Protein AF-0000000085014062 (afdb_homodimer)

Foldseek 3Di:
DPDDPPPVVPPPPPPDPDDPDPPLPLDDPQQPPLLPPVPPPCDPPPDPPPPPPPDPPPDPDPPPPPPDPPLPPPPQFDDDDPVLVVLLVVLVVCVVVVVLVSNLVSLVVSCVVTVLDLSSLLSNLSSCVVVVNLVSSLVSLVSSCSSPVLALSSLQVNLVSCVVVVVLVSNLVSLVSSLVSCVPPPDLVVNLVSLVSNLVSCSVVVVLVVNLVSLVVNCVSPVPPLVSLLSNLSSCVSVVNNVVSQVSLVVSCVVPVQDLVSLLSNLSSCVVVVRNVVSLVSLVSNLVVHDALQSNLVSLQVSLSSCVSVVNLVSSLVSLVSSCVSPVLPLVSLQSNLVSCVSVVNLVSSLVSLVSSCVSPVLALQSLLSNLVSCVVVVVLVVSLVSLVSSCVSVDDLLSQLSSLLSNLVSCVVVVNLVSNLVSLVSSCVSPNALSSLQSNLVSCVSVVVLVSSLVSLVSSCVRPNDLVSLLSNLVSCVSVVVLVVSLVSLVVSCVVPVLPLSSLQSNLSSCVSVVNNVSSLVSLVSSVVSPNPVSVVVND/DDDDPDDDPPPPPVPDPDDDAPPPPPDDPLLPPLLPPVPPDDPDPPDPPDPDPPDPPDPPDPPPPPPPPPLPPLPDFDDDDPVLVVLLVVLVVCVVVVVLVSNLVSLVVSCVVTVLDLSSLLSNLSSCVSVVNLVSSLVSLVSSCSSPVLALSSLQVNLVSCVVVVVLVSNLVSLVSSLVSCPPPPDLVVNLVSLVSNLVSCSVVVVLVVNLVSLVVNCVSPVPPLVSLQSNLSSCVSVVNNVVSQVSLVVSCVVPVQPLVSLLSNLSSCVVVVNNVVSLVSLVSNLVVHDALQSNLVSLQVSLSSCVSVPNLVSSLVSLVSSCVSPVLPLVSLQSNLVSCVSVVNLVSSLVSLVSSCVSPVLALQSLLSNLVSCVVVVVLVVSLVSLVSSCVSVDDLLSQLSSLLSNLVSCVVVVNLVSNLVSLVSSCVSPNALVSLQSNLVSCVSVVVLVSNLVSLVSSCVRPNDLVSLLSNLVSCVSVVVLVVSLVSLVVSCVVPVLPLSSLQSNLSSCVSVVNNVSSLVSLVSSVVSPNPVSVVVND

Radius of gyration: 46.93 Å; Cα contacts (8 Å, |Δi|>4): 1514; chains: 2; bounding box: 121×156×98 Å

Sequence (1082 aa):
MTQCNLKVLLGLLLAAAPAASAQTLLDTSAAIAVQNTLQQTAAPSMPAVPTPSTAPTPAPAQAPASGDPSTAPTPPATPLTPAQQAQLAQAQAALGAGQLTQARALFEELIAQNYAQPEPHFGLGLTLLAQGKLKEAAFEFTQLRALAPDRYEAPYNLGVIATREGRFSDALRLYGEAATLAQGKAGVATERQVLEALATEQTRAGDFAGLSSTLARIVALDPNDTDALFRLAQARTLAGQGAAALPQVYTVLQRQPARVDAALLLADIYVSQGLPDRAVRELDAAAGRVLNGGDRSVLLLRKANILAATGDTRGAVLAAQDAVREDSRFAAAFARLGELLVLHGDRPGALAAYAQAVKLAPQNAAYLTAQAAVRLALGQTAQAGKDAAQALKLKPDPATLARAQFVQGVAAYRQGQYAQARAALRSSAATAPSAETSLWLGLSAYALKDYAGAASALSESVRLNPTPTARQNLASALLAAARYPEAEAILRGLVDENPKNSEAWYLLGLAQRAQARETEARQSFKTAANLGNTRAKGALKMTQCNLKVLLGLLLAAAPAASAQTLLDTSAAIAVQNTLQQTAAPSMPAVPTPSTAPTPAPAQAPASGDPSTAPTPPATPLTPAQQAQLAQAQAALGAGQLTQARALFEELIAQNYAQPEPHFGLGLTLLAQGKLKEAAFEFTQLRALAPDRYEAPYNLGVIATREGRFSDALRLYGEAATLAQGKAGVATERQVLEALATEQTRAGDFAGLSSTLARIVALDPNDTDALFRLAQARTLAGQGAAALPQVYTVLQRQPARVDAALLLADIYVSQGLPDRAVRELDAAAGRVLNGGDRSVLLLRKANILAATGDTRGAVLAAQDAVREDSRFAAAFARLGELLVLHGDRPGALAAYAQAVKLAPQNAAYLTAQAAVRLALGQTAQAGKDAAQALKLKPDPATLARAQFVQGVAAYRQGQYAQARAALRSSAATAPSAETSLWLGLSAYALKDYAGAASALSESVRLNPTPTARQNLASALLAAARYPEAEAILRGLVDENPKNSEAWYLLGLAQRAQARETEARQSFKTAANLGNTRAKGALK

Secondary structure (DSSP, 8-state):
--------------------------GGGHHHHHHGGGGGS----------------------------------PPPPPPHHHHHHHHHHHHHHHTT-HHHHHHHHHHHHHH-TT-HHHHHHHHHHHHHTT-HHHHHHHHHHHHHH-TT-SHHHHHHHHHHHHTT-HHHHHHHHHHHHHHHTTTS-HHHHHHHHHHHHHHHHHHT-HHHHHHHHHHHHHH-TT-HHHHHHHHHHHHHTT-HHHHHHHHHHHHHH-TT-HHHHHHHHHHHHHTT-HHHHHHHHHHHHHH--SHHHHHHHHHHHHHHHHHTT-HHHHHHHHHHHHHH-TT-HHHHHHHHHHHHHTT-HHHHHHHHHHHHHH-TT-HHHHHHHHHHHHHTT-HHHHHHHHHHHHHT---HHHHHHHHHHHHHHHHHTT-HHHHHHHHHHHHHHS--HHHHHHHHHHHHHTT-HHHHHHHHHHHHHH---HHHHHHHHHHHHHTT-HHHHHHHHHHHHHH-TT-HHHHHHHHHHHHHTT-HHHHHHHHHHHHHTT-HHHHHHT-/--------------------------GGGGGGGGGGGGGGS------------------------------------PPPPHHHHHHHHHHHHHHHTT-HHHHHHHHHHHHHH-TT-HHHHHHHHHHHHHTT-HHHHHHHHHHHHHH-TT-SHHHHHHHHHHHHTT-HHHHHHHHHHHHHHHTTTS-HHHHHHHHHHHHHHHHHHT-HHHHHHHHHHHHHH-TT-HHHHHHHHHHHHHTT-HHHHHHHHHHHHHH-TT-HHHHHHHHHHHHHTT-HHHHHHHHHHHHHH--SHHHHHHHHHHHHHHHHHTT-HHHHHHHHHHHHHH-TT-HHHHHHHHHHHHHTT-HHHHHHHHHHHHHH-TT-HHHHHHHHHHHHHTT-HHHHHHHHHHHHHT---HHHHHHHHHHHHHHHHHTT-HHHHHHHHHHHHHHS--HHHHHHHHHHHHHTT-HHHHHHHHHHHHHH---HHHHHHHHHHHHHTT-HHHHHHHHHHHHHH-TT-HHHHHHHHHHHHHTT-HHHHHHHHHHHHHTT-HHHHHHH-

pLDDT: mean 86.29, std 24.79, range [17.72, 98.75]

InterPro domains:
  IPR011990 Tetratricopeptide-like helical domain superfamily [G3DSA:1.25.40.10] (84-292)
  IPR011990 Tetratricopeptide-like helical domain superfamily [G3DSA:1.25.40.10] (295-402)
  IPR011990 Tetratricopeptide-like helical domain superfamily [G3DSA:1.25.40.10] (403-471)
  IPR011990 Tetratricopeptide-like helical domain superfamily [G3DSA:1.25.40.10] (472-540)
  IPR011990 Tetratricopeptide-like helical domain superfamily [SSF48452] (86-284)
  IPR011990 Tetratricopeptide-like helical domain superfamily [SSF48452] (304-532)
  IPR019734 Tetratricopeptide repeat [PF13174] (404-428)
  IPR019734 Tetratricopeptide repeat [PS50005] (331-364)
  IPR019734 Tetratricopeptide repeat [SM00028] (118-151)
  IPR019734 Tetratricopeptide repeat [SM00028] (152-185)
  IPR019734 Tetratricopeptide repeat [SM00028] (226-259)
  IPR019734 Tetratricopeptide repeat [SM00028] (297-330)
  IPR019734 Tetratricopeptide repeat [SM00028] (331-364)
  IPR019734 Tetratricopeptide repeat [SM00028] (365-398)
  IPR019734 Tetratricopeptide repeat [SM00028] (402-435)
  IPR019734 Tetratricopeptide repeat [SM00028] (468-501)
  IPR019734 Tetratricopeptide repeat [SM00028] (502-535)

Solvent-accessible surface area (backbone atoms only — not comparable to full-atom values): 54943 Å² total; per-residue (Å²): 140,84,80,82,81,80,79,78,75,82,79,79,77,76,73,81,74,80,82,77,78,80,76,75,80,41,74,79,65,66,72,62,63,74,61,61,69,73,60,67,71,80,70,78,81,70,75,80,67,78,74,71,83,74,68,82,70,71,77,72,76,77,67,72,80,70,71,77,71,77,74,66,78,71,73,80,55,69,77,74,50,74,68,52,47,52,49,50,51,51,21,52,49,27,46,76,70,63,39,43,71,60,16,38,53,42,20,51,50,47,35,52,75,41,57,58,39,42,62,40,30,48,51,33,16,53,37,27,46,74,70,66,39,52,68,61,13,44,50,26,26,51,51,22,36,71,65,38,70,74,50,27,64,25,37,36,51,47,13,54,49,24,48,76,70,65,41,52,71,57,16,37,54,23,18,47,53,14,38,63,44,20,57,90,70,44,53,70,69,56,39,44,54,39,41,51,55,30,36,54,39,24,60,75,69,65,36,28,62,59,27,24,56,44,32,48,53,48,23,70,77,40,75,80,40,53,67,47,37,43,52,26,22,50,25,25,36,73,53,70,36,31,77,78,17,45,66,42,40,51,51,38,37,70,77,37,56,53,44,59,68,54,48,51,48,52,26,50,38,31,40,75,72,73,32,54,68,60,19,42,53,52,36,52,54,39,40,70,52,33,89,48,39,61,62,28,16,54,40,26,35,51,41,14,51,53,29,42,52,73,66,38,50,68,62,12,38,54,30,14,50,50,12,31,69,44,22,81,76,43,32,66,31,24,39,50,33,14,54,42,25,47,74,70,67,37,52,69,61,12,42,56,25,18,51,51,16,25,70,67,36,71,78,40,28,58,45,29,24,52,35,14,46,46,30,42,76,71,62,38,33,69,60,10,26,51,34,10,52,54,18,60,72,53,69,45,58,67,69,50,40,20,51,19,24,37,40,29,9,54,26,26,42,77,70,65,38,33,69,60,10,29,54,30,17,48,52,11,33,69,67,49,72,44,34,67,41,23,39,53,27,9,53,22,26,43,74,70,65,34,24,64,57,8,29,51,27,15,47,50,9,25,70,69,45,69,40,71,66,39,44,51,52,26,24,53,23,23,46,69,53,65,36,34,68,63,17,35,57,51,25,52,50,49,31,69,76,36,74,78,39,25,64,38,26,31,52,33,13,50,30,28,42,76,69,70,35,53,70,62,12,50,53,26,16,49,52,7,29,74,63,65,29,66,69,20,53,60,68,71,106,136,74,83,82,87,66,86,79,81,79,77,78,77,78,76,79,73,78,81,76,79,76,77,72,79,56,76,75,62,68,73,61,62,77,60,61,72,73,58,73,70,82,72,76,80,77,72,82,72,75,78,70,84,75,68,85,70,73,78,70,76,77,66,75,80,66,72,74,74,70,77,63,78,70,72,76,52,72,78,74,49,73,66,52,46,52,46,48,53,51,19,53,49,25,45,77,70,64,38,43,70,61,14,41,52,43,22,52,51,46,34,74,74,42,67,60,39,43,62,39,30,47,53,35,16,53,41,28,44,76,70,65,40,53,70,62,13,45,51,25,27,53,50,23,35,71,64,38,69,73,50,28,65,23,36,34,51,48,12,53,48,24,49,77,71,64,37,51,73,57,15,38,53,24,18,47,52,14,38,64,44,22,58,92,68,46,54,70,69,56,38,45,51,40,40,49,53,30,36,52,40,23,57,76,70,62,36,28,62,59,29,25,55,44,33,48,52,48,23,69,78,38,77,81,42,52,66,48,37,45,52,28,23,51,25,26,37,73,52,69,37,33,80,76,18,45,57,43,41,34,51,39,38,66,78,38,56,55,45,61,69,53,48,52,50,52,27,49,37,30,40,75,71,70,28,53,68,60,18,42,53,52,35,54,55,38,44,73,50,34,89,48,39,61,62,28,16,54,40,26,34,53,41,14,51,53,30,41,72,72,66,37,48,69,60,12,37,52,28,14,50,50,11,30,70,44,23,80,78,45,32,70,31,25,39,51,33,14,55,42,25,48,75,71,66,35,52,69,62,12,41,55,26,17,50,52,16,25,71,68,37,72,78,41,26,58,44,30,25,51,34,13,45,47,30,42,74,72,63,39,34,69,60,10,27,50,33,11,54,54,18,60,72,55,66,44,58,66,69,46,40,20,51,19,24,35,40,30,9,52,25,26,41,77,70,65,37,33,67,60,9,29,54,30,15,48,52,10,34,71,68,49,72,44,33,67,42,23,39,52,27,9,53,20,24,40,74,69,66,33,24,62,56,8,28,52,28,15,47,50,9,26,70,68,45,70,41,72,66,38,44,51,52,24,26,53,22,22,48,70,53,67,38,33,69,63,18,34,56,50,25,51,52,49,31,69,76,35,73,77,42,22,66,42,26,30,51,34,13,51,30,28,42,76,68,71,35,53,70,63,12,50,53,27,16,48,52,5,29,73,63,64,30,66,67,20,52,59,67,71,103

Organism: Deinococcus geothermalis (strain DSM 11300 / CIP 105573 / AG-3a) (NCBI:txid319795)

Structure (mmCIF, N/CA/C/O backbone):
data_AF-0000000085014062-model_v1
#
loop_
_entity.id
_entity.type
_entity.pdbx_description
1 polymer 'Tetratricopeptide TPR_2'
#
loop_
_atom_site.group_PDB
_atom_site.id
_atom_site.type_symbol
_atom_site.label_atom_id
_atom_site.label_alt_id
_atom_site.label_comp_id
_atom_site.label_asym_id
_atom_site.label_entity_id
_atom_site.label_seq_id
_atom_site.pdbx_PDB_ins_code
_atom_site.Cartn_x
_atom_site.Cartn_y
_atom_site.Cartn_z
_atom_site.occupancy
_atom_site.B_iso_or_equiv
_atom_site.auth_seq_id
_atom_site.auth_comp_id
_atom_site.auth_asym_id
_atom_site.auth_atom_id
_atom_site.pdbx_PDB_model_num
ATOM 1 N N . MET A 1 1 ? -25.469 -78.688 -43 1 22.12 1 MET A N 1
ATOM 2 C CA . MET A 1 1 ? -24.672 -78 -44 1 22.12 1 MET A CA 1
ATOM 3 C C . MET A 1 1 ? -24.078 -76.688 -43.469 1 22.12 1 MET A C 1
ATOM 5 O O . MET A 1 1 ? -24.75 -75.688 -43.438 1 22.12 1 MET A O 1
ATOM 9 N N . THR A 1 2 ? -23.281 -76.812 -42.344 1 25.11 2 THR A N 1
ATOM 10 C CA . THR A 1 2 ? -22.672 -76.125 -41.219 1 25.11 2 THR A CA 1
ATOM 11 C C . THR A 1 2 ? -21.516 -75.25 -41.656 1 25.11 2 THR A C 1
ATOM 13 O O . THR A 1 2 ? -20.469 -75.75 -42.094 1 25.11 2 THR A O 1
ATOM 16 N N . GLN A 1 3 ? -21.891 -74.062 -42.469 1 23.03 3 GLN A N 1
ATOM 17 C CA . GLN A 1 3 ? -21.078 -73.125 -43.156 1 23.03 3 GLN A CA 1
ATOM 18 C C . GLN A 1 3 ? -20 -72.5 -42.25 1 23.03 3 GLN A C 1
ATOM 20 O O . GLN A 1 3 ? -20.281 -72.062 -41.156 1 23.03 3 GLN A O 1
ATOM 25 N N . CYS A 1 4 ? -18.719 -72.938 -42.438 1 22.25 4 CYS A N 1
ATOM 26 C CA . CYS A 1 4 ? -17.391 -72.688 -41.875 1 22.25 4 CYS A CA 1
ATOM 27 C C . CYS A 1 4 ? -17.078 -71.188 -41.812 1 22.25 4 CYS A C 1
ATOM 29 O O . CYS A 1 4 ? -17.312 -70.5 -42.781 1 22.25 4 CYS A O 1
ATOM 31 N N . ASN A 1 5 ? -16.844 -70.562 -40.594 1 19.55 5 ASN A N 1
ATOM 32 C CA . ASN A 1 5 ? -16.484 -69.375 -39.844 1 19.55 5 ASN A CA 1
ATOM 33 C C . ASN A 1 5 ? -15.086 -68.875 -40.188 1 19.55 5 ASN A C 1
ATOM 35 O O . ASN A 1 5 ? -14.102 -69.312 -39.594 1 19.55 5 ASN A O 1
ATOM 39 N N . LEU A 1 6 ? -14.68 -68.75 -41.469 1 19.14 6 LEU A N 1
ATOM 40 C CA . LEU A 1 6 ? -13.305 -68.375 -41.781 1 19.14 6 LEU A CA 1
ATOM 41 C C . LEU A 1 6 ? -12.977 -67 -41.188 1 19.14 6 LEU A C 1
ATOM 43 O O . LEU A 1 6 ? -13.508 -66 -41.656 1 19.14 6 LEU A O 1
ATOM 47 N N . LYS A 1 7 ? -12.805 -66.875 -39.812 1 22.95 7 LYS A N 1
ATOM 48 C CA . LYS A 1 7 ? -12.312 -65.688 -39.062 1 22.95 7 LYS A CA 1
ATOM 49 C C . LYS A 1 7 ? -10.938 -65.25 -39.531 1 22.95 7 LYS A C 1
ATOM 51 O O . LYS A 1 7 ? -9.953 -66 -39.406 1 22.95 7 LYS A O 1
ATOM 56 N N . VAL A 1 8 ? -10.75 -64.625 -40.75 1 19.3 8 VAL A N 1
ATOM 57 C CA . VAL A 1 8 ? -9.555 -64.125 -41.406 1 19.3 8 VAL A CA 1
ATOM 58 C C . VAL A 1 8 ? -8.812 -63.156 -40.531 1 19.3 8 VAL A C 1
ATOM 60 O O . VAL A 1 8 ? -9.242 -62 -40.375 1 19.3 8 VAL A O 1
ATOM 63 N N . LEU A 1 9 ? -8.555 -63.375 -39.25 1 19.72 9 LEU A N 1
ATOM 64 C CA . LEU A 1 9 ? -7.914 -62.344 -38.406 1 19.72 9 LEU A CA 1
ATOM 65 C C . LEU A 1 9 ? -6.496 -62.062 -38.906 1 19.72 9 LEU A C 1
ATOM 67 O O . LEU A 1 9 ? -5.672 -62.969 -39 1 19.72 9 LEU A O 1
ATOM 71 N N . LEU A 1 10 ? -6.203 -61.094 -39.875 1 20.05 10 LEU A N 1
ATOM 72 C CA . LEU A 1 10 ? -4.98 -60.562 -40.469 1 20.05 10 LEU A CA 1
ATOM 73 C C . LEU A 1 10 ? -3.965 -60.188 -39.375 1 20.05 10 LEU A C 1
ATOM 75 O O . LEU A 1 10 ? -4.27 -59.406 -38.469 1 20.05 10 LEU A O 1
ATOM 79 N N . GLY A 1 11 ? -3.08 -61.156 -38.906 1 19.45 11 GLY A N 1
ATOM 80 C CA . GLY A 1 11 ? -1.979 -61.062 -37.969 1 19.45 11 GLY A CA 1
ATOM 81 C C . GLY A 1 11 ? -1.046 -59.906 -38.25 1 19.45 11 GLY A C 1
ATOM 82 O O . GLY A 1 11 ? -0.604 -59.719 -39.375 1 19.45 11 GLY A O 1
ATOM 83 N N . LEU A 1 12 ? -1.184 -58.719 -37.594 1 21.47 12 LEU A N 1
ATOM 84 C CA . LEU A 1 12 ? -0.498 -57.438 -37.5 1 21.47 12 LEU A CA 1
ATOM 85 C C . LEU A 1 12 ? 0.991 -57.625 -37.219 1 21.47 12 LEU A C 1
ATOM 87 O O . LEU A 1 12 ? 1.379 -58.125 -36.156 1 21.47 12 LEU A O 1
ATOM 91 N N . LEU A 1 13 ? 1.753 -58.281 -38.188 1 19.47 13 LEU A N 1
ATOM 92 C CA . LEU A 1 13 ? 3.182 -58.406 -37.938 1 19.47 13 LEU A CA 1
ATOM 93 C C . LEU A 1 13 ? 3.807 -57.031 -37.656 1 19.47 13 LEU A C 1
ATOM 95 O O . LEU A 1 13 ? 3.717 -56.125 -38.5 1 19.47 13 LEU A O 1
ATOM 99 N N . LEU A 1 14 ? 3.912 -56.594 -36.469 1 20.72 14 LEU A N 1
ATOM 100 C CA . LEU A 1 14 ? 4.508 -55.375 -35.875 1 20.72 14 LEU A CA 1
ATOM 101 C C . LEU A 1 14 ? 5.992 -55.312 -36.219 1 20.72 14 LEU A C 1
ATOM 103 O O . LEU A 1 14 ? 6.801 -56.062 -35.688 1 20.72 14 LEU A O 1
ATOM 107 N N . ALA A 1 15 ? 6.379 -55.344 -37.531 1 20.78 15 ALA A N 1
ATOM 108 C CA . ALA A 1 15 ? 7.816 -55.219 -37.75 1 20.78 15 ALA A CA 1
ATOM 109 C C . ALA A 1 15 ? 8.391 -53.969 -37.094 1 20.78 15 ALA A C 1
ATOM 111 O O . ALA A 1 15 ? 7.73 -52.938 -37.031 1 20.78 15 ALA A O 1
ATOM 112 N N . ALA A 1 16 ? 9.477 -54.156 -36.344 1 22.12 16 ALA A N 1
ATOM 113 C CA . ALA A 1 16 ? 10.328 -53.344 -35.469 1 22.12 16 ALA A CA 1
ATOM 114 C C . ALA A 1 16 ? 11.008 -52.219 -36.25 1 22.12 16 ALA A C 1
ATOM 116 O O . ALA A 1 16 ? 11.75 -52.5 -37.219 1 22.12 16 ALA A O 1
ATOM 117 N N . ALA A 1 17 ? 10.227 -51.188 -36.688 1 22.02 17 ALA A N 1
ATOM 118 C CA . ALA A 1 17 ? 10.867 -50.062 -37.344 1 22.02 17 ALA A CA 1
ATOM 119 C C . ALA A 1 17 ? 12.125 -49.625 -36.594 1 22.02 17 ALA A C 1
ATOM 121 O O . ALA A 1 17 ? 12.172 -49.688 -35.375 1 22.02 17 ALA A O 1
ATOM 122 N N . PRO A 1 18 ? 13.258 -49.562 -37.375 1 21.98 18 PRO A N 1
ATOM 123 C CA . PRO A 1 18 ? 14.578 -49.125 -36.906 1 21.98 18 PRO A CA 1
ATOM 124 C C . PRO A 1 18 ? 14.539 -47.812 -36.156 1 21.98 18 PRO A C 1
ATOM 126 O O . PRO A 1 18 ? 13.578 -47.031 -36.281 1 21.98 18 PRO A O 1
ATOM 129 N N . ALA A 1 19 ? 15.523 -47.562 -35.25 1 21.17 19 ALA A N 1
ATOM 130 C CA . ALA A 1 19 ? 16 -46.625 -34.25 1 21.17 19 ALA A CA 1
ATOM 131 C C . ALA A 1 19 ? 16.25 -45.25 -34.844 1 21.17 19 ALA A C 1
ATOM 133 O O . ALA A 1 19 ? 17.031 -45.125 -35.781 1 21.17 19 ALA A O 1
ATOM 134 N N . ALA A 1 20 ? 15.156 -44.469 -35.031 1 21.78 20 ALA A N 1
ATOM 135 C CA . ALA A 1 20 ? 15.375 -43.062 -35.312 1 21.78 20 ALA A CA 1
ATOM 136 C C . ALA A 1 20 ? 16.469 -42.469 -34.438 1 21.78 20 ALA A C 1
ATOM 138 O O . ALA A 1 20 ? 16.594 -42.844 -33.281 1 21.78 20 ALA A O 1
ATOM 139 N N . SER A 1 21 ? 17.547 -41.969 -35.125 1 19.31 21 SER A N 1
ATOM 140 C CA . SER A 1 21 ? 18.719 -41.188 -34.75 1 19.31 21 SER A CA 1
ATOM 141 C C . SER A 1 21 ? 18.344 -40.062 -33.781 1 19.31 21 SER A C 1
ATOM 143 O O . SER A 1 21 ? 17.297 -39.438 -33.938 1 19.31 21 SER A O 1
ATOM 145 N N . ALA A 1 22 ? 18.812 -40.156 -32.469 1 21.7 22 ALA A N 1
ATOM 146 C CA . ALA A 1 22 ? 18.844 -39.25 -31.328 1 21.7 22 ALA A CA 1
ATOM 147 C C . ALA A 1 22 ? 19.344 -37.875 -31.75 1 21.7 22 ALA A C 1
ATOM 149 O O . ALA A 1 22 ? 20.5 -37.688 -32.094 1 21.7 22 ALA A O 1
ATOM 150 N N . GLN A 1 23 ? 18.625 -37.156 -32.656 1 21.38 23 GLN A N 1
ATOM 151 C CA . GLN A 1 23 ? 19.094 -35.781 -32.781 1 21.38 23 GLN A CA 1
ATOM 152 C C . GLN A 1 23 ? 19.219 -35.094 -31.406 1 21.38 23 GLN A C 1
ATOM 154 O O . GLN A 1 23 ? 18.297 -35.156 -30.594 1 21.38 23 GLN A O 1
ATOM 159 N N . THR A 1 24 ? 20.516 -35.062 -30.922 1 21.78 24 THR A N 1
ATOM 160 C CA . THR A 1 24 ? 21.031 -34.438 -29.719 1 21.78 24 THR A CA 1
ATOM 161 C C . THR A 1 24 ? 20.547 -32.969 -29.609 1 21.78 24 THR A C 1
ATOM 163 O O . THR A 1 24 ? 20.828 -32.156 -30.484 1 21.78 24 THR A O 1
ATOM 166 N N . LEU A 1 25 ? 19.219 -32.781 -29.422 1 21.38 25 LEU A N 1
ATOM 167 C CA . LEU A 1 25 ? 18.859 -31.438 -28.969 1 21.38 25 LEU A CA 1
ATOM 168 C C . LEU A 1 25 ? 19.734 -31.016 -27.797 1 21.38 25 LEU A C 1
ATOM 170 O O . LEU A 1 25 ? 19.562 -31.484 -26.672 1 21.38 25 LEU A O 1
ATOM 174 N N . LEU A 1 26 ? 21.078 -31.047 -27.938 1 22.05 26 LEU A N 1
ATOM 175 C CA . LEU A 1 26 ? 21.969 -30.719 -26.828 1 22.05 26 LEU A CA 1
ATOM 176 C C . LEU A 1 26 ? 21.672 -29.312 -26.297 1 22.05 26 LEU A C 1
ATOM 178 O O . LEU A 1 26 ? 21.891 -29.031 -25.125 1 22.05 26 LEU A O 1
ATOM 182 N N . ASP A 1 27 ? 21.219 -28.312 -27.125 1 21.92 27 ASP A N 1
ATOM 183 C CA . ASP A 1 27 ? 22.016 -27.125 -26.812 1 21.92 27 ASP A CA 1
ATOM 184 C C . ASP A 1 27 ? 21.656 -26.562 -25.438 1 21.92 27 ASP A C 1
ATOM 186 O O . ASP A 1 27 ? 22.531 -26.125 -24.688 1 21.92 27 ASP A O 1
ATOM 190 N N . THR A 1 28 ? 20.391 -26.281 -25.203 1 23.42 28 THR A N 1
ATOM 191 C CA . THR A 1 28 ? 20.156 -25 -24.547 1 23.42 28 THR A CA 1
ATOM 192 C C . THR A 1 28 ? 20.297 -25.141 -23.031 1 23.42 28 THR A C 1
ATOM 194 O O . THR A 1 28 ? 19.953 -24.203 -22.297 1 23.42 28 THR A O 1
ATOM 197 N N . SER A 1 29 ? 20.75 -26.25 -22.484 1 24.52 29 SER A N 1
ATOM 198 C CA . SER A 1 29 ? 20.5 -26.422 -21.047 1 24.52 29 SER A CA 1
ATOM 199 C C . SER A 1 29 ? 21.422 -25.547 -20.219 1 24.52 29 SER A C 1
ATOM 201 O O . SER A 1 29 ? 21.406 -25.625 -18.984 1 24.52 29 SER A O 1
ATOM 203 N N . ALA A 1 30 ? 22.219 -24.797 -20.797 1 24.11 30 ALA A N 1
ATOM 204 C CA . ALA A 1 30 ? 23.266 -24.266 -19.938 1 24.11 30 ALA A CA 1
ATOM 205 C C . ALA A 1 30 ? 22.703 -23.312 -18.891 1 24.11 30 ALA A C 1
ATOM 207 O O . ALA A 1 30 ? 23.266 -23.188 -17.797 1 24.11 30 ALA A O 1
ATOM 208 N N . ALA A 1 31 ? 21.719 -22.578 -19.297 1 27.58 31 ALA A N 1
ATOM 209 C CA . ALA A 1 31 ? 21.516 -21.406 -18.453 1 27.58 31 ALA A CA 1
ATOM 210 C C . ALA A 1 31 ? 20.938 -21.797 -17.094 1 27.58 31 ALA A C 1
ATOM 212 O O . ALA A 1 31 ? 20.953 -21 -16.156 1 27.58 31 ALA A O 1
ATOM 213 N N . ILE A 1 32 ? 20.406 -23.016 -17.078 1 25.17 32 ILE A N 1
ATOM 214 C CA . ILE A 1 32 ? 19.578 -23.172 -15.891 1 25.17 32 ILE A CA 1
ATOM 215 C C . ILE A 1 32 ? 20.469 -23.438 -14.672 1 25.17 32 ILE A C 1
ATOM 217 O O . ILE A 1 32 ? 20.078 -23.172 -13.539 1 25.17 32 ILE A O 1
ATOM 221 N N . ALA A 1 33 ? 21.719 -23.828 -14.867 1 27.42 33 ALA A N 1
ATOM 222 C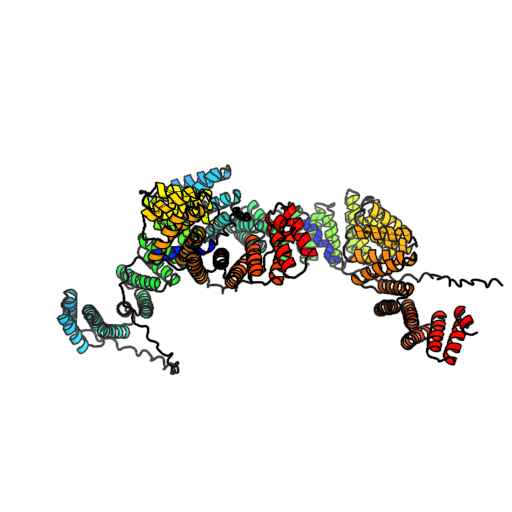 CA . ALA A 1 33 ? 22.359 -24.422 -13.703 1 27.42 33 ALA A CA 1
ATOM 223 C C . ALA A 1 33 ? 22.766 -23.344 -12.688 1 27.42 33 ALA A C 1
ATOM 225 O O . ALA A 1 33 ? 22.703 -23.578 -11.477 1 27.42 33 ALA A O 1
ATOM 226 N N . VAL A 1 34 ? 23.188 -22.25 -13.234 1 30.5 34 VAL A N 1
ATOM 227 C CA . VAL A 1 34 ? 23.844 -21.359 -12.273 1 30.5 34 VAL A CA 1
ATOM 228 C C . VAL A 1 34 ? 22.797 -20.797 -11.32 1 30.5 34 VAL A C 1
ATOM 230 O O . VAL A 1 34 ? 23.125 -20.375 -10.203 1 30.5 34 VAL A O 1
ATOM 233 N N . GLN A 1 35 ? 21.5 -20.891 -11.75 1 29.52 35 GLN A N 1
ATOM 234 C CA . GLN A 1 35 ? 20.531 -20.141 -10.945 1 29.52 35 GLN A CA 1
ATOM 235 C C . GLN A 1 35 ? 20.328 -20.797 -9.586 1 29.52 35 GLN A C 1
ATOM 237 O O . GLN A 1 35 ? 20 -20.125 -8.602 1 29.52 35 GLN A O 1
ATOM 242 N N . ASN A 1 36 ? 20.516 -22.156 -9.461 1 28.58 36 ASN A N 1
ATOM 243 C CA . ASN A 1 36 ? 19.953 -22.781 -8.266 1 28.58 36 ASN A CA 1
ATOM 244 C C . ASN A 1 36 ? 20.75 -22.438 -7.02 1 28.58 36 ASN A C 1
ATOM 246 O O . ASN A 1 36 ? 20.281 -22.625 -5.895 1 28.58 36 ASN A O 1
ATOM 250 N N . THR A 1 37 ? 22 -22.188 -7.199 1 28.98 37 THR A N 1
ATOM 251 C CA . THR A 1 37 ? 22.734 -22.188 -5.941 1 28.98 37 THR A CA 1
ATOM 252 C C . THR A 1 37 ? 22.406 -20.953 -5.117 1 28.98 37 THR A C 1
ATOM 254 O O . THR A 1 37 ? 22.734 -20.875 -3.932 1 28.98 37 THR A O 1
ATOM 257 N N . LEU A 1 38 ? 21.938 -19.922 -5.777 1 27.53 38 LEU A N 1
ATOM 258 C CA . LEU A 1 38 ? 21.844 -18.75 -4.91 1 27.53 38 LEU A CA 1
ATOM 259 C C . LEU A 1 38 ? 20.734 -18.922 -3.871 1 27.53 38 LEU A C 1
ATOM 261 O O . LEU A 1 38 ? 20.594 -18.094 -2.977 1 27.53 38 LEU A O 1
ATOM 265 N N . GLN A 1 39 ? 19.766 -19.953 -4.129 1 27.17 39 GLN A N 1
ATOM 266 C CA . GLN A 1 39 ? 18.5 -19.875 -3.422 1 27.17 39 GLN A CA 1
ATOM 267 C C . GLN A 1 39 ? 18.609 -20.438 -2.008 1 27.17 39 GLN A C 1
ATOM 269 O O . GLN A 1 39 ? 17.625 -20.5 -1.277 1 27.17 39 GLN A O 1
ATOM 274 N N . GLN A 1 40 ? 19.734 -21.016 -1.64 1 23.73 40 GLN A N 1
ATOM 275 C CA . GLN A 1 40 ? 19.484 -21.859 -0.472 1 23.73 40 GLN A CA 1
ATOM 276 C C . GLN A 1 40 ? 19.141 -21 0.747 1 23.73 40 GLN A C 1
ATOM 278 O O . GLN A 1 40 ? 19.047 -21.516 1.863 1 23.73 40 GLN A O 1
ATOM 283 N N . THR A 1 41 ? 19.391 -19.766 0.744 1 23.12 41 THR A N 1
ATOM 284 C CA . THR A 1 41 ? 19.234 -19.328 2.123 1 23.12 41 THR A CA 1
ATOM 285 C C . THR A 1 41 ? 17.766 -19.359 2.531 1 23.12 41 THR A C 1
ATOM 287 O O . THR A 1 41 ? 16.891 -18.953 1.764 1 23.12 41 THR A O 1
ATOM 290 N N . ALA A 1 42 ? 17.422 -20.25 3.527 1 24.17 42 ALA A N 1
ATOM 291 C CA . ALA A 1 42 ? 16.172 -20.688 4.133 1 24.17 42 ALA A CA 1
ATOM 292 C C . ALA A 1 42 ? 15.312 -19.5 4.543 1 24.17 42 ALA A C 1
ATOM 294 O O . ALA A 1 42 ? 15.641 -18.797 5.492 1 24.17 42 ALA A O 1
ATOM 295 N N . ALA A 1 43 ? 14.828 -18.688 3.688 1 23.34 43 ALA A N 1
ATOM 296 C CA . ALA A 1 43 ? 13.969 -17.641 4.211 1 23.34 43 ALA A CA 1
ATOM 297 C C . ALA A 1 43 ? 12.734 -18.219 4.883 1 23.34 43 ALA A C 1
ATOM 299 O O . ALA A 1 43 ? 12.133 -19.172 4.379 1 23.34 43 ALA A O 1
ATOM 300 N N . PRO A 1 44 ? 12.562 -18.016 6.199 1 21.75 44 PRO A N 1
ATOM 301 C CA . PRO A 1 44 ? 11.445 -18.516 7.016 1 21.75 44 PRO A CA 1
ATOM 302 C C . PRO A 1 44 ? 10.086 -18.234 6.379 1 21.75 44 PRO A C 1
ATOM 304 O O . PRO A 1 44 ? 9.953 -17.312 5.566 1 21.75 44 PRO A O 1
ATOM 307 N N . SER A 1 45 ? 9.258 -19.312 6.32 1 20.22 45 SER A N 1
ATOM 308 C CA . SER A 1 45 ? 7.953 -19.531 5.707 1 20.22 45 SER A CA 1
ATOM 309 C C . SER A 1 45 ? 6.941 -18.484 6.148 1 20.22 45 SER A C 1
ATOM 311 O O . SER A 1 45 ? 6.508 -18.469 7.301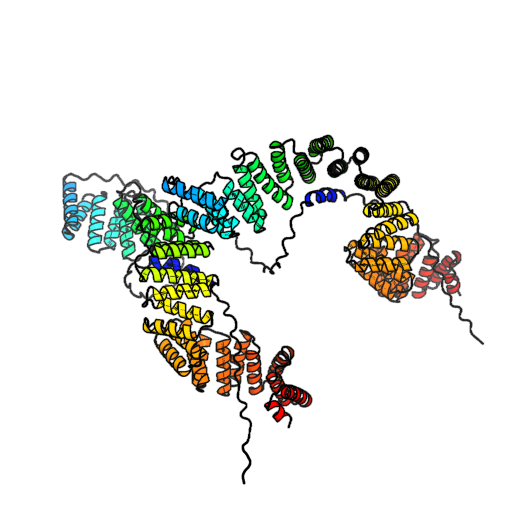 1 20.22 45 SER A O 1
ATOM 313 N N . MET A 1 46 ? 7.211 -17.156 5.973 1 19.91 46 MET A N 1
ATOM 314 C CA . MET A 1 46 ? 6.168 -16.281 6.488 1 19.91 46 MET A CA 1
ATOM 315 C C . MET A 1 46 ? 4.809 -16.641 5.895 1 19.91 46 MET A C 1
ATOM 317 O O . MET A 1 46 ? 4.715 -16.984 4.715 1 19.91 46 MET A O 1
ATOM 321 N N . PRO A 1 47 ? 3.84 -16.953 6.77 1 21.09 47 PRO A N 1
ATOM 322 C CA . PRO A 1 47 ? 2.498 -17.438 6.449 1 21.09 47 PRO A CA 1
ATOM 323 C C . PRO A 1 47 ? 1.808 -16.609 5.371 1 21.09 47 PRO A C 1
ATOM 325 O O . PRO A 1 47 ? 2.121 -15.422 5.203 1 21.09 47 PRO A O 1
ATOM 328 N N . ALA A 1 48 ? 1.346 -17.297 4.395 1 21.38 48 ALA A N 1
ATOM 329 C CA . ALA A 1 48 ? 0.714 -16.844 3.158 1 21.38 48 ALA A CA 1
ATOM 330 C C . ALA A 1 48 ? -0.492 -15.953 3.449 1 21.38 48 ALA A C 1
ATOM 332 O O . ALA A 1 48 ? -1.495 -16.422 3.996 1 21.38 48 ALA A O 1
ATOM 333 N N . VAL A 1 49 ? -0.215 -14.719 3.99 1 22.47 49 VAL A N 1
ATOM 334 C CA . VAL A 1 49 ? -1.39 -13.875 4.195 1 22.47 49 VAL A CA 1
ATOM 335 C C . VAL A 1 49 ? -2.172 -13.75 2.891 1 22.47 49 VAL A C 1
ATOM 337 O O . VAL A 1 49 ? -1.584 -13.586 1.82 1 22.47 49 VAL A O 1
ATOM 340 N N . PRO A 1 50 ? -3.359 -14.234 2.922 1 22.16 50 PRO A N 1
ATOM 341 C CA . PRO A 1 50 ? -4.238 -14.312 1.752 1 22.16 50 PRO A CA 1
ATOM 342 C C . PRO A 1 50 ? -4.285 -13.008 0.959 1 22.16 50 PRO A C 1
ATOM 344 O O . PRO A 1 50 ? -4.211 -11.922 1.543 1 22.16 50 PRO A O 1
ATOM 347 N N . THR A 1 51 ? -3.637 -13.102 -0.178 1 22.72 51 THR A N 1
ATOM 348 C CA . THR A 1 51 ? -3.424 -11.984 -1.091 1 22.72 51 THR A CA 1
ATOM 349 C C . THR A 1 51 ? -4.758 -11.375 -1.513 1 22.72 51 THR A C 1
ATOM 351 O O . THR A 1 51 ? -5.602 -12.055 -2.096 1 22.72 51 THR A O 1
ATOM 354 N N . PRO A 1 52 ? -5.281 -10.484 -0.607 1 22.53 52 PRO A N 1
ATOM 355 C CA . PRO A 1 52 ? -6.551 -9.898 -1.037 1 22.53 52 PRO A CA 1
ATOM 356 C C . PRO A 1 52 ? -6.516 -9.414 -2.484 1 22.53 52 PRO A C 1
ATOM 358 O O . PRO A 1 52 ? -5.441 -9.125 -3.016 1 22.53 52 PRO A O 1
ATOM 361 N N . SER A 1 53 ? -7.516 -9.852 -3.23 1 22.61 53 SER A N 1
ATOM 362 C CA . SER A 1 53 ? -7.789 -9.609 -4.641 1 22.61 53 SER A CA 1
ATOM 363 C C . SER A 1 53 ? -7.691 -8.117 -4.969 1 22.61 53 SER A C 1
ATOM 365 O O . SER A 1 53 ? -8.523 -7.324 -4.52 1 22.61 53 SER A O 1
ATOM 367 N N . THR A 1 54 ? -6.445 -7.652 -4.922 1 22.66 54 THR A N 1
ATOM 368 C CA . THR A 1 54 ? -6.234 -6.223 -5.109 1 22.66 54 THR A CA 1
ATOM 369 C C . THR A 1 54 ? -6.754 -5.773 -6.473 1 22.66 54 THR A C 1
ATOM 371 O O . THR A 1 54 ? -6.387 -6.34 -7.504 1 22.66 54 THR A O 1
ATOM 374 N N . ALA A 1 55 ? -8.094 -5.41 -6.496 1 26.83 55 ALA A N 1
ATOM 375 C CA . ALA A 1 55 ? -8.672 -4.762 -7.672 1 26.83 55 ALA A CA 1
ATOM 376 C C . ALA A 1 55 ? -7.691 -3.773 -8.297 1 26.83 55 ALA A C 1
ATOM 378 O O . ALA A 1 55 ? -6.918 -3.127 -7.586 1 26.83 55 ALA A O 1
ATOM 379 N N . PRO A 1 56 ? -7.527 -3.863 -9.625 1 23.81 56 PRO A N 1
ATOM 380 C CA . PRO A 1 56 ? -6.551 -3.08 -10.391 1 23.81 56 PRO A CA 1
ATOM 381 C C . PRO A 1 56 ? -6.695 -1.577 -10.164 1 23.81 56 PRO A C 1
ATOM 383 O O . PRO A 1 56 ? -7.77 -1.014 -10.398 1 23.81 56 PRO A O 1
ATOM 386 N N . THR A 1 57 ? -6.227 -1.095 -8.984 1 23.84 57 THR A N 1
ATOM 387 C CA . THR A 1 57 ? -6.418 0.342 -8.828 1 23.84 57 THR A CA 1
ATOM 388 C C . THR A 1 57 ? -5.805 1.104 -9.992 1 23.84 57 THR A C 1
ATOM 390 O O . THR A 1 57 ? -4.668 0.833 -10.391 1 23.84 57 THR A O 1
ATOM 393 N N . PRO A 1 58 ? -6.703 1.729 -10.766 1 24.61 58 PRO A N 1
ATOM 394 C CA . PRO A 1 58 ? -6.234 2.49 -11.922 1 24.61 58 PRO A CA 1
ATOM 395 C C . PRO A 1 58 ? -4.957 3.279 -11.641 1 24.61 58 PRO A C 1
ATOM 397 O O . PRO A 1 58 ? -4.688 3.621 -10.484 1 24.61 58 PRO A O 1
ATOM 400 N N . ALA A 1 59 ? -4.074 3.117 -12.602 1 25.94 59 ALA A N 1
ATOM 401 C CA . ALA A 1 59 ? -2.742 3.713 -12.57 1 25.94 59 ALA A CA 1
ATOM 402 C C . ALA A 1 59 ? -2.811 5.195 -12.227 1 25.94 59 ALA A C 1
ATOM 404 O O . ALA A 1 59 ? -3.518 5.961 -12.883 1 25.94 59 ALA A O 1
ATOM 405 N N . PRO A 1 60 ? -2.725 5.5 -10.922 1 22.23 60 PRO A N 1
ATOM 406 C CA . PRO A 1 60 ? -2.84 6.934 -10.656 1 22.23 60 PRO A CA 1
ATOM 407 C C . PRO A 1 60 ? -1.955 7.781 -11.562 1 22.23 60 PRO A C 1
ATOM 409 O O . PRO A 1 60 ? -0.909 7.312 -12.023 1 22.23 60 PRO A O 1
ATOM 412 N N . ALA A 1 61 ? -2.613 8.68 -12.383 1 30.66 61 ALA A N 1
ATOM 413 C CA . ALA A 1 61 ? -2.004 9.711 -13.211 1 30.66 61 ALA A CA 1
ATOM 414 C C . ALA A 1 61 ? -0.766 10.297 -12.539 1 30.66 61 ALA A C 1
ATOM 416 O O . ALA A 1 61 ? -0.767 10.547 -11.328 1 30.66 61 ALA A O 1
ATOM 417 N N . GLN A 1 62 ? 0.374 9.93 -13.109 1 24.98 62 GLN A N 1
ATOM 418 C CA . GLN A 1 62 ? 1.671 10.453 -12.703 1 24.98 62 GLN A CA 1
ATOM 419 C C . GLN A 1 62 ? 1.599 11.961 -12.445 1 24.98 62 GLN A C 1
ATOM 421 O O . GLN A 1 62 ? 1.312 12.734 -13.359 1 24.98 62 GLN A O 1
ATOM 426 N N . ALA A 1 63 ? 1.084 12.336 -11.383 1 27.02 63 ALA A N 1
ATOM 427 C CA . ALA A 1 63 ? 1.177 13.758 -11.055 1 27.02 63 ALA A CA 1
ATOM 428 C C . ALA A 1 63 ? 2.539 14.32 -11.445 1 27.02 63 ALA A C 1
ATOM 430 O O . ALA A 1 63 ? 3.568 13.68 -11.234 1 27.02 63 ALA A O 1
ATOM 431 N N . PRO A 1 64 ? 2.576 15.266 -12.367 1 25.44 64 PRO A N 1
ATOM 432 C CA . PRO A 1 64 ? 3.838 15.891 -12.773 1 25.44 64 PRO A CA 1
ATOM 433 C C . PRO A 1 64 ? 4.781 16.141 -11.602 1 25.44 64 PRO A C 1
ATOM 435 O O . PRO A 1 64 ? 4.336 16.25 -10.461 1 25.44 64 PRO A O 1
ATOM 438 N N . ALA A 1 65 ? 5.957 15.648 -11.797 1 28.77 65 ALA A N 1
ATOM 439 C CA . ALA A 1 65 ? 7.102 15.883 -10.922 1 28.77 65 ALA A CA 1
ATOM 440 C C . ALA A 1 65 ? 7.117 17.328 -10.406 1 28.77 65 ALA A C 1
ATOM 442 O O . ALA A 1 65 ? 7.254 18.266 -11.188 1 28.77 65 ALA A O 1
ATOM 443 N N . SER A 1 66 ? 6.273 17.641 -9.422 1 27.75 66 SER A N 1
ATOM 444 C CA . SER A 1 66 ? 6.383 18.953 -8.773 1 27.75 66 SER A CA 1
ATOM 445 C C . SER A 1 66 ? 7.84 19.375 -8.609 1 27.75 66 SER A C 1
ATOM 447 O O . SER A 1 66 ? 8.719 18.516 -8.477 1 27.75 66 SER A O 1
ATOM 449 N N . GLY A 1 67 ? 8.18 20.5 -9.172 1 28.92 67 GLY A N 1
ATOM 450 C CA . GLY A 1 67 ? 9.445 21.203 -9.055 1 28.92 67 GLY A CA 1
ATOM 451 C C . GLY A 1 67 ? 10.148 20.953 -7.734 1 28.92 67 GLY A C 1
ATOM 452 O O . GLY A 1 67 ? 9.523 20.5 -6.77 1 28.92 67 GLY A O 1
ATOM 453 N N . ASP A 1 68 ? 11.453 20.656 -7.871 1 32.47 68 ASP A N 1
ATOM 454 C CA . ASP A 1 68 ? 12.43 20.469 -6.801 1 32.47 68 ASP A CA 1
ATOM 455 C C . ASP A 1 68 ? 12.148 21.422 -5.633 1 32.47 68 ASP A C 1
ATOM 457 O O . ASP A 1 68 ? 12.148 22.641 -5.797 1 32.47 68 ASP A O 1
ATOM 461 N N . PRO A 1 69 ? 11.258 21.078 -4.805 1 35 69 PRO A N 1
ATOM 462 C CA . PRO A 1 69 ? 11.172 22.047 -3.705 1 35 69 PRO A CA 1
ATOM 463 C C . PRO A 1 69 ? 12.539 22.578 -3.281 1 35 69 PRO A C 1
ATOM 465 O O . PRO A 1 69 ? 13.508 21.812 -3.186 1 35 69 PRO A O 1
ATOM 468 N N . SER A 1 70 ? 12.93 23.719 -3.799 1 34.69 70 SER A N 1
ATOM 469 C CA . SER A 1 70 ? 14.07 24.438 -3.246 1 34.69 70 SER A CA 1
ATOM 470 C C . SER A 1 70 ? 14.258 24.125 -1.766 1 34.69 70 SER A C 1
ATOM 472 O O . SER A 1 70 ? 13.344 24.297 -0.965 1 34.69 70 SER A O 1
ATOM 474 N N . THR A 1 71 ? 15.047 23.141 -1.475 1 38.5 71 THR A N 1
ATOM 475 C CA . THR A 1 71 ? 15.5 22.719 -0.153 1 38.5 71 THR A CA 1
ATOM 476 C C . THR A 1 71 ? 15.875 23.938 0.702 1 38.5 71 THR A C 1
ATOM 478 O O . THR A 1 71 ? 16.922 24.547 0.499 1 38.5 71 THR A O 1
ATOM 481 N N . ALA A 1 72 ? 14.984 24.781 0.999 1 41.91 72 ALA A N 1
ATOM 482 C CA . ALA A 1 72 ? 15.391 25.75 2.006 1 41.91 72 ALA A CA 1
ATOM 483 C C . ALA A 1 72 ? 16.219 25.094 3.105 1 41.91 72 ALA A C 1
ATOM 485 O O . ALA A 1 72 ? 15.883 24.016 3.582 1 41.91 72 ALA A O 1
ATOM 486 N N . PRO A 1 73 ? 17.484 25.547 3.301 1 43.09 73 PRO A N 1
ATOM 487 C CA . PRO A 1 73 ? 18.375 25.016 4.336 1 43.09 73 PRO A CA 1
ATOM 488 C C . PRO A 1 73 ? 17.656 24.844 5.68 1 43.09 73 PRO A C 1
ATOM 490 O O . PRO A 1 73 ? 16.922 25.719 6.113 1 43.09 73 PRO A O 1
ATOM 493 N N . THR A 1 74 ? 17.406 23.656 6.082 1 51.25 74 THR A N 1
ATOM 494 C CA . THR A 1 74 ? 16.906 23.406 7.43 1 51.25 74 THR A CA 1
ATOM 495 C C . THR A 1 74 ? 17.734 24.172 8.461 1 51.25 74 THR A C 1
ATOM 497 O O . THR A 1 74 ? 18.969 24.141 8.398 1 51.25 74 THR A O 1
ATOM 500 N N . PRO A 1 75 ? 17.266 25.109 8.984 1 54.44 75 PRO A N 1
ATOM 501 C CA . PRO A 1 75 ? 18.047 25.797 10.008 1 54.44 75 PRO A CA 1
ATOM 502 C C . PRO A 1 75 ? 18.859 24.844 10.875 1 54.44 75 PRO A C 1
ATOM 504 O O . PRO A 1 75 ? 18.469 23.688 11.07 1 54.44 75 PRO A O 1
ATOM 507 N N . PRO A 1 76 ? 20.188 25.188 11.078 1 58.38 76 PRO A N 1
ATOM 508 C CA . PRO A 1 76 ? 21.047 24.344 11.914 1 58.38 76 PRO A CA 1
ATOM 509 C C . PRO A 1 76 ? 20.375 23.938 13.227 1 58.38 76 PRO A C 1
ATOM 511 O O . PRO A 1 76 ? 19.609 24.703 13.797 1 58.38 76 PRO A O 1
ATOM 514 N N . ALA A 1 77 ? 20.484 22.656 13.586 1 66.62 77 ALA A N 1
ATOM 515 C CA . ALA A 1 77 ? 19.906 22.094 14.789 1 66.62 77 ALA A CA 1
ATOM 516 C C . ALA A 1 77 ? 20.391 22.828 16.031 1 66.62 77 ALA A C 1
ATOM 518 O O . ALA A 1 77 ? 21.594 23.094 16.172 1 66.62 77 ALA A O 1
ATOM 519 N N . THR A 1 78 ? 19.5 23.422 16.797 1 82.75 78 THR A N 1
ATOM 520 C CA . THR A 1 78 ? 19.844 23.953 18.109 1 82.75 78 THR A CA 1
ATOM 521 C C . THR A 1 78 ? 20.438 22.859 18.984 1 82.75 78 THR A C 1
ATOM 523 O O . THR A 1 78 ? 19.844 21.797 19.125 1 82.75 78 THR A O 1
ATOM 526 N N . PRO A 1 79 ? 21.641 23.062 19.5 1 89.25 79 PRO A N 1
ATOM 527 C CA . PRO A 1 79 ? 22.266 22.031 20.344 1 89.25 79 PRO A CA 1
ATOM 528 C C . PRO A 1 79 ? 21.422 21.688 21.562 1 89.25 79 PRO A C 1
ATOM 530 O O . PRO A 1 79 ? 20.672 22.531 22.078 1 89.25 79 PRO A O 1
ATOM 533 N N . LEU A 1 80 ? 21.594 20.484 22.016 1 92.62 80 LEU A N 1
ATOM 534 C CA . LEU A 1 80 ? 20.859 20.031 23.188 1 92.62 80 LEU A CA 1
ATOM 535 C C . LEU A 1 80 ? 21.406 20.672 24.453 1 92.62 80 LEU A C 1
ATOM 537 O O . LEU A 1 80 ? 22.609 20.828 24.609 1 92.62 80 LEU A O 1
ATOM 541 N N . THR A 1 81 ? 20.531 21.078 25.312 1 94.38 81 THR A N 1
ATOM 542 C CA . THR A 1 81 ? 20.922 21.531 26.656 1 94.38 81 THR A CA 1
ATOM 543 C C . THR A 1 81 ? 21.438 20.359 27.484 1 94.38 81 THR A C 1
ATOM 545 O O . THR A 1 81 ? 21.234 19.188 27.109 1 94.38 81 THR A O 1
ATOM 548 N N . PRO A 1 82 ? 22.172 20.656 28.547 1 95.19 82 PRO A N 1
ATOM 549 C CA . PRO A 1 82 ? 22.656 19.562 29.406 1 95.19 82 PRO A CA 1
ATOM 550 C C . PRO A 1 82 ? 21.516 18.672 29.922 1 95.19 82 PRO A C 1
ATOM 552 O O . PRO A 1 82 ? 21.672 17.453 29.984 1 95.19 82 PRO A O 1
ATOM 555 N N . ALA A 1 83 ? 20.422 19.219 30.312 1 95.81 83 ALA A N 1
ATOM 556 C CA . ALA A 1 83 ? 19.281 18.438 30.781 1 95.81 83 ALA A CA 1
ATOM 557 C C . ALA A 1 83 ? 18.75 17.531 29.672 1 95.81 83 ALA A C 1
ATOM 559 O O . ALA A 1 83 ? 18.391 16.375 29.922 1 95.81 83 ALA A O 1
ATOM 560 N N . GLN A 1 84 ? 18.688 18.078 28.453 1 96.06 84 GLN A N 1
ATOM 561 C CA . GLN A 1 84 ? 18.203 17.312 27.312 1 96.06 84 GLN A CA 1
ATOM 562 C C . GLN A 1 84 ? 19.172 16.172 26.969 1 96.06 84 GLN A C 1
ATOM 564 O O . GLN A 1 84 ? 18.734 15.094 26.562 1 96.06 84 GLN A O 1
ATOM 569 N N . GLN A 1 85 ? 20.422 16.438 27.188 1 96.62 85 GLN A N 1
ATOM 570 C CA . GLN A 1 85 ? 21.422 15.398 26.969 1 96.62 85 GLN A CA 1
ATOM 571 C C . GLN A 1 85 ? 21.25 14.242 27.953 1 96.62 85 GLN A C 1
ATOM 573 O O . GLN A 1 85 ? 21.375 13.078 27.578 1 96.62 85 GLN A O 1
ATOM 578 N N . ALA A 1 86 ? 21.031 14.633 29.156 1 96.5 86 ALA A N 1
ATOM 579 C CA . ALA A 1 86 ? 20.781 13.617 30.188 1 96.5 86 ALA A CA 1
ATOM 580 C C . ALA A 1 86 ? 19.516 12.805 29.859 1 96.5 86 ALA A C 1
ATOM 582 O O . ALA A 1 86 ? 19.484 11.586 30.047 1 96.5 86 ALA A O 1
ATOM 583 N N . GLN A 1 87 ? 18.453 13.477 29.406 1 97.12 87 GLN A N 1
ATOM 584 C CA . GLN A 1 87 ? 17.219 12.812 29 1 97.12 87 GLN A CA 1
ATOM 585 C C . GLN A 1 87 ? 17.453 11.875 27.828 1 97.12 87 GLN A C 1
ATOM 587 O O . GLN A 1 87 ? 16.875 10.789 27.75 1 97.12 87 GLN A O 1
ATOM 592 N N . LEU A 1 88 ? 18.281 12.328 26.891 1 97.5 88 LEU A N 1
ATOM 593 C CA . LEU A 1 88 ? 18.625 11.492 25.75 1 97.5 88 LEU A CA 1
ATOM 594 C C . LEU A 1 88 ? 19.328 10.211 26.203 1 97.5 88 LEU A C 1
ATOM 596 O O . LEU A 1 88 ? 19.016 9.125 25.719 1 97.5 88 LEU A O 1
ATOM 600 N N . ALA A 1 89 ? 20.234 10.375 27.094 1 97.69 89 ALA A N 1
ATOM 601 C CA . ALA A 1 89 ? 20.953 9.219 27.625 1 97.69 89 ALA A CA 1
ATOM 602 C C . ALA A 1 89 ? 20 8.25 28.312 1 97.69 89 ALA A C 1
ATOM 604 O O . ALA A 1 89 ? 20.125 7.035 28.172 1 97.69 89 ALA A O 1
ATOM 605 N N . GLN A 1 90 ? 19.078 8.773 29.047 1 97.81 90 GLN A N 1
ATOM 606 C CA . GLN A 1 90 ? 18.078 7.945 29.703 1 97.81 90 GLN A CA 1
ATOM 607 C C . GLN A 1 90 ? 17.219 7.199 28.672 1 97.81 90 GLN A C 1
ATOM 609 O O . GLN A 1 90 ? 16.906 6.02 28.859 1 97.81 90 GLN A O 1
ATOM 614 N N . ALA A 1 91 ? 16.812 7.895 27.625 1 98.06 91 ALA A N 1
ATOM 615 C CA . ALA A 1 91 ? 15.992 7.289 26.578 1 98.06 91 ALA A CA 1
ATOM 616 C C . ALA A 1 91 ? 16.75 6.152 25.891 1 98.06 91 ALA A C 1
ATOM 618 O O . ALA A 1 91 ? 16.188 5.074 25.672 1 98.06 91 ALA A O 1
ATOM 619 N N . GLN A 1 92 ? 18 6.344 25.594 1 97.88 92 GLN A N 1
ATOM 620 C CA . GLN A 1 92 ? 18.844 5.336 24.953 1 97.88 92 GLN A CA 1
ATOM 621 C C . GLN A 1 92 ? 19.047 4.129 25.859 1 97.88 92 GLN A C 1
ATOM 623 O O . GLN A 1 92 ? 19.062 2.988 25.406 1 97.88 92 GLN A O 1
ATOM 628 N N . ALA A 1 93 ? 19.203 4.426 27.109 1 97.56 93 ALA A N 1
ATOM 629 C CA . ALA A 1 93 ? 19.328 3.344 28.078 1 97.56 93 ALA A CA 1
ATOM 630 C C . ALA A 1 93 ? 18.062 2.508 28.156 1 97.56 93 ALA A C 1
ATOM 632 O O . ALA A 1 93 ? 18.125 1.278 28.234 1 97.56 93 ALA A O 1
ATOM 633 N N . ALA A 1 94 ? 16.953 3.156 28.172 1 97.94 94 ALA A N 1
ATOM 634 C CA . ALA A 1 94 ? 15.672 2.457 28.188 1 97.94 94 ALA A CA 1
ATOM 635 C C . ALA A 1 94 ? 15.5 1.59 26.953 1 97.94 94 ALA A C 1
ATOM 637 O O . ALA A 1 94 ? 15.031 0.454 27.047 1 97.94 94 ALA A O 1
ATOM 638 N N . LEU A 1 95 ? 15.922 2.105 25.797 1 97.12 95 LEU A N 1
ATOM 639 C CA . LEU A 1 95 ? 15.867 1.346 24.562 1 97.12 95 LEU A CA 1
ATOM 640 C C . LEU A 1 95 ? 16.781 0.123 24.625 1 97.12 95 LEU A C 1
ATOM 642 O O . LEU A 1 95 ? 16.359 -0.984 24.281 1 97.12 95 LEU A O 1
ATOM 646 N N . GLY A 1 96 ? 17.953 0.305 25.078 1 97.19 96 GLY A N 1
ATOM 647 C CA . GLY A 1 96 ? 18.891 -0.794 25.219 1 97.19 96 GLY A CA 1
ATOM 648 C C . GLY A 1 96 ? 18.422 -1.875 26.172 1 97.19 96 GLY A C 1
ATOM 649 O O . GLY A 1 96 ? 18.703 -3.057 25.969 1 97.19 96 GLY A O 1
ATOM 650 N N . ALA A 1 97 ? 17.594 -1.46 27.156 1 96.81 97 ALA A N 1
ATOM 651 C CA . ALA A 1 97 ? 17.094 -2.385 28.172 1 96.81 97 ALA A CA 1
ATOM 652 C C . ALA A 1 97 ? 15.781 -3.023 27.734 1 96.81 97 ALA A C 1
ATOM 654 O O . ALA A 1 97 ? 15.219 -3.852 28.453 1 96.81 97 ALA A O 1
ATOM 655 N N . GLY A 1 98 ? 15.289 -2.576 26.656 1 96.62 98 GLY A N 1
ATOM 656 C CA . GLY A 1 98 ? 14.055 -3.141 26.141 1 96.62 98 GLY A CA 1
ATOM 657 C C . GLY A 1 98 ? 12.812 -2.506 26.734 1 96.62 98 GLY A C 1
ATOM 658 O O . GLY A 1 98 ? 11.703 -3.023 26.578 1 96.62 98 GLY A O 1
ATOM 659 N N . GLN A 1 99 ? 13.008 -1.53 27.5 1 97.94 99 GLN A N 1
ATOM 660 C CA . GLN A 1 99 ? 11.875 -0.785 28.031 1 97.94 99 GLN A CA 1
ATOM 661 C C . GLN A 1 99 ? 11.312 0.179 27 1 97.94 99 GLN A C 1
ATOM 663 O O . GLN A 1 99 ? 11.484 1.395 27.109 1 97.94 99 GLN A O 1
ATOM 668 N N . LEU A 1 100 ? 10.57 -0.298 26.094 1 97.81 100 LEU A N 1
ATOM 669 C CA . LEU A 1 100 ? 10.234 0.389 24.844 1 97.81 100 LEU A CA 1
ATOM 670 C C . LEU A 1 100 ? 9.203 1.487 25.094 1 97.81 100 LEU A C 1
ATOM 672 O O . LEU A 1 100 ? 9.242 2.539 24.453 1 97.81 100 LEU A O 1
ATOM 676 N N . THR A 1 101 ? 8.211 1.29 26 1 97.5 101 THR A N 1
ATOM 677 C CA . THR A 1 101 ? 7.207 2.303 26.312 1 97.5 101 THR A CA 1
ATOM 678 C C . THR A 1 101 ? 7.855 3.539 26.922 1 97.5 101 THR A C 1
ATOM 680 O O . THR A 1 101 ? 7.543 4.668 26.547 1 97.5 101 THR A O 1
ATOM 683 N N . GLN A 1 102 ? 8.797 3.24 27.828 1 97.62 102 GLN A N 1
ATOM 684 C CA . GLN A 1 102 ? 9.508 4.336 28.469 1 97.62 102 GLN A CA 1
ATOM 685 C C . GLN A 1 102 ? 10.406 5.066 27.484 1 97.62 102 GLN A C 1
ATOM 687 O O . GLN A 1 102 ? 10.461 6.297 27.469 1 97.62 102 GLN A O 1
ATOM 692 N N . ALA A 1 103 ? 11.133 4.34 26.656 1 98.38 103 ALA A N 1
ATOM 693 C CA . ALA A 1 103 ? 11.992 4.938 25.641 1 98.38 103 ALA A CA 1
ATOM 694 C C . ALA A 1 103 ? 11.195 5.84 24.703 1 98.38 103 ALA A C 1
ATOM 696 O O . ALA A 1 103 ? 11.594 6.977 24.438 1 98.38 103 ALA A O 1
ATOM 697 N N . ARG A 1 104 ? 10.039 5.34 24.25 1 97.94 104 ARG A N 1
ATOM 698 C CA . ARG A 1 104 ? 9.188 6.109 23.344 1 97.94 104 ARG A CA 1
ATOM 699 C C . ARG A 1 104 ? 8.789 7.438 23.969 1 97.94 104 ARG A C 1
ATOM 701 O O . ARG A 1 104 ? 8.906 8.492 23.344 1 97.94 104 ARG A O 1
ATOM 708 N N . ALA A 1 105 ? 8.297 7.391 25.188 1 97.5 105 ALA A N 1
ATOM 709 C CA . ALA A 1 105 ? 7.848 8.594 25.891 1 97.5 105 ALA A CA 1
ATOM 710 C C . ALA A 1 105 ? 8.984 9.609 26.031 1 97.5 105 ALA A C 1
ATOM 712 O O . ALA A 1 105 ? 8.781 10.805 25.797 1 97.5 105 ALA A O 1
ATOM 713 N N . LEU A 1 106 ? 10.172 9.117 26.391 1 97.56 106 LEU A N 1
ATOM 714 C CA . LEU A 1 106 ? 11.32 10 26.594 1 97.56 106 LEU A CA 1
ATOM 715 C C . LEU A 1 106 ? 11.758 10.641 25.281 1 97.56 106 LEU A C 1
ATOM 717 O O . LEU A 1 106 ? 12.031 11.836 25.234 1 97.56 106 LEU A O 1
ATOM 721 N N . PHE A 1 107 ? 11.789 9.883 24.172 1 98.31 107 PHE A N 1
ATOM 722 C CA . PHE A 1 107 ? 12.172 10.43 22.875 1 98.31 107 PHE A CA 1
ATOM 723 C C . PHE A 1 107 ? 11.133 11.438 22.391 1 98.31 107 PHE A C 1
ATOM 725 O O . PHE A 1 107 ? 11.484 12.484 21.844 1 98.31 107 PHE A O 1
ATOM 732 N N . GLU A 1 108 ? 9.82 11.102 22.516 1 97.31 108 GLU A N 1
ATOM 733 C CA . GLU A 1 108 ? 8.766 12.016 22.109 1 97.31 108 GLU A CA 1
ATOM 734 C C . GLU A 1 108 ? 8.844 13.336 22.875 1 97.31 108 GLU A C 1
ATOM 736 O O . GLU A 1 108 ? 8.625 14.406 22.312 1 97.31 108 GLU A O 1
ATOM 741 N N . GLU A 1 109 ? 9.141 13.227 24.156 1 96.25 109 GLU A N 1
ATOM 742 C CA . GLU A 1 109 ? 9.305 14.43 24.953 1 96.25 109 GLU A CA 1
ATOM 743 C C . GLU A 1 109 ? 10.477 15.273 24.453 1 96.25 109 GLU A C 1
ATOM 745 O O . GLU A 1 109 ? 10.375 16.5 24.375 1 96.25 109 GLU A O 1
ATOM 750 N N . LEU A 1 110 ? 11.547 14.648 24.141 1 96.44 110 LEU A N 1
ATOM 751 C CA . LEU A 1 110 ? 12.719 15.344 23.625 1 96.44 110 LEU A CA 1
ATOM 752 C C . LEU A 1 110 ? 12.406 16.031 22.297 1 96.44 110 LEU A C 1
ATOM 754 O O . LEU A 1 110 ? 12.852 17.156 22.062 1 96.44 110 LEU A O 1
ATOM 758 N N . ILE A 1 111 ? 11.609 15.375 21.438 1 95.94 111 ILE A N 1
ATOM 759 C CA . ILE A 1 111 ? 11.227 15.922 20.156 1 95.94 111 ILE A CA 1
ATOM 760 C C . ILE A 1 111 ? 10.336 17.141 20.344 1 95.94 111 ILE A C 1
ATOM 762 O O . ILE A 1 111 ? 10.484 18.156 19.656 1 95.94 111 ILE A O 1
ATOM 766 N N . ALA A 1 112 ? 9.445 17.016 21.328 1 93.94 112 ALA A N 1
ATOM 767 C CA . ALA A 1 112 ? 8.578 18.156 21.641 1 93.94 112 ALA A CA 1
ATOM 768 C C . ALA A 1 112 ? 9.398 19.359 22.094 1 93.94 112 ALA A C 1
ATOM 770 O O . ALA A 1 112 ? 9.031 20.5 21.828 1 93.94 112 ALA A O 1
ATOM 771 N N . GLN A 1 113 ? 10.57 19.109 22.734 1 93.69 113 GLN A N 1
ATOM 772 C CA . GLN A 1 113 ? 11.414 20.156 23.281 1 93.69 113 GLN A CA 1
ATOM 773 C C . GLN A 1 113 ? 12.336 20.734 22.203 1 93.69 113 GLN A C 1
ATOM 775 O O . GLN A 1 113 ? 12.609 21.938 22.188 1 93.69 113 GLN A O 1
ATOM 780 N N . ASN A 1 114 ? 12.789 19.891 21.359 1 93.69 114 ASN A N 1
ATOM 781 C CA . ASN A 1 114 ? 13.719 20.266 20.297 1 93.69 114 ASN A CA 1
ATOM 782 C C . ASN A 1 114 ? 13.555 19.391 19.062 1 93.69 114 ASN A C 1
ATOM 784 O O . ASN A 1 114 ? 14.297 18.422 18.875 1 93.69 114 ASN A O 1
ATOM 788 N N . TYR A 1 115 ? 12.672 19.766 18.219 1 94.19 115 TYR A N 1
ATOM 789 C CA . TYR A 1 115 ? 12.281 18.953 17.078 1 94.19 115 TYR A CA 1
ATOM 790 C C . TYR A 1 115 ? 13.43 18.844 16.078 1 94.19 115 TYR A C 1
ATOM 792 O O . TYR A 1 115 ? 13.531 17.844 15.352 1 94.19 115 TYR A O 1
ATOM 800 N N . ALA A 1 116 ? 14.32 19.812 16.016 1 93.06 116 ALA A N 1
ATOM 801 C CA . ALA A 1 116 ? 15.328 19.906 14.961 1 93.06 116 ALA A CA 1
ATOM 802 C C . ALA A 1 116 ? 16.516 18.984 15.25 1 93.06 116 ALA A C 1
ATOM 804 O O . ALA A 1 116 ? 17.406 18.828 14.406 1 93.06 116 ALA A O 1
ATOM 805 N N . GLN A 1 117 ? 16.562 18.422 16.453 1 94.69 117 GLN A N 1
ATOM 806 C CA . GLN A 1 117 ? 17.656 17.516 16.797 1 94.69 117 GLN A CA 1
ATOM 807 C C . GLN A 1 117 ? 17.422 16.125 16.203 1 94.69 117 GLN A C 1
ATOM 809 O O . GLN A 1 117 ? 16.406 15.492 16.453 1 94.69 117 GLN A O 1
ATOM 814 N N . PRO A 1 118 ? 18.406 15.547 15.492 1 96.19 118 PRO A N 1
ATOM 815 C CA . PRO A 1 118 ? 18.219 14.281 14.773 1 96.19 118 PRO A CA 1
ATOM 816 C C . PRO A 1 118 ? 18.234 13.07 15.703 1 96.19 118 PRO A C 1
ATOM 818 O O . PRO A 1 118 ? 17.547 12.086 15.461 1 96.19 118 PRO A O 1
ATOM 821 N N . GLU A 1 119 ? 18.938 13.062 16.812 1 97.31 119 GLU A N 1
ATOM 822 C CA . GLU A 1 119 ? 19.172 11.891 17.641 1 97.31 119 GLU A CA 1
ATOM 823 C C . GLU A 1 119 ? 17.875 11.367 18.25 1 97.31 119 GLU A C 1
ATOM 825 O O . GLU A 1 119 ? 17.641 10.156 18.266 1 97.31 119 GLU A O 1
ATOM 830 N N . PRO A 1 120 ? 17.016 12.266 18.766 1 97.56 120 PRO A N 1
ATOM 831 C CA . PRO A 1 120 ? 15.766 11.758 19.312 1 97.56 120 PRO A CA 1
ATOM 832 C C . PRO A 1 120 ? 14.891 11.094 18.25 1 97.56 120 PRO A C 1
ATOM 834 O O . PRO A 1 120 ? 14.195 10.109 18.547 1 97.56 120 PRO A O 1
ATOM 837 N N . HIS A 1 121 ? 14.93 11.617 17.047 1 97.88 121 HIS A N 1
ATOM 838 C CA . HIS A 1 121 ? 14.18 10.992 15.961 1 97.88 121 HIS A CA 1
ATOM 839 C C . HIS A 1 121 ? 14.719 9.602 15.641 1 97.88 121 HIS A C 1
ATOM 841 O O . HIS A 1 121 ? 13.945 8.672 15.422 1 97.88 121 HIS A O 1
ATOM 847 N N . PHE A 1 122 ? 16.125 9.477 15.656 1 97.88 122 PHE A N 1
ATOM 848 C CA . PHE A 1 122 ? 16.734 8.18 15.414 1 97.88 122 PHE A CA 1
ATOM 849 C C . PHE A 1 122 ? 16.344 7.18 16.5 1 97.88 122 PHE A C 1
ATOM 851 O O . PHE A 1 122 ? 15.891 6.074 16.188 1 97.88 122 PHE A O 1
ATOM 858 N N . GLY A 1 123 ? 16.422 7.57 17.688 1 98.5 123 GLY A N 1
ATOM 859 C CA . GLY A 1 123 ? 16.047 6.715 18.797 1 98.5 123 GLY A CA 1
ATOM 860 C C . GLY A 1 123 ? 14.586 6.324 18.797 1 98.5 123 GLY A C 1
ATOM 861 O O . GLY A 1 123 ? 14.242 5.164 19.031 1 98.5 123 GLY A O 1
ATOM 862 N N . LEU A 1 124 ? 13.68 7.297 18.516 1 98.25 124 LEU A N 1
ATOM 863 C CA . LEU A 1 124 ? 12.25 7.004 18.453 1 98.25 124 LEU A CA 1
ATOM 864 C C . LEU A 1 124 ? 11.945 6.039 17.312 1 98.25 124 LEU A C 1
ATOM 866 O O . LEU A 1 124 ? 11.141 5.113 17.484 1 98.25 124 LEU A O 1
ATOM 870 N N . GLY A 1 125 ? 12.609 6.273 16.172 1 98.25 125 GLY A N 1
ATOM 871 C CA . GLY A 1 125 ? 12.43 5.348 15.055 1 98.25 125 GLY A CA 1
ATOM 872 C C . GLY A 1 125 ? 12.781 3.916 15.414 1 98.25 125 GLY A C 1
ATOM 873 O O . GLY A 1 125 ? 12.016 2.992 15.133 1 98.25 125 GLY A O 1
ATOM 874 N N . LEU A 1 126 ? 13.961 3.762 16.047 1 98.38 126 LEU A N 1
ATOM 875 C CA . LEU A 1 126 ? 14.398 2.432 16.453 1 98.38 126 LEU A CA 1
ATOM 876 C C . LEU A 1 126 ? 13.422 1.83 17.469 1 98.38 126 LEU A C 1
ATOM 878 O O . LEU A 1 126 ? 13.125 0.634 17.406 1 98.38 126 LEU A O 1
ATOM 882 N N . THR A 1 127 ? 12.922 2.604 18.422 1 98.25 127 THR A N 1
ATOM 883 C CA . THR A 1 127 ? 11.969 2.156 19.438 1 98.25 127 THR A CA 1
ATOM 884 C C . THR A 1 127 ? 10.672 1.677 18.797 1 98.25 127 THR A C 1
ATOM 886 O O . THR A 1 127 ? 10.172 0.602 19.125 1 98.25 127 THR A O 1
ATOM 889 N N . LEU A 1 128 ? 10.188 2.498 17.812 1 98.06 128 LEU A N 1
ATOM 890 C CA . LEU A 1 128 ? 8.938 2.182 17.125 1 98.06 128 LEU A CA 1
ATOM 891 C C . LEU A 1 128 ? 9.102 0.948 16.25 1 98.06 128 LEU A C 1
ATOM 893 O O . LEU A 1 128 ? 8.188 0.13 16.141 1 98.06 128 LEU A O 1
ATOM 897 N N . LEU A 1 129 ? 10.281 0.802 15.625 1 96.62 129 LEU A N 1
ATOM 898 C CA . LEU A 1 129 ? 10.578 -0.401 14.859 1 96.62 129 LEU A CA 1
ATOM 899 C C . LEU A 1 129 ? 10.547 -1.638 15.75 1 96.62 129 LEU A C 1
ATOM 901 O O . LEU A 1 129 ? 9.969 -2.662 15.375 1 96.62 129 LEU A O 1
ATOM 905 N N . ALA A 1 130 ? 11.109 -1.538 16.922 1 97.06 130 ALA A N 1
ATOM 906 C CA . ALA A 1 130 ? 11.125 -2.641 17.875 1 97.06 130 ALA A CA 1
ATOM 907 C C . ALA A 1 130 ? 9.719 -2.984 18.344 1 97.06 130 ALA A C 1
ATOM 909 O O . ALA A 1 130 ? 9.422 -4.141 18.656 1 97.06 130 ALA A O 1
ATOM 910 N N . GLN A 1 131 ? 8.844 -1.999 18.359 1 96.5 131 GLN A N 1
ATOM 911 C CA . GLN A 1 131 ? 7.461 -2.203 18.766 1 96.5 131 GLN A CA 1
ATOM 912 C C . GLN A 1 131 ? 6.617 -2.729 17.609 1 96.5 131 GLN A C 1
ATOM 914 O O . GLN A 1 131 ? 5.43 -3.018 17.781 1 96.5 131 GLN A O 1
ATOM 919 N N . GLY A 1 132 ? 7.238 -2.789 16.422 1 96 132 GLY A N 1
ATOM 920 C CA . GLY A 1 132 ? 6.527 -3.27 15.242 1 96 132 GLY A CA 1
ATOM 921 C C . GLY A 1 132 ? 5.656 -2.207 14.594 1 96 132 GLY A C 1
ATOM 922 O O . GLY A 1 132 ? 4.848 -2.51 13.719 1 96 132 GLY A O 1
ATOM 923 N N . LYS A 1 133 ? 5.766 -0.939 15.039 1 97 133 LYS A N 1
ATOM 924 C CA . LYS A 1 133 ? 5.004 0.167 14.469 1 97 133 LYS A CA 1
ATOM 925 C C . LYS A 1 133 ? 5.727 0.77 13.266 1 97 133 LYS A C 1
ATOM 927 O O . LYS A 1 133 ? 6.316 1.848 13.367 1 97 133 LYS A O 1
ATOM 932 N N . LEU A 1 134 ? 5.613 0.181 12.125 1 96.88 134 LEU A N 1
ATOM 933 C CA . LEU A 1 134 ? 6.449 0.431 10.961 1 96.88 134 LEU A CA 1
ATOM 934 C C . LEU A 1 134 ? 6.145 1.797 10.352 1 96.88 134 LEU A C 1
ATOM 936 O O . LEU A 1 134 ? 7.059 2.521 9.953 1 96.88 134 LEU A O 1
ATOM 940 N N . LYS A 1 135 ? 4.844 2.209 10.32 1 96 135 LYS A N 1
ATOM 941 C CA . LYS A 1 135 ? 4.484 3.49 9.727 1 96 135 LYS A CA 1
ATOM 942 C C . LYS A 1 135 ? 5.031 4.652 10.547 1 96 135 LYS A C 1
ATOM 944 O O . LYS A 1 135 ? 5.578 5.609 9.992 1 96 135 LYS A O 1
ATOM 949 N N . GLU A 1 136 ? 4.902 4.539 11.82 1 97.25 136 GLU A N 1
ATOM 950 C CA . GLU A 1 136 ? 5.445 5.566 12.711 1 97.25 136 GLU A CA 1
ATOM 951 C C . GLU A 1 136 ? 6.969 5.621 12.625 1 97.25 136 GLU A C 1
ATOM 953 O O . GLU A 1 136 ? 7.555 6.707 12.617 1 97.25 136 GLU A O 1
ATOM 958 N N . ALA A 1 137 ? 7.535 4.426 12.594 1 98.12 137 ALA A N 1
ATOM 959 C CA . ALA A 1 137 ? 8.992 4.359 12.492 1 98.12 137 ALA A CA 1
ATOM 960 C C . ALA A 1 137 ? 9.477 5.008 11.195 1 98.12 137 ALA A C 1
ATOM 962 O O . ALA A 1 137 ? 10.438 5.777 11.203 1 98.12 137 ALA A O 1
ATOM 963 N N . ALA A 1 138 ? 8.766 4.699 10.117 1 97.88 138 ALA A N 1
ATOM 964 C CA . ALA A 1 138 ? 9.125 5.262 8.82 1 97.88 138 ALA A CA 1
ATOM 965 C C . ALA A 1 138 ? 9.062 6.789 8.852 1 97.88 138 ALA A C 1
ATOM 967 O O . ALA A 1 138 ? 9.914 7.461 8.273 1 97.88 138 ALA A O 1
ATOM 968 N N . PHE A 1 139 ? 8.062 7.297 9.5 1 98 139 PHE A N 1
ATOM 969 C CA . PHE A 1 139 ? 7.938 8.742 9.625 1 98 139 PHE A CA 1
ATOM 970 C C . PHE A 1 139 ? 9.156 9.336 10.328 1 98 139 PHE A C 1
ATOM 972 O O . PHE A 1 139 ? 9.758 10.289 9.836 1 98 139 PHE A O 1
ATOM 979 N N . GLU A 1 140 ? 9.57 8.742 11.414 1 97.88 140 GLU A N 1
ATOM 980 C CA . GLU A 1 140 ? 10.688 9.266 12.188 1 97.88 140 GLU A CA 1
ATOM 981 C C . GLU A 1 140 ? 11.992 9.172 11.398 1 97.88 140 GLU A C 1
ATOM 983 O O . GLU A 1 140 ? 12.828 10.078 11.445 1 97.88 140 GLU A O 1
ATOM 988 N N . PHE A 1 141 ? 12.203 8.086 10.727 1 98.06 141 PHE A N 1
ATOM 989 C CA . PHE A 1 141 ? 13.414 7.953 9.93 1 98.06 141 PHE A CA 1
ATOM 990 C C . PHE A 1 141 ? 13.406 8.93 8.758 1 98.06 141 PHE A C 1
ATOM 992 O O . PHE A 1 141 ? 14.461 9.43 8.359 1 98.06 141 PHE A O 1
ATOM 999 N N . THR A 1 142 ? 12.227 9.203 8.227 1 97.38 142 THR A N 1
ATOM 1000 C CA . THR A 1 142 ? 12.125 10.227 7.191 1 97.38 142 THR A CA 1
ATOM 1001 C C . THR A 1 142 ? 12.516 11.594 7.746 1 97.38 142 THR A C 1
ATOM 1003 O O . THR A 1 142 ? 13.211 12.367 7.078 1 97.38 142 THR A O 1
ATOM 1006 N N . GLN A 1 143 ? 12.016 11.852 8.938 1 96.31 143 GLN A N 1
ATOM 1007 C CA . GLN A 1 143 ? 12.43 13.086 9.594 1 96.31 143 GLN A CA 1
ATOM 1008 C C . GLN A 1 143 ? 13.938 13.117 9.812 1 96.31 143 GLN A C 1
ATOM 1010 O O . GLN A 1 143 ? 14.586 14.141 9.586 1 96.31 143 GLN A O 1
ATOM 1015 N N . LEU A 1 144 ? 14.531 12.031 10.227 1 96.25 144 LEU A N 1
ATOM 1016 C CA . LEU A 1 144 ? 15.969 11.922 10.422 1 96.25 144 LEU A CA 1
ATOM 1017 C C . LEU A 1 144 ? 16.719 12.227 9.125 1 96.25 144 LEU A C 1
ATOM 1019 O O . LEU A 1 144 ? 17.719 12.945 9.133 1 96.25 144 LEU A O 1
ATOM 1023 N N . ARG A 1 145 ? 16.203 11.664 8.039 1 96 145 ARG A N 1
ATOM 1024 C CA . ARG A 1 145 ? 16.828 11.867 6.73 1 96 145 ARG A CA 1
ATOM 1025 C C . ARG A 1 145 ? 16.844 13.344 6.352 1 96 145 ARG A C 1
ATOM 1027 O O . ARG A 1 145 ? 17.828 13.828 5.773 1 96 145 ARG A O 1
ATOM 1034 N N . ALA A 1 146 ? 15.797 14.055 6.699 1 93.56 146 ALA A N 1
ATOM 1035 C CA . ALA A 1 146 ? 15.695 15.477 6.391 1 93.56 146 ALA A CA 1
ATOM 1036 C C . ALA A 1 146 ? 16.609 16.297 7.285 1 93.56 146 ALA A C 1
ATOM 1038 O O . ALA A 1 146 ? 17.25 17.25 6.824 1 93.56 146 ALA A O 1
ATOM 1039 N N . LEU A 1 147 ? 16.719 15.945 8.492 1 94.06 147 LEU A N 1
ATOM 1040 C CA . LEU A 1 147 ? 17.469 16.703 9.492 1 94.06 147 LEU A CA 1
ATOM 1041 C C . LEU A 1 147 ? 18.953 16.422 9.391 1 94.06 147 LEU A C 1
ATOM 1043 O O . LEU A 1 147 ? 19.781 17.266 9.719 1 94.06 147 LEU A O 1
ATOM 1047 N N . ALA A 1 148 ? 19.297 15.195 8.992 1 95.62 148 ALA A N 1
ATOM 1048 C CA . ALA A 1 148 ? 20.672 14.758 8.852 1 95.62 148 ALA A CA 1
ATOM 1049 C C . ALA A 1 148 ? 20.859 13.93 7.586 1 95.62 148 ALA A C 1
ATOM 1051 O O . ALA A 1 148 ? 21.047 12.711 7.66 1 95.62 148 ALA A O 1
ATOM 1052 N N . PRO A 1 149 ? 21 14.547 6.441 1 95.94 149 PRO A N 1
ATOM 1053 C CA . PRO A 1 149 ? 21 13.844 5.156 1 95.94 149 PRO A CA 1
ATOM 1054 C C . PRO A 1 149 ? 22.281 13.047 4.926 1 95.94 149 PRO A C 1
ATOM 1056 O O . PRO A 1 149 ? 22.328 12.195 4.035 1 95.94 149 PRO A O 1
ATOM 1059 N N . ASP A 1 150 ? 23.328 13.203 5.688 1 96 150 ASP A N 1
ATOM 1060 C CA . ASP A 1 150 ? 24.609 12.531 5.477 1 96 150 ASP A CA 1
ATOM 1061 C C . ASP A 1 150 ? 24.703 11.258 6.32 1 96 150 ASP A C 1
ATOM 1063 O O . ASP A 1 150 ? 25.703 10.547 6.266 1 96 150 ASP A O 1
ATOM 1067 N N . ARG A 1 151 ? 23.656 11 7.035 1 95.69 151 ARG A N 1
ATOM 1068 C CA . ARG A 1 151 ? 23.656 9.812 7.883 1 95.69 151 ARG A CA 1
ATOM 1069 C C . ARG A 1 151 ? 23.062 8.617 7.148 1 95.69 151 ARG A C 1
ATOM 1071 O O . ARG A 1 151 ? 22.016 8.742 6.484 1 95.69 151 ARG A O 1
ATOM 1078 N N . TYR A 1 152 ? 23.75 7.43 7.27 1 97 152 TYR A N 1
ATOM 1079 C CA . TYR A 1 152 ? 23.312 6.25 6.531 1 97 152 TYR A CA 1
ATOM 1080 C C . TYR A 1 152 ? 22.172 5.543 7.254 1 97 152 TYR A C 1
ATOM 1082 O O . TYR A 1 152 ? 21.469 4.719 6.664 1 97 152 TYR A O 1
ATOM 1090 N N . GLU A 1 153 ? 21.938 5.824 8.578 1 97.69 153 GLU A N 1
ATOM 1091 C CA . GLU A 1 153 ? 21 5.066 9.398 1 97.69 153 GLU A CA 1
ATOM 1092 C C . GLU A 1 153 ? 19.562 5.254 8.914 1 97.69 153 GLU A C 1
ATOM 1094 O O . GLU A 1 153 ? 18.75 4.332 8.992 1 97.69 153 GLU A O 1
ATOM 1099 N N . ALA A 1 154 ? 19.297 6.488 8.367 1 97.69 154 ALA A N 1
ATOM 1100 C CA . ALA A 1 154 ? 17.922 6.77 7.934 1 97.69 154 ALA A CA 1
ATOM 1101 C C . ALA A 1 154 ? 17.547 5.934 6.711 1 97.69 154 ALA A C 1
ATOM 1103 O O . ALA A 1 154 ? 16.641 5.109 6.77 1 97.69 154 ALA A O 1
ATOM 1104 N N . PRO A 1 155 ? 18.359 6.086 5.637 1 98.31 155 PRO A N 1
ATOM 1105 C CA . PRO A 1 155 ? 17.969 5.25 4.492 1 98.31 155 PRO A CA 1
ATOM 1106 C C . PRO A 1 155 ? 18.125 3.758 4.777 1 98.31 155 PRO A C 1
ATOM 1108 O O . PRO A 1 155 ? 17.359 2.945 4.242 1 98.31 155 PRO A O 1
ATOM 1111 N N . TYR A 1 156 ? 19.094 3.293 5.625 1 98.25 156 TYR A N 1
ATOM 1112 C CA . TYR A 1 156 ? 19.219 1.88 5.961 1 98.25 156 TYR A CA 1
ATOM 1113 C C . TYR A 1 156 ? 17.969 1.36 6.641 1 98.25 156 TYR A C 1
ATOM 1115 O O . TYR A 1 156 ? 17.406 0.34 6.23 1 98.25 156 TYR A O 1
ATOM 1123 N N . ASN A 1 157 ? 17.453 2.039 7.68 1 98.5 157 ASN A N 1
ATOM 1124 C CA . ASN A 1 157 ? 16.297 1.562 8.422 1 98.5 157 ASN A CA 1
ATOM 1125 C C . ASN A 1 157 ? 15.008 1.708 7.617 1 98.5 157 ASN A C 1
ATOM 1127 O O . ASN A 1 157 ? 14.094 0.897 7.75 1 98.5 157 ASN A O 1
ATOM 1131 N N . LEU A 1 158 ? 14.977 2.777 6.758 1 98.56 158 LEU A N 1
ATOM 1132 C CA . LEU A 1 158 ? 13.859 2.852 5.82 1 98.56 158 LEU A CA 1
ATOM 1133 C C . LEU A 1 158 ? 13.867 1.661 4.867 1 98.56 158 LEU A C 1
ATOM 1135 O O . LEU A 1 158 ? 12.805 1.155 4.492 1 98.56 158 LEU A O 1
ATOM 1139 N N . GLY A 1 159 ? 15.102 1.185 4.504 1 98.38 159 GLY A N 1
ATOM 1140 C CA . GLY A 1 159 ? 15.219 -0.031 3.715 1 98.38 159 GLY A CA 1
ATOM 1141 C C . GLY A 1 159 ? 14.727 -1.267 4.445 1 98.38 159 GLY A C 1
ATOM 1142 O O . GLY A 1 159 ? 14.023 -2.098 3.863 1 98.38 159 GLY A O 1
ATOM 1143 N N . VAL A 1 160 ? 15.07 -1.391 5.691 1 98.25 160 VAL A N 1
ATOM 1144 C CA . VAL A 1 160 ? 14.609 -2.504 6.52 1 98.25 160 VAL A CA 1
ATOM 1145 C C . VAL A 1 160 ? 13.086 -2.531 6.555 1 98.25 160 VAL A C 1
ATOM 1147 O O . VAL A 1 160 ? 12.477 -3.588 6.395 1 98.25 160 VAL A O 1
ATOM 1150 N N . ILE A 1 161 ? 12.5 -1.354 6.727 1 97.88 161 ILE A N 1
ATOM 1151 C CA . ILE A 1 161 ? 11.047 -1.259 6.77 1 97.88 161 ILE A CA 1
ATOM 1152 C C . ILE A 1 161 ? 10.461 -1.64 5.414 1 97.88 161 ILE A C 1
ATOM 1154 O O . ILE A 1 161 ? 9.484 -2.385 5.34 1 97.88 161 ILE A O 1
ATOM 1158 N N . ALA A 1 162 ? 11.094 -1.151 4.383 1 97.94 162 ALA A N 1
ATOM 1159 C CA . ALA A 1 162 ? 10.625 -1.481 3.037 1 97.94 162 ALA A CA 1
ATOM 1160 C C . ALA A 1 162 ? 10.68 -2.986 2.793 1 97.94 162 ALA A C 1
ATOM 1162 O O . ALA A 1 162 ? 9.766 -3.559 2.199 1 97.94 162 ALA A O 1
ATOM 1163 N N . THR A 1 163 ? 11.742 -3.67 3.242 1 97.38 163 THR A N 1
ATOM 1164 C CA . THR A 1 163 ? 11.875 -5.117 3.107 1 97.38 163 THR A CA 1
ATOM 1165 C C . THR A 1 163 ? 10.766 -5.836 3.863 1 97.38 163 THR A C 1
ATOM 1167 O O . THR A 1 163 ? 10.133 -6.75 3.326 1 97.38 163 THR A O 1
ATOM 1170 N N . ARG A 1 164 ? 10.422 -5.414 5.027 1 96.38 164 ARG A N 1
ATOM 1171 C CA . ARG A 1 164 ? 9.398 -6.035 5.855 1 96.38 164 ARG A CA 1
ATOM 1172 C C . ARG A 1 164 ? 8.016 -5.863 5.234 1 96.38 164 ARG A C 1
ATOM 1174 O O . ARG A 1 164 ? 7.145 -6.723 5.387 1 96.38 164 ARG A O 1
ATOM 1181 N N . GLU A 1 165 ? 7.934 -4.727 4.527 1 95.94 165 GLU A N 1
ATOM 1182 C CA . GLU A 1 165 ? 6.648 -4.438 3.895 1 95.94 165 GLU A CA 1
ATOM 1183 C C . GLU A 1 165 ? 6.574 -5.039 2.494 1 95.94 165 GLU A C 1
ATOM 1185 O O . GLU A 1 165 ? 5.566 -4.887 1.8 1 95.94 165 GLU A O 1
ATOM 1190 N N . GLY A 1 166 ? 7.617 -5.734 2.041 1 95.38 166 GLY A N 1
ATOM 1191 C CA . GLY A 1 166 ? 7.648 -6.371 0.734 1 95.38 166 GLY A CA 1
ATOM 1192 C C . GLY A 1 166 ? 7.867 -5.387 -0.401 1 95.38 166 GLY A C 1
ATOM 1193 O O . GLY A 1 166 ? 7.668 -5.727 -1.569 1 95.38 166 GLY A O 1
ATOM 1194 N N . ARG A 1 167 ? 8.125 -4.109 -0.134 1 97.19 167 ARG A N 1
ATOM 1195 C CA . ARG A 1 167 ? 8.445 -3.109 -1.146 1 97.19 167 ARG A CA 1
ATOM 1196 C C . ARG A 1 167 ? 9.914 -3.195 -1.553 1 97.19 167 ARG A C 1
ATOM 1198 O O . ARG A 1 167 ? 10.695 -2.283 -1.273 1 97.19 167 ARG A O 1
ATOM 1205 N N . PHE A 1 168 ? 10.273 -4.188 -2.271 1 97.06 168 PHE A N 1
ATOM 1206 C CA . PHE A 1 168 ? 11.656 -4.602 -2.479 1 97.06 168 PHE A CA 1
ATOM 1207 C C . PHE A 1 168 ? 12.383 -3.627 -3.398 1 97.06 168 PHE A C 1
ATOM 1209 O O . PHE A 1 168 ? 13.586 -3.404 -3.252 1 97.06 168 PHE A O 1
ATOM 1216 N N . SER A 1 169 ? 11.703 -2.998 -4.355 1 97.56 169 SER A N 1
ATOM 1217 C CA . SER A 1 169 ? 12.336 -1.996 -5.207 1 97.56 169 SER A CA 1
ATOM 1218 C C . SER A 1 169 ? 12.781 -0.78 -4.398 1 97.56 169 SER A C 1
ATOM 1220 O O . SER A 1 169 ? 13.883 -0.266 -4.594 1 97.56 169 SER A O 1
ATOM 1222 N N . ASP A 1 170 ? 11.922 -0.391 -3.5 1 97.94 170 ASP A N 1
ATOM 1223 C CA . ASP A 1 170 ? 12.273 0.706 -2.602 1 97.94 170 ASP A CA 1
ATOM 1224 C C . ASP A 1 170 ? 13.445 0.325 -1.702 1 97.94 170 ASP A C 1
ATOM 1226 O O . ASP A 1 170 ? 14.352 1.134 -1.474 1 97.94 170 ASP A O 1
ATOM 1230 N N . ALA A 1 171 ? 13.414 -0.91 -1.181 1 98.12 171 ALA A N 1
ATOM 1231 C CA . ALA A 1 171 ? 14.484 -1.386 -0.311 1 98.12 171 ALA A CA 1
ATOM 1232 C C . ALA A 1 171 ? 15.836 -1.338 -1.026 1 98.12 171 ALA A C 1
ATOM 1234 O O . ALA A 1 171 ? 16.828 -0.898 -0.452 1 98.12 171 ALA A O 1
ATOM 1235 N N . LEU A 1 172 ? 15.789 -1.769 -2.246 1 98 172 LEU A N 1
ATOM 1236 C CA . LEU A 1 172 ? 17.016 -1.766 -3.043 1 98 172 LEU A CA 1
ATOM 1237 C C . LEU A 1 172 ? 17.578 -0.355 -3.168 1 98 172 LEU A C 1
ATOM 1239 O O . LEU A 1 172 ? 18.766 -0.137 -2.945 1 98 172 LEU A O 1
ATOM 1243 N N . ARG A 1 173 ? 16.719 0.625 -3.527 1 98 173 ARG A N 1
ATOM 1244 C CA . ARG A 1 173 ? 17.141 2.018 -3.658 1 98 173 ARG A CA 1
ATOM 1245 C C . ARG A 1 173 ? 17.656 2.562 -2.332 1 98 173 ARG A C 1
ATOM 1247 O O . ARG A 1 173 ? 18.719 3.195 -2.283 1 98 173 ARG A O 1
ATOM 1254 N N . LEU A 1 174 ? 16.984 2.271 -1.301 1 98.5 174 LEU A N 1
ATOM 1255 C CA . LEU A 1 174 ? 17.297 2.801 0.023 1 98.5 174 LEU A CA 1
ATOM 1256 C C . LEU A 1 174 ? 18.594 2.191 0.563 1 98.5 174 LEU A C 1
ATOM 1258 O O . LEU A 1 174 ? 19.438 2.906 1.09 1 98.5 174 LEU A O 1
ATOM 1262 N N . TYR A 1 175 ? 18.75 0.893 0.441 1 98.31 175 TYR A N 1
ATOM 1263 C CA . TYR A 1 175 ? 20.016 0.272 0.848 1 98.31 175 TYR A CA 1
ATOM 1264 C C . TYR A 1 175 ? 21.172 0.805 0.021 1 98.31 175 TYR A C 1
ATOM 1266 O O . TYR A 1 175 ? 22.297 0.946 0.527 1 98.31 175 TYR A O 1
ATOM 1274 N N . GLY A 1 176 ? 20.891 1 -1.276 1 98.12 176 GLY A N 1
ATOM 1275 C CA . GLY A 1 176 ? 21.922 1.612 -2.107 1 98.12 176 GLY A CA 1
ATOM 1276 C C . GLY A 1 176 ? 22.375 2.967 -1.598 1 98.12 176 GLY A C 1
ATOM 1277 O O . GLY A 1 176 ? 23.578 3.236 -1.516 1 98.12 176 GLY A O 1
ATOM 1278 N N . GLU A 1 177 ? 21.438 3.811 -1.278 1 97.94 177 GLU A N 1
ATOM 1279 C CA . GLU A 1 177 ? 21.734 5.113 -0.693 1 97.94 177 GLU A CA 1
ATOM 1280 C C . GLU A 1 177 ? 22.516 4.965 0.613 1 97.94 177 GLU A C 1
ATOM 1282 O O . GLU A 1 177 ? 23.5 5.672 0.841 1 97.94 177 GLU A O 1
ATOM 1287 N N . ALA A 1 178 ? 22.094 4.051 1.451 1 98.19 178 ALA A N 1
ATOM 1288 C CA . ALA A 1 178 ? 22.766 3.812 2.73 1 98.19 178 ALA A CA 1
ATOM 1289 C C . ALA A 1 178 ? 24.203 3.361 2.527 1 98.19 178 ALA A C 1
ATOM 1291 O O . ALA A 1 178 ? 25.109 3.791 3.252 1 98.19 178 ALA A O 1
ATOM 1292 N N . ALA A 1 179 ? 24.391 2.512 1.568 1 97.69 179 ALA A N 1
ATOM 1293 C CA . ALA A 1 179 ? 25.719 2.006 1.278 1 97.69 179 ALA A CA 1
ATOM 1294 C C . ALA A 1 179 ? 26.656 3.135 0.844 1 97.69 179 ALA A C 1
ATOM 1296 O O . ALA A 1 179 ? 27.812 3.182 1.253 1 97.69 179 ALA A O 1
ATOM 1297 N N . THR A 1 180 ? 26.125 4.039 0.016 1 97 180 THR A N 1
ATOM 1298 C CA . THR A 1 180 ? 26.906 5.184 -0.441 1 97 180 THR A CA 1
ATOM 1299 C C . THR A 1 180 ? 27.281 6.082 0.732 1 97 180 THR A C 1
ATOM 1301 O O . THR A 1 180 ? 28.438 6.512 0.846 1 97 180 THR A O 1
ATOM 1304 N N . LEU A 1 181 ? 26.391 6.266 1.572 1 97 181 LEU A N 1
ATOM 1305 C CA . LEU A 1 181 ? 26.594 7.16 2.709 1 97 181 LEU A CA 1
ATOM 1306 C C . LEU A 1 181 ? 27.5 6.512 3.752 1 97 181 LEU A C 1
ATOM 1308 O O . LEU A 1 181 ? 28.25 7.203 4.441 1 97 181 LEU A O 1
ATOM 1312 N N . ALA A 1 182 ? 27.469 5.203 3.871 1 96.25 182 ALA A N 1
ATOM 1313 C CA . ALA A 1 182 ? 28.219 4.488 4.906 1 96.25 182 ALA A CA 1
ATOM 1314 C C . ALA A 1 182 ? 29.672 4.289 4.504 1 96.25 182 ALA A C 1
ATOM 1316 O O . ALA A 1 182 ? 30.531 4.051 5.355 1 96.25 182 ALA A O 1
ATOM 1317 N N . GLN A 1 183 ? 29.891 4.371 3.287 1 94.12 183 GLN A N 1
ATOM 1318 C CA . GLN A 1 183 ? 31.219 4.074 2.766 1 94.12 183 GLN A CA 1
ATOM 1319 C C . GLN A 1 183 ? 32.281 4.969 3.41 1 94.12 183 GLN A C 1
ATOM 1321 O O . GLN A 1 183 ? 32.188 6.195 3.328 1 94.12 183 GLN A O 1
ATOM 1326 N N . GLY A 1 184 ? 33.156 4.391 4.051 1 90.88 184 GLY A N 1
ATOM 1327 C CA . GLY A 1 184 ? 34.281 5.117 4.625 1 90.88 184 GLY A CA 1
ATOM 1328 C C . GLY A 1 184 ? 33.938 5.863 5.895 1 90.88 184 GLY A C 1
ATOM 1329 O O . GLY A 1 184 ? 34.781 6.453 6.543 1 90.88 184 GLY A O 1
ATOM 1330 N N . LYS A 1 185 ? 32.75 5.949 6.293 1 90.94 185 LYS A N 1
ATOM 1331 C CA . LYS A 1 185 ? 32.281 6.719 7.449 1 90.94 185 LYS A CA 1
ATOM 1332 C C . LYS A 1 185 ? 31.859 5.801 8.594 1 90.94 185 LYS A C 1
ATOM 1334 O O . LYS A 1 185 ? 32.062 6.117 9.766 1 90.94 185 LYS A O 1
ATOM 1339 N N . ALA A 1 186 ? 31.359 4.684 8.125 1 90.19 186 ALA A N 1
ATOM 1340 C CA . ALA A 1 186 ? 30.875 3.734 9.125 1 90.19 186 ALA A CA 1
ATOM 1341 C C . ALA A 1 186 ? 31.953 2.697 9.461 1 90.19 186 ALA A C 1
ATOM 1343 O O . ALA A 1 186 ? 32.938 2.564 8.734 1 90.19 186 ALA A O 1
ATOM 1344 N N . GLY A 1 187 ? 31.938 2.104 10.57 1 92.69 187 GLY A N 1
ATOM 1345 C CA . GLY A 1 187 ? 32.812 0.991 10.891 1 92.69 187 GLY A CA 1
ATOM 1346 C C . GLY A 1 187 ? 32.688 -0.167 9.914 1 92.69 187 GLY A C 1
ATOM 1347 O O . GLY A 1 187 ? 31.688 -0.287 9.211 1 92.69 187 GLY A O 1
ATOM 1348 N N . VAL A 1 188 ? 33.688 -0.954 9.883 1 94.06 188 VAL A N 1
ATOM 1349 C CA . VAL A 1 188 ? 33.781 -2.049 8.922 1 94.06 188 VAL A CA 1
ATOM 1350 C C . VAL A 1 188 ? 32.594 -2.982 9.086 1 94.06 188 VAL A C 1
ATOM 1352 O O . VAL A 1 188 ? 31.969 -3.383 8.094 1 94.06 188 VAL A O 1
ATOM 1355 N N . ALA A 1 189 ? 32.25 -3.295 10.297 1 94.38 189 ALA A N 1
ATOM 1356 C CA . ALA A 1 189 ? 31.141 -4.211 10.562 1 94.38 189 ALA A CA 1
ATOM 1357 C C . ALA A 1 189 ? 29.828 -3.629 10.07 1 94.38 189 ALA A C 1
ATOM 1359 O O . ALA A 1 189 ? 29 -4.34 9.484 1 94.38 189 ALA A O 1
ATOM 1360 N N . THR A 1 190 ? 29.641 -2.373 10.297 1 95 190 THR A N 1
ATOM 1361 C CA . THR A 1 190 ? 28.406 -1.708 9.883 1 95 190 THR A CA 1
ATOM 1362 C C . THR A 1 190 ? 28.344 -1.6 8.359 1 95 190 THR A C 1
ATOM 1364 O O . THR A 1 190 ? 27.281 -1.814 7.762 1 95 190 THR A O 1
ATOM 1367 N N . GLU A 1 191 ? 29.438 -1.244 7.773 1 96.25 191 GLU A N 1
ATOM 1368 C CA . GLU A 1 191 ? 29.484 -1.173 6.316 1 96.25 191 GLU A CA 1
ATOM 1369 C C . GLU A 1 191 ? 29.125 -2.514 5.684 1 96.25 191 GLU A C 1
ATOM 1371 O O . GLU A 1 191 ? 28.359 -2.566 4.715 1 96.25 191 GLU A O 1
ATOM 1376 N N . ARG A 1 192 ? 29.641 -3.609 6.238 1 96.44 192 ARG A N 1
ATOM 1377 C CA . ARG A 1 192 ? 29.359 -4.945 5.73 1 96.44 192 ARG A CA 1
ATOM 1378 C C . ARG A 1 192 ? 27.875 -5.266 5.863 1 96.44 192 ARG A C 1
ATOM 1380 O O . ARG A 1 192 ? 27.266 -5.832 4.949 1 96.44 192 ARG A O 1
ATOM 1387 N N . GLN A 1 193 ? 27.375 -4.883 7.016 1 96.5 193 GLN A N 1
ATOM 1388 C CA . GLN A 1 193 ? 25.953 -5.133 7.262 1 96.5 193 GLN A CA 1
ATOM 1389 C C . GLN A 1 193 ? 25.078 -4.457 6.207 1 96.5 193 GLN A C 1
ATOM 1391 O O . GLN A 1 193 ? 24.156 -5.066 5.672 1 96.5 193 GLN A O 1
ATOM 1396 N N . VAL A 1 194 ? 25.375 -3.18 5.871 1 97.56 194 VAL A N 1
ATOM 1397 C CA . VAL A 1 194 ? 24.609 -2.422 4.883 1 97.56 194 VAL A CA 1
ATOM 1398 C C . VAL A 1 194 ? 24.766 -3.059 3.506 1 97.56 194 VAL A C 1
ATOM 1400 O O . VAL A 1 194 ? 23.797 -3.24 2.779 1 97.56 194 VAL A O 1
ATOM 1403 N N . LEU A 1 195 ? 25.969 -3.453 3.186 1 98.06 195 LEU A N 1
ATOM 1404 C CA . LEU A 1 195 ? 26.25 -4.051 1.885 1 98.06 195 LEU A CA 1
ATOM 1405 C C . LEU A 1 195 ? 25.562 -5.402 1.748 1 98.06 195 LEU A C 1
ATOM 1407 O O . LEU A 1 195 ? 25.078 -5.754 0.665 1 98.06 195 LEU A O 1
ATOM 1411 N N . GLU A 1 196 ? 25.516 -6.172 2.844 1 98.06 196 GLU A N 1
ATOM 1412 C CA . GLU A 1 196 ? 24.828 -7.461 2.82 1 98.06 196 GLU A CA 1
ATOM 1413 C C . GLU A 1 196 ? 23.328 -7.285 2.545 1 98.06 196 GLU A C 1
ATOM 1415 O O . GLU A 1 196 ? 22.734 -8.078 1.82 1 98.06 196 GLU A O 1
ATOM 1420 N N . ALA A 1 197 ? 22.75 -6.25 3.146 1 97.62 197 ALA A N 1
ATOM 1421 C CA . ALA A 1 197 ? 21.344 -5.965 2.875 1 97.62 197 ALA A CA 1
ATOM 1422 C C . ALA A 1 197 ? 21.141 -5.617 1.406 1 97.62 197 ALA A C 1
ATOM 1424 O O . ALA A 1 197 ? 20.188 -6.102 0.778 1 97.62 197 ALA A O 1
ATOM 1425 N N . LEU A 1 198 ? 22.016 -4.801 0.855 1 98.06 198 LEU A N 1
ATOM 1426 C CA . LEU A 1 198 ? 21.953 -4.422 -0.552 1 98.06 198 LEU A CA 1
ATOM 1427 C C . LEU A 1 198 ? 22.094 -5.645 -1.452 1 98.06 198 LEU A C 1
ATOM 1429 O O . LEU A 1 198 ? 21.312 -5.816 -2.4 1 98.06 198 LEU A O 1
ATOM 1433 N N . ALA A 1 199 ? 22.984 -6.531 -1.056 1 98.31 199 ALA A N 1
ATOM 1434 C CA . ALA A 1 199 ? 23.25 -7.738 -1.836 1 98.31 199 ALA A CA 1
ATOM 1435 C C . ALA A 1 199 ? 22.031 -8.656 -1.86 1 98.31 199 ALA A C 1
ATOM 1437 O O . ALA A 1 199 ? 21.719 -9.25 -2.893 1 98.31 199 ALA A O 1
ATOM 1438 N N . THR A 1 200 ? 21.422 -8.789 -0.773 1 97.69 200 THR A N 1
ATOM 1439 C CA . THR A 1 200 ? 20.234 -9.641 -0.678 1 97.69 200 THR A CA 1
ATOM 1440 C C . THR A 1 200 ? 19.141 -9.141 -1.616 1 97.69 200 THR A C 1
ATOM 1442 O O . THR A 1 200 ? 18.531 -9.938 -2.346 1 97.69 200 THR A O 1
ATOM 1445 N N . GLU A 1 201 ? 18.984 -7.812 -1.625 1 97.31 201 GLU A N 1
ATOM 1446 C CA . GLU A 1 201 ? 17.953 -7.273 -2.49 1 97.31 201 GLU A CA 1
ATOM 1447 C C . GLU A 1 201 ? 18.344 -7.359 -3.961 1 97.31 201 GLU A C 1
ATOM 1449 O O . GLU A 1 201 ? 17.5 -7.555 -4.832 1 97.31 201 GLU A O 1
ATOM 1454 N N . GLN A 1 202 ? 19.578 -7.203 -4.25 1 97.69 202 GLN A N 1
ATOM 1455 C CA . GLN A 1 202 ? 20.062 -7.34 -5.617 1 97.69 202 GLN A CA 1
ATOM 1456 C C . GLN A 1 202 ? 19.891 -8.773 -6.125 1 97.69 202 GLN A C 1
ATOM 1458 O O . GLN A 1 202 ? 19.594 -8.992 -7.301 1 97.69 202 GLN A O 1
ATOM 1463 N N . THR A 1 203 ? 20.078 -9.742 -5.207 1 97.31 203 THR A N 1
ATOM 1464 C CA . THR A 1 203 ? 19.844 -11.141 -5.559 1 97.31 203 THR A CA 1
ATOM 1465 C C . THR A 1 203 ? 18.375 -11.367 -5.902 1 97.31 203 THR A C 1
ATOM 1467 O O . THR A 1 203 ? 18.047 -11.977 -6.926 1 97.31 203 THR A O 1
ATOM 1470 N N . ARG A 1 204 ? 17.516 -10.773 -5.102 1 95.94 204 ARG A N 1
ATOM 1471 C CA . ARG A 1 204 ? 16.078 -10.906 -5.328 1 95.94 204 ARG A CA 1
ATOM 1472 C C . ARG A 1 204 ? 15.672 -10.281 -6.656 1 95.94 204 ARG A C 1
ATOM 1474 O O . ARG A 1 204 ? 14.828 -10.828 -7.371 1 95.94 204 ARG A O 1
ATOM 1481 N N . ALA A 1 205 ? 16.328 -9.172 -6.973 1 95.69 205 ALA A N 1
ATOM 1482 C CA . ALA A 1 205 ? 15.984 -8.414 -8.172 1 95.69 205 ALA A CA 1
ATOM 1483 C C . ALA A 1 205 ? 16.641 -9.016 -9.406 1 95.69 205 ALA A C 1
ATOM 1485 O O . ALA A 1 205 ? 16.328 -8.625 -10.539 1 95.69 205 ALA A O 1
ATOM 1486 N N . GLY A 1 206 ? 17.562 -9.961 -9.234 1 96 206 GLY A N 1
ATOM 1487 C CA . GLY A 1 206 ? 18.328 -10.516 -10.352 1 96 206 GLY A CA 1
ATOM 1488 C C . GLY A 1 206 ? 19.297 -9.523 -10.961 1 96 206 GLY A C 1
ATOM 1489 O O . GLY A 1 206 ? 19.641 -9.633 -12.141 1 96 206 GLY A O 1
ATOM 1490 N N . ASP A 1 207 ? 19.547 -8.5 -10.227 1 96.56 207 ASP A N 1
ATOM 1491 C CA . ASP A 1 207 ? 20.547 -7.527 -10.664 1 96.56 207 ASP A CA 1
ATOM 1492 C C . ASP A 1 207 ? 21.969 -8.031 -10.391 1 96.56 207 ASP A C 1
ATOM 1494 O O . ASP A 1 207 ? 22.656 -7.527 -9.5 1 96.56 207 ASP A O 1
ATOM 1498 N N . PHE A 1 208 ? 22.422 -8.875 -11.211 1 97.25 208 PHE A N 1
ATOM 1499 C CA . PHE A 1 208 ? 23.656 -9.594 -10.93 1 97.25 208 PHE A CA 1
ATOM 1500 C C . PHE A 1 208 ? 24.875 -8.711 -11.188 1 97.25 208 PHE A C 1
ATOM 1502 O O . PHE A 1 208 ? 25.922 -8.883 -10.555 1 97.25 208 PHE A O 1
ATOM 1509 N N . ALA A 1 209 ? 24.734 -7.762 -12.117 1 96.5 209 ALA A N 1
ATOM 1510 C CA . ALA A 1 209 ? 25.828 -6.801 -12.297 1 96.5 209 ALA A CA 1
ATOM 1511 C C . ALA A 1 209 ? 26.031 -5.973 -11.031 1 96.5 209 ALA A C 1
ATOM 1513 O O . ALA A 1 209 ? 27.156 -5.844 -10.547 1 96.5 209 ALA A O 1
ATOM 1514 N N . GLY A 1 210 ? 24.922 -5.449 -10.555 1 97.62 210 GLY A N 1
ATOM 1515 C CA . GLY A 1 210 ? 24.984 -4.715 -9.297 1 97.62 210 GLY A CA 1
ATOM 1516 C C . GLY A 1 210 ? 25.469 -5.566 -8.133 1 97.62 210 GLY A C 1
ATOM 1517 O O . GLY A 1 210 ? 26.281 -5.121 -7.328 1 97.62 210 GLY A O 1
ATOM 1518 N N . LEU A 1 211 ? 24.984 -6.773 -8.055 1 97.75 211 LEU A N 1
ATOM 1519 C CA . LEU A 1 211 ? 25.391 -7.715 -7.012 1 97.75 211 LEU A CA 1
ATOM 1520 C C . LEU A 1 211 ? 26.891 -7.973 -7.047 1 97.75 211 LEU A C 1
ATOM 1522 O O . LEU A 1 211 ? 27.531 -8.023 -6.004 1 97.75 211 LEU A O 1
ATOM 1526 N N . SER A 1 212 ? 27.438 -8.078 -8.25 1 97.69 212 SER A N 1
ATOM 1527 C CA . SER A 1 212 ? 28.859 -8.305 -8.398 1 97.69 212 SER A CA 1
ATOM 1528 C C . SER A 1 212 ? 29.672 -7.16 -7.801 1 97.69 212 SER A C 1
ATOM 1530 O O . SER A 1 212 ? 30.656 -7.391 -7.09 1 97.69 212 SER A O 1
ATOM 1532 N N . SER A 1 213 ? 29.234 -5.957 -8.07 1 97.44 213 SER A N 1
ATOM 1533 C CA . SER A 1 213 ? 29.922 -4.785 -7.535 1 97.44 213 SER A CA 1
ATOM 1534 C C . SER A 1 213 ? 29.828 -4.738 -6.016 1 97.44 213 SER A C 1
ATOM 1536 O O . SER A 1 213 ? 30.828 -4.477 -5.336 1 97.44 213 SER A O 1
ATOM 1538 N N . THR A 1 214 ? 28.688 -5.027 -5.516 1 98.31 214 THR A N 1
ATOM 1539 C CA . THR A 1 214 ? 28.453 -5 -4.074 1 98.31 214 THR A CA 1
ATOM 1540 C C . THR A 1 214 ? 29.266 -6.082 -3.371 1 98.31 214 THR A C 1
ATOM 1542 O O . THR A 1 214 ? 29.891 -5.824 -2.348 1 98.31 214 THR A O 1
ATOM 1545 N N . LEU A 1 215 ? 29.266 -7.281 -3.891 1 97.94 215 LEU A N 1
ATOM 1546 C CA . LEU A 1 215 ? 30 -8.391 -3.297 1 97.94 215 LEU A CA 1
ATOM 1547 C C . LEU A 1 215 ? 31.516 -8.148 -3.383 1 97.94 215 LEU A C 1
ATOM 1549 O O . LEU A 1 215 ? 32.25 -8.555 -2.492 1 97.94 215 LEU A O 1
ATOM 1553 N N . ALA A 1 216 ? 31.938 -7.469 -4.441 1 97.31 216 ALA A N 1
AT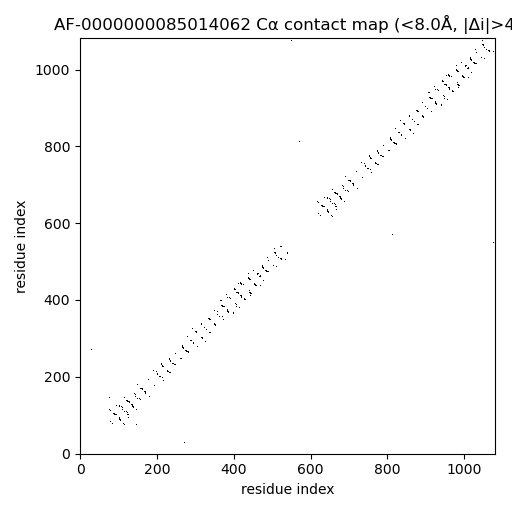OM 1554 C CA . ALA A 1 216 ? 33.344 -7.098 -4.52 1 97.31 216 ALA A CA 1
ATOM 1555 C C . ALA A 1 216 ? 33.75 -6.203 -3.348 1 97.31 216 ALA A C 1
ATOM 1557 O O . ALA A 1 216 ? 34.812 -6.363 -2.781 1 97.31 216 ALA A O 1
ATOM 1558 N N . ARG A 1 217 ? 32.906 -5.293 -3.047 1 97.25 217 ARG A N 1
ATOM 1559 C CA . ARG A 1 217 ? 33.156 -4.43 -1.898 1 97.25 217 ARG A CA 1
ATOM 1560 C C . ARG A 1 217 ? 33.156 -5.234 -0.602 1 97.25 217 ARG A C 1
ATOM 1562 O O . ARG A 1 217 ? 33.969 -4.973 0.284 1 97.25 217 ARG A O 1
ATOM 1569 N N . ILE A 1 218 ? 32.312 -6.23 -0.464 1 97.69 218 ILE A N 1
ATOM 1570 C CA . ILE A 1 218 ? 32.25 -7.078 0.72 1 97.69 218 ILE A CA 1
ATOM 1571 C C . ILE A 1 218 ? 33.531 -7.879 0.845 1 97.69 218 ILE A C 1
ATOM 1573 O O . ILE A 1 218 ? 34.125 -7.977 1.932 1 97.69 218 ILE A O 1
ATOM 1577 N N . VAL A 1 219 ? 34 -8.391 -0.262 1 97.25 219 VAL A N 1
ATOM 1578 C CA . VAL A 1 219 ? 35.25 -9.172 -0.278 1 97.25 219 VAL A CA 1
ATOM 1579 C C . VAL A 1 219 ? 36.406 -8.273 0.093 1 97.25 219 VAL A C 1
ATOM 1581 O O . VAL A 1 219 ? 37.344 -8.703 0.786 1 97.25 219 VAL A O 1
ATOM 1584 N N . ALA A 1 220 ? 36.375 -6.996 -0.377 1 96.25 220 ALA A N 1
ATOM 1585 C CA . ALA A 1 220 ? 37.438 -6.051 -0.05 1 96.25 220 ALA A CA 1
ATOM 1586 C C . ALA A 1 220 ? 37.5 -5.781 1.451 1 96.25 220 ALA A C 1
ATOM 1588 O O . ALA A 1 220 ? 38.562 -5.566 2.012 1 96.25 220 ALA A O 1
ATOM 1589 N N . LEU A 1 221 ? 36.375 -5.809 2.113 1 95.88 221 LEU A N 1
ATOM 1590 C CA . LEU A 1 221 ? 36.312 -5.578 3.553 1 95.88 221 LEU A CA 1
ATOM 1591 C C . LEU A 1 221 ? 36.875 -6.766 4.324 1 95.88 221 LEU A C 1
ATOM 1593 O O . LEU A 1 221 ? 37.406 -6.598 5.422 1 95.88 221 LEU A O 1
ATOM 1597 N N . ASP A 1 222 ? 36.719 -7.969 3.754 1 95.62 222 ASP A N 1
ATOM 1598 C CA . ASP A 1 222 ? 37.281 -9.188 4.34 1 95.62 222 ASP A CA 1
ATOM 1599 C C . ASP A 1 222 ? 37.719 -10.172 3.256 1 95.62 222 ASP A C 1
ATOM 1601 O O . ASP A 1 222 ? 37 -11.117 2.939 1 95.62 222 ASP A O 1
ATOM 1605 N N . PRO A 1 223 ? 38.906 -10.047 2.812 1 94.62 223 PRO A N 1
ATOM 1606 C CA . PRO A 1 223 ? 39.406 -10.859 1.701 1 94.62 223 PRO A CA 1
ATOM 1607 C C . PRO A 1 223 ? 39.5 -12.344 2.055 1 94.62 223 PRO A C 1
ATOM 1609 O O . PRO A 1 223 ? 39.656 -13.188 1.164 1 94.62 223 PRO A O 1
ATOM 1612 N N . ASN A 1 224 ? 39.5 -12.672 3.254 1 94.81 224 ASN A N 1
ATOM 1613 C CA . ASN A 1 224 ? 39.656 -14.062 3.66 1 94.81 224 ASN A CA 1
ATOM 1614 C C . ASN A 1 224 ? 38.312 -14.773 3.768 1 94.81 224 ASN A C 1
ATOM 1616 O O . ASN A 1 224 ? 38.25 -15.977 4.047 1 94.81 224 ASN A O 1
ATOM 1620 N N . ASP A 1 225 ? 37.281 -14.023 3.549 1 96.38 225 ASP A N 1
ATOM 1621 C CA . ASP A 1 225 ? 35.969 -14.633 3.555 1 96.38 225 ASP A CA 1
ATOM 1622 C C . ASP A 1 225 ? 35.719 -15.438 2.277 1 96.38 225 ASP A C 1
ATOM 1624 O O . ASP A 1 225 ? 35.312 -14.883 1.26 1 96.38 225 ASP A O 1
ATOM 1628 N N . THR A 1 226 ? 35.875 -16.75 2.336 1 97.12 226 THR A N 1
ATOM 1629 C CA . THR A 1 226 ? 35.781 -17.625 1.178 1 97.12 226 THR A CA 1
ATOM 1630 C C . THR A 1 226 ? 34.344 -17.672 0.635 1 97.12 226 THR A C 1
ATOM 1632 O O . THR A 1 226 ? 34.156 -17.797 -0.575 1 97.12 226 THR A O 1
ATOM 1635 N N . ASP A 1 227 ? 33.438 -17.656 1.559 1 97.12 227 ASP A N 1
ATOM 1636 C CA . ASP A 1 227 ? 32.031 -17.672 1.125 1 97.12 227 ASP A CA 1
ATOM 1637 C C . ASP A 1 227 ? 31.703 -16.422 0.308 1 97.12 227 ASP A C 1
ATOM 1639 O O . ASP A 1 227 ? 31.016 -16.516 -0.711 1 97.12 227 ASP A O 1
ATOM 1643 N N . ALA A 1 228 ? 32.156 -15.273 0.75 1 96.94 228 ALA A N 1
ATOM 1644 C CA . ALA A 1 228 ? 31.938 -14.039 0.002 1 96.94 228 ALA A CA 1
ATOM 1645 C C . ALA A 1 228 ? 32.594 -14.094 -1.366 1 96.94 228 ALA A C 1
ATOM 1647 O O . ALA A 1 228 ? 32.031 -13.625 -2.359 1 96.94 228 ALA A O 1
ATOM 1648 N N . LEU A 1 229 ? 33.781 -14.648 -1.376 1 96.88 229 LEU A N 1
ATOM 1649 C CA . LEU A 1 229 ? 34.469 -14.812 -2.637 1 96.88 229 LEU A CA 1
ATOM 1650 C C . LEU A 1 229 ? 33.688 -15.695 -3.598 1 96.88 229 LEU A C 1
ATOM 1652 O O . LEU A 1 229 ? 33.625 -15.414 -4.797 1 96.88 229 LEU A O 1
ATOM 1656 N N . PHE A 1 230 ? 33.188 -16.766 -3.084 1 97.69 230 PHE A N 1
ATOM 1657 C CA . PHE A 1 230 ? 32.375 -17.672 -3.906 1 97.69 230 PHE A CA 1
ATOM 1658 C C . PHE A 1 230 ? 31.141 -16.969 -4.434 1 97.69 230 PHE A C 1
ATOM 1660 O O . PHE A 1 230 ? 30.797 -17.109 -5.613 1 97.69 230 PHE A O 1
ATOM 1667 N N . ARG A 1 231 ? 30.422 -16.25 -3.559 1 97.69 231 ARG A N 1
ATOM 1668 C CA . ARG A 1 231 ? 29.234 -15.508 -3.971 1 97.69 231 ARG A CA 1
ATOM 1669 C C . ARG A 1 231 ? 29.562 -14.5 -5.066 1 97.69 231 ARG A C 1
ATOM 1671 O O . ARG A 1 231 ? 28.781 -14.305 -5.996 1 97.69 231 ARG A O 1
ATOM 1678 N N . LEU A 1 232 ? 30.672 -13.836 -4.969 1 97.69 232 LEU A N 1
ATOM 1679 C CA . LEU A 1 232 ? 31.109 -12.898 -5.992 1 97.69 232 LEU A CA 1
ATOM 1680 C C . LEU A 1 232 ? 31.328 -13.609 -7.324 1 97.69 232 LEU A C 1
ATOM 1682 O O . LEU A 1 232 ? 30.891 -13.117 -8.367 1 97.69 232 LEU A O 1
ATOM 1686 N N . ALA A 1 233 ? 31.969 -14.758 -7.254 1 97.62 233 ALA A N 1
ATOM 1687 C CA . ALA A 1 233 ? 32.188 -15.539 -8.469 1 97.62 233 ALA A CA 1
ATOM 1688 C C . ALA A 1 233 ? 30.875 -15.938 -9.109 1 97.62 233 ALA A C 1
ATOM 1690 O O . ALA A 1 233 ? 30.719 -15.859 -10.336 1 97.62 233 ALA A O 1
ATOM 1691 N N . GLN A 1 234 ? 30.031 -16.391 -8.297 1 97.62 234 GLN A N 1
ATOM 1692 C CA . GLN A 1 234 ? 28.703 -16.766 -8.781 1 97.62 234 GLN A CA 1
ATOM 1693 C C . GLN A 1 234 ? 28 -15.586 -9.438 1 97.62 234 GLN A C 1
ATOM 1695 O O . GLN A 1 234 ? 27.422 -15.719 -10.523 1 97.62 234 GLN A O 1
ATOM 1700 N N . ALA A 1 235 ? 28.031 -14.461 -8.781 1 97.25 235 ALA A N 1
ATOM 1701 C CA . ALA A 1 235 ? 27.375 -13.266 -9.297 1 97.25 235 ALA A CA 1
ATOM 1702 C C . ALA A 1 235 ? 27.969 -12.844 -10.633 1 97.25 235 ALA A C 1
ATOM 1704 O O . ALA A 1 235 ? 27.234 -12.5 -11.57 1 97.25 235 ALA A O 1
ATOM 1705 N N . ARG A 1 236 ? 29.234 -12.836 -10.734 1 97 236 ARG A N 1
ATOM 1706 C CA . ARG A 1 236 ? 29.906 -12.484 -11.977 1 97 236 ARG A CA 1
ATOM 1707 C C . ARG A 1 236 ? 29.516 -13.438 -13.102 1 97 236 ARG A C 1
ATOM 1709 O O . ARG A 1 236 ? 29.312 -13.016 -14.242 1 97 236 ARG A O 1
ATOM 1716 N N . THR A 1 237 ? 29.422 -14.766 -12.766 1 97 237 THR A N 1
ATOM 1717 C CA . THR A 1 237 ? 29.031 -15.773 -13.75 1 97 237 THR A CA 1
ATOM 1718 C C . THR A 1 237 ? 27.609 -15.508 -14.25 1 97 237 THR A C 1
ATOM 1720 O O . THR A 1 237 ? 27.359 -15.531 -15.461 1 97 237 THR A O 1
ATOM 1723 N N . LEU A 1 238 ? 26.75 -15.203 -13.328 1 95.44 238 LEU A N 1
ATOM 1724 C CA . LEU A 1 238 ? 25.359 -14.961 -13.688 1 95.44 238 LEU A CA 1
ATOM 1725 C C . LEU A 1 238 ? 25.219 -13.648 -14.461 1 95.44 238 LEU A C 1
ATOM 1727 O O . LEU A 1 238 ? 24.281 -13.477 -15.227 1 95.44 238 LEU A O 1
ATOM 1731 N N . ALA A 1 239 ? 26.141 -12.734 -14.305 1 95.44 239 ALA A N 1
ATOM 1732 C CA . ALA A 1 239 ? 26.156 -11.469 -15.031 1 95.44 239 ALA A CA 1
ATOM 1733 C C . ALA A 1 239 ? 26.766 -11.641 -16.422 1 95.44 239 ALA A C 1
ATOM 1735 O O . ALA A 1 239 ? 26.938 -10.664 -17.156 1 95.44 239 ALA A O 1
ATOM 1736 N N . GLY A 1 240 ? 27.125 -12.867 -16.719 1 94.44 240 GLY A N 1
ATOM 1737 C CA . GLY A 1 240 ? 27.688 -13.148 -18.031 1 94.44 240 GLY A CA 1
ATOM 1738 C C . GLY A 1 240 ? 29.188 -12.953 -18.094 1 94.44 240 GLY A C 1
ATOM 1739 O O . GLY A 1 240 ? 29.766 -12.906 -19.172 1 94.44 240 GLY A O 1
ATOM 1740 N N . GLN A 1 241 ? 29.781 -12.766 -16.969 1 95.06 241 GLN A N 1
ATOM 1741 C CA . GLN A 1 241 ? 31.234 -12.555 -16.875 1 95.06 241 GLN A CA 1
ATOM 1742 C C . GLN A 1 241 ? 31.922 -13.789 -16.312 1 95.06 241 GLN A C 1
ATOM 1744 O O . GLN A 1 241 ? 32.719 -13.672 -15.383 1 95.06 241 GLN A O 1
ATOM 1749 N N . GLY A 1 242 ? 31.641 -14.883 -16.844 1 94.12 242 GLY A N 1
ATOM 1750 C CA . GLY A 1 242 ? 32.156 -16.141 -16.344 1 94.12 242 GLY A CA 1
ATOM 1751 C C . GLY A 1 242 ? 33.688 -16.219 -16.359 1 94.12 242 GLY A C 1
ATOM 1752 O O . GLY A 1 242 ? 34.281 -16.672 -15.391 1 94.12 242 GLY A O 1
ATOM 1753 N N . ALA A 1 243 ? 34.281 -15.727 -17.406 1 95 243 ALA A N 1
ATOM 1754 C CA . ALA A 1 243 ? 35.75 -15.781 -17.516 1 95 243 ALA A CA 1
ATOM 1755 C C . ALA A 1 243 ? 36.406 -14.945 -16.438 1 95 243 ALA A C 1
ATOM 1757 O O . ALA A 1 243 ? 37.438 -15.336 -15.898 1 95 243 ALA A O 1
ATOM 1758 N N . ALA A 1 244 ? 35.75 -13.844 -16.188 1 94.31 244 ALA A N 1
ATOM 1759 C CA . ALA A 1 244 ? 36.312 -12.945 -15.18 1 94.31 244 ALA A CA 1
ATOM 1760 C C . ALA A 1 244 ? 36.156 -13.531 -13.781 1 94.31 244 ALA A C 1
ATOM 1762 O O . ALA A 1 244 ? 36.812 -13.102 -12.844 1 94.31 244 ALA A O 1
ATOM 1763 N N . ALA A 1 245 ? 35.312 -14.539 -13.609 1 97.38 245 ALA A N 1
ATOM 1764 C CA . ALA A 1 245 ? 35.031 -15.133 -12.305 1 97.38 245 ALA A CA 1
ATOM 1765 C C . ALA A 1 245 ? 36 -16.25 -11.977 1 97.38 245 ALA A C 1
ATOM 1767 O O . ALA A 1 245 ? 36.094 -16.688 -10.828 1 97.38 245 ALA A O 1
ATOM 1768 N N . LEU A 1 246 ? 36.75 -16.703 -12.922 1 97.5 246 LEU A N 1
ATOM 1769 C CA . LEU A 1 246 ? 37.562 -17.906 -12.805 1 97.5 246 LEU A CA 1
ATOM 1770 C C . LEU A 1 246 ? 38.625 -17.75 -11.711 1 97.5 246 LEU A C 1
ATOM 1772 O O . LEU A 1 246 ? 38.781 -18.641 -10.867 1 97.5 246 LEU A O 1
ATOM 1776 N N . PRO A 1 247 ? 39.344 -16.578 -11.695 1 95.88 247 PRO A N 1
ATOM 1777 C CA . PRO A 1 247 ? 40.344 -16.453 -10.625 1 95.88 247 PRO A CA 1
ATOM 1778 C C . PRO A 1 247 ? 39.719 -16.625 -9.234 1 95.88 247 PRO A C 1
ATOM 1780 O O . PRO A 1 247 ? 40.344 -17.25 -8.359 1 95.88 247 PRO A O 1
ATOM 1783 N N . GLN A 1 248 ? 38.594 -16.047 -9.047 1 96.25 248 GLN A N 1
ATOM 1784 C CA . GLN A 1 248 ? 37.906 -16.156 -7.75 1 96.25 248 GLN A CA 1
ATOM 1785 C C . GLN A 1 248 ? 37.531 -17.594 -7.457 1 96.25 248 GLN A C 1
ATOM 1787 O O . GLN A 1 248 ? 37.656 -18.062 -6.328 1 96.25 248 GLN A O 1
ATOM 1792 N N . VAL A 1 249 ? 37.031 -18.344 -8.398 1 98 249 VAL A N 1
ATOM 1793 C CA . VAL A 1 249 ? 36.594 -19.734 -8.211 1 98 249 VAL A CA 1
ATOM 1794 C C . VAL A 1 249 ? 37.812 -20.594 -7.84 1 98 249 VAL A C 1
ATOM 1796 O O . VAL A 1 249 ? 37.75 -21.406 -6.922 1 98 249 VAL A O 1
ATOM 1799 N N . TYR A 1 250 ? 38.906 -20.375 -8.539 1 97.62 250 TYR A N 1
ATOM 1800 C CA . TYR A 1 250 ? 40.094 -21.125 -8.242 1 97.62 250 TYR A CA 1
ATOM 1801 C C . TYR A 1 250 ? 40.625 -20.812 -6.844 1 97.62 250 TYR A C 1
ATOM 1803 O O . TYR A 1 250 ? 41.125 -21.703 -6.145 1 97.62 250 TYR A O 1
ATOM 1811 N N . THR A 1 251 ? 40.562 -19.562 -6.48 1 97.06 251 THR A N 1
ATOM 1812 C CA . THR A 1 251 ? 40.969 -19.203 -5.129 1 97.06 251 THR A CA 1
ATOM 1813 C C . THR A 1 251 ? 40.125 -19.938 -4.094 1 97.06 251 THR A C 1
ATOM 1815 O O . THR A 1 251 ? 40.656 -20.422 -3.092 1 97.06 251 THR A O 1
ATOM 1818 N N . VAL A 1 252 ? 38.844 -19.969 -4.312 1 98 252 VAL A N 1
ATOM 1819 C CA . VAL A 1 252 ? 37.938 -20.672 -3.414 1 98 252 VAL A CA 1
ATOM 1820 C C . VAL A 1 252 ? 38.344 -22.156 -3.334 1 98 252 VAL A C 1
ATOM 1822 O O . VAL A 1 252 ? 38.406 -22.719 -2.242 1 98 252 VAL A O 1
ATOM 1825 N N . LEU A 1 253 ? 38.625 -22.75 -4.477 1 97.69 253 LEU A N 1
ATOM 1826 C CA . LEU A 1 253 ? 38.938 -24.172 -4.535 1 97.69 253 LEU A CA 1
ATOM 1827 C C . LEU A 1 253 ? 40.312 -24.438 -3.949 1 97.69 253 LEU A C 1
ATOM 1829 O O . LEU A 1 253 ? 40.594 -25.531 -3.463 1 97.69 253 LEU A O 1
ATOM 1833 N N . GLN A 1 254 ? 41.25 -23.484 -3.98 1 97.06 254 GLN A N 1
ATOM 1834 C CA . GLN A 1 254 ? 42.531 -23.609 -3.32 1 97.06 254 GLN A CA 1
ATOM 1835 C C . GLN A 1 254 ? 42.375 -23.656 -1.803 1 97.06 254 GLN A C 1
ATOM 1837 O O . GLN A 1 254 ? 43.062 -24.438 -1.128 1 97.06 254 GLN A O 1
ATOM 1842 N N . ARG A 1 255 ? 41.5 -22.828 -1.368 1 97.12 255 ARG A N 1
ATOM 1843 C CA . ARG A 1 255 ? 41.281 -22.734 0.07 1 97.12 255 ARG A CA 1
ATOM 1844 C C . ARG A 1 255 ? 40.406 -23.891 0.562 1 97.12 255 ARG A C 1
ATOM 1846 O O . ARG A 1 255 ? 40.562 -24.359 1.684 1 97.12 255 ARG A O 1
ATOM 1853 N N . GLN A 1 256 ? 39.5 -24.297 -0.313 1 97.38 256 GLN A N 1
ATOM 1854 C CA . GLN A 1 256 ? 38.594 -25.391 -0.02 1 97.38 256 GLN A CA 1
ATOM 1855 C C . GLN A 1 256 ? 38.5 -26.359 -1.192 1 97.38 256 GLN A C 1
ATOM 1857 O O . GLN A 1 256 ? 37.5 -26.391 -1.914 1 97.38 256 GLN A O 1
ATOM 1862 N N . PRO A 1 257 ? 39.344 -27.219 -1.24 1 96.88 257 PRO A N 1
ATOM 1863 C CA . PRO A 1 257 ? 39.438 -28.094 -2.414 1 96.88 257 PRO A CA 1
ATOM 1864 C C . PRO A 1 257 ? 38.281 -29.047 -2.566 1 96.88 257 PRO A C 1
ATOM 1866 O O . PRO A 1 257 ? 37.969 -29.5 -3.676 1 96.88 257 PRO A O 1
ATOM 1869 N N . ALA A 1 258 ? 37.562 -29.312 -1.553 1 97.19 258 ALA A N 1
ATOM 1870 C CA . ALA A 1 258 ? 36.5 -30.297 -1.593 1 97.19 258 ALA A CA 1
ATOM 1871 C C . ALA A 1 258 ? 35.125 -29.609 -1.755 1 97.19 258 ALA A C 1
ATOM 1873 O O . ALA A 1 258 ? 34.094 -30.234 -1.604 1 97.19 258 ALA A O 1
ATOM 1874 N N . ARG A 1 259 ? 35.156 -28.344 -2.014 1 96.62 259 ARG A N 1
ATOM 1875 C CA . ARG A 1 259 ? 33.906 -27.609 -2.137 1 96.62 259 ARG A CA 1
ATOM 1876 C C . ARG A 1 259 ? 33.219 -27.938 -3.453 1 96.62 259 ARG A C 1
ATOM 1878 O O . ARG A 1 259 ? 33.562 -27.391 -4.5 1 96.62 259 ARG A O 1
ATOM 1885 N N . VAL A 1 260 ? 32.125 -28.672 -3.391 1 97.5 260 VAL A N 1
ATOM 1886 C CA . VAL A 1 260 ? 31.453 -29.25 -4.555 1 97.5 260 VAL A CA 1
ATOM 1887 C C . VAL A 1 260 ? 30.812 -28.141 -5.387 1 97.5 260 VAL A C 1
ATOM 1889 O O . VAL A 1 260 ? 30.906 -28.156 -6.617 1 97.5 260 VAL A O 1
ATOM 1892 N N . ASP A 1 261 ? 30.203 -27.203 -4.688 1 97.31 261 ASP A N 1
ATOM 1893 C CA . ASP A 1 261 ? 29.5 -26.156 -5.426 1 97.31 261 ASP A CA 1
ATOM 1894 C C . ASP A 1 261 ? 30.5 -25.281 -6.207 1 97.31 261 ASP A C 1
ATOM 1896 O O . ASP A 1 261 ? 30.188 -24.828 -7.309 1 97.31 261 ASP A O 1
ATOM 1900 N N . ALA A 1 262 ? 31.594 -25.047 -5.715 1 97.94 262 ALA A N 1
ATOM 1901 C CA . ALA A 1 262 ? 32.625 -24.297 -6.441 1 97.94 262 ALA A CA 1
ATOM 1902 C C . ALA A 1 262 ? 33.125 -25.062 -7.652 1 97.94 262 ALA A C 1
ATOM 1904 O O . ALA A 1 262 ? 33.344 -24.5 -8.719 1 97.94 262 ALA A O 1
ATOM 1905 N N . ALA A 1 263 ? 33.312 -26.344 -7.473 1 98.25 263 ALA A N 1
ATOM 1906 C CA . ALA A 1 263 ? 33.719 -27.203 -8.578 1 98.25 263 ALA A CA 1
ATOM 1907 C C . ALA A 1 263 ? 32.688 -27.203 -9.695 1 98.25 263 ALA A C 1
ATOM 1909 O O . ALA A 1 263 ? 33 -27.156 -10.875 1 98.25 263 ALA A O 1
ATOM 1910 N N . LEU A 1 264 ? 31.484 -27.328 -9.266 1 98.19 264 LEU A N 1
ATOM 1911 C CA . LEU A 1 264 ? 30.391 -27.312 -10.234 1 98.19 264 LEU A CA 1
ATOM 1912 C C . LEU A 1 264 ? 30.344 -25.984 -10.977 1 98.19 264 LEU A C 1
ATOM 1914 O O . LEU A 1 264 ? 30.156 -25.953 -12.195 1 98.19 264 LEU A O 1
ATOM 1918 N N . LEU A 1 265 ? 30.531 -24.891 -10.273 1 97.81 265 LEU A N 1
ATOM 1919 C CA . LEU A 1 265 ? 30.562 -23.578 -10.906 1 97.81 265 LEU A CA 1
ATOM 1920 C C . LEU A 1 265 ? 31.703 -23.469 -11.906 1 97.81 265 LEU A C 1
ATOM 1922 O O . LEU A 1 265 ? 31.516 -22.922 -13 1 97.81 265 LEU A O 1
ATOM 1926 N N . LEU A 1 266 ? 32.844 -23.953 -11.539 1 98 266 LEU A N 1
ATOM 1927 C CA . LEU A 1 266 ? 34 -23.969 -12.422 1 98 266 LEU A CA 1
ATOM 1928 C C . LEU A 1 266 ? 33.688 -24.672 -13.727 1 98 266 LEU A C 1
ATOM 1930 O O . LEU A 1 266 ? 33.969 -24.156 -14.812 1 98 266 LEU A O 1
ATOM 1934 N N . ALA A 1 267 ? 33.062 -25.844 -13.594 1 98.44 267 ALA A N 1
ATOM 1935 C CA . ALA A 1 267 ? 32.688 -26.625 -14.766 1 98.44 267 ALA A CA 1
ATOM 1936 C C . ALA A 1 267 ? 31.672 -25.875 -15.625 1 98.44 267 ALA A C 1
ATOM 1938 O O . ALA A 1 267 ? 31.812 -25.828 -16.859 1 98.44 267 ALA A O 1
ATOM 1939 N N . ASP A 1 268 ? 30.781 -25.266 -15.008 1 97.5 268 ASP A N 1
ATOM 1940 C CA . ASP A 1 268 ? 29.734 -24.547 -15.734 1 97.5 268 ASP A CA 1
ATOM 1941 C C . ASP A 1 268 ? 30.328 -23.359 -16.5 1 97.5 268 ASP A C 1
ATOM 1943 O O . ASP A 1 268 ? 29.906 -23.062 -17.625 1 97.5 268 ASP A O 1
ATOM 1947 N N . ILE A 1 269 ? 31.25 -22.656 -15.906 1 97.75 269 ILE A N 1
ATOM 1948 C CA . ILE A 1 269 ? 31.891 -21.531 -16.562 1 97.75 269 ILE A CA 1
ATOM 1949 C C . ILE A 1 269 ? 32.625 -22 -17.828 1 97.75 269 ILE A C 1
ATOM 1951 O O . ILE A 1 269 ? 32.469 -21.422 -18.891 1 97.75 269 ILE A O 1
ATOM 1955 N N . TYR A 1 270 ? 33.312 -23.109 -17.703 1 98.12 270 TYR A N 1
ATOM 1956 C CA . TYR A 1 270 ? 34.062 -23.609 -18.859 1 98.12 270 TYR A CA 1
ATOM 1957 C C . TYR A 1 270 ? 33.125 -24.078 -19.953 1 98.12 270 TYR A C 1
ATOM 1959 O O . TYR A 1 270 ? 33.375 -23.859 -21.141 1 98.12 270 TYR A O 1
ATOM 1967 N N . VAL A 1 271 ? 32 -24.75 -19.625 1 97.12 271 VAL A N 1
ATOM 1968 C CA . VAL A 1 271 ? 31.016 -25.156 -20.609 1 97.12 271 VAL A CA 1
ATOM 1969 C C . VAL A 1 271 ? 30.469 -23.938 -21.328 1 97.12 271 VAL A C 1
ATOM 1971 O O . VAL A 1 271 ? 30.359 -23.922 -22.562 1 97.12 271 VAL A O 1
ATOM 1974 N N . SER A 1 272 ? 30.172 -22.891 -20.594 1 95.81 272 SER A N 1
ATOM 1975 C CA . SER A 1 272 ? 29.609 -21.672 -21.172 1 95.81 272 SER A CA 1
ATOM 1976 C C . SER A 1 272 ? 30.609 -21 -22.109 1 95.81 272 SER A C 1
ATOM 1978 O O . SER A 1 272 ? 30.219 -20.312 -23.047 1 95.81 272 SER A O 1
ATOM 1980 N N . GLN A 1 273 ? 31.891 -21.234 -21.859 1 95.38 273 GLN A N 1
ATOM 1981 C CA . GLN A 1 273 ? 32.938 -20.656 -22.703 1 95.38 273 GLN A CA 1
ATOM 1982 C C . GLN A 1 273 ? 33.25 -21.562 -23.891 1 95.38 273 GLN A C 1
ATOM 1984 O O . GLN A 1 273 ? 34.188 -21.312 -24.641 1 95.38 273 GLN A O 1
ATOM 1989 N N . GLY A 1 274 ? 32.5 -22.688 -24.031 1 96 274 GLY A N 1
ATOM 1990 C CA . GLY A 1 274 ? 32.656 -23.609 -25.156 1 96 274 GLY A CA 1
ATOM 1991 C C . GLY A 1 274 ? 33.812 -24.578 -24.953 1 96 274 GLY A C 1
ATOM 1992 O O . GLY A 1 274 ? 34.406 -25.062 -25.922 1 96 274 GLY A O 1
ATOM 1993 N N . LEU A 1 275 ? 34.125 -24.781 -23.688 1 97.5 275 LEU A N 1
ATOM 1994 C CA . LEU A 1 275 ? 35.25 -25.672 -23.391 1 97.5 275 LEU A CA 1
ATOM 1995 C C . LEU A 1 275 ? 34.781 -26.844 -22.547 1 97.5 275 LEU A C 1
ATOM 1997 O O . LEU A 1 275 ? 35.25 -27.031 -21.422 1 97.5 275 LEU A O 1
ATOM 2001 N N . PRO A 1 276 ? 33.969 -27.703 -23.094 1 98.06 276 PRO A N 1
ATOM 2002 C CA . PRO A 1 276 ? 33.438 -28.812 -22.297 1 98.06 276 PRO A CA 1
ATOM 2003 C C . PRO A 1 276 ? 34.5 -29.828 -21.891 1 98.06 276 PRO A C 1
ATOM 2005 O O . PRO A 1 276 ? 34.406 -30.422 -20.812 1 98.06 276 PRO A O 1
ATOM 2008 N N . ASP A 1 277 ? 35.531 -30.047 -22.688 1 98.12 277 ASP A N 1
ATOM 2009 C CA . ASP A 1 277 ? 36.594 -31 -22.344 1 98.12 277 ASP A CA 1
ATOM 2010 C C . ASP A 1 277 ? 37.344 -30.562 -21.094 1 98.12 277 ASP A C 1
ATOM 2012 O O . ASP A 1 277 ? 37.656 -31.375 -20.234 1 98.12 277 ASP A O 1
ATOM 2016 N N . ARG A 1 278 ? 37.656 -29.281 -21.156 1 98.19 278 ARG A N 1
ATOM 2017 C CA . ARG A 1 278 ? 38.312 -28.719 -19.969 1 98.19 278 ARG A CA 1
ATOM 2018 C C . ARG A 1 278 ? 37.406 -28.891 -18.75 1 98.19 278 ARG A C 1
ATOM 2020 O O . ARG A 1 278 ? 37.875 -29.219 -17.656 1 98.19 278 ARG A O 1
ATOM 2027 N N . ALA A 1 279 ? 36.125 -28.641 -18.859 1 98.56 279 ALA A N 1
ATOM 2028 C CA . ALA A 1 279 ? 35.156 -28.797 -17.766 1 98.56 279 ALA A CA 1
ATOM 2029 C C . ALA A 1 279 ? 35.188 -30.203 -17.203 1 98.56 279 ALA A C 1
ATOM 2031 O O . ALA A 1 279 ? 35.219 -30.391 -15.977 1 98.56 279 ALA A O 1
ATOM 2032 N N . VAL A 1 280 ? 35.25 -31.156 -18.062 1 98.56 280 VAL A N 1
ATOM 2033 C CA . VAL A 1 280 ? 35.219 -32.562 -17.656 1 98.56 280 VAL A CA 1
ATOM 2034 C C . VAL A 1 280 ? 36.5 -32.875 -16.875 1 98.56 280 VAL A C 1
ATOM 2036 O O . VAL A 1 280 ? 36.469 -33.562 -15.844 1 98.56 280 VAL A O 1
ATOM 2039 N N . ARG A 1 281 ? 37.656 -32.375 -17.344 1 98.38 281 ARG A N 1
ATOM 2040 C CA . ARG A 1 281 ? 38.906 -32.594 -16.641 1 98.38 281 ARG A CA 1
ATOM 2041 C C . ARG A 1 281 ? 38.875 -31.969 -15.242 1 98.38 281 ARG A C 1
ATOM 2043 O O . ARG A 1 281 ? 39.406 -32.531 -14.289 1 98.38 281 ARG A O 1
ATOM 2050 N N . GLU A 1 282 ? 38.312 -30.797 -15.203 1 98.31 282 GLU A N 1
ATOM 2051 C CA . GLU A 1 282 ? 38.188 -30.125 -13.906 1 98.31 282 GLU A CA 1
ATOM 2052 C C . GLU A 1 282 ? 37.312 -30.906 -12.953 1 98.31 282 GLU A C 1
ATOM 2054 O O . GLU A 1 282 ? 37.594 -30.969 -11.758 1 98.31 282 GLU A O 1
ATOM 2059 N N . LEU A 1 283 ? 36.219 -31.453 -13.445 1 98.62 283 LEU A N 1
ATOM 2060 C CA . LEU A 1 283 ? 35.344 -32.25 -12.625 1 98.62 283 LEU A CA 1
ATOM 2061 C C . LEU A 1 283 ? 36.031 -33.531 -12.133 1 98.62 283 LEU A C 1
ATOM 2063 O O . LEU A 1 283 ? 35.844 -33.938 -10.984 1 98.62 283 LEU A O 1
ATOM 2067 N N . ASP A 1 284 ? 36.812 -34.094 -13 1 98.25 284 ASP A N 1
ATOM 2068 C CA . ASP A 1 284 ? 37.562 -35.25 -12.609 1 98.25 284 ASP A CA 1
ATOM 2069 C C . ASP A 1 284 ? 38.531 -34.938 -11.469 1 98.25 284 ASP A C 1
ATOM 2071 O O . ASP A 1 284 ? 38.625 -35.688 -10.508 1 98.25 284 ASP A O 1
ATOM 2075 N N . ALA A 1 285 ? 39.188 -33.875 -11.656 1 97.94 285 ALA A N 1
ATOM 2076 C CA . ALA A 1 285 ? 40.125 -33.438 -10.609 1 97.94 285 ALA A CA 1
ATOM 2077 C C . ALA A 1 285 ? 39.375 -33.219 -9.289 1 97.94 285 ALA A C 1
ATOM 2079 O O . ALA A 1 285 ? 39.875 -33.625 -8.227 1 97.94 285 ALA A O 1
ATOM 2080 N N . ALA A 1 286 ? 38.281 -32.531 -9.352 1 98.31 286 ALA A N 1
ATOM 2081 C CA . ALA A 1 286 ? 37.469 -32.25 -8.156 1 98.31 286 ALA A CA 1
ATOM 2082 C C . ALA A 1 286 ? 36.969 -33.562 -7.516 1 98.31 286 ALA A C 1
ATOM 2084 O O . ALA A 1 286 ? 36.938 -33.656 -6.289 1 98.31 286 ALA A O 1
ATOM 2085 N N . ALA A 1 287 ? 36.531 -34.5 -8.32 1 97.75 287 ALA A N 1
ATOM 2086 C CA . ALA A 1 287 ? 36.031 -35.781 -7.828 1 97.75 287 ALA A CA 1
ATOM 2087 C C . ALA A 1 287 ? 37.094 -36.5 -7.008 1 97.75 287 ALA A C 1
ATOM 2089 O O . ALA A 1 287 ? 36.781 -37.219 -6.07 1 97.75 287 ALA A O 1
ATOM 2090 N N . GLY A 1 288 ? 38.344 -36.219 -7.41 1 96.62 288 GLY A N 1
ATOM 2091 C CA . GLY A 1 288 ? 39.438 -36.844 -6.688 1 96.62 288 GLY A CA 1
ATOM 2092 C C . GLY A 1 288 ? 39.719 -36.188 -5.355 1 96.62 288 GLY A C 1
ATOM 2093 O O . GLY A 1 288 ? 40.344 -36.781 -4.477 1 96.62 288 GLY A O 1
ATOM 2094 N N . ARG A 1 289 ? 39.219 -35.031 -5.133 1 96.94 289 ARG A N 1
ATOM 2095 C CA . ARG A 1 289 ? 39.562 -34.25 -3.949 1 96.94 289 ARG A CA 1
ATOM 2096 C C . ARG A 1 289 ? 38.469 -34.344 -2.893 1 96.94 289 ARG A C 1
ATOM 2098 O O . ARG A 1 289 ? 38.719 -34.125 -1.708 1 96.94 289 ARG A O 1
ATOM 2105 N N . VAL A 1 290 ? 37.25 -34.656 -3.389 1 97.25 290 VAL A N 1
ATOM 2106 C CA . VAL A 1 290 ? 36.156 -34.719 -2.43 1 97.25 290 VAL A CA 1
ATOM 2107 C C . VAL A 1 290 ? 36.281 -35.969 -1.563 1 97.25 290 VAL A C 1
ATOM 2109 O O . VAL A 1 290 ? 36.906 -36.969 -1.972 1 97.25 290 VAL A O 1
ATOM 2112 N N . LEU A 1 291 ? 35.688 -35.969 -0.387 1 92.69 291 LEU A N 1
ATOM 2113 C CA . LEU A 1 291 ? 35.969 -36.969 0.619 1 92.69 291 LEU A CA 1
ATOM 2114 C C . LEU A 1 291 ? 34.844 -38 0.742 1 92.69 291 LEU A C 1
ATOM 2116 O O . LEU A 1 291 ? 35.031 -39.094 1.279 1 92.69 291 LEU A O 1
ATOM 2120 N N . ASN A 1 292 ? 33.656 -37.688 0.312 1 95.19 292 ASN A N 1
ATOM 2121 C CA . ASN A 1 292 ? 32.531 -38.594 0.461 1 95.19 292 ASN A CA 1
ATOM 2122 C C . ASN A 1 292 ? 31.922 -38.969 -0.889 1 95.19 292 ASN A C 1
ATOM 2124 O O . ASN A 1 292 ? 32.062 -38.219 -1.86 1 95.19 292 ASN A O 1
ATOM 2128 N N . GLY A 1 293 ? 31.281 -40.062 -0.856 1 97.19 293 GLY A N 1
ATOM 2129 C CA . GLY A 1 293 ? 30.703 -40.625 -2.074 1 97.19 293 GLY A CA 1
ATOM 2130 C C . GLY A 1 293 ? 29.578 -39.781 -2.641 1 97.19 293 GLY A C 1
ATOM 2131 O O . GLY A 1 293 ? 29.391 -39.75 -3.855 1 97.19 293 GLY A O 1
ATOM 2132 N N . GLY A 1 294 ? 28.781 -39.281 -1.783 1 97.62 294 GLY A N 1
ATOM 2133 C CA . GLY A 1 294 ? 27.703 -38.438 -2.24 1 97.62 294 GLY A CA 1
ATOM 2134 C C . GLY A 1 294 ? 28.203 -37.25 -3.061 1 97.62 294 GLY A C 1
ATOM 2135 O O . GLY A 1 294 ? 27.688 -36.969 -4.148 1 97.62 294 GLY A O 1
ATOM 2136 N N . ASP A 1 295 ? 29.188 -36.562 -2.572 1 97.88 295 ASP A N 1
ATOM 2137 C CA . ASP A 1 295 ? 29.797 -35.438 -3.285 1 97.88 295 ASP A CA 1
ATOM 2138 C C . ASP A 1 295 ? 30.422 -35.906 -4.602 1 97.88 295 ASP A C 1
ATOM 2140 O O . ASP A 1 295 ? 30.266 -35.219 -5.629 1 97.88 295 ASP A O 1
ATOM 2144 N N . ARG A 1 296 ? 31.031 -36.938 -4.504 1 98.12 296 ARG A N 1
ATOM 2145 C CA . ARG A 1 296 ? 31.656 -37.469 -5.715 1 98.12 296 ARG A CA 1
ATOM 2146 C C . ARG A 1 296 ? 30.594 -37.812 -6.762 1 98.12 296 ARG A C 1
ATOM 2148 O O . ARG A 1 296 ? 30.797 -37.562 -7.953 1 98.12 296 ARG A O 1
ATOM 2155 N N . SER A 1 297 ? 29.5 -38.406 -6.312 1 98.5 297 SER A N 1
ATOM 2156 C CA . SER A 1 297 ? 28.406 -38.75 -7.207 1 98.5 297 SER A CA 1
ATOM 2157 C C . SER A 1 297 ? 27.844 -37.531 -7.922 1 98.5 297 SER A C 1
ATOM 2159 O O . SER A 1 297 ? 27.562 -37.594 -9.117 1 98.5 297 SER A O 1
ATOM 2161 N N . VAL A 1 298 ? 27.75 -36.469 -7.215 1 98.38 298 VAL A N 1
ATOM 2162 C CA . VAL A 1 298 ? 27.219 -35.25 -7.789 1 98.38 298 VAL A CA 1
ATOM 2163 C C . VAL A 1 298 ? 28.141 -34.75 -8.898 1 98.38 298 VAL A C 1
ATOM 2165 O O . VAL A 1 298 ? 27.672 -34.344 -9.969 1 9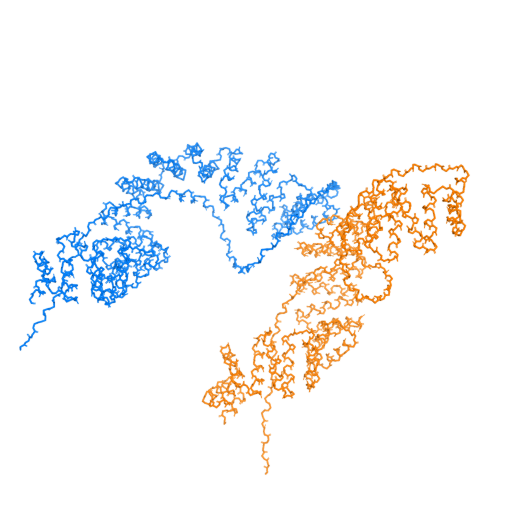8.38 298 VAL A O 1
ATOM 2168 N N . LEU A 1 299 ? 29.375 -34.719 -8.719 1 98.62 299 LEU A N 1
ATOM 2169 C CA . LEU A 1 299 ? 30.359 -34.281 -9.703 1 98.62 299 LEU A CA 1
ATOM 2170 C C . LEU A 1 299 ? 30.359 -35.188 -10.922 1 98.62 299 LEU A C 1
ATOM 2172 O O . LEU A 1 299 ? 30.438 -34.75 -12.055 1 98.62 299 LEU A O 1
ATOM 2176 N N . LEU A 1 300 ? 30.234 -36.469 -10.625 1 98.62 300 LEU A N 1
ATOM 2177 C CA . LEU A 1 300 ? 30.219 -37.438 -11.703 1 98.62 300 LEU A CA 1
ATOM 2178 C C . LEU A 1 300 ? 28.953 -37.312 -12.531 1 98.62 300 LEU A C 1
ATOM 2180 O O . LEU A 1 300 ? 28.969 -37.531 -13.75 1 98.62 300 LEU A O 1
ATOM 2184 N N . LEU A 1 301 ? 27.875 -37.062 -11.891 1 98.38 301 LEU A N 1
ATOM 2185 C CA . LEU A 1 301 ? 26.641 -36.844 -12.633 1 98.38 301 LEU A CA 1
ATOM 2186 C C . LEU A 1 301 ? 26.781 -35.656 -13.555 1 98.38 301 LEU A C 1
ATOM 2188 O O . LEU A 1 301 ? 26.328 -35.688 -14.703 1 98.38 301 LEU A O 1
ATOM 2192 N N . ARG A 1 302 ? 27.391 -34.562 -13.094 1 98.56 302 ARG A N 1
ATOM 2193 C CA . ARG A 1 302 ? 27.609 -33.375 -13.953 1 98.56 302 ARG A CA 1
ATOM 2194 C C . ARG A 1 302 ? 28.516 -33.719 -15.125 1 98.56 302 ARG A C 1
ATOM 2196 O O . ARG A 1 302 ? 28.297 -33.25 -16.25 1 98.56 302 ARG A O 1
ATOM 2203 N N . LYS A 1 303 ? 29.516 -34.5 -14.859 1 98.44 303 LYS A N 1
ATOM 2204 C CA . LYS A 1 303 ? 30.375 -34.969 -15.93 1 98.44 303 LYS A CA 1
ATOM 2205 C C . LYS A 1 303 ? 29.578 -35.719 -16.984 1 98.44 303 LYS A C 1
ATOM 2207 O O . LYS A 1 303 ? 29.75 -35.5 -18.188 1 98.44 303 LYS A O 1
ATOM 2212 N N . ALA A 1 304 ? 28.688 -36.625 -16.516 1 98.62 304 ALA A N 1
ATOM 2213 C CA . ALA A 1 304 ? 27.844 -37.406 -17.422 1 98.62 304 ALA A CA 1
ATOM 2214 C C . ALA A 1 304 ? 27 -36.469 -18.297 1 98.62 304 ALA A C 1
ATOM 2216 O O . ALA A 1 304 ? 26.859 -36.688 -19.5 1 98.62 304 ALA A O 1
ATOM 2217 N N . ASN A 1 305 ? 26.5 -35.469 -17.688 1 98.19 305 ASN A N 1
ATOM 2218 C CA . ASN A 1 305 ? 25.672 -34.531 -18.422 1 98.19 305 ASN A CA 1
ATOM 2219 C C . ASN A 1 305 ? 26.469 -33.781 -19.5 1 98.19 305 ASN A C 1
ATOM 2221 O O . ASN A 1 305 ? 25.969 -33.625 -20.625 1 98.19 305 ASN A O 1
ATOM 2225 N N . ILE A 1 306 ? 27.641 -33.344 -19.203 1 98.12 306 ILE A N 1
ATOM 2226 C CA . ILE A 1 306 ? 28.469 -32.594 -20.156 1 98.12 306 ILE A CA 1
ATOM 2227 C C . ILE A 1 306 ? 28.875 -33.531 -21.312 1 98.12 306 ILE A C 1
ATOM 2229 O O . ILE A 1 306 ? 28.812 -33.125 -22.469 1 98.12 306 ILE A O 1
ATOM 2233 N N . LEU A 1 307 ? 29.219 -34.75 -20.969 1 98.12 307 LEU A N 1
ATOM 2234 C CA . LEU A 1 307 ? 29.625 -35.719 -22 1 98.12 307 LEU A CA 1
ATOM 2235 C C . LEU A 1 307 ? 28.453 -36.031 -22.922 1 98.12 307 LEU A C 1
ATOM 2237 O O . LEU A 1 307 ? 28.625 -36.125 -24.141 1 98.12 307 LEU A O 1
ATOM 2241 N N . ALA A 1 308 ? 27.266 -36.219 -22.391 1 96.81 308 ALA A N 1
ATOM 2242 C CA . ALA A 1 308 ? 26.078 -36.469 -23.203 1 96.81 308 ALA A CA 1
ATOM 2243 C C . ALA A 1 308 ? 25.797 -35.312 -24.141 1 96.81 308 ALA A C 1
ATOM 2245 O O . ALA A 1 308 ? 25.469 -35.5 -25.312 1 96.81 308 ALA A O 1
ATOM 2246 N N . ALA A 1 309 ? 26.016 -34.125 -23.656 1 95.88 309 ALA A N 1
ATOM 2247 C CA . ALA A 1 309 ? 25.719 -32.938 -24.438 1 95.88 309 ALA A CA 1
ATOM 2248 C C . ALA A 1 309 ? 26.703 -32.75 -25.594 1 95.88 309 ALA A C 1
ATOM 2250 O O . ALA A 1 309 ? 26.375 -32.156 -26.625 1 95.88 309 ALA A O 1
ATOM 2251 N N . THR A 1 310 ? 27.875 -33.25 -25.406 1 95.88 310 THR A N 1
ATOM 2252 C CA . THR A 1 310 ? 28.891 -33.125 -26.453 1 95.88 310 THR A CA 1
ATOM 2253 C C . THR A 1 310 ? 28.859 -34.344 -27.391 1 95.88 310 THR A C 1
ATOM 2255 O O . THR A 1 310 ? 29.703 -34.469 -28.266 1 95.88 310 THR A O 1
ATOM 2258 N N . GLY A 1 311 ? 27.891 -35.312 -27.156 1 94.94 311 GLY A N 1
ATOM 2259 C CA . GLY A 1 311 ? 27.672 -36.438 -28.062 1 94.94 311 GLY A CA 1
ATOM 2260 C C . GLY A 1 311 ? 28.391 -37.688 -27.672 1 94.94 311 GLY A C 1
ATOM 2261 O O . GLY A 1 311 ? 28.266 -38.719 -28.328 1 94.94 311 GLY A O 1
ATOM 2262 N N . ASP A 1 312 ? 29.203 -37.562 -26.609 1 96.12 312 ASP A N 1
ATOM 2263 C CA . ASP A 1 312 ? 29.891 -38.75 -26.125 1 96.12 312 ASP A CA 1
ATOM 2264 C C . ASP A 1 312 ? 29 -39.562 -25.219 1 96.12 312 ASP A C 1
ATOM 2266 O O . ASP A 1 312 ? 29.203 -39.625 -24 1 96.12 312 ASP A O 1
ATOM 2270 N N . THR A 1 313 ? 28.156 -40.344 -25.734 1 96.5 313 THR A N 1
ATOM 2271 C CA . THR A 1 313 ? 27.141 -41.125 -24.984 1 96.5 313 THR A CA 1
ATOM 2272 C C . THR A 1 313 ? 27.797 -42.219 -24.172 1 96.5 313 THR A C 1
ATOM 2274 O O . THR A 1 313 ? 27.391 -42.5 -23.047 1 96.5 313 THR A O 1
ATOM 2277 N N . ARG A 1 314 ? 28.766 -42.812 -24.766 1 96.5 314 ARG A N 1
ATOM 2278 C CA . ARG A 1 314 ? 29.422 -43.906 -24.062 1 96.5 314 ARG A CA 1
ATOM 2279 C C . ARG A 1 314 ? 30.109 -43.406 -22.797 1 96.5 314 ARG A C 1
ATOM 2281 O O . ARG A 1 314 ? 29.953 -43.969 -21.719 1 96.5 314 ARG A O 1
ATOM 2288 N N . GLY A 1 315 ? 30.891 -42.344 -23.031 1 97.56 315 GLY A N 1
ATOM 2289 C CA . GLY A 1 315 ? 31.531 -41.75 -21.859 1 97.56 315 GLY A CA 1
ATOM 2290 C C . GLY A 1 315 ? 30.531 -41.281 -20.812 1 97.56 315 GLY A C 1
ATOM 2291 O O . GLY A 1 315 ? 30.781 -41.406 -19.609 1 97.56 315 GLY A O 1
ATOM 2292 N N . ALA A 1 316 ? 29.406 -40.781 -21.266 1 98.56 316 ALA A N 1
ATOM 2293 C CA . ALA A 1 316 ? 28.359 -40.312 -20.359 1 98.56 316 ALA A CA 1
ATOM 2294 C C . ALA A 1 316 ? 27.781 -41.469 -19.547 1 98.56 316 ALA A C 1
ATOM 2296 O O . ALA A 1 316 ? 27.562 -41.312 -18.344 1 98.56 316 ALA A O 1
ATOM 2297 N N . VAL A 1 317 ? 27.562 -42.594 -20.203 1 98.44 317 VAL A N 1
ATOM 2298 C CA . VAL A 1 317 ? 27.031 -43.75 -19.531 1 98.44 317 VAL A CA 1
ATOM 2299 C C . VAL A 1 317 ? 28 -44.219 -18.438 1 98.44 317 VAL A C 1
ATOM 2301 O O . VAL A 1 317 ? 27.594 -44.5 -17.312 1 98.44 317 VAL A O 1
ATOM 2304 N N . LEU A 1 318 ? 29.266 -44.25 -18.766 1 98.25 318 LEU A N 1
ATOM 2305 C CA . LEU A 1 318 ? 30.266 -44.688 -17.812 1 98.25 318 LEU A CA 1
ATOM 2306 C C . LEU A 1 318 ? 30.328 -43.75 -16.609 1 98.25 318 LEU A C 1
ATOM 2308 O O . LEU A 1 318 ? 30.391 -44.188 -15.461 1 98.25 318 LEU A O 1
ATOM 2312 N N . ALA A 1 319 ? 30.281 -42.469 -16.906 1 98.5 319 ALA A N 1
ATOM 2313 C CA . ALA A 1 319 ? 30.297 -41.469 -15.82 1 98.5 319 ALA A CA 1
ATOM 2314 C C . ALA A 1 319 ? 29.062 -41.625 -14.938 1 98.5 319 ALA A C 1
ATOM 2316 O O . ALA A 1 319 ? 29.156 -41.531 -13.711 1 98.5 319 ALA A O 1
ATOM 2317 N N . ALA A 1 320 ? 27.906 -41.812 -15.453 1 98.69 320 ALA A N 1
ATOM 2318 C CA . ALA A 1 320 ? 26.672 -42 -14.695 1 98.69 320 ALA A CA 1
ATOM 2319 C C . ALA A 1 320 ? 26.719 -43.281 -13.867 1 98.69 320 ALA A C 1
ATOM 2321 O O . ALA A 1 320 ? 26.219 -43.344 -12.742 1 98.69 320 ALA A O 1
ATOM 2322 N N . GLN A 1 321 ? 27.312 -44.281 -14.461 1 98.5 321 GLN A N 1
ATOM 2323 C CA . GLN A 1 321 ? 27.5 -45.531 -13.727 1 98.5 321 GLN A CA 1
ATOM 2324 C C . GLN A 1 321 ? 28.391 -45.344 -12.508 1 98.5 321 GLN A C 1
ATOM 2326 O O . GLN A 1 321 ? 28.094 -45.844 -11.422 1 98.5 321 GLN A O 1
ATOM 2331 N N . ASP A 1 322 ? 29.422 -44.656 -12.758 1 98.38 322 ASP A N 1
ATOM 2332 C CA . ASP A 1 322 ? 30.297 -44.344 -11.648 1 98.38 322 ASP A CA 1
ATOM 2333 C C . ASP A 1 322 ? 29.562 -43.531 -10.57 1 98.38 322 ASP A C 1
ATOM 2335 O O . ASP A 1 322 ? 29.781 -43.75 -9.375 1 98.38 322 ASP A O 1
ATOM 2339 N N . ALA A 1 323 ? 28.719 -42.625 -10.977 1 98.69 323 ALA A N 1
ATOM 2340 C CA . ALA A 1 323 ? 27.953 -41.781 -10.031 1 98.69 323 ALA A CA 1
ATOM 2341 C C . ALA A 1 323 ? 27.062 -42.656 -9.148 1 98.69 323 ALA A C 1
ATOM 2343 O O . ALA A 1 323 ? 27.016 -42.469 -7.93 1 98.69 323 ALA A O 1
ATOM 2344 N N . VAL A 1 324 ? 26.344 -43.625 -9.711 1 98.25 324 VAL A N 1
ATOM 2345 C CA . VAL A 1 324 ? 25.438 -44.469 -8.945 1 98.25 324 VAL A CA 1
ATOM 2346 C C . VAL A 1 324 ? 26.234 -45.406 -8.055 1 98.25 324 VAL A C 1
ATOM 2348 O O . VAL A 1 324 ? 25.781 -45.781 -6.977 1 98.25 324 VAL A O 1
ATOM 2351 N N . ARG A 1 325 ? 27.453 -45.75 -8.477 1 98 325 ARG A N 1
ATOM 2352 C CA . ARG A 1 325 ? 28.312 -46.594 -7.652 1 98 325 ARG A CA 1
ATOM 2353 C C . ARG A 1 325 ? 28.797 -45.844 -6.41 1 98 325 ARG A C 1
ATOM 2355 O O . ARG A 1 325 ? 28.859 -46.406 -5.32 1 98 325 ARG A O 1
ATOM 2362 N N . GLU A 1 326 ? 29.141 -44.594 -6.648 1 98.12 326 GLU A N 1
ATOM 2363 C CA . GLU A 1 326 ? 29.625 -43.781 -5.555 1 98.12 326 GLU A CA 1
ATOM 2364 C C . GLU A 1 326 ? 28.531 -43.469 -4.547 1 98.12 326 GLU A C 1
ATOM 2366 O O . GLU A 1 326 ? 28.797 -43.312 -3.354 1 98.12 326 GLU A O 1
ATOM 2371 N N . ASP A 1 327 ? 27.297 -43.375 -5.012 1 98.06 327 ASP A N 1
ATOM 2372 C CA . ASP A 1 327 ? 26.141 -43.156 -4.152 1 98.06 327 ASP A CA 1
ATOM 2373 C C . ASP A 1 327 ? 24.938 -43.938 -4.66 1 98.06 327 ASP A C 1
ATOM 2375 O O . ASP A 1 327 ? 24.203 -43.469 -5.535 1 98.06 327 ASP A O 1
ATOM 2379 N N . SER A 1 328 ? 24.641 -44.906 -4.02 1 97.5 328 SER A N 1
ATOM 2380 C CA . SER A 1 328 ? 23.578 -45.812 -4.461 1 97.5 328 SER A CA 1
ATOM 2381 C C . SER A 1 328 ? 22.203 -45.25 -4.125 1 97.5 328 SER A C 1
ATOM 2383 O O . SER A 1 328 ? 21.172 -45.812 -4.512 1 97.5 328 SER A O 1
ATOM 2385 N N . ARG A 1 329 ? 22.125 -44.188 -3.508 1 96 329 ARG A N 1
ATOM 2386 C CA . ARG A 1 329 ? 20.844 -43.594 -3.115 1 96 329 ARG A CA 1
ATOM 2387 C C . ARG A 1 329 ? 20.547 -42.344 -3.914 1 96 329 ARG A C 1
ATOM 2389 O O . ARG A 1 329 ? 19.594 -41.625 -3.604 1 96 329 ARG A O 1
ATOM 2396 N N . PHE A 1 330 ? 21.344 -42.094 -4.812 1 97.56 330 PHE A N 1
ATOM 2397 C CA . PHE A 1 330 ? 21.188 -40.875 -5.609 1 97.56 330 PHE A CA 1
ATOM 2398 C C . PHE A 1 330 ? 20.234 -41.125 -6.773 1 97.56 330 PHE A C 1
ATOM 2400 O O . PHE A 1 330 ? 20.672 -41.438 -7.883 1 97.56 330 PHE A O 1
ATOM 2407 N N . ALA A 1 331 ? 19 -40.812 -6.617 1 98.06 331 ALA A N 1
ATOM 2408 C CA . ALA A 1 331 ? 17.938 -41.125 -7.578 1 98.06 331 ALA A CA 1
ATOM 2409 C C . ALA A 1 331 ? 18.203 -40.438 -8.914 1 98.06 331 ALA A C 1
ATOM 2411 O O . ALA A 1 331 ? 18.016 -41.031 -9.977 1 98.06 331 ALA A O 1
ATOM 2412 N N . ALA A 1 332 ? 18.688 -39.25 -8.875 1 97.75 332 ALA A N 1
ATOM 2413 C CA . ALA A 1 332 ? 18.922 -38.469 -10.086 1 97.75 332 ALA A CA 1
ATOM 2414 C C . ALA A 1 332 ? 19.969 -39.125 -10.969 1 97.75 332 ALA A C 1
ATOM 2416 O O . ALA A 1 332 ? 19.891 -39.094 -12.195 1 97.75 332 ALA A O 1
ATOM 2417 N N . ALA A 1 333 ? 20.938 -39.625 -10.336 1 98.44 333 ALA A N 1
ATOM 2418 C CA . ALA A 1 333 ? 21.969 -40.344 -11.086 1 98.44 333 ALA A CA 1
ATOM 2419 C C . ALA A 1 333 ? 21.422 -41.562 -11.789 1 98.44 333 ALA A C 1
ATOM 2421 O O . ALA A 1 333 ? 21.766 -41.844 -12.938 1 98.44 333 ALA A O 1
ATOM 2422 N N . PHE A 1 334 ? 20.578 -42.281 -11.125 1 98.5 334 PHE A N 1
ATOM 2423 C CA . PHE A 1 334 ? 19.938 -43.438 -11.734 1 98.5 334 PHE A CA 1
ATOM 2424 C C . PHE A 1 334 ? 19.062 -43.031 -12.914 1 98.5 334 PHE A C 1
ATOM 2426 O O . PHE A 1 334 ? 19.062 -43.688 -13.961 1 98.5 334 PHE A O 1
ATOM 2433 N N . ALA A 1 335 ? 18.328 -42 -12.688 1 98 335 ALA A N 1
ATOM 2434 C CA . ALA A 1 335 ? 17.469 -41.5 -13.758 1 98 335 ALA A CA 1
ATOM 2435 C C . ALA A 1 335 ? 18.297 -41.094 -14.977 1 98 335 ALA A C 1
ATOM 2437 O O . ALA A 1 335 ? 17.922 -41.438 -16.109 1 98 335 ALA A O 1
ATOM 2438 N N . ARG A 1 336 ? 19.359 -40.406 -14.734 1 98.19 336 ARG A N 1
ATOM 2439 C CA . ARG A 1 336 ? 20.203 -40.031 -15.852 1 98.19 336 ARG A CA 1
ATOM 2440 C C . ARG A 1 336 ? 20.828 -41.219 -16.531 1 98.19 336 ARG A C 1
ATOM 2442 O O . ARG A 1 336 ? 20.938 -41.281 -17.766 1 98.19 336 ARG A O 1
ATOM 2449 N N . LEU A 1 337 ? 21.266 -42.156 -15.758 1 98.38 337 LEU A N 1
ATOM 2450 C CA . LEU A 1 337 ? 21.781 -43.406 -16.328 1 98.38 337 LEU A CA 1
ATOM 2451 C C . LEU A 1 337 ? 20.734 -44.062 -17.219 1 98.38 337 LEU A C 1
ATOM 2453 O O . LEU A 1 337 ? 21.047 -44.5 -18.328 1 98.38 337 LEU A O 1
ATOM 2457 N N . GLY A 1 338 ? 19.5 -44.156 -16.703 1 98.38 338 GLY A N 1
ATOM 2458 C CA . GLY A 1 338 ? 18.406 -44.688 -17.516 1 98.38 338 GLY A CA 1
ATOM 2459 C C . GLY A 1 338 ? 18.25 -43.969 -18.844 1 98.38 338 GLY A C 1
ATOM 2460 O O . GLY A 1 338 ? 18.125 -44.625 -19.891 1 98.38 338 GLY A O 1
ATOM 2461 N N . GLU A 1 339 ? 18.266 -42.719 -18.812 1 97.5 339 GLU A N 1
ATOM 2462 C CA . GLU A 1 339 ? 18.141 -41.906 -20.016 1 97.5 339 GLU A CA 1
ATOM 2463 C C . GLU A 1 339 ? 19.266 -42.188 -21 1 97.5 339 GLU A C 1
ATOM 2465 O O . GLU A 1 339 ? 19.016 -42.344 -22.203 1 97.5 339 GLU A O 1
ATOM 2470 N N . LEU A 1 340 ? 20.422 -42.25 -20.516 1 98.06 340 LEU A N 1
ATOM 2471 C CA . LEU A 1 340 ? 21.594 -42.469 -21.359 1 98.06 340 LEU A CA 1
ATOM 2472 C C . LEU A 1 340 ? 21.594 -43.875 -21.938 1 98.06 340 LEU A C 1
ATOM 2474 O O . LEU A 1 340 ? 22.016 -44.094 -23.078 1 98.06 340 LEU A O 1
ATOM 2478 N N . LEU A 1 341 ? 21.156 -44.812 -21.156 1 97.88 341 LEU A N 1
ATOM 2479 C CA . LEU A 1 341 ? 21.109 -46.188 -21.641 1 97.88 341 LEU A CA 1
ATOM 2480 C C . LEU A 1 341 ? 20.047 -46.344 -22.734 1 97.88 341 LEU A C 1
ATOM 2482 O O . LEU A 1 341 ? 20.234 -47.125 -23.672 1 97.88 341 LEU A O 1
ATOM 2486 N N . VAL A 1 342 ? 18.969 -45.625 -22.641 1 95.62 342 VAL A N 1
ATOM 2487 C CA . VAL A 1 342 ? 17.984 -45.594 -23.719 1 95.62 342 VAL A CA 1
ATOM 2488 C C . VAL A 1 342 ? 18.641 -45.094 -25 1 95.62 342 VAL A C 1
ATOM 2490 O O . VAL A 1 342 ? 18.484 -45.688 -26.062 1 95.62 342 VAL A O 1
ATOM 2493 N N . LEU A 1 343 ? 19.406 -44.062 -24.844 1 94.25 343 LEU A N 1
ATOM 2494 C CA . LEU A 1 343 ? 20.078 -43.469 -26 1 94.25 343 LEU A CA 1
ATOM 2495 C C . LEU A 1 343 ? 21.125 -44.438 -26.578 1 94.25 343 LEU A C 1
ATOM 2497 O O . LEU A 1 343 ? 21.359 -44.438 -27.781 1 94.25 343 LEU A O 1
ATOM 2501 N N . HIS A 1 344 ? 21.703 -45.156 -25.656 1 94.19 344 HIS A N 1
ATOM 2502 C CA . HIS A 1 344 ? 22.719 -46.094 -26.062 1 94.19 344 HIS A CA 1
ATOM 2503 C C . HIS A 1 344 ? 22.094 -47.406 -26.594 1 94.19 344 HIS A C 1
ATOM 2505 O O . HIS A 1 344 ? 22.797 -48.281 -27.047 1 94.19 344 HIS A O 1
ATOM 2511 N N . GLY A 1 345 ? 20.719 -47.531 -26.5 1 93.62 345 GLY A N 1
ATOM 2512 C CA . GLY A 1 345 ? 20 -48.656 -27.047 1 93.62 345 GLY A CA 1
ATOM 2513 C C . GLY A 1 345 ? 19.859 -49.812 -26.078 1 93.62 345 GLY A C 1
ATOM 2514 O O . GLY A 1 345 ? 19.359 -50.875 -26.453 1 93.62 345 GLY A O 1
ATOM 2515 N N . ASP A 1 346 ? 20.344 -49.625 -24.906 1 96.44 346 ASP A N 1
ATOM 2516 C CA . ASP A 1 346 ? 20.234 -50.656 -23.875 1 96.44 346 ASP A CA 1
ATOM 2517 C C . ASP A 1 346 ? 18.953 -50.5 -23.062 1 96.44 346 ASP A C 1
ATOM 2519 O O . ASP A 1 346 ? 19 -50 -21.922 1 96.44 346 ASP A O 1
ATOM 2523 N N . ARG A 1 347 ? 17.875 -50.969 -23.5 1 97.25 347 ARG A N 1
ATOM 2524 C CA . ARG A 1 347 ? 16.578 -50.75 -22.906 1 97.25 347 ARG A CA 1
ATOM 2525 C C . ARG A 1 347 ? 16.406 -51.531 -21.609 1 97.25 347 ARG A C 1
ATOM 2527 O O . ARG A 1 347 ? 15.906 -51 -20.625 1 97.25 347 ARG A O 1
ATOM 2534 N N . PRO A 1 348 ? 16.906 -52.75 -21.578 1 97.62 348 PRO A N 1
ATOM 2535 C CA . PRO A 1 348 ? 16.781 -53.469 -20.312 1 97.62 348 PRO A CA 1
ATOM 2536 C C . PRO A 1 348 ? 17.578 -52.812 -19.188 1 97.62 348 PRO A C 1
ATOM 2538 O O . PRO A 1 348 ? 17.094 -52.719 -18.047 1 97.62 348 PRO A O 1
ATOM 2541 N N . GLY A 1 349 ? 18.797 -52.406 -19.594 1 98.06 349 GLY A N 1
ATOM 2542 C CA . GLY A 1 349 ? 19.578 -51.688 -18.609 1 98.06 349 GLY A CA 1
ATOM 2543 C C . GLY A 1 349 ? 18.922 -50.406 -18.141 1 98.06 349 GLY A C 1
ATOM 2544 O O . GLY A 1 349 ? 18.984 -50.062 -16.969 1 98.06 349 GLY A O 1
ATOM 2545 N N . ALA A 1 350 ? 18.312 -49.75 -19.047 1 98.56 350 ALA A N 1
ATOM 2546 C CA . ALA A 1 350 ? 17.609 -48.5 -18.734 1 98.56 350 ALA A CA 1
ATOM 2547 C C . ALA A 1 350 ? 16.453 -48.75 -17.766 1 98.56 350 ALA A C 1
ATOM 2549 O O . ALA A 1 350 ? 16.25 -48 -16.812 1 98.56 350 ALA A O 1
ATOM 2550 N N . LEU A 1 351 ? 15.727 -49.781 -18.031 1 98.31 351 LEU A N 1
ATOM 2551 C CA . LEU A 1 351 ? 14.602 -50.125 -17.172 1 98.31 351 LEU A CA 1
ATOM 2552 C C . LEU A 1 351 ? 15.07 -50.375 -15.742 1 98.31 351 LEU A C 1
ATOM 2554 O O . LEU A 1 351 ? 14.438 -49.938 -14.781 1 98.31 351 LEU A O 1
ATOM 2558 N N . ALA A 1 352 ? 16.156 -51.125 -15.711 1 98.25 352 ALA A N 1
ATOM 2559 C CA . ALA A 1 352 ? 16.719 -51.406 -14.383 1 98.25 352 ALA A CA 1
ATOM 2560 C C . ALA A 1 352 ? 17.094 -50.094 -13.672 1 98.25 352 ALA A C 1
ATOM 2562 O O . ALA A 1 352 ? 16.859 -49.969 -12.469 1 98.25 352 ALA A O 1
ATOM 2563 N N . ALA A 1 353 ? 17.719 -49.188 -14.352 1 98.56 353 ALA A N 1
ATOM 2564 C CA . ALA A 1 353 ? 18.141 -47.938 -13.789 1 98.56 353 ALA A CA 1
ATOM 2565 C C . ALA A 1 353 ? 16.938 -47.094 -13.359 1 98.56 353 ALA A C 1
ATOM 2567 O O . ALA A 1 353 ? 16.906 -46.562 -12.242 1 98.56 353 ALA A O 1
ATOM 2568 N N . TYR A 1 354 ? 15.914 -46.969 -14.148 1 98.5 354 TYR A N 1
ATOM 2569 C CA . TYR A 1 354 ? 14.719 -46.219 -13.812 1 98.5 354 TYR A CA 1
ATOM 2570 C C . TYR A 1 354 ? 13.969 -46.844 -12.648 1 98.5 354 TYR A C 1
ATOM 2572 O O . TYR A 1 354 ? 13.383 -46.125 -11.82 1 98.5 354 TYR A O 1
ATOM 2580 N N . ALA A 1 355 ? 13.977 -48.125 -12.68 1 98.19 355 ALA A N 1
ATOM 2581 C CA . ALA A 1 355 ? 13.32 -48.781 -11.57 1 98.19 355 ALA A CA 1
ATOM 2582 C C . ALA A 1 355 ? 13.938 -48.375 -10.234 1 98.19 355 ALA A C 1
ATOM 2584 O O . ALA A 1 355 ? 13.227 -48.156 -9.25 1 98.19 355 ALA A O 1
ATOM 2585 N N . GLN A 1 356 ? 15.219 -48.312 -10.258 1 98.38 356 GLN A N 1
ATOM 2586 C CA . GLN A 1 356 ? 15.914 -47.875 -9.047 1 98.38 356 GLN A CA 1
ATOM 2587 C C . GLN A 1 356 ? 15.602 -46.406 -8.742 1 98.38 356 GLN A C 1
ATOM 2589 O O . GLN A 1 356 ? 15.414 -46.062 -7.578 1 98.38 356 GLN A O 1
ATOM 2594 N N . ALA A 1 357 ? 15.594 -45.562 -9.719 1 98.5 357 ALA A N 1
ATOM 2595 C CA . ALA A 1 357 ? 15.258 -44.156 -9.539 1 98.5 357 ALA A CA 1
ATOM 2596 C C . ALA A 1 357 ? 13.867 -44 -8.93 1 98.5 357 ALA A C 1
ATOM 2598 O O . ALA A 1 357 ? 13.68 -43.219 -7.996 1 98.5 357 ALA A O 1
ATOM 2599 N N . VAL A 1 358 ? 12.93 -44.75 -9.414 1 98.06 358 VAL A N 1
ATOM 2600 C CA . VAL A 1 358 ? 11.547 -44.688 -8.945 1 98.06 358 VAL A CA 1
ATOM 2601 C C . VAL A 1 358 ? 11.461 -45.188 -7.508 1 98.06 358 VAL A C 1
ATOM 2603 O O . VAL A 1 358 ? 10.719 -44.625 -6.695 1 98.06 358 VAL A O 1
ATOM 2606 N N . LYS A 1 359 ? 12.148 -46.219 -7.258 1 97.88 359 LYS A N 1
ATOM 2607 C CA . LYS A 1 359 ? 12.172 -46.75 -5.898 1 97.88 359 LYS A CA 1
ATOM 2608 C C . LYS A 1 359 ? 12.703 -45.688 -4.91 1 97.88 359 LYS A C 1
ATOM 2610 O O . LYS A 1 359 ? 12.172 -45.562 -3.809 1 97.88 359 LYS A O 1
ATOM 2615 N N . LEU A 1 360 ? 13.703 -45 -5.301 1 97.75 360 LEU A N 1
ATOM 2616 C CA . LEU A 1 360 ? 14.359 -44 -4.449 1 97.75 360 LEU A CA 1
ATOM 2617 C C . LEU A 1 360 ? 13.539 -42.719 -4.375 1 97.75 360 LEU A C 1
ATOM 2619 O O . LEU A 1 360 ? 13.594 -42 -3.379 1 97.75 360 LEU A O 1
ATOM 2623 N N . ALA A 1 361 ? 12.773 -42.469 -5.406 1 97.81 361 ALA A N 1
ATOM 2624 C CA . ALA A 1 361 ? 11.938 -41.281 -5.445 1 97.81 361 ALA A CA 1
ATOM 2625 C C . ALA A 1 361 ? 10.57 -41.594 -6.039 1 97.81 361 ALA A C 1
ATOM 2627 O O . ALA A 1 361 ? 10.227 -41.094 -7.121 1 97.81 361 ALA A O 1
ATOM 2628 N N . PRO A 1 362 ? 9.773 -42.188 -5.262 1 96 362 PRO A N 1
ATOM 2629 C CA . PRO A 1 362 ? 8.508 -42.688 -5.789 1 96 362 PRO A CA 1
ATOM 2630 C C . PRO A 1 362 ? 7.531 -41.594 -6.148 1 96 362 PRO A C 1
ATOM 2632 O O . PRO A 1 362 ? 6.566 -41.812 -6.887 1 96 362 PRO A O 1
ATOM 2635 N N . GLN A 1 363 ? 7.742 -40.438 -5.656 1 96.88 363 GLN A N 1
ATOM 2636 C CA . GLN A 1 363 ? 6.809 -39.344 -5.91 1 96.88 363 GLN A CA 1
ATOM 2637 C C . GLN A 1 363 ? 7.246 -38.531 -7.117 1 96.88 363 GLN A C 1
ATOM 2639 O O . GLN A 1 363 ? 6.617 -37.5 -7.449 1 96.88 363 GLN A O 1
ATOM 2644 N N . ASN A 1 364 ? 8.242 -38.906 -7.77 1 97.19 364 ASN A N 1
ATOM 2645 C CA . ASN A 1 364 ? 8.711 -38.219 -8.961 1 97.19 364 ASN A CA 1
ATOM 2646 C C . ASN A 1 364 ? 8.031 -38.719 -10.219 1 97.19 364 ASN A C 1
ATOM 2648 O O . ASN A 1 364 ? 8.406 -39.781 -10.742 1 97.19 364 ASN A O 1
ATOM 2652 N N . ALA A 1 365 ? 7.102 -37.938 -10.727 1 97.62 365 ALA A N 1
ATOM 2653 C CA . ALA A 1 365 ? 6.281 -38.344 -11.867 1 97.62 365 ALA A CA 1
ATOM 2654 C C . ALA A 1 365 ? 7.133 -38.531 -13.117 1 97.62 365 ALA A C 1
ATOM 2656 O O . ALA A 1 365 ? 6.816 -39.375 -13.969 1 97.62 365 ALA A O 1
ATOM 2657 N N . ALA A 1 366 ? 8.188 -37.844 -13.242 1 97.69 366 ALA A N 1
ATOM 2658 C CA . ALA A 1 366 ? 9.047 -37.906 -14.422 1 97.69 366 ALA A CA 1
ATOM 2659 C C . ALA A 1 366 ? 9.75 -39.281 -14.492 1 97.69 366 ALA A C 1
ATOM 2661 O O . ALA A 1 366 ? 9.867 -39.875 -15.562 1 97.69 366 ALA A O 1
ATOM 2662 N N . TYR A 1 367 ? 10.227 -39.688 -13.367 1 97.88 367 TYR A N 1
ATOM 2663 C CA . TYR A 1 367 ? 10.898 -41 -13.328 1 97.88 367 TYR A CA 1
ATOM 2664 C C . TYR A 1 367 ? 9.93 -42.125 -13.68 1 97.88 367 TYR A C 1
ATOM 2666 O O . TYR A 1 367 ? 10.266 -43.031 -14.445 1 97.88 367 TYR A O 1
ATOM 2674 N N . LEU A 1 368 ? 8.75 -42 -13.117 1 97.62 368 LEU A N 1
ATOM 2675 C CA . LEU A 1 368 ? 7.73 -43 -13.375 1 97.62 368 LEU A CA 1
ATOM 2676 C C . LEU A 1 368 ? 7.352 -43 -14.852 1 97.62 368 LEU A C 1
ATOM 2678 O O . LEU A 1 368 ? 7.152 -44.094 -15.438 1 97.62 368 LEU A O 1
ATOM 2682 N N . THR A 1 369 ? 7.207 -41.875 -15.367 1 97.62 369 THR A N 1
ATOM 2683 C CA . THR A 1 369 ? 6.852 -41.781 -16.781 1 97.62 369 THR A CA 1
ATOM 2684 C C . THR A 1 369 ? 7.953 -42.344 -17.656 1 97.62 369 THR A C 1
ATOM 2686 O O . THR A 1 369 ? 7.672 -43.062 -18.641 1 97.62 369 THR A O 1
ATOM 2689 N N . ALA A 1 370 ? 9.148 -42.094 -17.328 1 98 370 ALA A N 1
ATOM 2690 C CA . ALA A 1 370 ? 10.273 -42.625 -18.094 1 98 370 ALA A CA 1
ATOM 2691 C C . ALA A 1 370 ? 10.312 -44.156 -18 1 98 370 ALA A C 1
ATOM 2693 O O . ALA A 1 370 ? 10.547 -44.844 -19 1 98 370 ALA A O 1
ATOM 2694 N N . GLN A 1 371 ? 10.102 -44.656 -16.828 1 97.75 371 GLN A N 1
ATOM 2695 C CA . GLN A 1 371 ? 10.016 -46.094 -16.656 1 97.75 371 GLN A CA 1
ATOM 2696 C C . GLN A 1 371 ? 8.898 -46.688 -17.5 1 97.75 371 GLN A C 1
ATOM 2698 O O . GLN A 1 371 ? 9.094 -47.719 -18.172 1 97.75 371 GLN A O 1
ATOM 2703 N N . ALA A 1 372 ? 7.766 -46.062 -17.484 1 98.06 372 ALA A N 1
ATOM 2704 C CA . ALA A 1 372 ? 6.617 -46.5 -18.266 1 98.06 372 ALA A CA 1
ATOM 2705 C C . ALA A 1 372 ? 6.957 -46.562 -19.766 1 98.06 372 ALA A C 1
ATOM 2707 O O . ALA A 1 372 ? 6.598 -47.5 -20.453 1 98.06 372 ALA A O 1
ATOM 2708 N N . ALA A 1 373 ? 7.605 -45.562 -20.172 1 97.25 373 ALA A N 1
ATOM 2709 C CA . ALA A 1 373 ? 7.965 -45.5 -21.594 1 97.25 373 ALA A CA 1
ATOM 2710 C C . ALA A 1 373 ? 8.914 -46.625 -21.984 1 97.25 373 ALA A C 1
ATOM 2712 O O . ALA A 1 373 ? 8.773 -47.219 -23.047 1 97.25 373 ALA A O 1
ATOM 2713 N N . VAL A 1 374 ? 9.875 -46.906 -21.156 1 98.06 374 VAL A N 1
ATOM 2714 C CA . VAL A 1 374 ? 10.828 -47.969 -21.469 1 98.06 374 VAL A CA 1
ATOM 2715 C C . VAL A 1 374 ? 10.117 -49.312 -21.422 1 98.06 374 VAL A C 1
ATOM 2717 O O . VAL A 1 374 ? 10.383 -50.188 -22.266 1 98.06 374 VAL A O 1
ATOM 2720 N N . ARG A 1 375 ? 9.219 -49.5 -20.469 1 97.88 375 ARG A N 1
ATOM 2721 C CA . ARG A 1 375 ? 8.438 -50.75 -20.406 1 97.88 375 ARG A CA 1
ATOM 2722 C C . ARG A 1 375 ? 7.605 -50.938 -21.672 1 97.88 375 ARG A C 1
ATOM 2724 O O . ARG A 1 375 ? 7.5 -52.031 -22.188 1 97.88 375 ARG A O 1
ATOM 2731 N N . LEU A 1 376 ? 7.039 -49.844 -22.094 1 96.5 376 LEU A N 1
ATOM 2732 C CA . LEU A 1 376 ? 6.258 -49.906 -23.328 1 96.5 376 LEU A CA 1
ATOM 2733 C C . LEU A 1 376 ? 7.133 -50.344 -24.5 1 96.5 376 LEU A C 1
ATOM 2735 O O . LEU A 1 376 ? 6.719 -51.156 -25.328 1 96.5 376 LEU A O 1
ATOM 2739 N N . ALA A 1 377 ? 8.281 -49.781 -24.562 1 95.75 377 ALA A N 1
ATOM 2740 C CA . ALA A 1 377 ? 9.211 -50.125 -25.641 1 95.75 377 ALA A CA 1
ATOM 2741 C C . ALA A 1 377 ? 9.656 -51.562 -25.562 1 95.75 377 ALA A C 1
ATOM 2743 O O . ALA A 1 377 ? 9.961 -52.188 -26.594 1 95.75 377 ALA A O 1
ATOM 2744 N N . LEU A 1 378 ? 9.672 -52.125 -24.375 1 96.56 378 LEU A N 1
ATOM 2745 C CA . LEU A 1 378 ? 10.086 -53.5 -24.172 1 96.56 378 LEU A CA 1
ATOM 2746 C C . LEU A 1 378 ? 8.906 -54.438 -24.328 1 96.56 378 LEU A C 1
ATOM 2748 O O . LEU A 1 378 ? 9.055 -55.656 -24.172 1 96.56 378 LEU A O 1
ATOM 2752 N N . GLY A 1 379 ? 7.754 -53.844 -24.562 1 95.19 379 GLY A N 1
ATOM 2753 C CA . GLY A 1 379 ? 6.578 -54.688 -24.812 1 95.19 379 GLY A CA 1
ATOM 2754 C C . GLY A 1 379 ? 5.832 -55.031 -23.531 1 95.19 379 GLY A C 1
ATOM 2755 O O . GLY A 1 379 ? 4.883 -55.844 -23.578 1 95.19 379 GLY A O 1
ATOM 2756 N N . GLN A 1 380 ? 6.293 -54.531 -22.5 1 96.69 380 GLN A N 1
ATOM 2757 C CA . GLN A 1 380 ? 5.59 -54.75 -21.234 1 96.69 380 GLN A CA 1
ATOM 2758 C C . GLN A 1 380 ? 4.41 -53.781 -21.094 1 96.69 380 GLN A C 1
ATOM 2760 O O . GLN A 1 380 ? 4.398 -52.938 -20.188 1 96.69 380 GLN A O 1
ATOM 2765 N N . THR A 1 381 ? 3.418 -54 -21.812 1 97.38 381 THR A N 1
ATOM 2766 C CA . THR A 1 381 ? 2.344 -53.062 -22.062 1 97.38 381 THR A CA 1
ATOM 2767 C C . THR A 1 381 ? 1.511 -52.844 -20.812 1 97.38 381 THR A C 1
ATOM 2769 O O . THR A 1 381 ? 1.204 -51.688 -20.469 1 97.38 381 THR A O 1
ATOM 2772 N N . ALA A 1 382 ? 1.224 -53.875 -20.156 1 96.5 382 ALA A N 1
ATOM 2773 C CA . ALA A 1 382 ? 0.363 -53.75 -18.984 1 96.5 382 ALA A CA 1
ATOM 2774 C C . ALA A 1 382 ? 1.058 -52.969 -17.875 1 96.5 382 ALA A C 1
ATOM 2776 O O . ALA A 1 382 ? 0.456 -52.094 -17.266 1 96.5 382 ALA A O 1
ATOM 2777 N N . GLN A 1 383 ? 2.271 -53.344 -17.656 1 97.62 383 GLN A N 1
ATOM 2778 C CA . GLN A 1 383 ? 3.035 -52.656 -16.625 1 97.62 383 GLN A CA 1
ATOM 2779 C C . GLN A 1 383 ? 3.262 -51.188 -17 1 97.62 383 GLN A C 1
ATOM 2781 O O . GLN A 1 383 ? 3.244 -50.312 -16.141 1 97.62 383 GLN A O 1
ATOM 2786 N N . ALA A 1 384 ? 3.484 -50.906 -18.25 1 97.94 384 ALA A N 1
ATOM 2787 C CA . ALA A 1 384 ? 3.664 -49.562 -18.734 1 97.94 384 ALA A CA 1
ATOM 2788 C C . ALA A 1 384 ? 2.426 -48.719 -18.453 1 97.94 384 ALA A C 1
ATOM 2790 O O . ALA A 1 384 ? 2.535 -47.562 -18.016 1 97.94 384 ALA A O 1
ATOM 2791 N N . GLY A 1 385 ? 1.293 -49.281 -18.75 1 96.75 385 GLY A N 1
ATOM 2792 C CA . GLY A 1 385 ? 0.039 -48.594 -18.5 1 96.75 385 GLY A CA 1
ATOM 2793 C C . GLY A 1 385 ? -0.174 -48.25 -17.031 1 96.75 385 GLY A C 1
ATOM 2794 O O . GLY A 1 385 ? -0.636 -47.156 -16.688 1 96.75 385 GLY A O 1
ATOM 2795 N N . LYS A 1 386 ? 0.203 -49.219 -16.25 1 96.75 386 LYS A N 1
ATOM 2796 C CA . LYS A 1 386 ? 0.062 -49 -14.82 1 96.75 386 LYS A CA 1
ATOM 2797 C C . LYS A 1 386 ? 0.982 -47.906 -14.328 1 96.75 386 LYS A C 1
ATOM 2799 O O . LYS A 1 386 ? 0.568 -47.031 -13.539 1 96.75 386 LYS A O 1
ATOM 2804 N N . ASP A 1 387 ? 2.232 -47.906 -14.727 1 97.75 387 ASP A N 1
ATOM 2805 C CA . ASP A 1 387 ? 3.189 -46.875 -14.352 1 97.75 387 ASP A CA 1
ATOM 2806 C C . ASP A 1 387 ? 2.719 -45.5 -14.812 1 97.75 387 ASP A C 1
ATOM 2808 O O . ASP A 1 387 ? 2.822 -44.531 -14.07 1 97.75 387 ASP A O 1
ATOM 2812 N N . ALA A 1 388 ? 2.17 -45.438 -15.969 1 97.44 388 ALA A N 1
ATOM 2813 C CA . ALA A 1 388 ? 1.687 -44.156 -16.516 1 97.44 388 ALA A CA 1
ATOM 2814 C C . ALA A 1 388 ? 0.507 -43.625 -15.703 1 97.44 388 ALA A C 1
ATOM 2816 O O . ALA A 1 388 ? 0.421 -42.438 -15.43 1 97.44 388 ALA A O 1
ATOM 2817 N N . ALA A 1 389 ? -0.325 -44.469 -15.398 1 95.88 389 ALA A N 1
ATOM 2818 C CA . ALA A 1 389 ? -1.479 -44.094 -14.594 1 95.88 389 ALA A CA 1
ATOM 2819 C C . ALA A 1 389 ? -1.042 -43.562 -13.234 1 95.88 389 ALA A C 1
ATOM 2821 O O . ALA A 1 389 ? -1.615 -42.562 -12.742 1 95.88 389 ALA A O 1
ATOM 2822 N N . GLN A 1 390 ? -0.126 -44.188 -12.695 1 96.94 390 GLN A N 1
ATOM 2823 C CA . GLN A 1 390 ? 0.404 -43.719 -11.414 1 96.94 390 GLN A CA 1
ATOM 2824 C C . GLN A 1 390 ? 1.071 -42.344 -11.562 1 96.94 390 GLN A C 1
ATOM 2826 O O . GLN A 1 390 ? 0.92 -41.5 -10.695 1 96.94 390 GLN A O 1
ATOM 2831 N N . ALA A 1 391 ? 1.85 -42.156 -12.57 1 97.56 391 ALA A N 1
ATOM 2832 C CA . ALA A 1 391 ? 2.508 -40.875 -12.828 1 97.56 391 ALA A CA 1
ATOM 2833 C C . ALA A 1 391 ? 1.486 -39.75 -12.961 1 97.56 391 ALA A C 1
ATOM 2835 O O . ALA A 1 391 ? 1.727 -38.625 -12.508 1 97.56 391 ALA A O 1
ATOM 2836 N N . LEU A 1 392 ? 0.367 -40.062 -13.547 1 95.56 392 LEU A N 1
ATOM 2837 C CA . LEU A 1 392 ? -0.668 -39.062 -13.789 1 95.56 392 LEU A CA 1
ATOM 2838 C C . LEU A 1 392 ? -1.311 -38.625 -12.477 1 95.56 392 LEU A C 1
ATOM 2840 O O . LEU A 1 392 ? -1.771 -37.5 -12.359 1 95.56 392 LEU A O 1
ATOM 2844 N N . LYS A 1 393 ? -1.296 -39.438 -11.508 1 95.25 393 LYS A N 1
ATOM 2845 C CA . LYS A 1 393 ? -1.871 -39.125 -10.203 1 95.25 393 LYS A CA 1
ATOM 2846 C C . LYS A 1 393 ? -0.971 -38.156 -9.422 1 95.25 393 LYS A C 1
ATOM 2848 O O . LYS A 1 393 ? -1.424 -37.5 -8.484 1 95.25 393 LYS A O 1
ATOM 2853 N N . LEU A 1 394 ? 0.266 -38.031 -9.812 1 95.38 394 LEU A N 1
ATOM 2854 C CA . LEU A 1 394 ? 1.248 -37.25 -9.078 1 95.38 394 LEU A CA 1
ATOM 2855 C C . LEU A 1 394 ? 1.272 -35.812 -9.594 1 95.38 394 LEU A C 1
ATOM 2857 O O . LEU A 1 394 ? 2.135 -35.031 -9.195 1 95.38 394 LEU A O 1
ATOM 2861 N N . LYS A 1 395 ? 0.333 -35.312 -10.367 1 90.38 395 LYS A N 1
ATOM 2862 C CA . LYS A 1 395 ? 0.186 -33.969 -10.891 1 90.38 395 LYS A CA 1
ATOM 2863 C C . LYS A 1 395 ? 1.482 -33.469 -11.531 1 90.38 395 LYS A C 1
ATOM 2865 O O . LYS A 1 395 ? 2.039 -32.469 -11.125 1 90.38 395 LYS A O 1
ATOM 2870 N N . PRO A 1 396 ? 1.951 -34.156 -12.484 1 94.25 396 PRO A N 1
ATOM 2871 C CA . PRO A 1 396 ? 3.229 -33.844 -13.133 1 94.25 396 PRO A CA 1
ATOM 2872 C C . PRO A 1 396 ? 3.209 -32.531 -13.906 1 94.25 396 PRO A C 1
ATOM 2874 O O . PRO A 1 396 ? 2.141 -31.953 -14.109 1 94.25 396 PRO A O 1
ATOM 2877 N N . ASP A 1 397 ? 4.348 -31.953 -14.281 1 94.44 397 ASP A N 1
ATOM 2878 C CA . ASP A 1 397 ? 4.461 -30.812 -15.172 1 94.44 397 ASP A CA 1
ATOM 2879 C C . ASP A 1 397 ? 3.891 -31.125 -16.547 1 94.44 397 ASP A C 1
ATOM 2881 O O . ASP A 1 397 ? 3.697 -32.281 -16.891 1 94.44 397 ASP A O 1
ATOM 2885 N N . PRO A 1 398 ? 3.582 -30.188 -17.344 1 92.25 398 PRO A N 1
ATOM 2886 C CA . PRO A 1 398 ? 2.867 -30.391 -18.609 1 92.25 398 PRO A CA 1
ATOM 2887 C C . PRO A 1 398 ? 3.596 -31.344 -19.562 1 92.25 398 PRO A C 1
ATOM 2889 O O . PRO A 1 398 ? 2.961 -32.188 -20.203 1 92.25 398 PRO A O 1
ATOM 2892 N N . ALA A 1 399 ? 4.844 -31.266 -19.594 1 93.94 399 ALA A N 1
ATOM 2893 C CA . ALA A 1 399 ? 5.594 -32.125 -20.5 1 93.94 399 ALA A CA 1
ATOM 2894 C C . ALA A 1 399 ? 5.527 -33.594 -20.062 1 93.94 399 ALA A C 1
ATOM 2896 O O . ALA A 1 399 ? 5.32 -34.469 -20.875 1 93.94 399 ALA A O 1
ATOM 2897 N N . THR A 1 400 ? 5.699 -33.781 -18.797 1 95.81 400 THR A N 1
ATOM 2898 C CA . THR A 1 400 ? 5.617 -35.125 -18.234 1 95.81 400 THR A CA 1
ATOM 2899 C C . THR A 1 400 ? 4.195 -35.656 -18.328 1 95.81 400 THR A C 1
ATOM 2901 O O . THR A 1 400 ? 3.996 -36.844 -18.562 1 95.81 400 THR A O 1
ATOM 2904 N N . LEU A 1 401 ? 3.293 -34.781 -18.172 1 95.06 401 LEU A N 1
ATOM 2905 C CA . LEU A 1 401 ? 1.887 -35.156 -18.297 1 95.06 401 LEU A CA 1
ATOM 2906 C C . LEU A 1 401 ? 1.581 -35.688 -19.703 1 95.06 401 LEU A C 1
ATOM 2908 O O . LEU A 1 401 ? 0.97 -36.75 -19.844 1 95.06 401 LEU A O 1
ATOM 2912 N N . ALA A 1 402 ? 1.996 -34.938 -20.609 1 95.81 402 ALA A N 1
ATOM 2913 C CA . ALA A 1 402 ? 1.745 -35.344 -22 1 95.81 402 ALA A CA 1
ATOM 2914 C C . ALA A 1 402 ? 2.383 -36.688 -22.312 1 95.81 402 ALA A C 1
ATOM 2916 O O . ALA A 1 402 ? 1.78 -37.531 -22.984 1 95.81 402 ALA A O 1
ATOM 2917 N N . ARG A 1 403 ? 3.586 -36.875 -21.875 1 96.62 403 ARG A N 1
ATOM 2918 C CA . ARG A 1 403 ? 4.293 -38.125 -22.125 1 96.62 403 ARG A CA 1
ATOM 2919 C C . ARG A 1 403 ? 3.619 -39.281 -21.422 1 96.62 403 ARG A C 1
ATOM 2921 O O . ARG A 1 403 ? 3.516 -40.375 -21.984 1 96.62 403 ARG A O 1
ATOM 2928 N N . ALA A 1 404 ? 3.211 -39.031 -20.25 1 97.38 404 ALA A N 1
ATOM 2929 C CA . ALA A 1 404 ? 2.51 -40.094 -19.516 1 97.38 404 ALA A CA 1
ATOM 2930 C C . ALA A 1 404 ? 1.194 -40.438 -20.188 1 97.38 404 ALA A C 1
ATOM 2932 O O . ALA A 1 404 ? 0.838 -41.625 -20.281 1 97.38 404 ALA A O 1
ATOM 2933 N N . GLN A 1 405 ? 0.53 -39.469 -20.656 1 97.19 405 GLN A N 1
ATOM 2934 C CA . GLN A 1 405 ? -0.713 -39.719 -21.375 1 97.19 405 GLN A CA 1
ATOM 2935 C C . GLN A 1 405 ? -0.457 -40.469 -22.672 1 97.19 405 GLN A C 1
ATOM 2937 O O . GLN A 1 405 ? -1.25 -41.344 -23.062 1 97.19 405 GLN A O 1
ATOM 2942 N N . PHE A 1 406 ? 0.594 -40.156 -23.297 1 96.81 406 PHE A N 1
ATOM 2943 C CA . PHE A 1 406 ? 0.974 -40.875 -24.516 1 96.81 406 PHE A CA 1
ATOM 2944 C C . PHE A 1 406 ? 1.193 -42.344 -24.219 1 96.81 406 PHE A C 1
ATOM 2946 O O . PHE A 1 406 ? 0.651 -43.219 -24.906 1 96.81 406 PHE A O 1
ATOM 2953 N N . VAL A 1 407 ? 1.94 -42.625 -23.172 1 97.94 407 VAL A N 1
ATOM 2954 C CA . VAL A 1 407 ? 2.244 -44 -22.812 1 97.94 407 VAL A CA 1
ATOM 2955 C C . VAL A 1 407 ? 0.958 -44.719 -22.438 1 97.94 407 VAL A C 1
ATOM 2957 O O . VAL A 1 407 ? 0.744 -45.875 -22.828 1 97.94 407 VAL A O 1
ATOM 2960 N N . GLN A 1 408 ? 0.146 -44.062 -21.672 1 97.19 408 GLN A N 1
ATOM 2961 C CA . GLN A 1 408 ? -1.134 -44.656 -21.281 1 97.19 408 GLN A CA 1
ATOM 2962 C C . GLN A 1 408 ? -1.981 -44.969 -22.5 1 97.19 408 GLN A C 1
ATOM 2964 O O . GLN A 1 408 ? -2.596 -46.031 -22.578 1 97.19 408 GLN A O 1
ATOM 2969 N N . GLY A 1 409 ? -2.047 -44.031 -23.406 1 97.44 409 GLY A N 1
ATOM 2970 C CA . GLY A 1 409 ? -2.838 -44.219 -24.609 1 97.44 409 GLY A CA 1
ATOM 2971 C C . GLY A 1 409 ? -2.348 -45.344 -25.484 1 97.44 409 GLY A C 1
ATOM 2972 O O . GLY A 1 409 ? -3.141 -46.188 -25.922 1 97.44 409 GLY A O 1
ATOM 2973 N N . VAL A 1 410 ? -1.083 -45.406 -25.703 1 97.12 410 VAL A N 1
ATOM 2974 C CA . VAL A 1 410 ? -0.519 -46.469 -26.547 1 97.12 410 VAL A CA 1
ATOM 2975 C C . VAL A 1 410 ? -0.706 -47.812 -25.859 1 97.12 410 VAL A C 1
ATOM 2977 O O . VAL A 1 410 ? -1.025 -48.812 -26.516 1 97.12 410 VAL A O 1
ATOM 2980 N N . ALA A 1 411 ? -0.439 -47.812 -24.594 1 97.06 411 ALA A N 1
ATOM 2981 C CA . ALA A 1 411 ? -0.657 -49.062 -23.844 1 97.06 411 ALA A CA 1
ATOM 2982 C C . ALA A 1 411 ? -2.105 -49.5 -23.969 1 97.06 411 ALA A C 1
ATOM 2984 O O . ALA A 1 411 ? -2.367 -50.688 -24.172 1 97.06 411 ALA A O 1
ATOM 2985 N N . ALA A 1 412 ? -3.047 -48.625 -23.844 1 96.81 412 ALA A N 1
ATOM 2986 C CA . ALA A 1 412 ? -4.465 -48.938 -23.953 1 96.81 412 ALA A CA 1
ATOM 2987 C C . ALA A 1 412 ? -4.785 -49.469 -25.359 1 96.81 412 ALA A C 1
ATOM 2989 O O . ALA A 1 412 ? -5.547 -50.438 -25.5 1 96.81 412 ALA A O 1
ATOM 2990 N N . TYR A 1 413 ? -4.227 -48.844 -26.344 1 96.31 413 TYR A N 1
ATOM 2991 C CA . TYR A 1 413 ? -4.438 -49.281 -27.719 1 96.31 413 TYR A CA 1
ATOM 2992 C C . TYR A 1 413 ? -3.971 -50.719 -27.891 1 96.31 413 TYR A C 1
ATOM 2994 O O . TYR A 1 413 ? -4.691 -51.562 -28.453 1 96.31 413 TYR A O 1
ATOM 3002 N N . ARG A 1 414 ? -2.762 -51.031 -27.391 1 96.38 414 ARG A N 1
ATOM 3003 C CA . ARG A 1 414 ? -2.172 -52.375 -27.562 1 96.38 414 ARG A CA 1
ATOM 3004 C C . ARG A 1 414 ? -2.955 -53.406 -26.781 1 96.38 414 ARG A C 1
ATOM 3006 O O . ARG A 1 414 ? -2.92 -54.594 -27.125 1 96.38 414 ARG A O 1
ATOM 3013 N N . GLN A 1 415 ? -3.666 -52.969 -25.812 1 94.88 415 GLN A N 1
ATOM 3014 C CA . GLN A 1 415 ? -4.484 -53.875 -25.016 1 94.88 415 GLN A CA 1
ATOM 3015 C C . GLN A 1 415 ? -5.914 -53.938 -25.562 1 94.88 415 GLN A C 1
ATOM 3017 O O . GLN A 1 415 ? -6.781 -54.562 -24.953 1 94.88 415 GLN A O 1
ATOM 3022 N N . GLY A 1 416 ? -6.203 -53.156 -26.562 1 94.56 416 GLY A N 1
ATOM 3023 C CA . GLY A 1 416 ? -7.5 -53.219 -27.234 1 94.56 416 GLY A CA 1
ATOM 3024 C C . GLY A 1 416 ? -8.516 -52.281 -26.625 1 94.56 416 GLY A C 1
ATOM 3025 O O . GLY A 1 416 ? -9.711 -52.344 -26.938 1 94.56 416 GLY A O 1
ATOM 3026 N N . GLN A 1 417 ? -8.086 -51.562 -25.75 1 95.81 417 GLN A N 1
ATOM 3027 C CA . GLN A 1 417 ? -8.977 -50.562 -25.141 1 95.81 417 GLN A CA 1
ATOM 3028 C C . GLN A 1 417 ? -8.953 -49.25 -25.922 1 95.81 417 GLN A C 1
ATOM 3030 O O . GLN A 1 417 ? -8.43 -48.25 -25.453 1 95.81 417 GLN A O 1
ATOM 3035 N N . TYR A 1 418 ? -9.602 -49.156 -27 1 96.12 418 TYR A N 1
ATOM 3036 C CA . TYR A 1 418 ? -9.414 -48.125 -28 1 96.12 418 TYR A CA 1
ATOM 3037 C C . TYR A 1 418 ? -10.047 -46.812 -27.547 1 96.12 418 TYR A C 1
ATOM 3039 O O . TYR A 1 418 ? -9.539 -45.719 -27.859 1 96.12 418 TYR A O 1
ATOM 3047 N N . ALA A 1 419 ? -11.125 -46.938 -26.781 1 95.75 419 ALA A N 1
ATOM 3048 C CA . ALA A 1 419 ? -11.766 -45.719 -26.297 1 95.75 419 ALA A CA 1
ATOM 3049 C C . ALA A 1 419 ? -10.875 -44.969 -25.312 1 95.75 419 ALA A C 1
ATOM 3051 O O . ALA A 1 419 ? -10.719 -43.75 -25.391 1 95.75 419 ALA A O 1
ATOM 3052 N N . GLN A 1 420 ? -10.344 -45.75 -24.453 1 95.69 420 GLN A N 1
ATOM 3053 C CA . GLN A 1 420 ? -9.422 -45.156 -23.484 1 95.69 420 GLN A CA 1
ATOM 3054 C C . GLN A 1 420 ? -8.164 -44.625 -24.156 1 95.69 420 GLN A C 1
ATOM 3056 O O . GLN A 1 420 ? -7.625 -43.594 -23.75 1 95.69 420 GLN A O 1
ATOM 3061 N N . ALA A 1 421 ? -7.75 -45.312 -25.125 1 97.31 421 ALA A N 1
ATOM 3062 C CA . ALA A 1 421 ? -6.582 -44.875 -25.891 1 97.31 421 ALA A CA 1
ATOM 3063 C C . ALA A 1 421 ? -6.828 -43.531 -26.562 1 97.31 421 ALA A C 1
ATOM 3065 O O . ALA A 1 421 ? -6 -42.625 -26.453 1 97.31 421 ALA A O 1
ATOM 3066 N N . ARG A 1 422 ? -7.926 -43.438 -27.188 1 96.69 422 ARG A N 1
ATOM 3067 C CA . ARG A 1 422 ? -8.258 -42.188 -27.875 1 96.69 422 ARG A CA 1
ATOM 3068 C C . ARG A 1 422 ? -8.305 -41 -26.906 1 96.69 422 ARG A C 1
ATOM 3070 O O . ARG A 1 422 ? -7.816 -39.938 -27.219 1 96.69 422 ARG A O 1
ATOM 3077 N N . ALA A 1 423 ? -8.938 -41.281 -25.781 1 95.94 423 ALA A N 1
ATOM 3078 C CA . ALA A 1 423 ? -9.078 -40.219 -24.797 1 95.94 423 ALA A CA 1
ATOM 3079 C C . ALA A 1 423 ? -7.719 -39.75 -24.281 1 95.94 423 ALA A C 1
ATOM 3081 O O . ALA A 1 423 ? -7.445 -38.562 -24.219 1 95.94 423 ALA A O 1
ATOM 3082 N N . ALA A 1 424 ? -6.891 -40.656 -23.922 1 96.75 424 ALA A N 1
ATOM 3083 C CA . ALA A 1 424 ? -5.566 -40.344 -23.375 1 96.75 424 ALA A CA 1
ATOM 3084 C C . ALA A 1 424 ? -4.688 -39.688 -24.438 1 96.75 424 ALA A C 1
ATOM 3086 O O . ALA A 1 424 ? -3.986 -38.719 -24.156 1 96.75 424 ALA A O 1
ATOM 3087 N N . LEU A 1 425 ? -4.758 -40.156 -25.609 1 97.38 425 LEU A N 1
ATOM 3088 C CA . LEU A 1 425 ? -3.914 -39.656 -26.688 1 97.38 425 LEU A CA 1
ATOM 3089 C C . LEU A 1 425 ? -4.391 -38.281 -27.141 1 97.38 425 LEU A C 1
ATOM 3091 O O . LEU A 1 425 ? -3.578 -37.438 -27.531 1 97.38 425 LEU A O 1
ATOM 3095 N N . ARG A 1 426 ? -5.672 -38.125 -27.047 1 96.44 426 ARG A N 1
ATOM 3096 C CA . ARG A 1 426 ? -6.191 -36.781 -27.344 1 96.44 426 ARG A CA 1
ATOM 3097 C C . ARG A 1 426 ? -5.684 -35.781 -26.328 1 96.44 426 ARG A C 1
ATOM 3099 O O . ARG A 1 426 ? -5.281 -34.656 -26.703 1 96.44 426 ARG A O 1
ATOM 3106 N N . SER A 1 427 ? -5.746 -36.188 -25.141 1 95.75 427 SER A N 1
ATOM 3107 C CA . SER A 1 427 ? -5.25 -35.312 -24.078 1 95.75 427 SER A CA 1
ATOM 3108 C C . SER A 1 427 ? -3.756 -35.031 -24.25 1 95.75 427 SER A C 1
ATOM 3110 O O . SER A 1 427 ? -3.299 -33.906 -24.047 1 95.75 427 SER A O 1
ATOM 3112 N N . SER A 1 428 ? -3 -36 -24.547 1 96.31 428 SER A N 1
ATOM 3113 C CA . SER A 1 428 ? -1.565 -35.875 -24.781 1 96.31 428 SER A CA 1
ATOM 3114 C C . SER A 1 428 ? -1.276 -34.906 -25.922 1 96.31 428 SER A C 1
ATOM 3116 O O . SER A 1 428 ? -0.416 -34.031 -25.812 1 96.31 428 SER A O 1
ATOM 3118 N N . ALA A 1 429 ? -2.021 -35.062 -26.984 1 93.69 429 ALA A N 1
ATOM 3119 C CA . ALA A 1 429 ? -1.823 -34.25 -28.172 1 93.69 429 ALA A CA 1
ATOM 3120 C C . ALA A 1 429 ? -2.182 -32.781 -27.891 1 93.69 429 ALA A C 1
ATOM 3122 O O . ALA A 1 429 ? -1.562 -31.875 -28.438 1 93.69 429 ALA A O 1
ATOM 3123 N N . ALA A 1 430 ? -3.119 -32.656 -27.078 1 92.5 430 ALA A N 1
ATOM 3124 C CA . ALA A 1 430 ? -3.543 -31.312 -26.719 1 92.5 430 ALA A CA 1
ATOM 3125 C C . ALA A 1 430 ? -2.467 -30.594 -25.906 1 92.5 430 ALA A C 1
ATOM 3127 O O . ALA A 1 430 ? -2.266 -29.391 -26.062 1 92.5 430 ALA A O 1
ATOM 3128 N N . THR A 1 431 ? -1.82 -31.281 -25.109 1 92.31 431 THR A N 1
ATOM 3129 C CA . THR A 1 431 ? -0.804 -30.719 -24.219 1 92.31 431 THR A CA 1
ATOM 3130 C C . THR A 1 431 ? 0.514 -30.531 -24.969 1 92.31 431 THR A C 1
ATOM 3132 O O . THR A 1 431 ? 1.184 -29.516 -24.812 1 92.31 431 THR A O 1
ATOM 3135 N N . ALA A 1 432 ? 0.867 -31.531 -25.719 1 93.25 432 ALA A N 1
ATOM 3136 C CA . ALA A 1 432 ? 2.104 -31.484 -26.5 1 93.25 432 ALA A CA 1
ATOM 3137 C C . ALA A 1 432 ? 1.943 -32.188 -27.844 1 93.25 432 ALA A C 1
ATOM 3139 O O . ALA A 1 432 ? 2.18 -33.406 -27.938 1 93.25 432 ALA A O 1
ATOM 3140 N N . PRO A 1 433 ? 1.619 -31.484 -28.781 1 92.25 433 PRO A N 1
ATOM 3141 C CA . PRO A 1 433 ? 1.411 -32.094 -30.094 1 92.25 433 PRO A CA 1
ATOM 3142 C C . PRO A 1 433 ? 2.664 -32.781 -30.625 1 92.25 433 PRO A C 1
ATOM 3144 O O . PRO A 1 433 ? 3.773 -32.281 -30.453 1 92.25 433 PRO A O 1
ATOM 3147 N N . SER A 1 434 ? 2.529 -34 -31.078 1 93.62 434 SER A N 1
ATOM 3148 C CA . SER A 1 434 ? 3.615 -34.719 -31.719 1 93.62 434 SER A CA 1
ATOM 3149 C C . SER A 1 434 ? 3.088 -35.656 -32.812 1 93.62 434 SER A C 1
ATOM 3151 O O . SER A 1 434 ? 1.93 -36.094 -32.75 1 93.62 434 SER A O 1
ATOM 3153 N N . ALA A 1 435 ? 3.918 -35.969 -33.781 1 94.44 435 ALA A N 1
ATOM 3154 C CA . ALA A 1 435 ? 3.533 -36.844 -34.875 1 94.44 435 ALA A CA 1
ATOM 3155 C C . ALA A 1 435 ? 3.152 -38.219 -34.375 1 94.44 435 ALA A C 1
ATOM 3157 O O . ALA A 1 435 ? 2.18 -38.812 -34.844 1 94.44 435 ALA A O 1
ATOM 3158 N N . GLU A 1 436 ? 3.918 -38.625 -33.438 1 94.25 436 GLU A N 1
ATOM 3159 C CA . GLU A 1 436 ? 3.709 -39.969 -32.906 1 94.25 436 GLU A CA 1
ATOM 3160 C C . GLU A 1 436 ? 2.377 -40.062 -32.156 1 94.25 436 GLU A C 1
ATOM 3162 O O . GLU A 1 436 ? 1.643 -41.062 -32.344 1 94.25 436 GLU A O 1
ATOM 3167 N N . THR A 1 437 ? 2.15 -39.094 -31.406 1 95.62 437 THR A N 1
ATOM 3168 C CA . THR A 1 437 ? 0.9 -39.094 -30.656 1 95.62 437 THR A CA 1
ATOM 3169 C C . THR A 1 437 ? -0.297 -39.031 -31.609 1 95.62 437 THR A C 1
ATOM 3171 O O . THR A 1 437 ? -1.277 -39.75 -31.406 1 95.62 437 THR A O 1
ATOM 3174 N N . SER A 1 438 ? -0.219 -38.188 -32.594 1 96 438 SER A N 1
ATOM 3175 C CA . SER A 1 438 ? -1.303 -38.062 -33.562 1 96 438 SER A CA 1
ATOM 3176 C C . SER A 1 438 ? -1.495 -39.375 -34.344 1 96 438 SER A C 1
ATOM 3178 O O . SER A 1 438 ? -2.619 -39.719 -34.719 1 96 438 SER A O 1
ATOM 3180 N N . LEU A 1 439 ? -0.378 -40 -34.656 1 95.56 439 LEU A N 1
ATOM 3181 C CA . LEU A 1 439 ? -0.46 -41.281 -35.344 1 95.56 439 LEU A CA 1
ATOM 3182 C C . LEU A 1 439 ? -1.289 -42.281 -34.531 1 95.56 439 LEU A C 1
ATOM 3184 O O . LEU A 1 439 ? -2.232 -42.875 -35.062 1 95.56 439 LEU A O 1
ATOM 3188 N N . TRP A 1 440 ? -0.99 -42.375 -33.281 1 96.31 440 TRP A N 1
ATOM 3189 C CA . TRP A 1 440 ? -1.674 -43.344 -32.438 1 96.31 440 TRP A CA 1
ATOM 3190 C C . TRP A 1 440 ? -3.109 -42.938 -32.156 1 96.31 440 TRP A C 1
ATOM 3192 O O . TRP A 1 440 ? -4 -43.75 -32 1 96.31 440 TRP A O 1
ATOM 3202 N N . LEU A 1 441 ? -3.309 -41.656 -32.125 1 96.06 441 LEU A N 1
ATOM 3203 C CA . LEU A 1 441 ? -4.664 -41.156 -31.984 1 96.06 441 LEU A CA 1
ATOM 3204 C C . LEU A 1 441 ? -5.52 -41.531 -33.188 1 96.06 441 LEU A C 1
ATOM 3206 O O . LEU A 1 441 ? -6.66 -41.969 -33.031 1 96.06 441 LEU A O 1
ATOM 3210 N N . GLY A 1 442 ? -4.953 -41.344 -34.344 1 96.5 442 GLY A N 1
ATOM 3211 C CA . GLY A 1 442 ? -5.656 -41.719 -35.562 1 96.5 442 GLY A CA 1
ATOM 3212 C C . GLY A 1 442 ? -5.953 -43.219 -35.625 1 96.5 442 GLY A C 1
ATOM 3213 O O . GLY A 1 442 ? -7.047 -43.594 -36.031 1 96.5 442 GLY A O 1
ATOM 3214 N N . LEU A 1 443 ? -4.965 -43.969 -35.25 1 95.62 443 LEU A N 1
ATOM 3215 C CA . LEU A 1 443 ? -5.141 -45.406 -35.219 1 95.62 443 LEU A CA 1
ATOM 3216 C C . LEU A 1 443 ? -6.246 -45.812 -34.25 1 95.62 443 LEU A C 1
ATOM 3218 O O . LEU A 1 443 ? -7.035 -46.719 -34.562 1 95.62 443 LEU A O 1
ATOM 3222 N N . SER A 1 444 ? -6.273 -45.156 -33.188 1 96.25 444 SER A N 1
ATOM 3223 C CA . SER A 1 444 ? -7.309 -45.438 -32.188 1 96.25 444 SER A CA 1
ATOM 3224 C C . SER A 1 444 ? -8.688 -45.062 -32.719 1 96.25 444 SER A C 1
ATOM 3226 O O . SER A 1 444 ? -9.656 -45.781 -32.531 1 96.25 444 SER A O 1
ATOM 3228 N N . ALA A 1 445 ? -8.766 -43.969 -33.344 1 95.69 445 ALA A N 1
ATOM 3229 C CA . ALA A 1 445 ? -10.023 -43.531 -33.938 1 95.69 445 ALA A CA 1
ATOM 3230 C C . ALA A 1 445 ? -10.492 -44.5 -35.031 1 95.69 445 ALA A C 1
ATOM 3232 O O . ALA A 1 445 ? -11.688 -44.812 -35.125 1 95.69 445 ALA A O 1
ATOM 3233 N N . TYR A 1 446 ? -9.555 -44.906 -35.844 1 95.25 446 TYR A N 1
ATOM 3234 C CA . TYR A 1 446 ? -9.867 -45.875 -36.906 1 95.25 446 TYR A CA 1
ATOM 3235 C C . TYR A 1 446 ? -10.438 -47.156 -36.312 1 95.25 446 TYR A C 1
ATOM 3237 O O . TYR A 1 446 ? -11.43 -47.688 -36.844 1 95.25 446 TYR A O 1
ATOM 3245 N N . ALA A 1 447 ? -9.828 -47.562 -35.25 1 94 447 ALA A N 1
ATOM 3246 C CA . ALA A 1 447 ? -10.273 -48.812 -34.594 1 94 447 ALA A CA 1
ATOM 3247 C C . ALA A 1 447 ? -11.68 -48.656 -34.031 1 94 447 ALA A C 1
ATOM 3249 O O . ALA A 1 447 ? -12.43 -49.625 -33.938 1 94 447 ALA A O 1
ATOM 3250 N N . LEU A 1 448 ? -12.008 -47.469 -33.719 1 93.38 448 LEU A N 1
ATOM 3251 C CA . LEU A 1 448 ? -13.336 -47.188 -33.188 1 93.38 448 LEU A CA 1
ATOM 3252 C C . LEU A 1 448 ? -14.312 -46.875 -34.312 1 93.38 448 LEU A C 1
ATOM 3254 O O . LEU A 1 448 ? -15.445 -46.438 -34.062 1 93.38 448 LEU A O 1
ATOM 3258 N N . LYS A 1 449 ? -13.828 -46.938 -35.562 1 91.19 449 LYS A N 1
ATOM 3259 C CA . LYS A 1 449 ? -14.602 -46.719 -36.75 1 91.19 449 LYS A CA 1
ATOM 3260 C C . LYS A 1 449 ? -15.008 -45.25 -36.906 1 91.19 449 LYS A C 1
ATOM 3262 O O . LYS A 1 449 ? -16.031 -44.938 -37.531 1 91.19 449 LYS A O 1
ATOM 3267 N N . ASP A 1 450 ? -14.32 -44.531 -36.188 1 93.38 450 ASP A N 1
ATOM 3268 C CA . ASP A 1 450 ? -14.414 -43.094 -36.438 1 93.38 450 ASP A CA 1
ATOM 3269 C C . ASP A 1 450 ? -13.445 -42.656 -37.531 1 93.38 450 ASP A C 1
ATOM 3271 O O . ASP A 1 450 ? -12.414 -42.031 -37.25 1 93.38 450 ASP A O 1
ATOM 3275 N N . TYR A 1 451 ? -13.82 -42.875 -38.688 1 93.69 451 TYR A N 1
ATOM 3276 C CA . TYR A 1 451 ? -12.898 -42.781 -39.812 1 93.69 451 TYR A CA 1
ATOM 3277 C C . TYR A 1 451 ? -12.594 -41.312 -40.125 1 93.69 451 TYR A C 1
ATOM 3279 O O . TYR A 1 451 ? -11.484 -40.969 -40.562 1 93.69 451 TYR A O 1
ATOM 3287 N N . ALA A 1 452 ? -13.586 -40.531 -39.844 1 93.12 452 ALA A N 1
ATOM 3288 C CA . ALA A 1 452 ? -13.344 -39.094 -40.031 1 93.12 452 ALA A CA 1
ATOM 3289 C C . ALA A 1 452 ? -12.312 -38.594 -39.031 1 93.12 452 ALA A C 1
ATOM 3291 O O . ALA A 1 452 ? -11.414 -37.812 -39.375 1 93.12 452 ALA A O 1
ATOM 3292 N N . GLY A 1 453 ? -12.547 -38.969 -37.781 1 95.12 453 GLY A N 1
ATOM 3293 C CA . GLY A 1 453 ? -11.586 -38.594 -36.75 1 95.12 453 GLY A CA 1
ATOM 3294 C C . GLY A 1 453 ? -10.203 -39.156 -37 1 95.12 453 GLY A C 1
ATOM 3295 O O . GLY A 1 453 ? -9.203 -38.5 -36.719 1 95.12 453 GLY A O 1
ATOM 3296 N N . ALA A 1 454 ? -10.156 -40.312 -37.5 1 95.94 454 ALA A N 1
ATOM 3297 C CA . ALA A 1 454 ? -8.891 -40.969 -37.844 1 95.94 454 ALA A CA 1
ATOM 3298 C C . ALA A 1 454 ? -8.148 -40.188 -38.938 1 95.94 454 ALA A C 1
ATOM 3300 O O . ALA A 1 454 ? -6.941 -39.969 -38.844 1 95.94 454 ALA A O 1
ATOM 3301 N N . ALA A 1 455 ? -8.922 -39.844 -39.938 1 95.06 455 ALA A N 1
ATOM 3302 C CA . ALA A 1 455 ? -8.32 -39.094 -41.031 1 95.06 455 ALA A CA 1
ATOM 3303 C C . ALA A 1 455 ? -7.754 -37.75 -40.562 1 95.06 455 ALA A C 1
ATOM 3305 O O . ALA A 1 455 ? -6.68 -37.344 -41 1 95.06 455 ALA A O 1
ATOM 3306 N N . SER A 1 456 ? -8.5 -37.219 -39.688 1 95.81 456 SER A N 1
ATOM 3307 C CA . SER A 1 456 ? -8.062 -35.906 -39.156 1 95.81 456 SER A CA 1
ATOM 3308 C C . SER A 1 456 ? -6.773 -36.062 -38.344 1 95.81 456 SER A C 1
ATOM 3310 O O . SER A 1 456 ? -5.809 -35.344 -38.562 1 95.81 456 SER A O 1
ATOM 3312 N N . ALA A 1 457 ? -6.715 -36.969 -37.438 1 96.56 457 ALA A N 1
ATOM 3313 C CA . ALA A 1 457 ? -5.555 -37.188 -36.594 1 96.56 457 ALA A CA 1
ATOM 3314 C C . ALA A 1 457 ? -4.348 -37.656 -37.406 1 96.56 457 ALA A C 1
ATOM 3316 O O . ALA A 1 457 ? -3.227 -37.188 -37.188 1 96.56 457 ALA A O 1
ATOM 3317 N N . LEU A 1 458 ? -4.562 -38.469 -38.344 1 96.19 458 LEU A N 1
ATOM 3318 C CA . LEU A 1 458 ? -3.475 -39 -39.156 1 96.19 458 LEU A CA 1
ATOM 3319 C C . LEU A 1 458 ? -2.951 -37.938 -40.125 1 96.19 458 LEU A C 1
ATOM 3321 O O . LEU A 1 458 ? -1.761 -37.906 -40.438 1 96.19 458 LEU A O 1
ATOM 3325 N N . SER A 1 459 ? -3.9 -37.094 -40.531 1 96.12 459 SER A N 1
ATOM 3326 C CA . SER A 1 459 ? -3.447 -35.969 -41.344 1 96.12 459 SER A CA 1
ATOM 3327 C C . SER A 1 459 ? -2.477 -35.094 -40.562 1 96.12 459 SER A C 1
ATOM 3329 O O . SER A 1 459 ? -1.491 -34.594 -41.094 1 96.12 459 SER A O 1
ATOM 3331 N N . GLU A 1 460 ? -2.828 -34.906 -39.344 1 95.31 460 GLU A N 1
ATOM 3332 C CA . GLU A 1 460 ? -1.942 -34.156 -38.5 1 95.31 460 GLU A CA 1
ATOM 3333 C C . GLU A 1 460 ? -0.602 -34.844 -38.312 1 95.31 460 GLU A C 1
ATOM 3335 O O . GLU A 1 460 ? 0.448 -34.219 -38.281 1 95.31 460 GLU A O 1
ATOM 3340 N N . SER A 1 461 ? -0.599 -36.125 -38.094 1 95.19 461 SER A N 1
ATOM 3341 C CA . SER A 1 461 ? 0.627 -36.906 -37.969 1 95.19 461 SER A CA 1
ATOM 3342 C C . SER A 1 461 ? 1.531 -36.719 -39.156 1 95.19 461 SER A C 1
ATOM 3344 O O . SER A 1 461 ? 2.738 -36.531 -39.031 1 95.19 461 SER A O 1
ATOM 3346 N N . VAL A 1 462 ? 0.918 -36.812 -40.312 1 95 462 VAL A N 1
ATOM 3347 C CA . VAL A 1 462 ? 1.66 -36.719 -41.594 1 95 462 VAL A CA 1
ATOM 3348 C C . VAL A 1 462 ? 2.205 -35.281 -41.75 1 95 462 VAL A C 1
ATOM 3350 O O . VAL A 1 462 ? 3.314 -35.094 -42.25 1 95 462 VAL A O 1
ATOM 3353 N N . ARG A 1 463 ? 1.401 -34.344 -41.344 1 95.25 463 ARG A N 1
ATOM 3354 C CA . ARG A 1 463 ? 1.834 -32.969 -41.406 1 95.25 463 ARG A CA 1
ATOM 3355 C C . ARG A 1 463 ? 3.092 -32.75 -40.562 1 95.25 463 ARG A C 1
ATOM 3357 O O . ARG A 1 463 ? 4.012 -32.031 -41 1 95.25 463 ARG A O 1
ATOM 3364 N N . LEU A 1 464 ? 3.111 -33.281 -39.438 1 93.62 464 LEU A N 1
ATOM 3365 C CA . LEU A 1 464 ? 4.215 -33.094 -38.531 1 93.62 464 LEU A CA 1
ATOM 3366 C C . LEU A 1 464 ? 5.438 -33.906 -38.938 1 93.62 464 LEU A C 1
ATOM 3368 O O . LEU A 1 464 ? 6.57 -33.438 -38.812 1 93.62 464 LEU A O 1
ATOM 3372 N N . ASN A 1 465 ? 5.23 -35.125 -39.375 1 94.62 465 ASN A N 1
ATOM 3373 C CA . ASN A 1 465 ? 6.285 -36 -39.875 1 94.62 465 ASN A CA 1
ATOM 3374 C C . ASN A 1 465 ? 5.754 -37 -40.906 1 94.62 465 ASN A C 1
ATOM 3376 O O . ASN A 1 465 ? 5.258 -38.062 -40.562 1 94.62 465 ASN A O 1
ATOM 3380 N N . PRO A 1 466 ? 5.969 -36.719 -42.062 1 94.5 466 PRO A N 1
ATOM 3381 C CA . PRO A 1 466 ? 5.34 -37.469 -43.156 1 94.5 466 PRO A CA 1
ATOM 3382 C C . PRO A 1 466 ? 6.062 -38.781 -43.438 1 94.5 466 PRO A C 1
ATOM 3384 O O . PRO A 1 466 ? 6.543 -39 -44.562 1 94.5 466 PRO A O 1
ATOM 3387 N N . THR A 1 467 ? 6.074 -39.75 -42.562 1 93.25 467 THR A N 1
ATOM 3388 C CA . THR A 1 467 ? 6.668 -41.062 -42.75 1 93.25 467 THR A CA 1
ATOM 3389 C C . THR A 1 467 ? 5.789 -41.938 -43.656 1 93.25 467 THR A C 1
ATOM 3391 O O . THR A 1 467 ? 4.586 -41.688 -43.781 1 93.25 467 THR A O 1
ATOM 3394 N N . PRO A 1 468 ? 6.367 -42.875 -44.312 1 92.69 468 PRO A N 1
ATOM 3395 C CA . PRO A 1 468 ? 5.562 -43.781 -45.156 1 92.69 468 PRO A CA 1
ATOM 3396 C C . PRO A 1 468 ? 4.453 -44.469 -44.375 1 92.69 468 PRO A C 1
ATOM 3398 O O . PRO A 1 468 ? 3.338 -44.625 -44.875 1 92.69 468 PRO A O 1
ATOM 3401 N N . THR A 1 469 ? 4.797 -44.75 -43.188 1 92.31 469 THR A N 1
ATOM 3402 C CA . THR A 1 469 ? 3.82 -45.438 -42.375 1 92.31 469 THR A CA 1
ATOM 3403 C C . THR A 1 469 ? 2.643 -44.531 -42.031 1 92.31 469 THR A C 1
ATOM 3405 O O . THR A 1 469 ? 1.486 -44.938 -42.125 1 92.31 469 THR A O 1
ATOM 3408 N N . ALA A 1 470 ? 2.979 -43.375 -41.75 1 94.31 470 ALA A N 1
ATOM 3409 C CA . ALA A 1 470 ? 1.921 -42.406 -41.438 1 94.31 470 ALA A CA 1
ATOM 3410 C C . ALA A 1 470 ? 1.049 -42.125 -42.656 1 94.31 470 ALA A C 1
ATOM 3412 O O . ALA A 1 470 ? -0.178 -42.062 -42.562 1 94.31 470 ALA A O 1
ATOM 3413 N N . ARG A 1 471 ? 1.646 -41.938 -43.719 1 96.06 471 ARG A N 1
ATOM 3414 C CA . ARG A 1 471 ? 0.927 -41.656 -44.969 1 96.06 471 ARG A CA 1
ATOM 3415 C C . ARG A 1 471 ? 0.054 -42.844 -45.375 1 96.06 471 ARG A C 1
ATOM 3417 O O . ARG A 1 471 ? -1.076 -42.656 -45.812 1 96.06 471 ARG A O 1
ATOM 3424 N N . GLN A 1 472 ? 0.608 -43.969 -45.219 1 95.19 472 GLN A N 1
ATOM 3425 C CA . GLN A 1 472 ? -0.142 -45.188 -45.531 1 95.19 472 GLN A CA 1
ATOM 3426 C C . GLN A 1 472 ? -1.378 -45.312 -44.656 1 95.19 472 GLN A C 1
ATOM 3428 O O . GLN A 1 472 ? -2.455 -45.688 -45.125 1 95.19 472 GLN A O 1
ATOM 3433 N N . ASN A 1 473 ? -1.225 -45.062 -43.438 1 94.81 473 ASN A N 1
ATOM 3434 C CA . ASN A 1 473 ? -2.352 -45.125 -42.5 1 94.81 473 ASN A CA 1
ATOM 3435 C C . ASN A 1 473 ? -3.379 -44.031 -42.812 1 94.81 473 ASN A C 1
ATOM 3437 O O . ASN A 1 473 ? -4.582 -44.25 -42.656 1 94.81 473 ASN A O 1
ATOM 3441 N N . LEU A 1 474 ? -2.91 -42.938 -43.219 1 95.69 474 LEU A N 1
ATOM 3442 C CA . LEU A 1 474 ? -3.828 -41.875 -43.594 1 95.69 474 LEU A CA 1
ATOM 3443 C C . LEU A 1 474 ? -4.652 -42.281 -44.812 1 95.69 474 LEU A C 1
ATOM 3445 O O . LEU A 1 474 ? -5.867 -42.094 -44.844 1 95.69 474 LEU A O 1
ATOM 3449 N N . ALA A 1 475 ? -3.936 -42.844 -45.781 1 95.75 475 ALA A N 1
ATOM 3450 C CA . ALA A 1 475 ? -4.633 -43.312 -46.969 1 95.75 475 ALA A CA 1
ATOM 3451 C C . ALA A 1 475 ? -5.711 -44.312 -46.625 1 95.75 475 ALA A C 1
ATOM 3453 O O . ALA A 1 475 ? -6.812 -44.281 -47.188 1 95.75 475 ALA A O 1
ATOM 3454 N N . SER A 1 476 ? -5.434 -45.188 -45.75 1 94.75 476 SER A N 1
ATOM 3455 C CA . SER A 1 476 ? -6.395 -46.188 -45.312 1 94.75 476 SER A CA 1
ATOM 3456 C C . SER A 1 476 ? -7.605 -45.531 -44.656 1 94.75 476 SER A C 1
ATOM 3458 O O . SER A 1 476 ? -8.742 -45.969 -44.844 1 94.75 476 SER A O 1
ATOM 3460 N N . ALA A 1 477 ? -7.301 -44.562 -43.812 1 94.5 477 ALA A N 1
ATOM 3461 C CA . ALA A 1 477 ? -8.383 -43.875 -43.125 1 94.5 477 ALA A CA 1
ATOM 3462 C C . ALA A 1 477 ? -9.25 -43.094 -44.125 1 94.5 477 ALA A C 1
ATOM 3464 O O . ALA A 1 477 ? -10.477 -43.062 -44 1 94.5 477 ALA A O 1
ATOM 3465 N N . LEU A 1 478 ? -8.602 -42.531 -45.094 1 95.56 478 LEU A N 1
ATOM 3466 C CA . LEU A 1 478 ? -9.328 -41.781 -46.125 1 95.56 478 LEU A CA 1
ATOM 3467 C C . LEU A 1 478 ? -10.203 -42.719 -46.969 1 95.56 478 LEU A C 1
ATOM 3469 O O . LEU A 1 478 ? -11.336 -42.375 -47.312 1 95.56 478 LEU A O 1
ATOM 3473 N N . LEU A 1 479 ? -9.641 -43.938 -47.281 1 94.75 479 LEU A N 1
ATOM 3474 C CA . LEU A 1 479 ? -10.414 -44.938 -48 1 94.75 479 LEU A CA 1
ATOM 3475 C C . LEU A 1 479 ? -11.672 -45.312 -47.219 1 94.75 479 LEU A C 1
ATOM 3477 O O . LEU A 1 479 ? -12.766 -45.375 -47.812 1 94.75 479 LEU A O 1
ATOM 3481 N N . ALA A 1 480 ? -11.516 -45.438 -45.938 1 93 480 ALA A N 1
ATOM 3482 C CA . ALA A 1 480 ? -12.641 -45.812 -45.094 1 93 480 ALA A CA 1
ATOM 3483 C C . ALA A 1 480 ? -13.641 -44.688 -44.938 1 93 480 ALA A C 1
ATOM 3485 O O . ALA A 1 480 ? -14.844 -44.906 -44.781 1 93 480 ALA A O 1
ATOM 3486 N N . ALA A 1 481 ? -13.133 -43.531 -45.062 1 91.69 481 ALA A N 1
ATOM 3487 C CA . ALA A 1 481 ? -13.992 -42.375 -44.969 1 91.69 481 ALA A CA 1
ATOM 3488 C C . ALA A 1 481 ? -14.586 -42 -46.312 1 91.69 481 ALA A C 1
ATOM 3490 O O . ALA A 1 481 ? -15.211 -40.938 -46.469 1 91.69 481 ALA A O 1
ATOM 3491 N N . ALA A 1 482 ? -14.258 -42.812 -47.281 1 92.88 482 ALA A N 1
ATOM 3492 C CA . ALA A 1 482 ? -14.812 -42.688 -48.625 1 92.88 482 ALA A CA 1
ATOM 3493 C C . ALA A 1 482 ? -14.273 -41.438 -49.344 1 92.88 482 ALA A C 1
ATOM 3495 O O . ALA A 1 482 ? -14.969 -40.812 -50.125 1 92.88 482 ALA A O 1
ATOM 3496 N N . ARG A 1 483 ? -13.156 -41.094 -48.969 1 96 483 ARG A N 1
ATOM 3497 C CA . ARG A 1 483 ? -12.453 -40.031 -49.656 1 96 483 ARG A CA 1
ATOM 3498 C C . ARG A 1 483 ? -11.391 -40.562 -50.594 1 96 483 ARG A C 1
ATOM 3500 O O . ARG A 1 483 ? -10.195 -40.375 -50.406 1 96 483 ARG A O 1
ATOM 3507 N N . TYR A 1 484 ? -11.844 -41.156 -51.688 1 95.31 484 TYR A N 1
ATOM 3508 C CA . TYR A 1 484 ? -11.07 -42.062 -52.5 1 95.31 484 TYR A CA 1
ATOM 3509 C C . TYR A 1 484 ? -10.039 -41.312 -53.344 1 95.31 484 TYR A C 1
ATOM 3511 O O . TYR A 1 484 ? -8.883 -41.719 -53.438 1 95.31 484 TYR A O 1
ATOM 3519 N N . PRO A 1 485 ? -10.414 -40.062 -53.781 1 95.5 485 PRO A N 1
ATOM 3520 C CA . PRO A 1 485 ? -9.414 -39.344 -54.594 1 95.5 485 PRO A CA 1
ATOM 3521 C C . PRO A 1 485 ? -8.195 -38.938 -53.781 1 95.5 485 PRO A C 1
ATOM 3523 O O . PRO A 1 485 ? -7.062 -39.062 -54.281 1 95.5 485 PRO A O 1
ATOM 3526 N N . GLU A 1 486 ? -8.5 -38.5 -52.625 1 96.69 486 GLU A N 1
ATOM 3527 C CA . GLU A 1 486 ? -7.398 -38.062 -51.75 1 96.69 486 GLU A CA 1
ATOM 3528 C C . GLU A 1 486 ? -6.52 -39.281 -51.375 1 96.69 486 GLU A C 1
ATOM 3530 O O . GLU A 1 486 ? -5.293 -39.156 -51.344 1 96.69 486 GLU A O 1
ATOM 3535 N N . ALA A 1 487 ? -7.133 -40.344 -51.062 1 96.81 487 ALA A N 1
ATOM 3536 C CA . ALA A 1 487 ? -6.402 -41.562 -50.719 1 96.81 487 ALA A CA 1
ATOM 3537 C C . ALA A 1 487 ? -5.512 -42.031 -51.875 1 96.81 487 ALA A C 1
ATOM 3539 O O . ALA A 1 487 ? -4.359 -42.406 -51.656 1 96.81 487 ALA A O 1
ATOM 3540 N N . GLU A 1 488 ? -6.105 -41.969 -53.062 1 96.38 488 GLU A N 1
ATOM 3541 C CA . GLU A 1 488 ? -5.363 -42.406 -54.219 1 96.38 488 GLU A CA 1
ATOM 3542 C C . GLU A 1 488 ? -4.121 -41.562 -54.438 1 96.38 488 GLU A C 1
ATOM 3544 O O . GLU A 1 488 ? -3.061 -42.062 -54.812 1 96.38 488 GLU A O 1
ATOM 3549 N N . ALA A 1 489 ? -4.332 -40.25 -54.25 1 96.56 489 ALA A N 1
ATOM 3550 C CA . ALA A 1 489 ? -3.207 -39.344 -54.406 1 96.56 489 ALA A CA 1
ATOM 3551 C C . ALA A 1 489 ? -2.051 -39.688 -53.5 1 96.56 489 ALA A C 1
ATOM 3553 O O . ALA A 1 489 ? -0.889 -39.688 -53.906 1 96.56 489 ALA A O 1
ATOM 3554 N N . ILE A 1 490 ? -2.314 -40.031 -52.281 1 96.75 490 ILE A N 1
ATOM 3555 C CA . ILE A 1 490 ? -1.305 -40.375 -51.312 1 96.75 490 ILE A CA 1
ATOM 3556 C C . ILE A 1 490 ? -0.679 -41.719 -51.688 1 96.75 490 ILE A C 1
ATOM 3558 O O . ILE A 1 490 ? 0.543 -41.875 -51.625 1 96.75 490 ILE A O 1
ATOM 3562 N N . LEU A 1 491 ? -1.476 -42.688 -52.125 1 96.62 491 LEU A N 1
ATOM 3563 C CA . LEU A 1 491 ? -1.024 -44.031 -52.438 1 96.62 491 LEU A CA 1
ATOM 3564 C C . LEU A 1 491 ? -0.148 -44.062 -53.656 1 96.62 491 LEU A C 1
ATOM 3566 O O . LEU A 1 491 ? 0.813 -44.844 -53.75 1 96.62 491 LEU A O 1
ATOM 3570 N N . ARG A 1 492 ? -0.522 -43.25 -54.594 1 96.56 492 ARG A N 1
ATOM 3571 C CA . ARG A 1 492 ? 0.326 -43.125 -55.781 1 96.56 492 ARG A CA 1
ATOM 3572 C C . ARG A 1 492 ? 1.725 -42.656 -55.406 1 96.56 492 ARG A C 1
ATOM 3574 O O . ARG A 1 492 ? 2.719 -43.125 -55.938 1 96.56 492 ARG A O 1
ATOM 3581 N N . GLY A 1 493 ? 1.697 -41.688 -54.5 1 95.56 493 GLY A N 1
ATOM 3582 C CA . GLY A 1 493 ? 2.982 -41.219 -54 1 95.56 493 GLY A CA 1
ATOM 3583 C C . GLY A 1 493 ? 3.789 -42.281 -53.312 1 95.56 493 GLY A C 1
ATOM 3584 O O . GLY A 1 493 ? 5.004 -42.375 -53.5 1 95.56 493 GLY A O 1
ATOM 3585 N N . LEU A 1 494 ? 3.184 -43.156 -52.562 1 96.12 494 LEU A N 1
ATOM 3586 C CA . LEU A 1 494 ? 3.838 -44.219 -51.781 1 96.12 494 LEU A CA 1
ATOM 3587 C C . LEU A 1 494 ? 4.395 -45.281 -52.688 1 96.12 494 LEU A C 1
ATOM 3589 O O . LEU A 1 494 ? 5.5 -45.781 -52.469 1 96.12 494 LEU A O 1
ATOM 3593 N N . VAL A 1 495 ? 3.619 -45.625 -53.75 1 96.06 495 VAL A N 1
ATOM 3594 C CA . VAL A 1 495 ? 4.066 -46.719 -54.625 1 96.06 495 VAL A CA 1
ATOM 3595 C C . VAL A 1 495 ? 5.168 -46.188 -55.531 1 96.06 495 VAL A C 1
ATOM 3597 O O . VAL A 1 495 ? 6.031 -46.969 -55.969 1 96.06 495 VAL A O 1
ATOM 3600 N N . ASP A 1 496 ? 5.141 -44.875 -55.844 1 95.44 496 ASP A N 1
ATOM 3601 C CA . ASP A 1 496 ? 6.207 -44.25 -56.625 1 95.44 496 ASP A CA 1
ATOM 3602 C C . ASP A 1 496 ? 7.52 -44.25 -55.844 1 95.44 496 ASP A C 1
ATOM 3604 O O . ASP A 1 496 ? 8.594 -44.469 -56.406 1 95.44 496 ASP A O 1
ATOM 3608 N N . GLU A 1 497 ? 7.406 -43.969 -54.594 1 95.06 497 GLU A N 1
ATOM 3609 C CA . GLU A 1 497 ? 8.578 -43.875 -53.719 1 95.06 497 GLU A CA 1
ATOM 3610 C C . GLU A 1 497 ? 9.156 -45.281 -53.438 1 95.06 497 GLU A C 1
ATOM 3612 O O . GLU A 1 497 ? 10.375 -45.438 -53.375 1 95.06 497 GLU A O 1
ATOM 3617 N N . ASN A 1 498 ? 8.25 -46.312 -53.25 1 95.88 498 ASN A N 1
ATOM 3618 C CA . ASN A 1 498 ? 8.648 -47.688 -53.031 1 95.88 498 ASN A CA 1
ATOM 3619 C C . ASN A 1 498 ? 7.754 -48.656 -53.781 1 95.88 498 ASN A C 1
ATOM 3621 O O . ASN A 1 498 ? 6.777 -49.156 -53.219 1 95.88 498 ASN A O 1
ATOM 3625 N N . PRO A 1 499 ? 8.133 -48.969 -54.844 1 94.75 499 PRO A N 1
ATOM 3626 C CA . PRO A 1 499 ? 7.309 -49.844 -55.688 1 94.75 499 PRO A CA 1
ATOM 3627 C C . PRO A 1 499 ? 7.125 -51.219 -55.094 1 94.75 499 PRO A C 1
ATOM 3629 O O . PRO A 1 499 ? 6.289 -52 -55.594 1 94.75 499 PRO A O 1
ATOM 3632 N N . LYS A 1 500 ? 7.887 -51.594 -54.156 1 95.25 500 LYS A N 1
ATOM 3633 C CA . LYS A 1 500 ? 7.781 -52.906 -53.562 1 95.25 500 LYS A CA 1
ATOM 3634 C C . LYS A 1 500 ? 6.809 -52.906 -52.375 1 95.25 500 LYS A C 1
ATOM 3636 O O . LYS A 1 500 ? 6.613 -53.938 -51.719 1 95.25 500 LYS A O 1
ATOM 3641 N N . ASN A 1 501 ? 6.219 -51.812 -52.219 1 94.88 501 ASN A N 1
ATOM 3642 C CA . ASN A 1 501 ? 5.242 -51.688 -51.125 1 94.88 501 ASN A CA 1
ATOM 3643 C C . ASN A 1 501 ? 3.922 -52.375 -51.5 1 94.88 501 ASN A C 1
ATOM 3645 O O . ASN A 1 501 ? 3.006 -51.719 -52 1 94.88 501 ASN A O 1
ATOM 3649 N N . SER A 1 502 ? 3.795 -53.594 -51.188 1 95.12 502 SER A N 1
ATOM 3650 C CA . SER A 1 502 ? 2.66 -54.406 -51.594 1 95.12 502 SER A CA 1
ATOM 3651 C C . SER A 1 502 ? 1.355 -53.875 -51 1 95.12 502 SER A C 1
ATOM 3653 O O . SER A 1 502 ? 0.315 -53.906 -51.656 1 95.12 502 SER A O 1
ATOM 3655 N N . GLU A 1 503 ? 1.469 -53.312 -49.781 1 93.31 503 GLU A N 1
ATOM 3656 C CA . GLU A 1 503 ? 0.27 -52.812 -49.125 1 93.31 503 GLU A CA 1
ATOM 3657 C C . GLU A 1 503 ? -0.255 -51.531 -49.812 1 93.31 503 GLU A C 1
ATOM 3659 O O . GLU A 1 503 ? -1.465 -51.375 -49.969 1 93.31 503 GLU A O 1
ATOM 3664 N N . ALA A 1 504 ? 0.593 -50.688 -50.188 1 94.88 504 ALA A N 1
ATOM 3665 C CA . ALA A 1 504 ? 0.193 -49.469 -50.875 1 94.88 504 ALA A CA 1
ATOM 3666 C C . ALA A 1 504 ? -0.48 -49.781 -52.219 1 94.88 504 ALA A C 1
ATOM 3668 O O . ALA A 1 504 ? -1.461 -49.156 -52.594 1 94.88 504 ALA A O 1
ATOM 3669 N N . TRP A 1 505 ? 0.084 -50.781 -52.812 1 95.69 505 TRP A N 1
ATOM 3670 C CA . TRP A 1 505 ? -0.515 -51.188 -54.062 1 95.69 505 TRP A CA 1
ATOM 3671 C C . TRP A 1 505 ? -1.921 -51.75 -53.844 1 95.69 505 TRP A C 1
ATOM 3673 O O . TRP A 1 505 ? -2.832 -51.469 -54.625 1 95.69 505 TRP A O 1
ATOM 3683 N N . TYR A 1 506 ? -2.088 -52.562 -52.906 1 94.56 506 TYR A N 1
ATOM 3684 C CA . TYR A 1 506 ? -3.393 -53.125 -52.594 1 94.56 506 TYR A CA 1
ATOM 3685 C C . TYR A 1 506 ? -4.41 -52.031 -52.312 1 94.56 506 TYR A C 1
ATOM 3687 O O . TYR A 1 506 ? -5.52 -52.062 -52.844 1 94.56 506 TYR A O 1
ATOM 3695 N N . LEU A 1 507 ? -3.951 -51.031 -51.5 1 94.69 507 LEU A N 1
ATOM 3696 C CA . LEU A 1 507 ? -4.84 -49.938 -51.125 1 94.69 507 LEU A CA 1
ATOM 3697 C C . LEU A 1 507 ? -5.148 -49.062 -52.344 1 94.69 507 LEU A C 1
ATOM 3699 O O . LEU A 1 507 ? -6.258 -48.562 -52.5 1 94.69 507 LEU A O 1
ATOM 3703 N N . LEU A 1 508 ? -4.211 -48.938 -53.188 1 95.88 508 LEU A N 1
ATOM 3704 C CA . LEU A 1 508 ? -4.43 -48.188 -54.406 1 95.88 508 LEU A CA 1
ATOM 3705 C C . LEU A 1 508 ? -5.496 -48.875 -55.281 1 95.88 508 LEU A C 1
ATOM 3707 O O . LEU A 1 508 ? -6.359 -48.188 -55.844 1 95.88 508 LEU A O 1
ATOM 3711 N N . GLY A 1 509 ? -5.34 -50.219 -55.344 1 96.25 509 GLY A N 1
ATOM 3712 C CA . GLY A 1 509 ? -6.355 -50.969 -56.062 1 96.25 509 GLY A CA 1
ATOM 3713 C C . GLY A 1 509 ? -7.75 -50.781 -55.5 1 96.25 509 GLY A C 1
ATOM 3714 O O . GLY A 1 509 ? -8.711 -50.625 -56.25 1 96.25 509 GLY A O 1
ATOM 3715 N N . LEU A 1 510 ? -7.852 -50.688 -54.219 1 94.5 510 LEU A N 1
ATOM 3716 C CA . LEU A 1 510 ? -9.133 -50.469 -53.562 1 94.5 510 LEU A CA 1
ATOM 3717 C C . LEU A 1 510 ? -9.664 -49.062 -53.875 1 94.5 510 LEU A C 1
ATOM 3719 O O . LEU A 1 510 ? -10.867 -48.906 -54.125 1 94.5 510 LEU A O 1
ATOM 3723 N N . ALA A 1 511 ? -8.836 -48.156 -53.812 1 95.88 511 ALA A N 1
ATOM 3724 C CA . ALA A 1 511 ? -9.234 -46.781 -54.125 1 95.88 511 ALA A CA 1
ATOM 3725 C C . ALA A 1 511 ? -9.734 -46.656 -55.562 1 95.88 511 ALA A C 1
ATOM 3727 O O . ALA A 1 511 ? -10.734 -46 -55.812 1 95.88 511 ALA A O 1
ATOM 3728 N N . GLN A 1 512 ? -9.047 -47.312 -56.438 1 96.06 512 GLN A N 1
ATOM 3729 C CA . GLN A 1 512 ? -9.398 -47.281 -57.844 1 96.06 512 GLN A CA 1
ATOM 3730 C C . GLN A 1 512 ? -10.711 -48 -58.094 1 96.06 512 GLN A C 1
ATOM 3732 O O . GLN A 1 512 ? -11.555 -47.531 -58.844 1 96.06 512 GLN A O 1
ATOM 3737 N N . ARG A 1 513 ? -10.828 -49.156 -57.469 1 95.06 513 ARG A N 1
ATOM 3738 C CA . ARG A 1 513 ? -12.062 -49.938 -57.625 1 95.06 513 ARG A CA 1
ATOM 3739 C C . ARG A 1 513 ? -13.266 -49.125 -57.094 1 95.06 513 ARG A C 1
ATOM 3741 O O . ARG A 1 513 ? -14.32 -49.125 -57.719 1 95.06 513 ARG A O 1
ATOM 3748 N N . ALA A 1 514 ? -13.117 -48.375 -56.031 1 93.5 514 ALA A N 1
ATOM 3749 C CA . ALA A 1 514 ? -14.188 -47.594 -55.438 1 93.5 514 ALA A CA 1
ATOM 3750 C C . ALA A 1 514 ? -14.578 -46.406 -56.344 1 93.5 514 ALA A C 1
ATOM 3752 O O . ALA A 1 514 ? -15.703 -45.906 -56.25 1 93.5 514 ALA A O 1
ATOM 3753 N N . GLN A 1 515 ? -13.664 -46.031 -57.188 1 94.06 515 GLN A N 1
ATOM 3754 C CA . GLN A 1 515 ? -13.922 -44.969 -58.125 1 94.06 515 GLN A CA 1
ATOM 3755 C C . GLN A 1 515 ? -14.328 -45.5 -59.469 1 94.06 515 GLN A C 1
ATOM 3757 O O . GLN A 1 515 ? -14.312 -44.75 -60.469 1 94.06 515 GLN A O 1
ATOM 3762 N N . ALA A 1 516 ? -14.547 -46.781 -59.625 1 93.62 516 ALA A N 1
ATOM 3763 C CA . ALA A 1 516 ? -15.07 -47.469 -60.781 1 93.62 516 ALA A CA 1
ATOM 3764 C C . ALA A 1 516 ? -14.023 -47.562 -61.906 1 93.62 516 ALA A C 1
ATOM 3766 O O . ALA A 1 516 ? -14.359 -47.5 -63.094 1 93.62 516 ALA A O 1
ATOM 3767 N N . ARG A 1 517 ? -12.836 -47.562 -61.531 1 95.25 517 ARG A N 1
ATOM 3768 C CA . ARG A 1 517 ? -11.742 -47.75 -62.469 1 95.25 517 ARG A CA 1
ATOM 3769 C C . ARG A 1 517 ? -11.148 -49.156 -62.312 1 95.25 517 ARG A C 1
ATOM 3771 O O . ARG A 1 517 ? -9.977 -49.312 -61.969 1 95.25 517 ARG A O 1
ATOM 3778 N N . GLU A 1 518 ? -11.891 -50.125 -62.781 1 93 518 GLU A N 1
ATOM 3779 C CA . GLU A 1 518 ? -11.633 -51.531 -62.531 1 93 518 GLU A CA 1
ATOM 3780 C C . GLU A 1 518 ? -10.367 -52 -63.219 1 93 518 GLU A C 1
ATOM 3782 O O . GLU A 1 518 ? -9.641 -52.844 -62.688 1 93 518 GLU A O 1
ATOM 3787 N N . THR A 1 519 ? -10.125 -51.469 -64.438 1 94.19 519 THR A N 1
ATOM 3788 C CA . THR A 1 519 ? -8.945 -51.906 -65.125 1 94.19 519 THR A CA 1
ATOM 3789 C C . THR A 1 519 ? -7.668 -51.531 -64.438 1 94.19 519 THR A C 1
ATOM 3791 O O . THR A 1 519 ? -6.758 -52.344 -64.25 1 94.19 519 THR A O 1
ATOM 3794 N N . GLU A 1 520 ? -7.742 -50.281 -63.969 1 95.88 520 GLU A N 1
ATOM 3795 C CA . GLU A 1 520 ? -6.59 -49.812 -63.219 1 95.88 520 GLU A CA 1
ATOM 3796 C C . GLU A 1 520 ? -6.469 -50.531 -61.875 1 95.88 520 GLU A C 1
ATOM 3798 O O . GLU A 1 520 ? -5.363 -50.844 -61.438 1 95.88 520 GLU A O 1
ATOM 3803 N N . ALA A 1 521 ? -7.555 -50.781 -61.219 1 96.38 521 ALA A N 1
ATOM 3804 C CA . ALA A 1 521 ? -7.602 -51.469 -59.906 1 96.38 521 ALA A CA 1
ATOM 3805 C C . ALA A 1 521 ? -7.02 -52.875 -60.031 1 96.38 521 ALA A C 1
ATOM 3807 O O . ALA A 1 521 ? -6.246 -53.281 -59.156 1 96.38 521 ALA A O 1
ATOM 3808 N N . ARG A 1 522 ? -7.395 -53.594 -61.125 1 95.31 522 ARG A N 1
ATOM 3809 C CA . ARG A 1 522 ? -6.922 -54.969 -61.344 1 95.31 522 ARG A CA 1
ATOM 3810 C C . ARG A 1 522 ? -5.406 -55 -61.531 1 95.31 522 ARG A C 1
ATOM 3812 O O . ARG A 1 522 ? -4.734 -55.906 -61.062 1 95.31 522 ARG A O 1
ATOM 3819 N N . GLN A 1 523 ? -4.93 -53.938 -62.25 1 95.62 523 GLN A N 1
ATOM 3820 C CA . GLN A 1 523 ? -3.484 -53.844 -62.438 1 95.62 523 GLN A CA 1
ATOM 3821 C C . GLN A 1 523 ? -2.771 -53.656 -61.094 1 95.62 523 GLN A C 1
ATOM 3823 O O . GLN A 1 523 ? -1.737 -54.281 -60.844 1 95.62 523 GLN A O 1
ATOM 3828 N N . SER A 1 524 ? -3.367 -52.781 -60.312 1 96.94 524 SER A N 1
ATOM 3829 C CA . SER A 1 524 ? -2.799 -52.531 -58.969 1 96.94 524 SER A CA 1
ATOM 3830 C C . SER A 1 524 ? -2.885 -53.781 -58.094 1 96.94 524 SER A C 1
ATOM 3832 O O . SER A 1 524 ? -1.929 -54.125 -57.375 1 96.94 524 SER A O 1
ATOM 3834 N N . PHE A 1 525 ? -3.951 -54.5 -58.094 1 95.62 525 PHE A N 1
ATOM 3835 C CA . PHE A 1 525 ? -4.129 -55.75 -57.344 1 95.62 525 PHE A CA 1
ATOM 3836 C C . PHE A 1 525 ? -3.139 -56.812 -57.812 1 95.62 525 PHE A C 1
ATOM 3838 O O . PHE A 1 525 ? -2.594 -57.531 -56.969 1 95.62 525 PHE A O 1
ATOM 3845 N N . LYS A 1 526 ? -2.955 -56.875 -59.094 1 95.5 526 LYS A N 1
ATOM 3846 C CA . LYS A 1 526 ? -2.006 -57.844 -59.656 1 95.5 526 LYS A CA 1
ATOM 3847 C C . LYS A 1 526 ? -0.593 -57.562 -59.125 1 95.5 526 LYS A C 1
ATOM 3849 O O . LYS A 1 526 ? 0.123 -58.5 -58.75 1 95.5 526 LYS A O 1
ATOM 3854 N N . THR A 1 527 ? -0.279 -56.281 -59.188 1 96.06 527 THR A N 1
ATOM 3855 C CA . THR A 1 527 ? 1.041 -55.906 -58.688 1 96.06 527 THR A CA 1
ATOM 3856 C C . THR A 1 527 ? 1.184 -56.25 -57.219 1 96.06 527 THR A C 1
ATOM 3858 O O . THR A 1 527 ? 2.203 -56.781 -56.812 1 96.06 527 THR A O 1
ATOM 3861 N N . ALA A 1 528 ? 0.256 -55.875 -56.406 1 96.06 528 ALA A N 1
ATOM 3862 C CA . ALA A 1 528 ? 0.261 -56.188 -54.969 1 96.06 528 ALA A CA 1
ATOM 3863 C C . ALA A 1 528 ? 0.346 -57.688 -54.719 1 96.06 528 ALA A C 1
ATOM 3865 O O . ALA A 1 528 ? 1.077 -58.125 -53.844 1 96.06 528 ALA A O 1
ATOM 3866 N N . ALA A 1 529 ? -0.361 -58.5 -55.531 1 93.56 529 ALA A N 1
ATOM 3867 C CA . ALA A 1 529 ? -0.364 -59.938 -55.375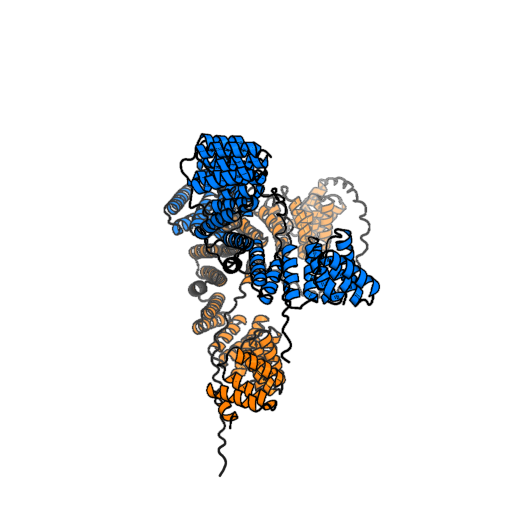 1 93.56 529 ALA A CA 1
ATOM 3868 C C . ALA A 1 529 ? 1.002 -60.531 -55.719 1 93.56 529 ALA A C 1
ATOM 3870 O O . ALA A 1 529 ? 1.473 -61.469 -55.062 1 93.56 529 ALA A O 1
ATOM 3871 N N . ASN A 1 530 ? 1.524 -59.969 -56.781 1 94.88 530 ASN A N 1
ATOM 3872 C CA . ASN A 1 530 ? 2.85 -60.438 -57.219 1 94.88 530 ASN A CA 1
ATOM 3873 C C . ASN A 1 530 ? 3.898 -60.156 -56.125 1 94.88 530 ASN A C 1
ATOM 3875 O O . ASN A 1 530 ? 4.902 -60.844 -56.031 1 94.88 530 ASN A O 1
ATOM 3879 N N . LEU A 1 531 ? 3.619 -59.125 -55.375 1 95.12 531 LEU A N 1
ATOM 3880 C CA . LEU A 1 531 ? 4.543 -58.75 -54.312 1 95.12 531 LEU A CA 1
ATOM 3881 C C . LEU A 1 531 ? 4.234 -59.5 -53.031 1 95.12 531 LEU A C 1
ATOM 3883 O O . LEU A 1 531 ? 4.898 -59.312 -52 1 95.12 531 LEU A O 1
ATOM 3887 N N . GLY A 1 532 ? 3.23 -60.406 -53.094 1 91.69 532 GLY A N 1
ATOM 3888 C CA . GLY A 1 532 ? 2.982 -61.312 -52 1 91.69 532 GLY A CA 1
ATOM 3889 C C . GLY A 1 532 ? 1.796 -60.906 -51.125 1 91.69 532 GLY A C 1
ATOM 3890 O O . GLY A 1 532 ? 1.566 -61.469 -50.062 1 91.69 532 GLY A O 1
ATOM 3891 N N . ASN A 1 533 ? 1.043 -59.906 -51.531 1 91.81 533 ASN A N 1
ATOM 3892 C CA . ASN A 1 533 ? -0.121 -59.5 -50.75 1 91.81 533 ASN A CA 1
ATOM 3893 C C . ASN A 1 533 ? -1.294 -60.438 -50.969 1 91.81 533 ASN A C 1
ATOM 3895 O O . ASN A 1 533 ? -1.872 -60.531 -52.031 1 91.81 533 ASN A O 1
ATOM 3899 N N . THR A 1 534 ? -1.668 -61.094 -49.875 1 90.88 534 THR A N 1
ATOM 3900 C CA . THR A 1 534 ? -2.674 -62.156 -49.969 1 90.88 534 THR A CA 1
ATOM 3901 C C . THR A 1 534 ? -4.062 -61.562 -50.188 1 90.88 534 THR A C 1
ATOM 3903 O O . THR A 1 534 ? -4.898 -62.156 -50.875 1 90.88 534 THR A O 1
ATOM 3906 N N . ARG A 1 535 ? -4.262 -60.312 -49.656 1 88.12 535 ARG A N 1
ATOM 3907 C CA . ARG A 1 535 ? -5.578 -59.719 -49.781 1 88.12 535 ARG A CA 1
ATOM 3908 C C . ARG A 1 535 ? -5.836 -59.281 -51.219 1 88.12 535 ARG A C 1
ATOM 3910 O O . ARG A 1 535 ? -6.977 -59.312 -51.688 1 88.12 535 ARG A O 1
ATOM 3917 N N . ALA A 1 536 ? -4.844 -58.938 -51.938 1 91 536 ALA A N 1
ATOM 3918 C CA . ALA A 1 536 ? -4.957 -58.531 -53.312 1 91 536 ALA A CA 1
ATOM 3919 C C . ALA A 1 536 ? -5.32 -59.688 -54.219 1 91 536 ALA A C 1
ATOM 3921 O O . ALA A 1 536 ? -6.039 -59.531 -55.219 1 91 536 ALA A O 1
ATOM 3922 N N . LYS A 1 537 ? -4.82 -60.906 -53.875 1 90.56 537 LYS A N 1
ATOM 3923 C CA . LYS A 1 537 ? -5.164 -62.094 -54.625 1 90.56 537 LYS A CA 1
ATOM 3924 C C . LYS A 1 537 ? -6.66 -62.375 -54.562 1 90.56 537 LYS A C 1
ATOM 3926 O O . LYS A 1 537 ? -7.27 -62.812 -55.531 1 90.56 537 LYS A O 1
ATOM 3931 N N . GLY A 1 538 ? -7.156 -62.188 -53.312 1 88.25 538 GLY A N 1
ATOM 3932 C CA . GLY A 1 538 ? -8.586 -62.375 -53.125 1 88.25 538 GLY A CA 1
ATOM 3933 C C . GLY A 1 538 ? -9.414 -61.344 -53.906 1 88.25 538 GLY A C 1
ATOM 3934 O O . GLY A 1 538 ? -10.484 -61.656 -54.406 1 88.25 538 GLY A O 1
ATOM 3935 N N . ALA A 1 539 ? -8.938 -60.125 -54.094 1 89.25 539 ALA A N 1
ATOM 3936 C CA . ALA A 1 539 ? -9.664 -59.062 -54.75 1 89.25 539 ALA A CA 1
ATOM 3937 C C . ALA A 1 539 ? -9.656 -59.219 -56.25 1 89.25 539 ALA A C 1
ATOM 3939 O O . ALA A 1 539 ? -10.484 -58.625 -56.938 1 89.25 539 ALA A O 1
ATOM 3940 N N . LEU A 1 540 ? -8.773 -60.031 -56.781 1 89.19 540 LEU A N 1
ATOM 3941 C CA . LEU A 1 540 ? -8.664 -60.281 -58.188 1 89.19 540 LEU A CA 1
ATOM 3942 C C . LEU A 1 540 ? -9.68 -61.312 -58.656 1 89.19 540 LEU A C 1
ATOM 3944 O O . LEU A 1 540 ? -9.992 -61.438 -59.844 1 89.19 540 LEU A O 1
ATOM 3948 N N . LYS A 1 541 ? -10.391 -62.188 -57.781 1 79.81 541 LYS A N 1
ATOM 3949 C CA . LYS A 1 541 ? -11.406 -63.188 -58.125 1 79.81 541 LYS A CA 1
ATOM 3950 C C . LYS A 1 541 ? -12.766 -62.5 -58.344 1 79.81 541 LYS A C 1
ATOM 3952 O O . LYS A 1 541 ? -13.062 -61.5 -57.719 1 79.81 541 LYS A O 1
ATOM 3957 N N . MET B 1 1 ? -78.812 -18.094 14.531 1 23.94 1 MET B N 1
ATOM 3958 C CA . MET B 1 1 ? -78.312 -17.969 15.906 1 23.94 1 MET B CA 1
ATOM 3959 C C . MET B 1 1 ? -76.812 -17.844 15.922 1 23.94 1 MET B C 1
ATOM 3961 O O . MET B 1 1 ? -76.062 -18.75 15.508 1 23.94 1 MET B O 1
ATOM 3965 N N . THR B 1 2 ? -76.062 -16.844 15.523 1 24.64 2 THR B N 1
ATOM 3966 C CA . THR B 1 2 ? -75.625 -16.484 14.164 1 24.64 2 THR B CA 1
ATOM 3967 C C . THR B 1 2 ? -74.125 -16.562 14.016 1 24.64 2 THR B C 1
ATOM 3969 O O . THR B 1 2 ? -73.375 -16.25 14.961 1 24.64 2 THR B O 1
ATOM 3972 N N . GLN B 1 3 ? -73.562 -17.109 13.055 1 21.67 3 GLN B N 1
ATOM 3973 C CA . GLN B 1 3 ? -72.312 -17.797 12.773 1 21.67 3 GLN B CA 1
ATOM 3974 C C . GLN B 1 3 ? -71.125 -16.984 13.266 1 21.67 3 GLN B C 1
ATOM 3976 O O . GLN B 1 3 ? -71.125 -15.75 13.234 1 21.67 3 GLN B O 1
ATOM 3981 N N . CYS B 1 4 ? -70.188 -17.641 13.984 1 21.33 4 CYS B N 1
ATOM 3982 C CA . CYS B 1 4 ? -68.938 -17.562 14.773 1 21.33 4 CYS B CA 1
ATOM 3983 C C . CYS B 1 4 ? -67.812 -16.891 13.992 1 21.33 4 CYS B C 1
ATOM 3985 O O . CYS B 1 4 ? -67.375 -17.438 12.992 1 21.33 4 CYS B O 1
ATOM 3987 N N . ASN B 1 5 ? -67.812 -15.539 13.836 1 20.22 5 ASN B N 1
ATOM 3988 C CA . ASN B 1 5 ? -66.938 -14.594 13.203 1 20.22 5 ASN B CA 1
ATOM 3989 C C . ASN B 1 5 ? -65.5 -14.789 13.695 1 20.22 5 ASN B C 1
ATOM 3991 O O . ASN B 1 5 ? -65.062 -14.164 14.672 1 20.22 5 ASN B O 1
ATOM 3995 N N . LEU B 1 6 ? -64.875 -16.047 13.688 1 17.72 6 LEU B N 1
ATOM 3996 C CA . LEU B 1 6 ? -63.625 -16.5 14.297 1 17.72 6 LEU B CA 1
ATOM 3997 C C . LEU B 1 6 ? -62.406 -15.734 13.734 1 17.72 6 LEU B C 1
ATOM 3999 O O . LEU B 1 6 ? -61.406 -15.57 14.406 1 17.72 6 LEU B O 1
ATOM 4003 N N . LYS B 1 7 ? -62.312 -15.406 12.344 1 20.09 7 LYS B N 1
ATOM 4004 C CA . LYS B 1 7 ? -60.938 -15.68 11.867 1 20.09 7 LYS B CA 1
ATOM 4005 C C . LYS B 1 7 ? -59.906 -14.938 12.711 1 20.09 7 LYS B C 1
ATOM 4007 O O . LYS B 1 7 ? -60.25 -13.953 13.375 1 20.09 7 LYS B O 1
ATOM 4012 N N . VAL B 1 8 ? -58.531 -15.273 12.477 1 19.72 8 VAL B N 1
ATOM 4013 C CA . VAL B 1 8 ? -57.125 -15.617 12.758 1 19.72 8 VAL B CA 1
ATOM 4014 C C . VAL B 1 8 ? -56.25 -14.367 12.656 1 19.72 8 VAL B C 1
ATOM 4016 O O . VAL B 1 8 ? -56.062 -13.844 11.562 1 19.72 8 VAL B O 1
ATOM 4019 N N . LEU B 1 9 ? -56.531 -13.234 13.328 1 19.47 9 LEU B N 1
ATOM 4020 C CA . LEU B 1 9 ? -55.625 -12.078 13.188 1 19.47 9 LEU B CA 1
ATOM 4021 C C . LEU B 1 9 ? -54.188 -12.445 13.539 1 19.47 9 LEU B C 1
ATOM 4023 O O . LEU B 1 9 ? -53.906 -12.852 14.664 1 19.47 9 LEU B O 1
ATOM 4027 N N . LEU B 1 10 ? -53.406 -13.125 12.547 1 20.22 10 LEU B N 1
ATOM 4028 C CA . LEU B 1 10 ? -52.031 -13.539 12.586 1 20.22 10 LEU B CA 1
ATOM 4029 C C . LEU B 1 10 ? -51.125 -12.422 13.125 1 20.22 10 LEU B C 1
ATOM 4031 O O . LEU B 1 10 ? -51.156 -11.305 12.609 1 20.22 10 LEU B O 1
ATOM 4035 N N . GLY B 1 11 ? -50.844 -12.406 14.492 1 18.92 11 GLY B N 1
ATOM 4036 C CA . GLY B 1 11 ? -49.938 -11.555 15.25 1 18.92 11 GLY B CA 1
ATOM 4037 C C . GLY B 1 11 ? -48.562 -11.492 14.656 1 18.92 11 GLY B C 1
ATOM 4038 O O . GLY B 1 11 ? -47.938 -12.523 14.383 1 18.92 11 GLY B O 1
ATOM 4039 N N . LEU B 1 12 ? -48.219 -10.477 13.805 1 20.97 12 LEU B N 1
ATOM 4040 C CA . LEU B 1 12 ? -47.031 -10 13.102 1 20.97 12 LEU B CA 1
ATOM 4041 C C . LEU B 1 12 ? -45.844 -9.883 14.055 1 20.97 12 LEU B C 1
ATOM 4043 O O . LEU B 1 12 ? -45.844 -8.992 14.914 1 20.97 12 LEU B O 1
ATOM 4047 N N . LEU B 1 13 ? -45.438 -11.07 14.734 1 19.41 13 LEU B N 1
ATOM 4048 C CA . LEU B 1 13 ? -44.281 -10.898 15.594 1 19.41 13 LEU B CA 1
ATOM 4049 C C . LEU B 1 13 ? -43.094 -10.344 14.805 1 19.41 13 LEU B C 1
ATOM 4051 O O . LEU B 1 13 ? -42.688 -10.938 13.812 1 19.41 13 LEU B O 1
ATOM 4055 N N . LEU B 1 14 ? -42.906 -9.102 14.75 1 20.45 14 LEU B N 1
ATOM 4056 C CA . LEU B 1 14 ? -41.844 -8.273 14.172 1 20.45 14 LEU B CA 1
ATOM 4057 C C . LEU B 1 14 ? -40.5 -8.648 14.75 1 20.45 14 LEU B C 1
ATOM 4059 O O . LEU B 1 14 ? -40.188 -8.359 15.914 1 20.45 14 LEU B O 1
ATOM 4063 N N . ALA B 1 15 ? -40.031 -10 14.664 1 19.88 15 ALA B N 1
ATOM 4064 C CA . ALA B 1 15 ? -38.688 -10.273 15.172 1 19.88 15 ALA B CA 1
ATOM 4065 C C . ALA B 1 15 ? -37.688 -9.281 14.602 1 19.88 15 ALA B C 1
ATOM 4067 O O . ALA B 1 15 ? -37.75 -8.906 13.422 1 19.88 15 ALA B O 1
ATOM 4068 N N . ALA B 1 16 ? -36.938 -8.641 15.492 1 19.34 16 ALA B N 1
ATOM 4069 C CA . ALA B 1 16 ? -35.906 -7.613 15.438 1 19.34 16 ALA B CA 1
ATOM 4070 C C . ALA B 1 16 ? -34.688 -8.094 14.633 1 19.34 16 ALA B C 1
ATOM 4072 O O . ALA B 1 16 ? -34.094 -9.125 14.945 1 19.34 16 ALA B O 1
ATOM 4073 N N . ALA B 1 17 ? -34.781 -8.164 13.258 1 21.72 17 ALA B N 1
ATOM 4074 C CA . ALA B 1 17 ? -33.594 -8.391 12.43 1 21.72 17 ALA B CA 1
ATOM 4075 C C . ALA B 1 17 ? -32.406 -7.602 12.961 1 21.72 17 ALA B C 1
ATOM 4077 O O . ALA B 1 17 ? -32.531 -6.43 13.328 1 21.72 17 ALA B O 1
ATOM 4078 N N . PRO B 1 18 ? -31.391 -8.359 13.469 1 21.86 18 PRO B N 1
ATOM 4079 C CA . PRO B 1 18 ? -30.188 -7.688 13.953 1 21.86 18 PRO B CA 1
ATOM 4080 C C . PRO B 1 18 ? -29.625 -6.676 12.953 1 21.86 18 PRO B C 1
ATOM 4082 O O . PRO B 1 18 ? -29.922 -6.766 11.758 1 21.86 18 PRO B O 1
ATOM 4085 N N . ALA B 1 19 ? -29.25 -5.527 13.5 1 20.06 19 ALA B N 1
ATOM 4086 C CA . ALA B 1 19 ? -28.609 -4.301 13.016 1 20.06 19 ALA B CA 1
ATOM 4087 C C . ALA B 1 19 ? -27.422 -4.617 12.125 1 20.06 19 ALA B C 1
ATOM 4089 O O . ALA B 1 19 ? -26.609 -5.496 12.445 1 20.06 19 ALA B O 1
ATOM 4090 N N . ALA B 1 20 ? -27.609 -4.637 10.727 1 20.33 20 ALA B N 1
ATOM 4091 C CA . ALA B 1 20 ? -26.625 -4.414 9.664 1 20.33 20 ALA B CA 1
ATOM 4092 C C . ALA B 1 20 ? -25.547 -3.438 10.109 1 20.33 20 ALA B C 1
ATOM 4094 O O . ALA B 1 20 ? -25.844 -2.416 10.734 1 20.33 20 ALA B O 1
ATOM 4095 N N . SER B 1 21 ? -24.344 -3.971 10.328 1 19.88 21 SER B N 1
ATOM 4096 C CA . SER B 1 21 ? -23.109 -3.297 10.688 1 19.88 21 SER B CA 1
ATOM 4097 C C . SER B 1 21 ? -22.875 -2.066 9.812 1 19.88 21 SER B C 1
ATOM 4099 O O . SER B 1 21 ? -23.172 -2.078 8.617 1 19.88 21 SER B O 1
ATOM 4101 N N . ALA B 1 22 ? -23.031 -0.875 10.414 1 19.45 22 ALA B N 1
ATOM 4102 C CA . ALA B 1 22 ? -22.75 0.508 10.039 1 19.45 22 ALA B CA 1
ATOM 4103 C C . ALA B 1 22 ? -21.391 0.621 9.344 1 19.45 22 ALA B C 1
ATOM 4105 O O . ALA B 1 22 ? -20.359 0.325 9.945 1 19.45 22 ALA B O 1
ATOM 4106 N N . GLN B 1 23 ? -21.312 0.195 8.055 1 21.5 23 GLN B N 1
ATOM 4107 C CA . GLN B 1 23 ? -20.125 0.559 7.305 1 21.5 23 GLN B CA 1
ATOM 4108 C C . GLN B 1 23 ? -19.812 2.047 7.445 1 21.5 23 GLN B C 1
ATOM 4110 O O . GLN B 1 23 ? -20.641 2.893 7.109 1 21.5 23 GLN B O 1
ATOM 4115 N N . THR B 1 24 ? -19.203 2.359 8.617 1 22.28 24 THR B N 1
ATOM 4116 C CA . THR B 1 24 ? -18.766 3.711 8.945 1 22.28 24 THR B CA 1
ATOM 4117 C C . THR B 1 24 ? -18.016 4.332 7.77 1 22.28 24 THR B C 1
ATOM 4119 O O . THR B 1 24 ? -17.094 3.721 7.215 1 22.28 24 THR B O 1
ATOM 4122 N N . LEU B 1 25 ? -18.812 4.93 6.848 1 22.28 25 LEU B N 1
ATOM 4123 C CA . LEU B 1 25 ? -18.312 5.879 5.859 1 22.28 25 LEU B CA 1
ATOM 4124 C C . LEU B 1 25 ? -17.359 6.871 6.5 1 22.28 25 LEU B C 1
ATOM 4126 O O . LEU B 1 25 ? -17.781 7.855 7.109 1 22.28 25 LEU B O 1
ATOM 4130 N N . LEU B 1 26 ? -16.469 6.383 7.395 1 22.56 26 LEU B N 1
ATOM 4131 C CA . LEU B 1 26 ? -15.797 7.445 8.133 1 22.56 26 LEU B CA 1
ATOM 4132 C C . LEU B 1 26 ? -15.008 8.344 7.191 1 22.56 26 LEU B C 1
ATOM 4134 O O . LEU B 1 26 ? -14.703 9.492 7.531 1 22.56 26 LEU B O 1
ATOM 4138 N N . ASP B 1 27 ? -14.664 7.957 5.938 1 23.3 27 ASP B N 1
ATOM 4139 C CA . ASP B 1 27 ? -13.297 8.453 5.785 1 23.3 27 ASP B CA 1
ATOM 4140 C C . ASP B 1 27 ? -13.281 9.969 5.605 1 23.3 27 ASP B C 1
ATOM 4142 O O . ASP B 1 27 ? -12.219 10.586 5.621 1 23.3 27 ASP B O 1
ATOM 4146 N N . THR B 1 28 ? -14.398 10.555 5.211 1 22.95 28 THR B N 1
ATOM 4147 C CA . THR B 1 28 ? -14.039 11.688 4.371 1 22.95 28 THR B CA 1
ATOM 4148 C C . THR B 1 28 ? -13.523 12.844 5.219 1 22.95 28 THR B C 1
ATOM 4150 O O . THR B 1 28 ? -13.211 13.914 4.691 1 22.95 28 THR B O 1
ATOM 4153 N N . SER B 1 29 ? -13.648 12.773 6.52 1 23.03 29 SER B N 1
ATOM 4154 C CA . SER B 1 29 ? -13.805 14.086 7.133 1 23.03 29 SER B CA 1
ATOM 4155 C C . SER B 1 29 ? -12.477 14.828 7.207 1 23.03 29 SER B C 1
ATOM 4157 O O . SER B 1 29 ? -12.391 15.906 7.797 1 23.03 29 SER B O 1
ATOM 4159 N N . ALA B 1 30 ? -11.461 14.203 6.789 1 23.06 30 ALA B N 1
ATOM 4160 C CA . ALA B 1 30 ? -10.266 14.836 7.336 1 23.06 30 ALA B CA 1
ATOM 4161 C C . ALA B 1 30 ? -10.102 16.25 6.801 1 23.06 30 ALA B C 1
ATOM 4163 O O . ALA B 1 30 ? -9.367 17.062 7.379 1 23.06 30 ALA B O 1
ATOM 4164 N N . ALA B 1 31 ? -10.609 16.469 5.617 1 24.39 31 ALA B N 1
ATOM 4165 C CA . ALA B 1 31 ? -10.078 17.688 4.996 1 24.39 31 ALA B CA 1
ATOM 4166 C C . ALA B 1 31 ? -10.617 18.938 5.68 1 24.39 31 ALA B C 1
ATOM 4168 O O . ALA B 1 31 ? -10.133 20.047 5.441 1 24.39 31 ALA B O 1
ATOM 4169 N N . ILE B 1 32 ? -11.711 18.766 6.48 1 23.91 32 ILE B N 1
ATOM 4170 C CA . ILE B 1 32 ? -12.438 20.016 6.727 1 23.91 32 ILE B CA 1
ATOM 4171 C C . ILE B 1 32 ? -11.719 20.812 7.809 1 23.91 32 ILE B C 1
ATOM 4173 O O . ILE B 1 32 ? -11.867 22.047 7.879 1 23.91 32 ILE B O 1
ATOM 4177 N N . ALA B 1 33 ? -10.852 20.172 8.555 1 28.12 33 ALA B N 1
ATOM 4178 C CA . ALA B 1 33 ? -10.586 20.828 9.828 1 28.12 33 ALA B CA 1
ATOM 4179 C C . ALA B 1 33 ? -9.688 22.047 9.648 1 28.12 33 ALA B C 1
ATOM 4181 O O . ALA B 1 33 ? -9.82 23.047 10.359 1 28.12 33 ALA B O 1
ATOM 4182 N N . VAL B 1 34 ? -8.789 21.875 8.766 1 30.8 34 VAL B N 1
ATOM 4183 C CA . VAL B 1 34 ? -7.793 22.938 8.844 1 30.8 34 VAL B CA 1
ATOM 4184 C C . VAL B 1 34 ? -8.414 24.266 8.414 1 30.8 34 VAL B C 1
ATOM 4186 O O . VAL B 1 34 ? -7.895 25.328 8.742 1 30.8 34 VAL B O 1
ATOM 4189 N N . GLN B 1 35 ? -9.641 24.156 7.727 1 27.91 35 GLN B N 1
ATOM 4190 C CA . GLN B 1 35 ? -10.086 25.391 7.117 1 27.91 35 GLN B CA 1
ATOM 4191 C C . GLN B 1 35 ? -10.562 26.391 8.172 1 27.91 35 GLN B C 1
ATOM 4193 O O . GLN B 1 35 ? -10.477 27.594 7.98 1 27.91 35 GLN B O 1
ATOM 4198 N N . ASN B 1 36 ? -11.117 25.875 9.273 1 27.89 36 ASN B N 1
ATOM 4199 C CA . ASN B 1 36 ? -11.977 26.812 10 1 27.89 36 ASN B CA 1
ATOM 4200 C C . ASN B 1 36 ? -11.164 27.922 10.641 1 27.89 36 ASN B C 1
ATOM 4202 O O . ASN B 1 36 ? -11.719 28.938 11.07 1 27.89 36 ASN B O 1
ATOM 4206 N N . THR B 1 37 ? -9.961 27.594 10.961 1 29.47 37 THR B N 1
ATOM 4207 C CA . THR B 1 37 ? -9.438 28.594 11.891 1 29.47 37 THR B CA 1
ATOM 4208 C C . THR B 1 37 ? -9.141 29.906 11.164 1 29.47 37 THR B C 1
ATOM 4210 O O . THR B 1 37 ? -8.82 30.922 11.805 1 29.47 37 THR B O 1
ATOM 4213 N N . LEU B 1 38 ? -8.992 29.797 9.859 1 26.22 38 LEU B N 1
ATOM 4214 C CA . LEU B 1 38 ? -8.523 31.078 9.328 1 26.22 38 LEU B CA 1
ATOM 4215 C C . LEU B 1 38 ? -9.625 32.125 9.406 1 26.22 38 LEU B C 1
ATOM 4217 O O . LEU B 1 38 ? -9.414 33.281 9.008 1 26.22 38 LEU B O 1
ATOM 4221 N N . GLN B 1 39 ? -10.977 31.641 9.578 1 26.06 39 GLN B N 1
ATOM 4222 C CA . GLN B 1 39 ? -12.078 32.5 9.164 1 26.06 39 GLN B CA 1
ATOM 4223 C C . GLN B 1 39 ? -12.328 33.594 10.188 1 26.06 39 GLN B C 1
ATOM 4225 O O . GLN B 1 39 ? -13.305 34.344 10.086 1 26.06 39 GLN B O 1
ATOM 4230 N N . GLN B 1 40 ? -11.633 33.656 11.32 1 24.09 40 GLN B N 1
ATOM 4231 C CA . GLN B 1 40 ? -12.438 34.469 12.234 1 24.09 40 GLN B CA 1
ATOM 4232 C C . GLN B 1 40 ? -12.625 35.875 11.711 1 24.09 40 GLN B C 1
ATOM 4234 O O . GLN B 1 40 ? -13.148 36.75 12.414 1 24.09 40 GLN B O 1
ATOM 4239 N N . THR B 1 41 ? -11.781 36.375 10.812 1 22.11 41 THR B N 1
ATOM 4240 C CA . THR B 1 41 ? -11.93 37.812 10.766 1 22.11 41 THR B CA 1
ATOM 4241 C C . THR B 1 41 ? -13.25 38.188 10.102 1 22.11 41 THR B C 1
ATOM 4243 O O . THR B 1 41 ? -13.719 37.5 9.195 1 22.11 41 THR B O 1
ATOM 4246 N N . ALA B 1 42 ? -14.047 39.094 10.727 1 24.72 42 ALA B N 1
ATOM 4247 C CA . ALA B 1 42 ? -15.406 39.625 10.602 1 24.72 42 ALA B CA 1
ATOM 4248 C C . ALA B 1 42 ? -15.633 40.219 9.219 1 24.72 42 ALA B C 1
ATOM 4250 O O . ALA B 1 42 ? -15.086 41.281 8.883 1 24.72 42 ALA B O 1
ATOM 4251 N N . ALA B 1 43 ? -15.562 39.469 8.172 1 22.75 43 ALA B N 1
ATOM 4252 C CA . ALA B 1 43 ? -15.75 40.188 6.918 1 22.75 43 ALA B CA 1
ATOM 4253 C C . ALA B 1 43 ? -17.156 40.75 6.824 1 22.75 43 ALA B C 1
ATOM 4255 O O . ALA B 1 43 ? -18.125 40.125 7.23 1 22.75 43 ALA B O 1
ATOM 4256 N N . PRO B 1 44 ? -17.328 42.031 6.609 1 20.73 44 PRO B N 1
ATOM 4257 C CA . PRO B 1 44 ? -18.578 42.781 6.496 1 20.73 44 PRO B CA 1
ATOM 4258 C C . PRO B 1 44 ? -19.516 42.188 5.441 1 20.73 44 PRO B C 1
ATOM 4260 O O . PRO B 1 44 ? -19.078 41.438 4.574 1 20.73 44 PRO B O 1
ATOM 4263 N N . SER B 1 45 ? -20.844 42.375 5.547 1 20.72 45 SER B N 1
ATOM 4264 C CA . SER B 1 45 ? -22.109 41.875 5.012 1 20.72 45 SER B CA 1
ATOM 4265 C C . SER B 1 45 ? -22.25 42.188 3.529 1 20.72 45 SER B C 1
ATOM 4267 O O . SER B 1 45 ? -23.328 42.031 2.947 1 20.72 45 SER B O 1
ATOM 4269 N N . MET B 1 46 ? -21.172 42.156 2.74 1 19.45 46 MET B N 1
ATOM 4270 C CA . MET B 1 46 ? -21.422 42.938 1.516 1 19.45 46 MET B CA 1
ATOM 4271 C C . MET B 1 46 ? -22.578 42.312 0.734 1 19.45 46 MET B C 1
ATOM 4273 O O . MET B 1 46 ? -22.734 41.094 0.677 1 19.45 46 MET B O 1
ATOM 4277 N N . PRO B 1 47 ? -23.453 43.188 0.238 1 21.36 47 PRO B N 1
ATOM 4278 C CA . PRO B 1 47 ? -24.812 43 -0.303 1 21.36 47 PRO B CA 1
ATOM 4279 C C . PRO B 1 47 ? -24.828 42.125 -1.549 1 21.36 47 PRO B C 1
ATOM 4281 O O . PRO B 1 47 ? -23.781 41.938 -2.199 1 21.36 47 PRO B O 1
ATOM 4284 N N . ALA B 1 48 ? -25.906 41.5 -1.753 1 23.25 48 ALA B N 1
ATOM 4285 C CA . ALA B 1 48 ? -26.328 40.406 -2.598 1 23.25 48 ALA B CA 1
ATOM 4286 C C . ALA B 1 48 ? -26.281 40.781 -4.074 1 23.25 48 ALA B C 1
ATOM 4288 O O . ALA B 1 48 ? -26.734 40 -4.934 1 23.25 48 ALA B O 1
ATOM 4289 N N . VAL B 1 49 ? -25.125 41.469 -4.555 1 22.47 49 VAL B N 1
ATOM 4290 C CA . VAL B 1 49 ? -25.406 42.125 -5.828 1 22.47 49 VAL B CA 1
ATOM 4291 C C . VAL B 1 49 ? -25.766 41.062 -6.883 1 22.47 49 VAL B C 1
ATOM 4293 O O . VAL B 1 49 ? -25.141 40 -6.957 1 22.47 49 VAL B O 1
ATOM 4296 N N . PRO B 1 50 ? -26.844 41.25 -7.5 1 23.94 50 PRO B N 1
ATOM 4297 C CA . PRO B 1 50 ? -27.578 40.375 -8.414 1 23.94 50 PRO B CA 1
ATOM 4298 C C . PRO B 1 50 ? -26.766 40.031 -9.664 1 23.94 50 PRO B C 1
ATOM 4300 O O . PRO B 1 50 ? -26.094 40.906 -10.227 1 23.94 50 PRO B O 1
ATOM 4303 N N . THR B 1 51 ? -26.109 38.875 -9.617 1 22.5 51 THR B N 1
ATOM 4304 C CA . THR B 1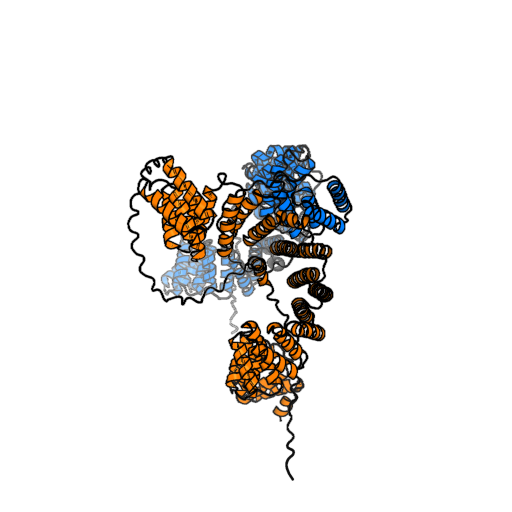 51 ? -25.062 38.5 -10.555 1 22.5 51 THR B CA 1
ATOM 4305 C C . THR B 1 51 ? -25.594 38.469 -11.984 1 22.5 51 THR B C 1
ATOM 4307 O O . THR B 1 51 ? -26.453 37.656 -12.312 1 22.5 51 THR B O 1
ATOM 4310 N N . PRO B 1 52 ? -25.688 39.719 -12.555 1 22.27 52 PRO B N 1
ATOM 4311 C CA . PRO B 1 52 ? -26.328 39.781 -13.867 1 22.27 52 PRO B CA 1
ATOM 4312 C C . PRO B 1 52 ? -25.734 38.781 -14.852 1 22.27 52 PRO B C 1
ATOM 4314 O O . PRO B 1 52 ? -24.594 38.312 -14.664 1 22.27 52 PRO B O 1
ATOM 4317 N N . SER B 1 53 ? -26.562 38.312 -15.789 1 23.72 53 SER B N 1
ATOM 4318 C CA . SER B 1 53 ? -26.547 37.219 -16.766 1 23.72 53 SER B CA 1
ATOM 4319 C C . SER B 1 53 ? -25.516 37.438 -17.859 1 23.72 53 SER B C 1
ATOM 4321 O O . SER B 1 53 ? -25.766 37.188 -19.031 1 23.72 53 SER B O 1
ATOM 4323 N N . THR B 1 54 ? -24.375 38.125 -17.438 1 20.91 54 THR B N 1
ATOM 4324 C CA . THR B 1 54 ? -23.688 38.812 -18.531 1 20.91 54 THR B CA 1
ATOM 4325 C C . THR B 1 54 ? -23.203 37.812 -19.578 1 20.91 54 THR B C 1
ATOM 4327 O O . THR B 1 54 ? -22.672 36.75 -19.234 1 20.91 54 THR B O 1
ATOM 4330 N N . ALA B 1 55 ? -23.875 37.875 -20.766 1 24.83 55 ALA B N 1
ATOM 4331 C CA . ALA B 1 55 ? -23.672 37.156 -22.031 1 24.83 55 ALA B CA 1
ATOM 4332 C C . ALA B 1 55 ? -22.188 37.125 -22.406 1 24.83 55 ALA B C 1
ATOM 4334 O O . ALA B 1 55 ? -21.484 38.125 -22.234 1 24.83 55 ALA B O 1
ATOM 4335 N N . PRO B 1 56 ? -21.625 35.969 -22.625 1 23.12 56 PRO B N 1
ATOM 4336 C CA . PRO B 1 56 ? -20.188 35.781 -22.828 1 23.12 56 PRO B CA 1
ATOM 4337 C C . PRO B 1 56 ? -19.641 36.594 -24 1 23.12 56 PRO B C 1
ATOM 4339 O O . PRO B 1 56 ? -20.109 36.438 -25.141 1 23.12 56 PRO B O 1
ATOM 4342 N N . THR B 1 57 ? -19.578 38 -23.781 1 25.09 57 THR B N 1
ATOM 4343 C CA . THR B 1 57 ? -19.188 38.781 -24.938 1 25.09 57 THR B CA 1
ATOM 4344 C C . THR B 1 57 ? -17.938 38.219 -25.594 1 25.09 57 THR B C 1
ATOM 4346 O O . THR B 1 57 ? -17.016 37.781 -24.906 1 25.09 57 THR B O 1
ATOM 4349 N N . PRO B 1 58 ? -18.047 38.125 -26.906 1 25.48 58 PRO B N 1
ATOM 4350 C CA . PRO B 1 58 ? -17.094 37.562 -27.844 1 25.48 58 PRO B CA 1
ATOM 4351 C C . PRO B 1 58 ? -15.672 38.062 -27.625 1 25.48 58 PRO B C 1
ATOM 4353 O O . PRO B 1 58 ? -15.477 39.156 -27.125 1 25.48 58 PRO B O 1
ATOM 4356 N N . ALA B 1 59 ? -14.789 37.094 -27.531 1 23.7 59 ALA B N 1
ATOM 4357 C CA . ALA B 1 59 ? -13.375 37.188 -27.219 1 23.7 59 ALA B CA 1
ATOM 4358 C C . ALA B 1 59 ? -12.688 38.219 -28.094 1 23.7 59 ALA B C 1
ATOM 4360 O O . ALA B 1 59 ? -12.695 38.125 -29.328 1 23.7 59 ALA B O 1
ATOM 4361 N N . PRO B 1 60 ? -12.969 39.5 -27.844 1 22.89 60 PRO B N 1
ATOM 4362 C CA . PRO B 1 60 ? -12.375 40.406 -28.828 1 22.89 60 PRO B CA 1
ATOM 4363 C C . PRO B 1 60 ? -10.938 40.031 -29.188 1 22.89 60 PRO B C 1
ATOM 4365 O O . PRO B 1 60 ? -10.25 39.375 -28.391 1 22.89 60 PRO B O 1
ATOM 4368 N N . ALA B 1 61 ? -10.68 39.969 -30.5 1 24.94 61 ALA B N 1
ATOM 4369 C CA . ALA B 1 61 ? -9.43 39.719 -31.203 1 24.94 61 ALA B CA 1
ATOM 4370 C C . ALA B 1 61 ? -8.266 40.469 -30.547 1 24.94 61 ALA B C 1
ATOM 4372 O O . ALA B 1 61 ? -8.367 41.656 -30.266 1 24.94 61 ALA B O 1
ATOM 4373 N N . GLN B 1 62 ? -7.496 39.719 -29.812 1 21.55 62 GLN B N 1
ATOM 4374 C CA . GLN B 1 62 ? -6.32 40.188 -29.109 1 21.55 62 GLN B CA 1
ATOM 4375 C C . GLN B 1 62 ? -5.461 41.062 -30.016 1 21.55 62 GLN B C 1
ATOM 4377 O O . GLN B 1 62 ? -4.969 40.625 -31.047 1 21.55 62 GLN B O 1
ATOM 4382 N N . ALA B 1 63 ? -5.941 42.281 -30.172 1 25.95 63 ALA B N 1
ATOM 4383 C CA . ALA B 1 63 ? -5.125 43.188 -30.984 1 25.95 63 ALA B CA 1
ATOM 4384 C C . ALA B 1 63 ? -3.639 43 -30.688 1 25.95 63 ALA B C 1
ATOM 4386 O O . ALA B 1 63 ? -3.262 42.594 -29.594 1 25.95 63 ALA B O 1
ATOM 4387 N N . PRO B 1 64 ? -2.846 43.094 -31.797 1 26.5 64 PRO B N 1
ATOM 4388 C CA . PRO B 1 64 ? -1.395 42.875 -31.781 1 26.5 64 PRO B CA 1
ATOM 4389 C C . PRO B 1 64 ? -0.704 43.625 -30.641 1 26.5 64 PRO B C 1
ATOM 4391 O O . PRO B 1 64 ? -1.221 44.625 -30.141 1 26.5 64 PRO B O 1
ATOM 4394 N N . ALA B 1 65 ? -0.142 42.844 -29.812 1 26.84 65 ALA B N 1
ATOM 4395 C CA . ALA B 1 65 ? 0.797 43.281 -28.797 1 26.84 65 ALA B CA 1
ATOM 4396 C C . ALA B 1 65 ? 1.603 44.469 -29.266 1 26.84 65 ALA B C 1
ATOM 4398 O O . ALA B 1 65 ? 2.357 44.375 -30.234 1 26.84 65 ALA B O 1
ATOM 4399 N N . SER B 1 66 ? 0.874 45.656 -29.438 1 27.19 66 SER B N 1
ATOM 4400 C CA . SER B 1 66 ? 1.615 46.875 -29.734 1 27.19 66 SER B CA 1
ATOM 4401 C C . SER B 1 66 ? 2.969 46.906 -29.031 1 27.19 66 SER B C 1
ATOM 4403 O O . SER B 1 66 ? 3.145 46.25 -28 1 27.19 66 SER B O 1
ATOM 4405 N N . GLY B 1 67 ? 4.035 47.25 -29.828 1 29.11 67 GLY B N 1
ATOM 4406 C CA . GLY B 1 67 ? 5.438 47.406 -29.453 1 29.11 67 GLY B CA 1
ATOM 4407 C C . GLY B 1 67 ? 5.637 47.938 -28.047 1 29.11 67 GLY B C 1
ATOM 4408 O O . GLY B 1 67 ? 4.723 48.531 -27.469 1 29.11 67 GLY B O 1
ATOM 4409 N N . ASP B 1 68 ? 6.359 47.156 -27.312 1 33.09 68 ASP B N 1
ATOM 4410 C CA . ASP B 1 68 ? 6.832 47.469 -25.969 1 33.09 68 ASP B CA 1
ATOM 4411 C C . ASP B 1 68 ? 7.121 48.969 -25.844 1 33.09 68 ASP B C 1
ATOM 4413 O O . ASP B 1 68 ? 7.949 49.531 -26.578 1 33.09 68 ASP B O 1
ATOM 4417 N N . PRO B 1 69 ? 6.07 49.812 -25.766 1 35.97 69 PRO B N 1
ATOM 4418 C CA . PRO B 1 69 ? 6.559 51.188 -25.688 1 35.97 69 PRO B CA 1
ATOM 4419 C C . PRO B 1 69 ? 7.855 51.312 -24.891 1 35.97 69 PRO B C 1
ATOM 4421 O O . PRO B 1 69 ? 8.023 50.656 -23.875 1 35.97 69 PRO B O 1
ATOM 4424 N N . SER B 1 70 ? 9.031 51.406 -25.656 1 35.81 70 SER B N 1
ATOM 4425 C CA . SER B 1 70 ? 10.297 51.812 -25.047 1 35.81 70 SER B CA 1
ATOM 4426 C C . SER B 1 70 ? 10.07 52.812 -23.906 1 35.81 70 SER B C 1
ATOM 4428 O O . SER B 1 70 ? 9.406 53.812 -24.094 1 35.81 70 SER B O 1
ATOM 4430 N N . THR B 1 71 ? 9.852 52.312 -22.797 1 38.5 71 THR B N 1
ATOM 4431 C CA . THR B 1 71 ? 9.82 53.156 -21.594 1 38.5 71 THR B CA 1
ATOM 4432 C C . THR B 1 71 ? 10.75 54.344 -21.766 1 38.5 71 THR B C 1
ATOM 4434 O O . THR B 1 71 ? 11.969 54.219 -21.75 1 38.5 71 THR B O 1
ATOM 4437 N N . ALA B 1 72 ? 10.5 55.25 -22.719 1 42.66 72 ALA B N 1
ATOM 4438 C CA . ALA B 1 72 ? 11.25 56.5 -22.812 1 42.66 72 ALA B CA 1
ATOM 4439 C C . ALA B 1 72 ? 11.656 56.969 -21.422 1 42.66 72 ALA B C 1
ATOM 4441 O O . ALA B 1 72 ? 10.852 56.938 -20.484 1 42.66 72 ALA B O 1
ATOM 4442 N N . PRO B 1 73 ? 12.953 57.062 -21.203 1 45.94 73 PRO B N 1
ATOM 4443 C CA . PRO B 1 73 ? 13.414 57.5 -19.891 1 45.94 73 PRO B CA 1
ATOM 4444 C C . PRO B 1 73 ? 12.609 58.688 -19.375 1 45.94 73 PRO B C 1
ATOM 4446 O O . PRO B 1 73 ? 12.328 59.625 -20.125 1 45.94 73 PRO B O 1
ATOM 4449 N N . THR B 1 74 ? 11.578 58.562 -18.578 1 52.62 74 THR B N 1
ATOM 4450 C CA . THR B 1 74 ? 10.938 59.719 -17.922 1 52.62 74 THR B CA 1
ATOM 4451 C C . THR B 1 74 ? 11.961 60.781 -17.562 1 52.62 74 THR B C 1
ATOM 4453 O O . THR B 1 74 ? 13.023 60.469 -17.016 1 52.62 74 THR B O 1
ATOM 4456 N N . PRO B 1 75 ? 11.992 61.812 -18.312 1 55.97 75 PRO B N 1
ATOM 4457 C CA . PRO B 1 75 ? 12.945 62.875 -17.969 1 55.97 75 PRO B CA 1
ATOM 4458 C C . PRO B 1 75 ? 13.148 63.031 -16.469 1 55.97 75 PRO B C 1
ATOM 4460 O O . PRO B 1 75 ? 12.242 62.719 -15.688 1 55.97 75 PRO B O 1
ATOM 4463 N N . PRO B 1 76 ? 14.367 63.062 -16.031 1 61.62 76 PRO B N 1
ATOM 4464 C CA . PRO B 1 76 ? 14.664 63.219 -14.609 1 61.62 76 PRO B CA 1
ATOM 4465 C C . PRO B 1 76 ? 13.859 64.375 -13.977 1 61.62 76 PRO B C 1
ATOM 4467 O O . PRO B 1 76 ? 13.609 65.375 -14.617 1 61.62 76 PRO B O 1
ATOM 4470 N N . ALA B 1 77 ? 13.07 64.062 -13.016 1 68.81 77 ALA B N 1
ATOM 4471 C CA . ALA B 1 77 ? 12.242 65 -12.297 1 68.81 77 ALA B CA 1
ATOM 4472 C C . ALA B 1 77 ? 13.039 66.25 -11.938 1 68.81 77 ALA B C 1
ATOM 4474 O O . ALA B 1 77 ? 14.18 66.188 -11.492 1 68.81 77 ALA B O 1
ATOM 4475 N N . THR B 1 78 ? 12.672 67.438 -12.531 1 80.62 78 THR B N 1
ATOM 4476 C CA . THR B 1 78 ? 13.258 68.688 -12.094 1 80.62 78 THR B CA 1
ATOM 4477 C C . THR B 1 78 ? 13.156 68.875 -10.586 1 80.62 78 THR B C 1
ATOM 4479 O O . THR B 1 78 ? 12.07 68.688 -10.016 1 80.62 78 THR B O 1
ATOM 4482 N N . PRO B 1 79 ? 14.289 69.062 -9.859 1 87.31 79 PRO B N 1
ATOM 4483 C CA . PRO B 1 79 ? 14.242 69.25 -8.398 1 87.31 79 PRO B CA 1
ATOM 4484 C C . PRO B 1 79 ? 13.344 70.375 -7.949 1 87.31 79 PRO B C 1
ATOM 4486 O O . PRO B 1 79 ? 13.211 71.375 -8.664 1 87.31 79 PRO B O 1
ATOM 4489 N N . LEU B 1 80 ? 12.789 70.188 -6.863 1 89.75 80 LEU B N 1
ATOM 4490 C CA . LEU B 1 80 ? 11.93 71.25 -6.309 1 89.75 80 LEU B CA 1
ATOM 4491 C C . LEU B 1 80 ? 12.742 72.438 -5.887 1 89.75 80 LEU B C 1
ATOM 4493 O O . LEU B 1 80 ? 13.844 72.312 -5.348 1 89.75 80 LEU B O 1
ATOM 4497 N N . THR B 1 81 ? 12.188 73.625 -6.191 1 92.69 81 THR B N 1
ATOM 4498 C CA . THR B 1 81 ? 12.773 74.875 -5.672 1 92.69 81 THR B CA 1
ATOM 4499 C C . THR B 1 81 ? 12.562 74.938 -4.164 1 92.69 81 THR B C 1
ATOM 4501 O O . THR B 1 81 ? 11.75 74.25 -3.594 1 92.69 81 THR B O 1
ATOM 4504 N N . PRO B 1 82 ? 13.344 75.812 -3.531 1 92.81 82 PRO B N 1
ATOM 4505 C CA . PRO B 1 82 ? 13.164 75.938 -2.088 1 92.81 82 PRO B CA 1
ATOM 4506 C C . PRO B 1 82 ? 11.734 76.312 -1.711 1 92.81 82 PRO B C 1
ATOM 4508 O O . PRO B 1 82 ? 11.203 75.875 -0.706 1 92.81 82 PRO B O 1
ATOM 4511 N N . ALA B 1 83 ? 11.109 77.125 -2.508 1 93 83 ALA B N 1
ATOM 4512 C CA . ALA B 1 83 ? 9.727 77.562 -2.252 1 93 83 ALA B CA 1
ATOM 4513 C C . ALA B 1 83 ? 8.781 76.375 -2.391 1 93 83 ALA B C 1
ATOM 4515 O O . ALA B 1 83 ? 7.848 76.188 -1.596 1 93 83 ALA B O 1
ATOM 4516 N N . GLN B 1 84 ? 9.047 75.625 -3.404 1 93.62 84 GLN B N 1
ATOM 4517 C CA . GLN B 1 84 ? 8.219 74.438 -3.639 1 93.62 84 GLN B CA 1
ATOM 4518 C C . GLN B 1 84 ? 8.406 73.438 -2.527 1 93.62 84 GLN B C 1
ATOM 4520 O O . GLN B 1 84 ? 7.453 72.75 -2.143 1 93.62 84 GLN B O 1
ATOM 4525 N N . GLN B 1 85 ? 9.531 73.375 -2.002 1 94.44 85 GLN B N 1
ATOM 4526 C CA . GLN B 1 85 ? 9.82 72.5 -0.888 1 94.44 85 GLN B CA 1
ATOM 4527 C C . GLN B 1 85 ? 9.062 72.938 0.366 1 94.44 85 GLN B C 1
ATOM 4529 O O . GLN B 1 85 ? 8.555 72.062 1.101 1 94.44 85 GLN B O 1
ATOM 4534 N N . ALA B 1 86 ? 9.086 74.188 0.502 1 93.44 86 ALA B N 1
ATOM 4535 C CA . ALA B 1 86 ? 8.336 74.75 1.638 1 93.44 86 ALA B CA 1
ATOM 4536 C C . ALA B 1 86 ? 6.84 74.438 1.479 1 93.44 86 ALA B C 1
ATOM 4538 O O . ALA B 1 86 ? 6.156 74.125 2.453 1 93.44 86 ALA B O 1
ATOM 4539 N N . GLN B 1 87 ? 6.348 74.562 0.295 1 94.5 87 GLN B N 1
ATOM 4540 C CA . GLN B 1 87 ? 4.949 74.312 -0.003 1 94.5 87 GLN B CA 1
ATOM 4541 C C . GLN B 1 87 ? 4.637 72.812 0.211 1 94.5 87 GLN B C 1
ATOM 4543 O O . GLN B 1 87 ? 3.562 72.438 0.704 1 94.5 87 GLN B O 1
ATOM 4548 N N . LEU B 1 88 ? 5.547 72 -0.201 1 95.5 88 LEU B N 1
ATOM 4549 C CA . LEU B 1 88 ? 5.379 70.562 -0.001 1 95.5 88 LEU B CA 1
ATOM 4550 C C . LEU B 1 88 ? 5.297 70.25 1.484 1 95.5 88 LEU B C 1
ATOM 4552 O O . LEU B 1 88 ? 4.453 69.438 1.898 1 95.5 88 LEU B O 1
ATOM 4556 N N . ALA B 1 89 ? 6.117 70.812 2.262 1 95.81 89 ALA B N 1
ATOM 4557 C CA . ALA B 1 89 ? 6.105 70.625 3.707 1 95.81 89 ALA B CA 1
ATOM 4558 C C . ALA B 1 89 ? 4.785 71.062 4.32 1 95.81 89 ALA B C 1
ATOM 4560 O O . ALA B 1 89 ? 4.25 70.375 5.215 1 95.81 89 ALA B O 1
ATOM 4561 N N . GLN B 1 90 ? 4.312 72.125 3.834 1 95.38 90 GLN B N 1
ATOM 4562 C CA . GLN B 1 90 ? 3.027 72.625 4.301 1 95.38 90 GLN B CA 1
ATOM 4563 C C . GLN B 1 90 ? 1.896 71.688 3.939 1 95.38 90 GLN B C 1
ATOM 4565 O O . GLN B 1 90 ? 0.998 71.438 4.75 1 95.38 90 GLN B O 1
ATOM 4570 N N . ALA B 1 91 ? 1.965 71.188 2.764 1 96.5 91 ALA B N 1
ATOM 4571 C CA . ALA B 1 91 ? 0.952 70.25 2.303 1 96.5 91 ALA B CA 1
ATOM 4572 C C . ALA B 1 91 ? 0.96 69 3.148 1 96.5 91 ALA B C 1
ATOM 4574 O O . ALA B 1 91 ? -0.095 68.5 3.566 1 96.5 91 ALA B O 1
ATOM 4575 N N . GLN B 1 92 ? 2.111 68.438 3.41 1 95.88 92 GLN B N 1
ATOM 4576 C CA . GLN B 1 92 ? 2.271 67.25 4.211 1 95.88 92 GLN B CA 1
ATOM 4577 C C . GLN B 1 92 ? 1.812 67.438 5.648 1 95.88 92 GLN B C 1
ATOM 4579 O O . GLN B 1 92 ? 1.207 66.562 6.262 1 95.88 92 GLN B O 1
ATOM 4584 N N . ALA B 1 93 ? 2.1 68.625 6.16 1 94.5 93 ALA B N 1
ATOM 4585 C CA . ALA B 1 93 ? 1.646 69 7.504 1 94.5 93 ALA B CA 1
ATOM 4586 C C . ALA B 1 93 ? 0.123 69.062 7.566 1 94.5 93 ALA B C 1
ATOM 4588 O O . ALA B 1 93 ? -0.486 68.625 8.547 1 94.5 93 ALA B O 1
ATOM 4589 N N . ALA B 1 94 ? -0.461 69.625 6.578 1 95.94 94 ALA B N 1
ATOM 4590 C CA . ALA B 1 94 ? -1.917 69.688 6.504 1 95.94 94 ALA B CA 1
ATOM 4591 C C . ALA B 1 94 ? -2.543 68.312 6.438 1 95.94 94 ALA B C 1
ATOM 4593 O O . ALA B 1 94 ? -3.553 68.062 7.094 1 95.94 94 ALA B O 1
ATOM 4594 N N . LEU B 1 95 ? -1.879 67.5 5.684 1 94.81 95 LEU B N 1
ATOM 4595 C CA . LEU B 1 95 ? -2.344 66.125 5.594 1 94.81 95 LEU B CA 1
ATOM 4596 C C . LEU B 1 95 ? -2.229 65.438 6.945 1 94.81 95 LEU B C 1
ATOM 4598 O O . LEU B 1 95 ? -3.168 64.75 7.387 1 94.81 95 LEU B O 1
ATOM 4602 N N . GLY B 1 96 ? -1.158 65.562 7.609 1 93.88 96 GLY B N 1
ATOM 4603 C CA . GLY B 1 96 ? -0.935 64.938 8.914 1 93.88 96 GLY B CA 1
ATOM 4604 C C . GLY B 1 96 ? -1.9 65.438 9.969 1 93.88 96 GLY B C 1
ATOM 4605 O O . GLY B 1 96 ? -2.27 64.688 10.883 1 93.88 96 GLY B O 1
ATOM 4606 N N . ALA B 1 97 ? -2.344 66.75 9.758 1 93.62 97 ALA B N 1
ATOM 4607 C CA . ALA B 1 97 ? -3.248 67.375 10.719 1 93.62 97 ALA B CA 1
ATOM 4608 C C . ALA B 1 97 ? -4.703 67.062 10.375 1 93.62 97 ALA B C 1
ATOM 4610 O O . ALA B 1 97 ? -5.613 67.438 11.109 1 93.62 97 ALA B O 1
ATOM 4611 N N . GLY B 1 98 ? -4.855 66.438 9.289 1 94.25 98 GLY B N 1
ATOM 4612 C CA . GLY B 1 98 ? -6.203 66.062 8.883 1 94.25 98 GLY B CA 1
ATOM 4613 C C . GLY B 1 98 ? -6.926 67.188 8.133 1 94.25 98 GLY B C 1
ATOM 4614 O O . GLY B 1 98 ? -8.133 67.062 7.906 1 94.25 98 GLY B O 1
ATOM 4615 N N . GLN B 1 99 ? -6.191 68.188 7.898 1 96.5 99 GLN B N 1
ATOM 4616 C CA . GLN B 1 99 ? -6.762 69.25 7.094 1 96.5 99 GLN B CA 1
ATOM 4617 C C . GLN B 1 99 ? -6.738 68.938 5.609 1 96.5 99 GLN B C 1
ATOM 4619 O O . GLN B 1 99 ? -5.961 69.5 4.844 1 96.5 99 GLN B O 1
ATOM 4624 N N . LEU B 1 100 ? -7.621 68.188 5.16 1 97.38 100 LEU B N 1
ATOM 4625 C CA . LEU B 1 100 ? -7.559 67.5 3.877 1 97.38 100 LEU B CA 1
ATOM 4626 C C . LEU B 1 100 ? -7.824 68.438 2.725 1 97.38 100 LEU B C 1
ATOM 4628 O O . LEU B 1 100 ? -7.23 68.312 1.651 1 97.38 100 LEU B O 1
ATOM 4632 N N . THR B 1 101 ? -8.734 69.438 2.914 1 97.19 101 THR B N 1
ATOM 4633 C CA . THR B 1 101 ? -9.039 70.375 1.851 1 97.19 101 THR B CA 1
ATOM 4634 C C . THR B 1 101 ? -7.824 71.25 1.538 1 97.19 101 THR B C 1
ATOM 4636 O O . THR B 1 101 ? -7.504 71.438 0.37 1 97.19 101 THR B O 1
ATOM 4639 N N . GLN B 1 102 ? -7.211 71.625 2.641 1 96.94 102 GLN B N 1
ATOM 4640 C CA . GLN B 1 102 ? -6.02 72.438 2.479 1 96.94 102 GLN B CA 1
ATOM 4641 C C . GLN B 1 102 ? -4.883 71.625 1.846 1 96.94 102 GLN B C 1
ATOM 4643 O O . GLN B 1 102 ? -4.184 72.125 0.962 1 96.94 102 GLN B O 1
ATOM 4648 N N . ALA B 1 103 ? -4.703 70.5 2.281 1 97.94 103 ALA B N 1
ATOM 4649 C CA . ALA B 1 103 ? -3.662 69.625 1.734 1 97.94 103 ALA B CA 1
ATOM 4650 C C . ALA B 1 103 ? -3.869 69.375 0.24 1 97.94 103 ALA B C 1
ATOM 4652 O O . ALA B 1 103 ? -2.924 69.5 -0.547 1 97.94 103 ALA B O 1
ATOM 4653 N N . ARG B 1 104 ? -5.09 69 -0.162 1 97.88 104 ARG B N 1
ATOM 4654 C CA . ARG B 1 104 ? -5.406 68.75 -1.564 1 97.88 104 ARG B CA 1
ATOM 4655 C C . ARG B 1 104 ? -5.02 70 -2.434 1 97.88 104 ARG B C 1
ATOM 4657 O O . ARG B 1 104 ? -4.379 69.812 -3.473 1 97.88 104 ARG B O 1
ATOM 4664 N N . ALA B 1 105 ? -5.406 71.125 -1.942 1 97.38 105 ALA B N 1
ATOM 4665 C CA . ALA B 1 105 ? -5.133 72.375 -2.707 1 97.38 105 ALA B CA 1
ATOM 4666 C C . ALA B 1 105 ? -3.633 72.562 -2.859 1 97.38 105 ALA B C 1
ATOM 4668 O O . ALA B 1 105 ? -3.16 72.938 -3.943 1 97.38 105 ALA B O 1
ATOM 4669 N N . LEU B 1 106 ? -2.963 72.438 -1.781 1 97.31 106 LEU B N 1
ATOM 4670 C CA . LEU B 1 106 ? -1.523 72.688 -1.785 1 97.31 106 LEU B CA 1
ATOM 4671 C C . LEU B 1 106 ? -0.815 71.688 -2.699 1 97.31 106 LEU B C 1
ATOM 4673 O O . LEU B 1 106 ? 0.072 72.062 -3.469 1 97.31 106 LEU B O 1
ATOM 4677 N N . PHE B 1 107 ? -1.201 70.375 -2.693 1 98 107 PHE B N 1
ATOM 4678 C CA . PHE B 1 107 ? -0.58 69.375 -3.553 1 98 107 PHE B CA 1
ATOM 4679 C C . PHE B 1 107 ? -0.911 69.625 -5.016 1 98 107 PHE B C 1
ATOM 4681 O O . PHE B 1 107 ? -0.047 69.5 -5.887 1 98 107 PHE B O 1
ATOM 4688 N N . GLU B 1 108 ? -2.137 70 -5.293 1 97.88 108 GLU B N 1
ATOM 4689 C CA . GLU B 1 108 ? -2.529 70.25 -6.668 1 97.88 108 GLU B CA 1
ATOM 4690 C C . GLU B 1 108 ? -1.736 71.438 -7.227 1 97.88 108 GLU B C 1
ATOM 4692 O O . GLU B 1 108 ? -1.337 71.438 -8.391 1 97.88 108 GLU B O 1
ATOM 4697 N N . GLU B 1 109 ? -1.553 72.375 -6.398 1 96.75 109 GLU B N 1
ATOM 4698 C CA . GLU B 1 109 ? -0.76 73.562 -6.812 1 96.75 109 GLU B CA 1
ATOM 4699 C C . GLU B 1 109 ? 0.678 73.125 -7.125 1 96.75 109 GLU B C 1
ATOM 4701 O O . GLU B 1 109 ? 1.26 73.625 -8.109 1 96.75 109 GLU B O 1
ATOM 4706 N N . LEU B 1 110 ? 1.207 72.375 -6.289 1 96.44 110 LEU B N 1
ATOM 4707 C CA . LEU B 1 110 ? 2.572 71.875 -6.496 1 96.44 110 LEU B CA 1
ATOM 4708 C C . LEU B 1 110 ? 2.686 71.125 -7.789 1 96.44 110 LEU B C 1
ATOM 4710 O O . LEU B 1 110 ? 3.682 71.188 -8.508 1 96.44 110 LEU B O 1
ATOM 4714 N N . ILE B 1 111 ? 1.725 70.25 -8.117 1 96.06 111 ILE B N 1
ATOM 4715 C CA . ILE B 1 111 ? 1.711 69.438 -9.336 1 96.06 111 ILE B CA 1
ATOM 4716 C C . ILE B 1 111 ? 1.63 70.375 -10.555 1 96.06 111 ILE B C 1
ATOM 4718 O O . ILE B 1 111 ? 2.301 70.125 -11.562 1 96.06 111 ILE B O 1
ATOM 4722 N N . ALA B 1 112 ? 0.821 71.438 -10.375 1 95.38 112 ALA B N 1
ATOM 4723 C CA . ALA B 1 112 ? 0.705 72.375 -11.469 1 95.38 112 ALA B CA 1
ATOM 4724 C C . ALA B 1 112 ? 2.041 73.062 -11.742 1 95.38 112 ALA B C 1
ATOM 4726 O O . ALA B 1 112 ? 2.359 73.375 -12.891 1 95.38 112 ALA B O 1
ATOM 4727 N N . GLN B 1 113 ? 2.818 73.188 -10.734 1 94.44 113 GLN B N 1
ATOM 4728 C CA . GLN B 1 113 ? 4.109 73.875 -10.844 1 94.44 113 GLN B CA 1
ATOM 4729 C C . GLN B 1 113 ? 5.18 72.938 -11.367 1 94.44 113 GLN B C 1
ATOM 4731 O O . GLN B 1 113 ? 6.059 73.312 -12.125 1 94.44 113 GLN B O 1
ATOM 4736 N N . ASN B 1 114 ? 5.098 71.625 -10.914 1 93.5 114 ASN B N 1
ATOM 4737 C CA . ASN B 1 114 ? 6.078 70.625 -11.289 1 93.5 114 ASN B CA 1
ATOM 4738 C C . ASN B 1 114 ? 5.449 69.25 -11.344 1 93.5 114 ASN B C 1
ATOM 4740 O O . ASN B 1 114 ? 5.586 68.438 -10.406 1 93.5 114 ASN B O 1
ATOM 4744 N N . TYR B 1 115 ? 4.93 68.812 -12.445 1 93.75 115 TYR B N 1
ATOM 4745 C CA . TYR B 1 115 ? 4.16 67.625 -12.617 1 93.75 115 TYR B CA 1
ATOM 4746 C C . TYR B 1 115 ? 5.051 66.375 -12.492 1 93.75 115 TYR B C 1
ATOM 4748 O O . TYR B 1 115 ? 4.598 65.312 -12.062 1 93.75 115 TYR B O 1
ATOM 4756 N N . ALA B 1 116 ? 6.266 66.5 -12.789 1 92.88 116 ALA B N 1
ATOM 4757 C CA . ALA B 1 116 ? 7.16 65.312 -12.906 1 92.88 116 ALA B CA 1
ATOM 4758 C C . ALA B 1 116 ? 7.668 64.875 -11.539 1 92.88 116 ALA B C 1
ATOM 4760 O O . ALA B 1 116 ? 8.281 63.844 -11.406 1 92.88 116 ALA B O 1
ATOM 4761 N N . GLN B 1 117 ? 7.406 65.688 -10.531 1 93.25 117 GLN B N 1
ATOM 4762 C CA . GLN B 1 117 ? 7.84 65.312 -9.188 1 93.25 117 GLN B CA 1
ATOM 4763 C C . GLN B 1 117 ? 6.887 64.312 -8.555 1 93.25 117 GLN B C 1
ATOM 4765 O O . GLN B 1 117 ? 5.684 64.562 -8.453 1 93.25 117 GLN B O 1
ATOM 4770 N N . PRO B 1 118 ? 7.391 63.188 -8.062 1 95.06 118 PRO B N 1
ATOM 4771 C CA . PRO B 1 118 ? 6.527 62.125 -7.574 1 95.06 118 PRO B CA 1
ATOM 4772 C C . PRO B 1 118 ? 5.891 62.438 -6.223 1 95.06 118 PRO B C 1
ATOM 4774 O O . PRO B 1 118 ? 4.758 62.031 -5.957 1 95.06 118 PRO B O 1
ATOM 4777 N N . GLU B 1 119 ? 6.465 63.25 -5.391 1 95.69 119 GLU B N 1
ATOM 4778 C CA . GLU B 1 119 ? 6.047 63.438 -4.008 1 95.69 119 GLU B CA 1
ATOM 4779 C C . GLU B 1 119 ? 4.676 64.125 -3.932 1 95.69 119 GLU B C 1
ATOM 4781 O O . GLU B 1 119 ? 3.818 63.688 -3.148 1 95.69 119 GLU B O 1
ATOM 4786 N N . PRO B 1 120 ? 4.477 65.188 -4.723 1 96.38 120 PRO B N 1
ATOM 4787 C CA . PRO B 1 120 ? 3.146 65.75 -4.676 1 96.38 120 PRO B CA 1
ATOM 4788 C C . PRO B 1 120 ? 2.043 64.812 -5.125 1 96.38 120 PRO B C 1
ATOM 4790 O O . PRO B 1 120 ? 0.931 64.875 -4.594 1 96.38 120 PRO B O 1
ATOM 4793 N N . HIS B 1 121 ? 2.357 63.938 -6.086 1 96.5 121 HIS B N 1
ATOM 4794 C CA . HIS B 1 121 ? 1.385 62.938 -6.516 1 96.5 121 HIS B CA 1
ATOM 4795 C C . HIS B 1 121 ? 1.066 61.969 -5.391 1 96.5 121 HIS B C 1
ATOM 4797 O O . HIS B 1 121 ? -0.094 61.594 -5.195 1 96.5 121 HIS B O 1
ATOM 4803 N N . PHE B 1 122 ? 2.068 61.5 -4.68 1 95.69 122 PHE B N 1
ATOM 4804 C CA . PHE B 1 122 ? 1.895 60.594 -3.547 1 95.69 122 PHE B CA 1
ATOM 4805 C C . PHE B 1 122 ? 1.015 61.25 -2.479 1 95.69 122 PHE B C 1
ATOM 4807 O O . PHE B 1 122 ? 0.046 60.625 -2.018 1 95.69 122 PHE B O 1
ATOM 4814 N N . GLY B 1 123 ? 1.39 62.5 -2.135 1 97.19 123 GLY B N 1
ATOM 4815 C CA . GLY B 1 123 ? 0.622 63.219 -1.131 1 97.19 123 GLY B CA 1
ATOM 4816 C C . GLY B 1 123 ? -0.824 63.438 -1.53 1 97.19 123 GLY B C 1
ATOM 4817 O O . GLY B 1 123 ? -1.733 63.25 -0.717 1 97.19 123 GLY B O 1
ATOM 4818 N N . LEU B 1 124 ? -1.069 63.812 -2.779 1 97.19 124 LEU B N 1
ATOM 4819 C CA . LEU B 1 124 ? -2.43 64 -3.266 1 97.19 124 LEU B CA 1
ATOM 4820 C C . LEU B 1 124 ? -3.213 62.688 -3.248 1 97.19 124 LEU B C 1
ATOM 4822 O O . LEU B 1 124 ? -4.387 62.688 -2.865 1 97.19 124 LEU B O 1
ATOM 4826 N N . GLY B 1 125 ? -2.525 61.656 -3.678 1 97.31 125 GLY B N 1
ATOM 4827 C CA . GLY B 1 125 ? -3.168 60.344 -3.619 1 97.31 125 GLY B CA 1
ATOM 4828 C C . GLY B 1 125 ? -3.641 59.969 -2.227 1 97.31 125 GLY B C 1
ATOM 4829 O O . GLY B 1 125 ? -4.781 59.531 -2.047 1 97.31 125 GLY B O 1
ATOM 4830 N N . LEU B 1 126 ? -2.777 60.188 -1.234 1 97.38 126 LEU B N 1
ATOM 4831 C CA . LEU B 1 126 ? -3.119 59.875 0.151 1 97.38 126 LEU B CA 1
ATOM 4832 C C . LEU B 1 126 ? -4.27 60.75 0.631 1 97.38 126 LEU B C 1
ATOM 4834 O O . LEU B 1 126 ? -5.148 60.281 1.361 1 97.38 126 LEU B O 1
ATOM 4838 N N . THR B 1 127 ? -4.203 62 0.296 1 97.12 127 THR B N 1
ATOM 4839 C CA . THR B 1 127 ? -5.246 62.938 0.678 1 97.12 127 THR B CA 1
ATOM 4840 C C . THR B 1 127 ? -6.594 62.531 0.097 1 97.12 127 THR B C 1
ATOM 4842 O O . THR B 1 127 ? -7.605 62.531 0.805 1 97.12 127 THR B O 1
ATOM 4845 N N . LEU B 1 128 ? -6.617 62.156 -1.188 1 97.38 128 LEU B N 1
ATOM 4846 C CA . LEU B 1 128 ? -7.836 61.75 -1.88 1 97.38 128 LEU B CA 1
ATOM 4847 C C . LEU B 1 128 ? -8.359 60.438 -1.313 1 97.38 128 LEU B C 1
ATOM 4849 O O . LEU B 1 128 ? -9.578 60.25 -1.198 1 97.38 128 LEU B O 1
ATOM 4853 N N . LEU B 1 129 ? -7.465 59.594 -0.969 1 95.56 129 LEU B N 1
ATOM 4854 C CA . LEU B 1 129 ? -7.855 58.344 -0.327 1 95.56 129 LEU B CA 1
ATOM 4855 C C . LEU B 1 129 ? -8.547 58.594 1.008 1 95.56 129 LEU B C 1
ATOM 4857 O O . LEU B 1 129 ? -9.562 58 1.318 1 95.56 129 LEU B O 1
ATOM 4861 N N . ALA B 1 130 ? -8.016 59.5 1.791 1 94.94 130 ALA B N 1
ATOM 4862 C CA . ALA B 1 130 ? -8.586 59.875 3.084 1 94.94 130 ALA B CA 1
ATOM 4863 C C . ALA B 1 130 ? -9.969 60.5 2.914 1 94.94 130 ALA B C 1
ATOM 4865 O O . ALA B 1 130 ? -10.836 60.344 3.785 1 94.94 130 ALA B O 1
ATOM 4866 N N . GLN B 1 131 ? -10.156 61.125 1.795 1 95.5 131 GLN B N 1
ATOM 4867 C CA . GLN B 1 131 ? -11.438 61.75 1.501 1 95.5 131 GLN B CA 1
ATOM 4868 C C . GLN B 1 131 ? -12.43 60.75 0.92 1 95.5 131 GLN B C 1
ATOM 4870 O O . GLN B 1 131 ? -13.586 61.094 0.676 1 95.5 131 GLN B O 1
ATOM 4875 N N . GLY B 1 132 ? -11.922 59.594 0.654 1 95.19 132 GLY B N 1
ATOM 4876 C CA . GLY B 1 132 ? -12.789 58.531 0.122 1 95.19 132 GLY B CA 1
ATOM 4877 C C . GLY B 1 132 ? -12.953 58.625 -1.384 1 95.19 132 GLY B C 1
ATOM 4878 O O . GLY B 1 132 ? -13.781 57.906 -1.959 1 95.19 132 GLY B O 1
ATOM 4879 N N . LYS B 1 133 ? -12.18 59.469 -2.014 1 96.62 133 LYS B N 1
ATOM 4880 C CA . LYS B 1 133 ? -12.242 59.625 -3.467 1 96.62 133 LYS B CA 1
ATOM 4881 C C . LYS B 1 133 ? -11.312 58.625 -4.152 1 96.62 133 LYS B C 1
ATOM 4883 O O . LYS B 1 133 ? -10.242 59 -4.637 1 96.62 133 LYS B O 1
ATOM 4888 N N . LEU B 1 134 ? -11.703 57.438 -4.266 1 97.44 134 LEU B N 1
ATOM 4889 C CA . LEU B 1 134 ? -10.875 56.281 -4.633 1 97.44 134 LEU B CA 1
ATOM 4890 C C . LEU B 1 134 ? -10.414 56.406 -6.082 1 97.44 134 LEU B C 1
ATOM 4892 O O . LEU B 1 134 ? -9.258 56.094 -6.391 1 97.44 134 LEU B O 1
ATOM 4896 N N . LYS B 1 135 ? -11.266 56.812 -6.988 1 97.38 135 LYS B N 1
ATOM 4897 C CA . LYS B 1 135 ? -10.914 56.906 -8.398 1 97.38 135 LYS B CA 1
ATOM 4898 C C . LYS B 1 135 ? -9.82 57.938 -8.633 1 97.38 135 LYS B C 1
ATOM 4900 O O . LYS B 1 135 ? -8.859 57.688 -9.367 1 97.38 135 LYS B O 1
ATOM 4905 N N . GLU B 1 136 ? -9.992 59.062 -7.973 1 97.56 136 GLU B N 1
ATOM 4906 C CA . GLU B 1 136 ? -9 60.125 -8.094 1 97.56 136 GLU B CA 1
ATOM 4907 C C . GLU B 1 136 ? -7.676 59.719 -7.449 1 97.56 136 GLU B C 1
ATOM 4909 O O . GLU B 1 136 ? -6.605 60 -7.988 1 97.56 136 GLU B O 1
ATOM 4914 N N . ALA B 1 137 ? -7.859 59.125 -6.336 1 98 137 ALA B N 1
ATOM 4915 C CA . ALA B 1 137 ? -6.66 58.625 -5.66 1 98 137 ALA B CA 1
ATOM 4916 C C . ALA B 1 137 ? -5.902 57.656 -6.531 1 98 137 ALA B C 1
ATOM 4918 O O . ALA B 1 137 ? -4.676 57.719 -6.645 1 98 137 ALA B O 1
ATOM 4919 N N . ALA B 1 138 ? -6.621 56.656 -7.145 1 97.94 138 ALA B N 1
ATOM 4920 C CA . ALA B 1 138 ? -6.012 55.656 -8.008 1 97.94 138 ALA B CA 1
ATOM 4921 C C . ALA B 1 138 ? -5.242 56.312 -9.156 1 97.94 138 ALA B C 1
ATOM 4923 O O . ALA B 1 138 ? -4.172 55.844 -9.547 1 97.94 138 ALA B O 1
ATOM 4924 N N . PHE B 1 139 ? -5.855 57.312 -9.664 1 97.56 139 PHE B N 1
ATOM 4925 C CA . PHE B 1 139 ? -5.191 58.031 -10.742 1 97.56 139 PHE B CA 1
ATOM 4926 C C . PHE B 1 139 ? -3.846 58.594 -10.281 1 97.56 139 PHE B C 1
ATOM 4928 O O . PHE B 1 139 ? -2.832 58.406 -10.961 1 97.56 139 PHE B O 1
ATOM 4935 N N . GLU B 1 140 ? -3.852 59.219 -9.117 1 97.5 140 GLU B N 1
ATOM 4936 C CA . GLU B 1 140 ? -2.623 59.812 -8.609 1 97.5 140 GLU B CA 1
ATOM 4937 C C . GLU B 1 140 ? -1.572 58.75 -8.305 1 97.5 140 GLU B C 1
ATOM 4939 O O . GLU B 1 140 ? -0.385 58.969 -8.57 1 97.5 140 GLU B O 1
ATOM 4944 N N . PHE B 1 141 ? -1.964 57.656 -7.793 1 97.75 141 PHE B N 1
ATOM 4945 C CA . PHE B 1 141 ? -1.016 56.594 -7.496 1 97.75 141 PHE B CA 1
ATOM 4946 C C . PHE B 1 141 ? -0.5 55.938 -8.781 1 97.75 141 PHE B C 1
ATOM 4948 O O . PHE B 1 141 ? 0.655 55.531 -8.852 1 97.75 141 PHE B O 1
ATOM 4955 N N . THR B 1 142 ? -1.329 55.875 -9.805 1 97.5 142 THR B N 1
ATOM 4956 C CA . THR B 1 142 ? -0.864 55.375 -11.102 1 97.5 142 THR B CA 1
ATOM 4957 C C . THR B 1 142 ? 0.207 56.312 -11.672 1 97.5 142 THR B C 1
ATOM 4959 O O . THR B 1 142 ? 1.198 55.844 -12.234 1 97.5 142 THR B O 1
ATOM 4962 N N . GLN B 1 143 ? -0.021 57.625 -11.492 1 96.44 143 GLN B N 1
ATOM 4963 C CA . GLN B 1 143 ? 0.991 58.562 -11.906 1 96.44 143 GLN B CA 1
ATOM 4964 C C . GLN B 1 143 ? 2.283 58.406 -11.117 1 96.44 143 GLN B C 1
ATOM 4966 O O . GLN B 1 143 ? 3.377 58.438 -11.688 1 96.44 143 GLN B O 1
ATOM 4971 N N . LEU B 1 144 ? 2.115 58.219 -9.844 1 96.06 144 LEU B N 1
ATOM 4972 C CA . LEU B 1 144 ? 3.279 57.969 -9 1 96.06 144 LEU B CA 1
ATOM 4973 C C . LEU B 1 144 ? 4.062 56.75 -9.5 1 96.06 144 LEU B C 1
ATOM 4975 O O . LEU B 1 144 ? 5.293 56.781 -9.555 1 96.06 144 LEU B O 1
ATOM 4979 N N . ARG B 1 145 ? 3.412 55.656 -9.852 1 95.75 145 ARG B N 1
ATOM 4980 C CA . ARG B 1 145 ? 4.031 54.438 -10.336 1 95.75 145 ARG B CA 1
ATOM 4981 C C . ARG B 1 145 ? 4.832 54.688 -11.609 1 95.75 145 ARG B C 1
ATOM 4983 O O . ARG B 1 145 ? 5.906 54.094 -11.797 1 95.75 145 ARG B O 1
ATOM 4990 N N . ALA B 1 146 ? 4.324 55.531 -12.422 1 94.38 146 ALA B N 1
ATOM 4991 C CA . ALA B 1 146 ? 4.996 55.844 -13.672 1 94.38 146 ALA B CA 1
ATOM 4992 C C . ALA B 1 146 ? 6.223 56.719 -13.422 1 94.38 146 ALA B C 1
ATOM 4994 O O . ALA B 1 146 ? 7.266 56.531 -14.062 1 94.38 146 ALA B O 1
ATOM 4995 N N . LEU B 1 147 ? 6.125 57.656 -12.523 1 93.81 147 LEU B N 1
ATOM 4996 C CA . LEU B 1 147 ? 7.172 58.625 -12.258 1 93.81 147 LEU B CA 1
ATOM 4997 C C . LEU B 1 147 ? 8.273 58.031 -11.383 1 93.81 147 LEU B C 1
ATOM 4999 O O . LEU B 1 147 ? 9.43 58.469 -11.469 1 93.81 147 LEU B O 1
ATOM 5003 N N . ALA B 1 148 ? 7.898 57.125 -10.539 1 94.62 148 ALA B N 1
ATOM 5004 C CA . ALA B 1 148 ? 8.836 56.438 -9.641 1 94.62 148 ALA B CA 1
ATOM 5005 C C . ALA B 1 148 ? 8.531 54.969 -9.547 1 94.62 148 ALA B C 1
ATOM 5007 O O . ALA B 1 148 ? 8.055 54.469 -8.516 1 94.62 148 ALA B O 1
ATOM 5008 N N . PRO B 1 149 ? 8.969 54.156 -10.484 1 94.62 149 PRO B N 1
ATOM 5009 C CA . PRO B 1 149 ? 8.594 52.75 -10.586 1 94.62 149 PRO B CA 1
ATOM 5010 C C . PRO B 1 149 ? 9.242 51.906 -9.5 1 94.62 149 PRO B C 1
ATOM 5012 O O . PRO B 1 149 ? 8.812 50.75 -9.266 1 94.62 149 PRO B O 1
ATOM 5015 N N . ASP B 1 150 ? 10.18 52.375 -8.805 1 94.44 150 ASP B N 1
ATOM 5016 C CA . ASP B 1 150 ? 10.891 51.562 -7.805 1 94.44 150 ASP B CA 1
ATOM 5017 C C . ASP B 1 150 ? 10.289 51.781 -6.418 1 94.44 150 ASP B C 1
ATOM 5019 O O . ASP B 1 150 ? 10.734 51.156 -5.445 1 94.44 150 ASP B O 1
ATOM 5023 N N . ARG B 1 151 ? 9.273 52.594 -6.32 1 94.25 151 ARG B N 1
ATOM 5024 C CA . ARG B 1 151 ? 8.633 52.875 -5.031 1 94.25 151 ARG B CA 1
ATOM 5025 C C . ARG B 1 151 ? 7.48 51.906 -4.777 1 94.25 151 ARG B C 1
ATOM 5027 O O . ARG B 1 151 ? 6.668 51.656 -5.668 1 94.25 151 ARG B O 1
ATOM 5034 N N . TYR B 1 152 ? 7.465 51.312 -3.574 1 96.75 152 TYR B N 1
ATOM 5035 C CA . TYR B 1 152 ? 6.461 50.312 -3.238 1 96.75 152 TYR B CA 1
ATOM 5036 C C . TYR B 1 152 ? 5.125 50.969 -2.908 1 96.75 152 TYR B C 1
ATOM 5038 O O . TYR B 1 152 ? 4.086 50.312 -2.91 1 96.75 152 TYR B O 1
ATOM 5046 N N . GLU B 1 153 ? 5.125 52.281 -2.6 1 96.5 153 GLU B N 1
ATOM 5047 C CA . GLU B 1 153 ? 3.936 52.969 -2.086 1 96.5 153 GLU B CA 1
ATOM 5048 C C . GLU B 1 153 ? 2.82 52.969 -3.127 1 96.5 153 GLU B C 1
ATOM 5050 O O . GLU B 1 153 ? 1.64 52.906 -2.783 1 96.5 153 GLU B O 1
ATOM 5055 N N . ALA B 1 154 ? 3.225 53.094 -4.406 1 96.75 154 ALA B N 1
ATOM 5056 C CA . ALA B 1 154 ? 2.223 53.188 -5.465 1 96.75 154 ALA B CA 1
ATOM 5057 C C . ALA B 1 154 ? 1.447 51.875 -5.586 1 96.75 154 ALA B C 1
ATOM 5059 O O . ALA B 1 154 ? 0.232 51.844 -5.379 1 96.75 154 ALA B O 1
ATOM 5060 N N . PRO B 1 155 ? 2.176 50.812 -5.844 1 97.81 155 PRO B N 1
ATOM 5061 C CA . PRO B 1 155 ? 1.407 49.562 -5.941 1 97.81 155 PRO B CA 1
ATOM 5062 C C . PRO B 1 155 ? 0.728 49.188 -4.629 1 97.81 155 PRO B C 1
ATOM 5064 O O . PRO B 1 155 ? -0.354 48.594 -4.637 1 97.81 155 PRO B O 1
ATOM 5067 N N . TYR B 1 156 ? 1.247 49.5 -3.447 1 97.62 156 TYR B N 1
ATOM 5068 C CA . TYR B 1 156 ? 0.604 49.188 -2.176 1 97.62 156 TYR B CA 1
ATOM 5069 C C . TYR B 1 156 ? -0.736 49.875 -2.053 1 97.62 156 TYR B C 1
ATOM 5071 O O . TYR B 1 156 ? -1.755 49.25 -1.752 1 97.62 156 TYR B O 1
ATOM 5079 N N . ASN B 1 157 ? -0.692 51.188 -2.291 1 97.75 157 ASN B N 1
ATOM 5080 C CA . ASN B 1 157 ? -1.919 51.938 -2.119 1 97.75 157 ASN B CA 1
ATOM 5081 C C . ASN B 1 157 ? -2.938 51.625 -3.211 1 97.75 157 ASN B C 1
ATOM 5083 O O . ASN B 1 157 ? -4.145 51.656 -2.967 1 97.75 157 ASN B O 1
ATOM 5087 N N . LEU B 1 158 ? -2.441 51.312 -4.41 1 97.88 158 LEU B N 1
ATOM 5088 C CA . LEU B 1 158 ? -3.355 50.812 -5.426 1 97.88 158 LEU B CA 1
ATOM 5089 C C . LEU B 1 158 ? -3.996 49.5 -4.98 1 97.88 158 LEU B C 1
ATOM 5091 O O . LEU B 1 158 ? -5.164 49.25 -5.277 1 97.88 158 LEU B O 1
ATOM 5095 N N . GLY B 1 159 ? -3.244 48.688 -4.258 1 97.88 159 GLY B N 1
ATOM 5096 C CA . GLY B 1 159 ? -3.793 47.5 -3.668 1 97.88 159 GLY B CA 1
ATOM 5097 C C . GLY B 1 159 ? -4.859 47.781 -2.625 1 97.88 159 GLY B C 1
ATOM 5098 O O . GLY B 1 159 ? -5.902 47.094 -2.604 1 97.88 159 GLY B O 1
ATOM 5099 N N . VAL B 1 160 ? -4.598 48.75 -1.798 1 97.62 160 VAL B N 1
ATOM 5100 C CA . VAL B 1 160 ? -5.566 49.125 -0.779 1 97.62 160 VAL B CA 1
ATOM 5101 C C . VAL B 1 160 ? -6.883 49.531 -1.442 1 97.62 160 VAL B C 1
ATOM 5103 O O . VAL B 1 160 ? -7.957 49.125 -0.999 1 97.62 160 VAL B O 1
ATOM 5106 N N . ILE B 1 161 ? -6.781 50.281 -2.463 1 97.44 161 ILE B N 1
ATOM 5107 C CA . ILE B 1 161 ? -7.965 50.719 -3.193 1 97.44 161 ILE B CA 1
ATOM 5108 C C . ILE B 1 161 ? -8.672 49.5 -3.814 1 97.44 161 ILE B C 1
ATOM 5110 O O . ILE B 1 161 ? -9.891 49.375 -3.736 1 97.44 161 ILE B O 1
ATOM 5114 N N . ALA B 1 162 ? -7.895 48.656 -4.355 1 97.5 162 ALA B N 1
ATOM 5115 C CA . ALA B 1 162 ? -8.469 47.469 -4.961 1 97.5 162 ALA B CA 1
ATOM 5116 C C . ALA B 1 162 ? -9.211 46.625 -3.922 1 97.5 162 ALA B C 1
ATOM 5118 O O . ALA B 1 162 ? -10.297 46.094 -4.199 1 97.5 162 ALA B O 1
ATOM 5119 N N . THR B 1 163 ? -8.688 46.469 -2.734 1 96.75 163 THR B N 1
ATOM 5120 C CA . THR B 1 163 ? -9.336 45.75 -1.657 1 96.75 163 THR B CA 1
ATOM 5121 C C . THR B 1 163 ? -10.664 46.375 -1.273 1 96.75 163 THR B C 1
ATOM 5123 O O . THR B 1 163 ? -11.68 45.688 -1.135 1 96.75 163 THR B O 1
ATOM 5126 N N . ARG B 1 164 ? -10.688 47.656 -1.155 1 96 164 ARG B N 1
ATOM 5127 C CA . ARG B 1 164 ? -11.891 48.406 -0.774 1 96 164 ARG B CA 1
ATOM 5128 C C . ARG B 1 164 ? -12.984 48.25 -1.832 1 96 164 ARG B C 1
ATOM 5130 O O . ARG B 1 164 ? -14.172 48.25 -1.51 1 96 164 ARG B O 1
ATOM 5137 N N . GLU B 1 165 ? -12.508 48.125 -3.051 1 96.06 165 GLU B N 1
ATOM 5138 C CA . GLU B 1 165 ? -13.453 48 -4.16 1 96.06 165 GLU B CA 1
ATOM 5139 C C . GLU B 1 165 ? -13.836 46.531 -4.387 1 96.06 165 GLU B C 1
ATOM 5141 O O . GLU B 1 165 ? -14.625 46.219 -5.285 1 96.06 165 GLU B O 1
ATOM 5146 N N . GLY B 1 166 ? -13.219 45.656 -3.654 1 95.88 166 GLY B N 1
ATOM 5147 C CA . GLY B 1 166 ? -13.547 44.25 -3.773 1 95.88 166 GLY B CA 1
ATOM 5148 C C . GLY B 1 166 ? -12.844 43.594 -4.938 1 95.88 166 GLY B C 1
ATOM 5149 O O . GLY B 1 166 ? -13.203 42.469 -5.32 1 95.88 166 GLY B O 1
ATOM 5150 N N . ARG B 1 167 ? -11.875 44.219 -5.617 1 96.62 167 ARG B N 1
ATOM 5151 C CA . ARG B 1 167 ? -11.07 43.656 -6.688 1 96.62 167 ARG B CA 1
ATOM 5152 C C . ARG B 1 167 ? -9.883 42.875 -6.117 1 96.62 167 ARG B C 1
ATOM 5154 O O . ARG B 1 167 ? -8.734 43.281 -6.297 1 96.62 167 ARG B O 1
ATOM 5161 N N . PHE B 1 168 ? -10.195 41.844 -5.539 1 97.38 168 PHE B N 1
ATOM 5162 C CA . PHE B 1 168 ? -9.25 41.125 -4.691 1 97.38 168 PHE B CA 1
ATOM 5163 C C . PHE B 1 168 ? -8.125 40.531 -5.527 1 97.38 168 PHE B C 1
ATOM 5165 O O . PHE B 1 168 ? -6.984 40.438 -5.07 1 97.38 168 PHE B O 1
ATOM 5172 N N . SER B 1 169 ? -8.375 40.094 -6.793 1 96.94 169 SER B N 1
ATOM 5173 C CA . SER B 1 169 ? -7.32 39.562 -7.656 1 96.94 169 SER B CA 1
ATOM 5174 C C . SER B 1 169 ? -6.293 40.625 -7.988 1 96.94 169 SER B C 1
ATOM 5176 O O . SER B 1 169 ? -5.086 40.375 -7.969 1 96.94 169 SER B O 1
ATOM 5178 N N . ASP B 1 170 ? -6.781 41.812 -8.242 1 97.44 170 ASP B N 1
ATOM 5179 C CA . ASP B 1 170 ? -5.898 42.969 -8.492 1 97.44 170 ASP B CA 1
ATOM 5180 C C . ASP B 1 170 ? -5.094 43.312 -7.246 1 97.44 170 ASP B C 1
ATOM 5182 O O . ASP B 1 170 ? -3.898 43.594 -7.332 1 97.44 170 ASP B O 1
ATOM 5186 N N . ALA B 1 171 ? -5.809 43.312 -6.129 1 98.12 171 ALA B N 1
ATOM 5187 C CA . ALA B 1 171 ? -5.141 43.625 -4.867 1 98.12 171 ALA B CA 1
ATOM 5188 C C . ALA B 1 171 ? -3.973 42.688 -4.617 1 98.12 171 ALA B C 1
ATOM 5190 O O . ALA B 1 171 ? -2.889 43.125 -4.215 1 98.12 171 ALA B O 1
ATOM 5191 N N . LEU B 1 172 ? -4.223 41.406 -4.848 1 97.88 172 LEU B N 1
ATOM 5192 C CA . LEU B 1 172 ? -3.191 40.375 -4.66 1 97.88 172 LEU B CA 1
ATOM 5193 C C . LEU B 1 172 ? -1.966 40.688 -5.516 1 97.88 172 LEU B C 1
ATOM 5195 O O . LEU B 1 172 ? -0.835 40.656 -5.023 1 97.88 172 LEU B O 1
ATOM 5199 N N . ARG B 1 173 ? -2.189 40.938 -6.793 1 97.69 173 ARG B N 1
ATOM 5200 C CA . ARG B 1 173 ? -1.104 41.281 -7.711 1 97.69 173 ARG B CA 1
ATOM 5201 C C . ARG B 1 173 ? -0.36 42.531 -7.258 1 97.69 173 ARG B C 1
ATOM 5203 O O . ARG B 1 173 ? 0.872 42.562 -7.234 1 97.69 173 ARG B O 1
ATOM 5210 N N . LEU B 1 174 ? -1.068 43.531 -6.891 1 97.94 174 LEU B N 1
ATOM 5211 C CA . LEU B 1 174 ? -0.508 44.812 -6.516 1 97.94 174 LEU B CA 1
ATOM 5212 C C . LEU B 1 174 ? 0.277 44.719 -5.211 1 97.94 174 LEU B C 1
ATOM 5214 O O . LEU B 1 174 ? 1.39 45.219 -5.109 1 97.94 174 LEU B O 1
ATOM 5218 N N . TYR B 1 175 ? -0.293 44.062 -4.246 1 98.19 175 TYR B N 1
ATOM 5219 C CA . TYR B 1 175 ? 0.449 43.875 -3.008 1 98.19 175 TYR B CA 1
ATOM 5220 C C . TYR B 1 175 ? 1.712 43.062 -3.26 1 98.19 175 TYR B C 1
ATOM 5222 O O . TYR B 1 175 ? 2.74 43.281 -2.619 1 98.19 175 TYR B O 1
ATOM 5230 N N . GLY B 1 176 ? 1.6 42 -4.125 1 97.81 176 GLY B N 1
ATOM 5231 C CA . GLY B 1 176 ? 2.783 41.25 -4.504 1 97.81 176 GLY B CA 1
ATOM 5232 C C . GLY B 1 176 ? 3.891 42.125 -5.07 1 97.81 176 GLY B C 1
ATOM 5233 O O . GLY B 1 176 ? 5.055 42 -4.684 1 97.81 176 GLY B O 1
ATOM 5234 N N . GLU B 1 177 ? 3.512 42.969 -5.965 1 97.31 177 GLU B N 1
ATOM 5235 C CA . GLU B 1 177 ? 4.461 43.938 -6.531 1 97.31 177 GLU B CA 1
ATOM 5236 C C . GLU B 1 177 ? 5.055 44.812 -5.445 1 97.31 177 GLU B C 1
ATOM 5238 O O . GLU B 1 177 ? 6.266 45.031 -5.414 1 97.31 177 GLU B O 1
ATOM 5243 N N . ALA B 1 178 ? 4.23 45.312 -4.605 1 97.62 178 ALA B N 1
ATOM 5244 C CA . ALA B 1 178 ? 4.68 46.156 -3.514 1 97.62 178 ALA B CA 1
ATOM 5245 C C . ALA B 1 178 ? 5.664 45.438 -2.611 1 97.62 178 ALA B C 1
ATOM 5247 O O . ALA B 1 178 ? 6.664 46 -2.174 1 97.62 178 ALA B O 1
ATOM 5248 N N . ALA B 1 179 ? 5.379 44.188 -2.33 1 97.44 179 ALA B N 1
ATOM 5249 C CA . ALA B 1 179 ? 6.246 43.406 -1.471 1 97.44 179 ALA B CA 1
ATOM 5250 C C . ALA B 1 179 ? 7.629 43.219 -2.094 1 97.44 179 ALA B C 1
ATOM 5252 O O . ALA B 1 179 ? 8.641 43.312 -1.397 1 97.44 179 ALA B O 1
ATOM 5253 N N . THR B 1 180 ? 7.598 42.969 -3.4 1 96.38 180 THR B N 1
ATOM 5254 C CA . THR B 1 180 ? 8.859 42.781 -4.109 1 96.38 180 THR B CA 1
ATOM 5255 C C . THR B 1 180 ? 9.68 44.094 -4.059 1 96.38 180 THR B C 1
ATOM 5257 O O . THR B 1 180 ? 10.883 44.031 -3.807 1 96.38 180 THR B O 1
ATOM 5260 N N . LEU B 1 181 ? 9.062 45.188 -4.18 1 95.5 181 LEU B N 1
ATOM 5261 C CA . LEU B 1 181 ? 9.719 46.5 -4.215 1 95.5 181 LEU B CA 1
ATOM 5262 C C . LEU B 1 181 ? 10.156 46.938 -2.818 1 95.5 181 LEU B C 1
ATOM 5264 O O . LEU B 1 181 ? 11.172 47.594 -2.662 1 95.5 181 LEU B O 1
ATOM 5268 N N . ALA B 1 182 ? 9.438 46.531 -1.851 1 95.38 182 ALA B N 1
ATOM 5269 C CA . ALA B 1 182 ? 9.695 46.969 -0.482 1 95.38 182 ALA B CA 1
ATOM 5270 C C . ALA B 1 182 ? 10.82 46.156 0.151 1 95.38 182 ALA B C 1
ATOM 5272 O O . ALA B 1 182 ? 11.43 46.594 1.136 1 95.38 182 ALA B O 1
ATOM 5273 N N . GLN B 1 183 ? 11.078 45.031 -0.36 1 93.19 183 GLN B N 1
ATOM 5274 C CA . GLN B 1 183 ? 12.039 44.125 0.242 1 93.19 183 GLN B CA 1
ATOM 5275 C C . GLN B 1 183 ? 13.414 44.75 0.365 1 93.19 183 GLN B C 1
ATOM 5277 O O . GLN B 1 183 ? 13.984 45.219 -0.631 1 93.19 183 GLN B O 1
ATOM 5282 N N . GLY B 1 184 ? 13.875 44.844 1.554 1 89 184 GLY B N 1
ATOM 5283 C CA . GLY B 1 184 ? 15.211 45.344 1.791 1 89 184 GLY B CA 1
ATOM 5284 C C . GLY B 1 184 ? 15.312 46.875 1.668 1 89 184 GLY B C 1
ATOM 5285 O O . GLY B 1 184 ? 16.359 47.438 1.96 1 89 184 GLY B O 1
ATOM 5286 N N . LYS B 1 185 ? 14.305 47.562 1.275 1 89.75 185 LYS B N 1
ATOM 5287 C CA . LYS B 1 185 ? 14.336 49 1.034 1 89.75 185 LYS B CA 1
ATOM 5288 C C . LYS B 1 185 ? 13.5 49.75 2.062 1 89.75 185 LYS B C 1
ATOM 5290 O O . LYS B 1 185 ? 13.852 50.875 2.467 1 89.75 185 LYS B O 1
ATOM 5295 N N . ALA B 1 186 ? 12.5 49.094 2.418 1 88.44 186 ALA B N 1
ATOM 5296 C CA . ALA B 1 186 ? 11.594 49.719 3.379 1 88.44 186 ALA B CA 1
ATOM 5297 C C . ALA B 1 186 ? 11.961 49.312 4.809 1 88.44 186 ALA B C 1
ATOM 5299 O O . ALA B 1 186 ? 12.727 48.375 5.031 1 88.44 186 ALA B O 1
ATOM 5300 N N . GLY B 1 187 ? 11.602 50.125 5.75 1 91.12 187 GLY B N 1
ATOM 5301 C CA . GLY B 1 187 ? 11.773 49.75 7.145 1 91.12 187 GLY B CA 1
ATOM 5302 C C . GLY B 1 187 ? 11.062 48.469 7.508 1 91.12 187 GLY B C 1
ATOM 5303 O O . GLY B 1 187 ? 10.141 48.031 6.805 1 91.12 187 GLY B O 1
ATOM 5304 N N . VAL B 1 188 ? 11.492 47.812 8.523 1 93 188 VAL B N 1
ATOM 5305 C CA . VAL B 1 188 ? 10.992 46.531 8.938 1 93 188 VAL B CA 1
ATOM 5306 C C . VAL B 1 188 ? 9.484 46.594 9.164 1 93 188 VAL B C 1
ATOM 5308 O O . VAL B 1 188 ? 8.742 45.719 8.719 1 93 188 VAL B O 1
ATOM 5311 N N . ALA B 1 189 ? 9.023 47.625 9.766 1 93.38 189 ALA B N 1
ATOM 5312 C CA . ALA B 1 189 ? 7.602 47.781 10.062 1 93.38 189 ALA B CA 1
ATOM 5313 C C . ALA B 1 189 ? 6.785 47.906 8.781 1 93.38 189 ALA B C 1
ATOM 5315 O O . ALA B 1 189 ? 5.703 47.344 8.664 1 93.38 189 ALA B O 1
ATOM 5316 N N . THR B 1 190 ? 7.273 48.688 7.902 1 94 190 THR B N 1
ATOM 5317 C CA . THR B 1 190 ? 6.586 48.875 6.637 1 94 190 THR B CA 1
ATOM 5318 C C . THR B 1 190 ? 6.574 47.594 5.809 1 94 190 THR B C 1
ATOM 5320 O O . THR B 1 190 ? 5.562 47.25 5.199 1 94 190 THR B O 1
ATOM 5323 N N . GLU B 1 191 ? 7.715 46.969 5.766 1 95.56 191 GLU B N 1
ATOM 5324 C CA . GLU B 1 191 ? 7.781 45.719 5.059 1 95.56 191 GLU B CA 1
ATOM 5325 C C . GLU B 1 191 ? 6.762 44.719 5.605 1 95.56 191 GLU B C 1
ATOM 5327 O O . GLU B 1 191 ? 6.078 44.031 4.84 1 95.56 191 GLU B O 1
ATOM 5332 N N . ARG B 1 192 ? 6.656 44.625 6.922 1 96.25 192 ARG B N 1
ATOM 5333 C CA . ARG B 1 192 ? 5.695 43.719 7.551 1 96.25 192 ARG B CA 1
ATOM 5334 C C . ARG B 1 192 ? 4.27 44.094 7.164 1 96.25 192 ARG B C 1
ATOM 5336 O O . ARG B 1 192 ? 3.449 43.188 6.891 1 96.25 192 ARG B O 1
ATOM 5343 N N . GLN B 1 193 ? 4.055 45.375 7.156 1 95.56 193 GLN B N 1
ATOM 5344 C CA . GLN B 1 193 ? 2.721 45.875 6.805 1 95.56 193 GLN B CA 1
ATOM 5345 C C . GLN B 1 193 ? 2.332 45.406 5.398 1 95.56 193 GLN B C 1
ATOM 5347 O O . GLN B 1 193 ? 1.217 44.938 5.18 1 95.56 193 GLN B O 1
ATOM 5352 N N . VAL B 1 194 ? 3.23 45.594 4.461 1 96.75 194 VAL B N 1
ATOM 5353 C CA . VAL B 1 194 ? 2.977 45.219 3.076 1 96.75 194 VAL B CA 1
ATOM 5354 C C . VAL B 1 194 ? 2.764 43.688 2.986 1 96.75 194 VAL B C 1
ATOM 5356 O O . VAL B 1 194 ? 1.826 43.219 2.332 1 96.75 194 VAL B O 1
ATOM 5359 N N . LEU B 1 195 ? 3.602 42.969 3.715 1 97.75 195 LEU B N 1
ATOM 5360 C CA . LEU B 1 195 ? 3.512 41.5 3.691 1 97.75 195 LEU B CA 1
ATOM 5361 C C . LEU B 1 195 ? 2.207 41.031 4.324 1 97.75 195 LEU B C 1
ATOM 5363 O O . LEU B 1 195 ? 1.605 40.062 3.859 1 97.75 195 LEU B O 1
ATOM 5367 N N . GLU B 1 196 ? 1.776 41.719 5.355 1 97.56 196 GLU B N 1
ATOM 5368 C CA . GLU B 1 196 ? 0.512 41.344 5.996 1 97.56 196 GLU B CA 1
ATOM 5369 C C . GLU B 1 196 ? -0.663 41.562 5.047 1 97.56 196 GLU B C 1
ATOM 5371 O O . GLU B 1 196 ? -1.602 40.75 5.031 1 97.56 196 GLU B O 1
ATOM 5376 N N . ALA B 1 197 ? -0.592 42.656 4.301 1 97 197 ALA B N 1
ATOM 5377 C CA . ALA B 1 197 ? -1.634 42.875 3.305 1 97 197 ALA B CA 1
ATOM 5378 C C . ALA B 1 197 ? -1.649 41.75 2.258 1 97 197 ALA B C 1
ATOM 5380 O O . ALA B 1 197 ? -2.717 41.25 1.891 1 97 197 ALA B O 1
ATOM 5381 N N . LEU B 1 198 ? -0.501 41.438 1.81 1 97.5 198 LEU B N 1
ATOM 5382 C CA . LEU B 1 198 ? -0.368 40.344 0.845 1 97.5 198 LEU B CA 1
ATOM 5383 C C . LEU B 1 198 ? -0.902 39.031 1.422 1 97.5 198 LEU B C 1
ATOM 5385 O O . LEU B 1 198 ? -1.659 38.312 0.759 1 97.5 198 LEU B O 1
ATOM 5389 N N . ALA B 1 199 ? -0.586 38.719 2.662 1 98.06 199 ALA B N 1
ATOM 5390 C CA . ALA B 1 199 ? -1.003 37.5 3.334 1 98.06 199 ALA B CA 1
ATOM 5391 C C . ALA B 1 199 ? -2.523 37.438 3.447 1 98.06 199 ALA B C 1
ATOM 5393 O O . ALA B 1 199 ? -3.113 36.375 3.268 1 98.06 199 ALA B O 1
ATOM 5394 N N . THR B 1 200 ? -3.1 38.531 3.764 1 97 200 THR B N 1
ATOM 5395 C CA . THR B 1 200 ? -4.551 38.594 3.904 1 97 200 THR B CA 1
ATOM 5396 C C . THR B 1 200 ? -5.234 38.219 2.592 1 97 200 THR B C 1
ATOM 5398 O O . THR B 1 200 ? -6.172 37.406 2.578 1 97 200 THR B O 1
ATOM 5401 N N . GLU B 1 201 ? -4.715 38.781 1.544 1 96.88 201 GLU B N 1
ATOM 5402 C CA . GLU B 1 201 ? -5.32 38.469 0.249 1 96.88 201 GLU B CA 1
ATOM 5403 C C . GLU B 1 201 ? -5.031 37.031 -0.179 1 96.88 201 GLU B C 1
ATOM 5405 O O . GLU B 1 201 ? -5.863 36.406 -0.832 1 96.88 201 GLU B O 1
ATOM 5410 N N . GLN B 1 202 ? -3.873 36.562 0.139 1 97.19 202 GLN B N 1
ATOM 5411 C CA . GLN B 1 202 ? -3.541 35.188 -0.169 1 97.19 202 GLN B CA 1
ATOM 5412 C C . GLN B 1 202 ? -4.438 34.219 0.601 1 97.19 202 GLN B C 1
ATOM 5414 O O . GLN B 1 202 ? -4.812 33.156 0.083 1 97.19 202 GLN B O 1
ATOM 5419 N N . THR B 1 203 ? -4.801 34.531 1.824 1 96.94 203 THR B N 1
ATOM 5420 C CA . THR B 1 203 ? -5.742 33.719 2.602 1 96.94 203 THR B CA 1
ATOM 5421 C C . THR B 1 203 ? -7.113 33.688 1.93 1 96.94 203 THR B C 1
ATOM 5423 O O . THR B 1 203 ? -7.711 32.625 1.773 1 96.94 203 THR B O 1
ATOM 5426 N N . ARG B 1 204 ? -7.551 34.875 1.517 1 95.81 204 ARG B N 1
ATOM 5427 C CA . ARG B 1 204 ? -8.844 35 0.852 1 95.81 204 ARG B CA 1
ATOM 5428 C C . ARG B 1 204 ? -8.875 34.156 -0.42 1 95.81 204 ARG B C 1
ATOM 5430 O O . ARG B 1 204 ? -9.883 33.5 -0.717 1 95.81 204 ARG B O 1
ATOM 5437 N N . ALA B 1 205 ? -7.754 34.188 -1.115 1 95.75 205 ALA B N 1
ATOM 5438 C CA . ALA B 1 205 ? -7.66 33.5 -2.402 1 95.75 205 ALA B CA 1
ATOM 5439 C C . ALA B 1 205 ? -7.43 32 -2.213 1 95.75 205 ALA B C 1
ATOM 5441 O O . ALA B 1 205 ? -7.5 31.219 -3.172 1 95.75 205 ALA B O 1
ATOM 5442 N N . GLY B 1 206 ? -7.043 31.578 -1.021 1 96.25 206 GLY B N 1
ATOM 5443 C CA . GLY B 1 206 ? -6.707 30.188 -0.775 1 96.25 206 GLY B CA 1
ATOM 5444 C C . GLY B 1 206 ? -5.355 29.797 -1.346 1 96.25 206 GLY B C 1
ATOM 5445 O O . GLY B 1 206 ? -5.125 28.625 -1.643 1 96.25 206 GLY B O 1
ATOM 5446 N N . ASP B 1 207 ? -4.617 30.719 -1.674 1 96.75 207 ASP B N 1
ATOM 5447 C CA . ASP B 1 207 ? -3.266 30.453 -2.156 1 96.75 207 ASP B CA 1
ATOM 5448 C C . ASP B 1 207 ? -2.32 30.141 -0.998 1 96.75 207 ASP B C 1
ATOM 5450 O O . ASP B 1 207 ? -1.463 30.969 -0.657 1 96.75 207 ASP B O 1
ATOM 5454 N N . PHE B 1 208 ? -2.406 29.047 -0.508 1 97 208 PHE B N 1
ATOM 5455 C CA . PHE B 1 208 ? -1.724 28.688 0.732 1 97 208 PHE B CA 1
ATOM 5456 C C . PHE B 1 208 ? -0.23 28.5 0.494 1 97 208 PHE B C 1
ATOM 5458 O O . PHE B 1 208 ? 0.581 28.734 1.394 1 97 208 PHE B O 1
ATOM 5465 N N . ALA B 1 209 ? 0.203 28.078 -0.705 1 95.62 209 ALA B N 1
ATOM 5466 C CA . ALA B 1 209 ? 1.628 28.016 -1.021 1 95.62 209 ALA B CA 1
ATOM 5467 C C . ALA B 1 209 ? 2.256 29.406 -0.967 1 95.62 209 ALA B C 1
ATOM 5469 O O . ALA B 1 209 ? 3.289 29.609 -0.324 1 95.62 209 ALA B O 1
ATOM 5470 N N . GLY B 1 210 ? 1.551 30.312 -1.649 1 97.12 210 GLY B N 1
ATOM 5471 C CA . GLY B 1 210 ? 2.01 31.688 -1.586 1 97.12 210 GLY B CA 1
ATOM 5472 C C . GLY B 1 210 ? 1.983 32.25 -0.182 1 97.12 210 GLY B C 1
ATOM 5473 O O . GLY B 1 210 ? 2.924 32.938 0.235 1 97.12 210 GLY B O 1
ATOM 5474 N N . LEU B 1 211 ? 0.945 32 0.522 1 97.62 211 LEU B N 1
ATOM 5475 C CA . LEU B 1 211 ? 0.793 32.438 1.9 1 97.62 211 LEU B CA 1
ATOM 5476 C C . LEU B 1 211 ? 1.935 31.938 2.771 1 97.62 211 LEU B C 1
ATOM 5478 O O . LEU B 1 211 ? 2.471 32.688 3.6 1 97.62 211 LEU B O 1
ATOM 5482 N N . SER B 1 212 ? 2.34 30.672 2.588 1 97.31 212 SER B N 1
ATOM 5483 C CA . SER B 1 212 ? 3.438 30.078 3.348 1 97.31 212 SER B CA 1
ATOM 5484 C C . SER B 1 212 ? 4.734 30.844 3.131 1 97.31 212 SER B C 1
ATOM 5486 O O . SER B 1 212 ? 5.453 31.141 4.09 1 97.31 212 SER B O 1
ATOM 5488 N N . SER B 1 213 ? 4.988 31.203 1.92 1 97.06 213 SER B N 1
ATOM 5489 C CA . SER B 1 213 ? 6.191 31.953 1.594 1 97.06 213 SER B CA 1
ATOM 5490 C C . SER B 1 213 ? 6.156 33.344 2.221 1 97.06 213 SER B C 1
ATOM 5492 O O . SER B 1 213 ? 7.145 33.812 2.803 1 97.06 213 SER B O 1
ATOM 5494 N N . THR B 1 214 ? 5.047 33.969 2.113 1 98 214 THR B N 1
ATOM 5495 C CA . THR B 1 214 ? 4.871 35.312 2.65 1 98 214 THR B CA 1
ATOM 5496 C C . THR B 1 214 ? 5 35.312 4.172 1 98 214 THR B C 1
ATOM 5498 O O . THR B 1 214 ? 5.695 36.156 4.742 1 98 214 THR B O 1
ATOM 5501 N N . LEU B 1 215 ? 4.383 34.375 4.809 1 97.75 215 LEU B N 1
ATOM 5502 C CA . LEU B 1 215 ? 4.434 34.281 6.266 1 97.75 215 LEU B CA 1
ATOM 5503 C C . LEU B 1 215 ? 5.836 33.906 6.734 1 97.75 215 LEU B C 1
ATOM 5505 O O . LEU B 1 215 ? 6.27 34.344 7.805 1 97.75 215 LEU B O 1
ATOM 5509 N N . ALA B 1 216 ? 6.531 33.094 5.953 1 96.75 216 ALA B N 1
ATOM 5510 C CA . ALA B 1 216 ? 7.922 32.812 6.281 1 96.75 216 ALA B CA 1
ATOM 5511 C C . ALA B 1 216 ? 8.758 34.094 6.332 1 96.75 216 ALA B C 1
ATOM 5513 O O . ALA B 1 216 ? 9.602 34.25 7.215 1 96.75 216 ALA B O 1
ATOM 5514 N N . ARG B 1 217 ? 8.508 34.969 5.414 1 96.75 217 ARG B N 1
ATOM 5515 C CA . ARG B 1 217 ? 9.188 36.25 5.41 1 96.75 217 ARG B CA 1
ATOM 5516 C C . ARG B 1 217 ? 8.797 37.094 6.633 1 96.75 217 ARG B C 1
ATOM 5518 O O . ARG B 1 217 ? 9.641 37.75 7.227 1 96.75 217 ARG B O 1
ATOM 5525 N N . ILE B 1 218 ? 7.559 37.031 6.988 1 97.31 218 ILE B N 1
ATOM 5526 C CA . ILE B 1 218 ? 7.078 37.781 8.156 1 97.31 218 ILE B CA 1
ATOM 5527 C C . ILE B 1 218 ? 7.758 37.219 9.414 1 97.31 218 ILE B C 1
ATOM 5529 O O . ILE B 1 218 ? 8.203 38 10.266 1 97.31 218 ILE B O 1
ATOM 5533 N N . VAL B 1 219 ? 7.883 35.938 9.523 1 96.5 219 VAL B N 1
ATOM 5534 C CA . VAL B 1 219 ? 8.531 35.312 10.664 1 96.5 219 VAL B CA 1
ATOM 5535 C C . VAL B 1 219 ? 10.008 35.688 10.703 1 96.5 219 VAL B C 1
ATOM 5537 O O . VAL B 1 219 ? 10.578 35.875 11.773 1 96.5 219 VAL B O 1
ATOM 5540 N N . ALA B 1 220 ? 10.609 35.75 9.523 1 95.19 220 ALA B N 1
ATOM 5541 C CA . ALA B 1 220 ? 12.016 36.125 9.445 1 95.19 220 ALA B CA 1
ATOM 5542 C C . ALA B 1 220 ? 12.227 37.531 9.969 1 95.19 220 ALA B C 1
ATOM 5544 O O . ALA B 1 220 ? 13.266 37.844 10.562 1 95.19 220 ALA B O 1
ATOM 5545 N N . LEU B 1 221 ? 11.266 38.438 9.781 1 94.56 221 LEU B N 1
ATOM 5546 C CA . LEU B 1 221 ? 11.344 39.844 10.242 1 94.56 221 LEU B CA 1
ATOM 5547 C C . LEU B 1 221 ? 11.219 39.906 11.758 1 94.56 221 LEU B C 1
ATOM 5549 O O . LEU B 1 221 ? 11.781 40.812 12.391 1 94.56 221 LEU B O 1
ATOM 5553 N N . ASP B 1 222 ? 10.469 39 12.336 1 94.81 222 ASP B N 1
ATOM 5554 C CA . ASP B 1 222 ? 10.32 38.875 13.789 1 94.81 222 ASP B CA 1
ATOM 5555 C C . ASP B 1 222 ? 10.172 37.438 14.227 1 94.81 222 ASP B C 1
ATOM 5557 O O . ASP B 1 222 ? 9.062 36.938 14.43 1 94.81 222 ASP B O 1
ATOM 5561 N N . PRO B 1 223 ? 11.273 36.781 14.484 1 93.19 223 PRO B N 1
ATOM 5562 C CA . PRO B 1 223 ? 11.258 35.344 14.812 1 93.19 223 PRO B CA 1
ATOM 5563 C C . PRO B 1 223 ? 10.562 35.062 16.141 1 93.19 223 PRO B C 1
ATOM 5565 O O . PRO B 1 223 ? 10.242 33.906 16.438 1 93.19 223 PRO B O 1
ATOM 5568 N N . ASN B 1 224 ? 10.312 36.062 16.953 1 94.25 224 ASN B N 1
ATOM 5569 C CA . ASN B 1 224 ? 9.719 35.844 18.266 1 94.25 224 ASN B CA 1
ATOM 5570 C C . ASN B 1 224 ? 8.203 36 18.234 1 94.25 224 ASN B C 1
ATOM 5572 O O . ASN B 1 224 ? 7.531 35.781 19.234 1 94.25 224 ASN B O 1
ATOM 5576 N N . ASP B 1 225 ? 7.68 36.344 17.062 1 95.88 225 ASP B N 1
ATOM 5577 C CA . ASP B 1 225 ? 6.23 36.469 16.906 1 95.88 225 ASP B CA 1
ATOM 5578 C C . ASP B 1 225 ? 5.59 35.062 16.812 1 95.88 225 ASP B C 1
ATOM 5580 O O . ASP B 1 225 ? 5.543 34.469 15.742 1 95.88 225 ASP B O 1
ATOM 5584 N N . THR B 1 226 ? 5.055 34.562 17.938 1 97.12 226 THR B N 1
ATOM 5585 C CA . THR B 1 226 ? 4.508 33.219 18.016 1 97.12 226 THR B CA 1
ATOM 5586 C C . THR B 1 226 ? 3.254 33.094 17.156 1 97.12 226 THR B C 1
ATOM 5588 O O . THR B 1 226 ? 3.004 32.031 16.578 1 97.12 226 THR B O 1
ATOM 5591 N N . ASP B 1 227 ? 2.506 34.125 17.125 1 97.12 227 ASP B N 1
ATOM 5592 C CA . ASP B 1 227 ? 1.299 34.094 16.312 1 97.12 227 ASP B CA 1
ATOM 5593 C C . ASP B 1 227 ? 1.645 33.969 14.828 1 97.12 227 ASP B C 1
ATOM 5595 O O . ASP B 1 227 ? 0.995 33.188 14.102 1 97.12 227 ASP B O 1
ATOM 5599 N N . ALA B 1 228 ? 2.633 34.719 14.359 1 96.5 228 ALA B N 1
ATOM 5600 C CA . ALA B 1 228 ? 3.08 34.594 12.977 1 96.5 228 ALA B CA 1
ATOM 5601 C C . ALA B 1 228 ? 3.604 33.188 12.695 1 96.5 228 ALA B C 1
ATOM 5603 O O . ALA B 1 228 ? 3.354 32.625 11.617 1 96.5 228 ALA B O 1
ATOM 5604 N N . LEU B 1 229 ? 4.316 32.656 13.68 1 96.5 229 LEU B N 1
ATOM 5605 C CA . LEU B 1 229 ? 4.82 31.297 13.539 1 96.5 229 LEU B CA 1
ATOM 5606 C C . LEU B 1 229 ? 3.674 30.297 13.398 1 96.5 229 LEU B C 1
ATOM 5608 O O . LEU B 1 229 ? 3.744 29.375 12.578 1 96.5 229 LEU B O 1
ATOM 5612 N N . PHE B 1 230 ? 2.633 30.5 14.172 1 97.5 230 PHE B N 1
ATOM 5613 C CA . PHE B 1 230 ? 1.472 29.609 14.109 1 97.5 230 PHE B CA 1
ATOM 5614 C C . PHE B 1 230 ? 0.762 29.75 12.766 1 97.5 230 PHE B C 1
ATOM 5616 O O . PHE B 1 230 ? 0.372 28.734 12.172 1 97.5 230 PHE B O 1
ATOM 5623 N N . ARG B 1 231 ? 0.599 30.938 12.336 1 97.56 231 ARG B N 1
ATOM 5624 C CA . ARG B 1 231 ? -0.032 31.156 11.039 1 97.56 231 ARG B CA 1
ATOM 5625 C C . ARG B 1 231 ? 0.768 30.5 9.922 1 97.56 231 ARG B C 1
ATOM 5627 O O . ARG B 1 231 ? 0.192 29.953 8.977 1 97.56 231 ARG B O 1
ATOM 5634 N N . LEU B 1 232 ? 2.07 30.562 10.016 1 97.38 232 LEU B N 1
ATOM 5635 C CA . LEU B 1 232 ? 2.932 29.906 9.031 1 97.38 232 LEU B CA 1
ATOM 5636 C C . LEU B 1 232 ? 2.721 28.391 9.047 1 97.38 232 LEU B C 1
ATOM 5638 O O . LEU B 1 232 ? 2.574 27.766 7.988 1 97.38 232 LEU B O 1
ATOM 5642 N N . ALA B 1 233 ? 2.688 27.828 10.242 1 97.38 233 ALA B N 1
ATOM 5643 C CA . ALA B 1 233 ? 2.449 26.391 10.359 1 97.38 233 ALA B CA 1
ATOM 5644 C C . ALA B 1 233 ? 1.104 26 9.758 1 97.38 233 ALA B C 1
ATOM 5646 O O . ALA B 1 233 ? 0.998 25 9.055 1 97.38 233 ALA B O 1
ATOM 5647 N N . GLN B 1 234 ? 0.137 26.766 10.039 1 97.69 234 GLN B N 1
ATOM 5648 C CA . GLN B 1 234 ? -1.192 26.531 9.492 1 97.69 234 GLN B CA 1
ATOM 5649 C C . GLN B 1 234 ? -1.178 26.578 7.965 1 97.69 234 GLN B C 1
ATOM 5651 O O . GLN B 1 234 ? -1.745 25.719 7.301 1 97.69 234 GLN B O 1
ATOM 5656 N N . ALA B 1 235 ? -0.555 27.578 7.438 1 97.19 235 ALA B N 1
ATOM 5657 C CA . ALA B 1 235 ? -0.489 27.75 5.988 1 97.19 235 ALA B CA 1
ATOM 5658 C C . ALA B 1 235 ? 0.227 26.578 5.332 1 97.19 235 ALA B C 1
ATOM 5660 O O . ALA B 1 235 ? -0.224 26.062 4.305 1 97.19 235 ALA B O 1
ATOM 5661 N N . ARG B 1 236 ? 1.31 26.172 5.93 1 96.38 236 ARG B N 1
ATOM 5662 C CA . ARG B 1 236 ? 2.053 25.031 5.395 1 96.38 236 ARG B CA 1
ATOM 5663 C C . ARG B 1 236 ? 1.209 23.766 5.422 1 96.38 236 ARG B C 1
ATOM 5665 O O . ARG B 1 236 ? 1.238 22.969 4.477 1 96.38 236 ARG B O 1
ATOM 5672 N N . THR B 1 237 ? 0.471 23.578 6.469 1 96.75 237 THR B N 1
ATOM 5673 C CA . THR B 1 237 ? -0.398 22.406 6.586 1 96.75 237 THR B CA 1
ATOM 5674 C C . THR B 1 237 ? -1.474 22.422 5.504 1 96.75 237 THR B C 1
ATOM 5676 O O . THR B 1 237 ? -1.712 21.406 4.844 1 96.75 237 THR B O 1
ATOM 5679 N N . LEU B 1 238 ? -2.035 23.578 5.305 1 95.5 238 LEU B N 1
ATOM 5680 C CA . LEU B 1 238 ? -3.094 23.703 4.309 1 95.5 238 LEU B CA 1
ATOM 5681 C C . LEU B 1 238 ? -2.531 23.562 2.898 1 95.5 238 LEU B C 1
ATOM 5683 O O . LEU B 1 238 ? -3.256 23.188 1.972 1 95.5 238 LEU B O 1
ATOM 5687 N N . ALA B 1 239 ? -1.283 23.844 2.705 1 94.81 239 ALA B N 1
ATOM 5688 C CA . ALA B 1 239 ? -0.606 23.703 1.42 1 94.81 239 ALA B CA 1
ATOM 5689 C C . ALA B 1 239 ? -0.184 22.25 1.188 1 94.81 239 ALA B C 1
ATOM 5691 O O . ALA B 1 239 ? 0.489 21.953 0.2 1 94.81 239 ALA B O 1
ATOM 5692 N N . GLY B 1 240 ? -0.494 21.422 2.133 1 93.69 240 GLY B N 1
ATOM 5693 C CA . GLY B 1 240 ? -0.158 20.016 1.989 1 93.69 240 GLY B CA 1
ATOM 5694 C C . GLY B 1 240 ? 1.229 19.672 2.502 1 93.69 240 GLY B C 1
ATOM 5695 O O . GLY B 1 240 ? 1.753 18.594 2.227 1 93.69 240 GLY B O 1
ATOM 5696 N N . GLN B 1 241 ? 1.832 20.516 3.184 1 94.44 241 GLN B N 1
ATOM 5697 C CA . GLN B 1 241 ? 3.178 20.312 3.715 1 94.44 241 GLN B CA 1
ATOM 5698 C C . GLN B 1 241 ? 3.152 20.156 5.23 1 94.44 241 GLN B C 1
ATOM 5700 O O . GLN B 1 241 ? 3.918 20.812 5.941 1 94.44 241 GLN B O 1
ATOM 5705 N N . GLY B 1 242 ? 2.348 19.281 5.688 1 93.12 242 GLY B N 1
ATOM 5706 C CA . GLY B 1 242 ? 2.137 19.109 7.117 1 93.12 242 GLY B CA 1
ATOM 5707 C C . GLY B 1 242 ? 3.395 18.688 7.855 1 93.12 242 GLY B C 1
ATOM 5708 O O . GLY B 1 242 ? 3.691 19.219 8.93 1 93.12 242 GLY B O 1
ATOM 5709 N N . ALA B 1 243 ? 4.16 17.797 7.379 1 91.81 243 ALA B N 1
ATOM 5710 C CA . ALA B 1 243 ? 5.375 17.312 8.039 1 91.81 243 ALA B CA 1
ATOM 5711 C C . ALA B 1 243 ? 6.387 18.453 8.203 1 91.81 243 ALA B C 1
ATOM 5713 O O . ALA B 1 243 ? 7.059 18.547 9.234 1 91.81 243 ALA B O 1
ATOM 5714 N N . ALA B 1 244 ? 6.371 19.344 7.199 1 92.19 244 ALA B N 1
ATOM 5715 C CA . ALA B 1 244 ? 7.305 20.469 7.23 1 92.19 244 ALA B CA 1
ATOM 5716 C C . ALA B 1 244 ? 6.863 21.516 8.242 1 92.19 244 ALA B C 1
ATOM 5718 O O . ALA B 1 244 ? 7.652 22.375 8.633 1 92.19 244 ALA B O 1
ATOM 5719 N N . ALA B 1 245 ? 5.613 21.453 8.656 1 96.31 245 ALA B N 1
ATOM 5720 C CA . ALA B 1 245 ? 5.055 22.438 9.578 1 96.31 245 ALA B CA 1
ATOM 5721 C C . ALA B 1 245 ? 5.336 22.031 11.031 1 96.31 245 ALA B C 1
ATOM 5723 O O . ALA B 1 245 ? 5.188 22.859 11.938 1 96.31 245 ALA B O 1
ATOM 5724 N N . LEU B 1 246 ? 5.801 20.797 11.297 1 96.12 246 LEU B N 1
ATOM 5725 C CA . LEU B 1 246 ? 5.883 20.234 12.641 1 96.12 246 LEU B CA 1
ATOM 5726 C C . LEU B 1 246 ? 6.883 21 13.492 1 96.12 246 LEU B C 1
ATOM 5728 O O . LEU B 1 246 ? 6.586 21.359 14.633 1 96.12 246 LEU B O 1
ATOM 5732 N N . PRO B 1 247 ? 8.062 21.359 12.938 1 93.12 247 PRO B N 1
ATOM 5733 C CA . PRO B 1 247 ? 8.992 22.125 13.773 1 93.12 247 PRO B CA 1
ATOM 5734 C C . PRO B 1 247 ? 8.383 23.438 14.273 1 93.12 247 PRO B C 1
ATOM 5736 O O . PRO B 1 247 ? 8.57 23.797 15.438 1 93.12 247 PRO B O 1
ATOM 5739 N N . GLN B 1 248 ? 7.633 24.125 13.422 1 94.75 248 GLN B N 1
ATOM 5740 C CA . GLN B 1 248 ? 7.008 25.391 13.797 1 94.75 248 GLN B CA 1
ATOM 5741 C C . GLN B 1 248 ? 5.926 25.172 14.852 1 94.75 248 GLN B C 1
ATOM 5743 O O . GLN B 1 248 ? 5.812 25.953 15.805 1 94.75 248 GLN B O 1
ATOM 5748 N N . VAL B 1 249 ? 5.148 24.156 14.727 1 97.44 249 VAL B N 1
ATOM 5749 C CA . VAL B 1 249 ? 4.078 23.891 15.68 1 97.44 249 VAL B CA 1
ATOM 5750 C C . VAL B 1 249 ? 4.672 23.562 17.047 1 97.44 249 VAL B C 1
ATOM 5752 O O . VAL B 1 249 ? 4.203 24.078 18.062 1 97.44 249 VAL B O 1
ATOM 5755 N N . TYR B 1 250 ? 5.695 22.75 17.078 1 96.25 250 TYR B N 1
ATOM 5756 C CA . TYR B 1 250 ? 6.332 22.391 18.344 1 96.25 250 TYR B CA 1
ATOM 5757 C C . TYR B 1 250 ? 6.961 23.625 19 1 96.25 250 TYR B C 1
ATOM 5759 O O . TYR B 1 250 ? 6.914 23.781 20.219 1 96.25 250 TYR B O 1
ATOM 5767 N N . THR B 1 251 ? 7.531 24.5 18.203 1 95.19 251 THR B N 1
ATOM 5768 C CA . THR B 1 251 ? 8.078 25.734 18.75 1 95.19 251 THR B CA 1
ATOM 5769 C C . THR B 1 251 ? 6.984 26.578 19.391 1 95.19 251 THR B C 1
ATOM 5771 O O . THR B 1 251 ? 7.172 27.109 20.484 1 95.19 251 THR B O 1
ATOM 5774 N N . VAL B 1 252 ? 5.859 26.703 18.672 1 97.31 252 VAL B N 1
ATOM 5775 C CA . VAL B 1 252 ? 4.719 27.438 19.219 1 97.31 252 VAL B CA 1
ATOM 5776 C C . VAL B 1 252 ? 4.301 26.828 20.547 1 97.31 252 VAL B C 1
ATOM 5778 O O . VAL B 1 252 ? 4.082 27.562 21.516 1 97.31 252 VAL B O 1
ATOM 5781 N N . LEU B 1 253 ? 4.277 25.516 20.641 1 97 253 LEU B N 1
ATOM 5782 C CA . LEU B 1 253 ? 3.816 24.828 21.828 1 97 253 LEU B CA 1
ATOM 5783 C C . LEU B 1 253 ? 4.863 24.906 22.938 1 97 253 LEU B C 1
ATOM 5785 O O . LEU B 1 253 ? 4.527 24.797 24.125 1 97 253 LEU B O 1
ATOM 5789 N N . GLN B 1 254 ? 6.109 25.078 22.625 1 94 254 GLN B N 1
ATOM 5790 C CA . GLN B 1 254 ? 7.148 25.297 23.625 1 94 254 GLN B CA 1
ATOM 5791 C C . GLN B 1 254 ? 6.992 26.656 24.297 1 94 254 GLN B C 1
ATOM 5793 O O . GLN B 1 254 ? 7.145 26.781 25.516 1 94 254 GLN B O 1
ATOM 5798 N N . ARG B 1 255 ? 6.621 27.609 23.453 1 95.69 255 ARG B N 1
ATOM 5799 C CA . ARG B 1 255 ? 6.473 28.984 23.953 1 95.69 255 ARG B CA 1
ATOM 5800 C C . ARG B 1 255 ? 5.129 29.172 24.641 1 95.69 255 ARG B C 1
ATOM 5802 O O . ARG B 1 255 ? 5.035 29.906 25.625 1 95.69 255 ARG B O 1
ATOM 5809 N N . GLN B 1 256 ? 4.129 28.453 24.109 1 96.94 256 GLN B N 1
ATOM 5810 C CA . GLN B 1 256 ? 2.777 28.5 24.656 1 96.94 256 GLN B CA 1
ATOM 5811 C C . GLN B 1 256 ? 2.203 27.094 24.828 1 96.94 256 GLN B C 1
ATOM 5813 O O . GLN B 1 256 ? 1.358 26.672 24.031 1 96.94 256 GLN B O 1
ATOM 5818 N N . PRO B 1 257 ? 2.557 26.438 25.875 1 96 257 PRO B N 1
ATOM 5819 C CA . PRO B 1 257 ? 2.213 25.031 26.047 1 96 257 PRO B CA 1
ATOM 5820 C C . PRO B 1 257 ? 0.708 24.797 26.156 1 96 257 PRO B C 1
ATOM 5822 O O . PRO B 1 257 ? 0.224 23.703 25.859 1 96 257 PRO B O 1
ATOM 5825 N N . ALA B 1 258 ? -0.094 25.812 26.516 1 97.19 258 ALA B N 1
ATOM 5826 C CA . ALA B 1 258 ? -1.525 25.641 26.75 1 97.19 258 ALA B CA 1
ATOM 5827 C C . ALA B 1 258 ? -2.338 26.094 25.531 1 97.19 258 ALA B C 1
ATOM 5829 O O . ALA B 1 258 ? -3.562 26.219 25.625 1 97.19 258 ALA B O 1
ATOM 5830 N N . ARG B 1 259 ? -1.684 26.406 24.469 1 96.81 259 ARG B N 1
ATOM 5831 C CA . ARG B 1 259 ? -2.389 26.875 23.281 1 96.81 259 ARG B CA 1
ATOM 5832 C C . ARG B 1 259 ? -3.148 25.75 22.594 1 96.81 259 ARG B C 1
ATOM 5834 O O . ARG B 1 259 ? -2.559 24.953 21.875 1 96.81 259 ARG B O 1
ATOM 5841 N N . VAL B 1 260 ? -4.453 25.719 22.688 1 97.88 260 VAL B N 1
ATOM 5842 C CA . VAL B 1 260 ? -5.312 24.609 22.281 1 97.88 260 VAL B CA 1
ATOM 5843 C C . VAL B 1 260 ? -5.297 24.484 20.75 1 97.88 260 VAL B C 1
ATOM 5845 O O . VAL B 1 260 ? -5.219 23.359 20.234 1 97.88 260 VAL B O 1
ATOM 5848 N N . ASP B 1 261 ? -5.344 25.609 20.047 1 97.88 261 ASP B N 1
ATOM 5849 C CA . ASP B 1 261 ? -5.41 25.547 18.594 1 97.88 261 ASP B CA 1
ATOM 5850 C C . ASP B 1 261 ? -4.125 24.953 18.016 1 97.88 261 ASP B C 1
ATOM 5852 O O . ASP B 1 261 ? -4.156 24.266 17 1 97.88 261 ASP B O 1
ATOM 5856 N N . ALA B 1 262 ? -2.982 25.219 18.594 1 98.06 262 ALA B N 1
ATOM 5857 C CA . ALA B 1 262 ? -1.721 24.625 18.156 1 98.06 262 ALA B CA 1
ATOM 5858 C C . ALA B 1 262 ? -1.691 23.125 18.406 1 98.06 262 ALA B C 1
ATOM 5860 O O . ALA B 1 262 ? -1.214 22.359 17.562 1 98.06 262 ALA B O 1
ATOM 5861 N N . ALA B 1 263 ? -2.182 22.703 19.562 1 98.25 263 ALA B N 1
ATOM 5862 C CA . ALA B 1 263 ? -2.254 21.266 19.875 1 98.25 263 ALA B CA 1
ATOM 5863 C C . ALA B 1 263 ? -3.158 20.531 18.891 1 98.25 263 ALA B C 1
ATOM 5865 O O . ALA B 1 263 ? -2.834 19.438 18.438 1 98.25 263 ALA B O 1
ATOM 5866 N N . LEU B 1 264 ? -4.27 21.188 18.609 1 98.44 264 LEU B N 1
ATOM 5867 C CA . LEU B 1 264 ? -5.195 20.594 17.656 1 98.44 264 LEU B CA 1
ATOM 5868 C C . LEU B 1 264 ? -4.555 20.484 16.266 1 98.44 264 LEU B C 1
ATOM 5870 O O . LEU B 1 264 ? -4.711 19.469 15.586 1 98.44 264 LEU B O 1
ATOM 5874 N N . LEU B 1 265 ? -3.818 21.516 15.852 1 98.19 265 LEU B N 1
ATOM 5875 C CA . LEU B 1 265 ? -3.125 21.484 14.57 1 98.19 265 LEU B CA 1
ATOM 5876 C C . LEU B 1 265 ? -2.092 20.359 14.539 1 98.19 265 LEU B C 1
ATOM 5878 O O . LEU B 1 265 ? -1.975 19.641 13.539 1 98.19 265 LEU B O 1
ATOM 5882 N N . LEU B 1 266 ? -1.348 20.172 15.625 1 98.06 266 LEU B N 1
ATOM 5883 C CA . LEU B 1 266 ? -0.347 19.109 15.75 1 98.06 266 LEU B CA 1
ATOM 5884 C C . LEU B 1 266 ? -0.976 17.75 15.531 1 98.06 266 LEU B C 1
ATOM 5886 O O . LEU B 1 266 ? -0.469 16.938 14.742 1 98.06 266 LEU B O 1
ATOM 5890 N N . ALA B 1 267 ? -2.066 17.547 16.203 1 98.31 267 ALA B N 1
ATOM 5891 C CA . ALA B 1 267 ? -2.777 16.281 16.062 1 98.31 267 ALA B CA 1
ATOM 5892 C C . ALA B 1 267 ? -3.268 16.062 14.641 1 98.31 267 ALA B C 1
ATOM 5894 O O . ALA B 1 267 ? -3.139 14.969 14.086 1 98.31 267 ALA B O 1
ATOM 5895 N N . ASP B 1 268 ? -3.744 17.094 14.078 1 97.81 268 ASP B N 1
ATOM 5896 C CA . ASP B 1 268 ? -4.266 17 12.719 1 97.81 268 ASP B CA 1
ATOM 5897 C C . ASP B 1 268 ? -3.156 16.656 11.734 1 97.81 268 ASP B C 1
ATOM 5899 O O . ASP B 1 268 ? -3.373 15.891 10.789 1 97.81 268 ASP B O 1
ATOM 5903 N N . ILE B 1 269 ? -2.031 17.234 11.914 1 97.44 269 ILE B N 1
ATOM 5904 C CA . ILE B 1 269 ? -0.899 16.953 11.039 1 97.44 269 ILE B CA 1
ATOM 5905 C C . ILE B 1 269 ? -0.524 15.469 11.141 1 97.44 269 ILE B C 1
ATOM 5907 O O . ILE B 1 269 ? -0.365 14.797 10.125 1 97.44 269 ILE B O 1
ATOM 5911 N N . TYR B 1 270 ? -0.436 14.938 12.344 1 97.94 270 TYR B N 1
ATOM 5912 C CA . TYR B 1 270 ? -0.061 13.539 12.516 1 97.94 270 TYR B CA 1
ATOM 5913 C C . TYR B 1 270 ? -1.121 12.617 11.93 1 97.94 270 TYR B C 1
ATOM 5915 O O . TYR B 1 270 ? -0.794 11.602 11.305 1 97.94 270 TYR B O 1
ATOM 5923 N N . VAL B 1 271 ? -2.396 12.953 12.102 1 97.19 271 VAL B N 1
ATOM 5924 C CA . VAL B 1 271 ? -3.463 12.148 11.516 1 97.19 271 VAL B CA 1
ATOM 5925 C C . VAL B 1 271 ? -3.328 12.148 9.992 1 97.19 271 VAL B C 1
ATOM 5927 O O . VAL B 1 271 ? -3.439 11.094 9.359 1 97.19 271 VAL B O 1
ATOM 5930 N N . SER B 1 272 ? -3.059 13.32 9.414 1 96.19 272 SER B N 1
ATOM 5931 C CA . SER B 1 272 ? -2.936 13.438 7.965 1 96.19 272 SER B CA 1
ATOM 5932 C C . SER B 1 272 ? -1.741 12.641 7.449 1 96.19 272 SER B C 1
ATOM 5934 O O . SER B 1 272 ? -1.738 12.188 6.301 1 96.19 272 SER B O 1
ATOM 5936 N N . GLN B 1 273 ? -0.771 12.422 8.336 1 94.56 273 GLN B N 1
ATOM 5937 C CA . GLN B 1 273 ? 0.405 11.633 7.973 1 94.56 273 GLN B CA 1
ATOM 5938 C C . GLN B 1 273 ? 0.172 10.148 8.219 1 94.56 273 GLN B C 1
ATOM 5940 O O . GLN B 1 273 ? 1.088 9.336 8.055 1 94.56 273 GLN B O 1
ATOM 5945 N N . GLY B 1 274 ? -1.027 9.828 8.688 1 95.38 274 GLY B N 1
ATOM 5946 C CA . GLY B 1 274 ? -1.37 8.438 8.945 1 95.38 274 GLY B CA 1
ATOM 5947 C C . GLY B 1 274 ? -0.883 7.945 10.297 1 95.38 274 GLY B C 1
ATOM 5948 O O . GLY B 1 274 ? -0.64 6.75 10.477 1 95.38 274 GLY B O 1
ATOM 5949 N N . LEU B 1 275 ? -0.678 8.844 11.188 1 97.19 275 LEU B N 1
ATOM 5950 C CA . LEU B 1 275 ? -0.141 8.484 12.492 1 97.19 275 LEU B CA 1
ATOM 5951 C C . LEU B 1 275 ? -1.118 8.859 13.602 1 97.19 275 LEU B C 1
ATOM 5953 O O . LEU B 1 275 ? -0.784 9.641 14.492 1 97.19 275 LEU B O 1
ATOM 5957 N N . PRO B 1 276 ? -2.277 8.234 13.641 1 97.56 276 PRO B N 1
ATOM 5958 C CA . PRO B 1 276 ? -3.295 8.594 14.633 1 97.56 276 PRO B CA 1
ATOM 5959 C C . PRO B 1 276 ? -2.867 8.281 16.062 1 97.56 276 PRO B C 1
ATOM 5961 O O . PRO B 1 276 ? -3.242 8.992 17 1 97.56 276 PRO B O 1
ATOM 5964 N N . ASP B 1 277 ? -2.084 7.199 16.297 1 96.94 277 ASP B N 1
ATOM 5965 C CA . ASP B 1 277 ? -1.634 6.855 17.641 1 96.94 277 ASP B CA 1
ATOM 5966 C C . ASP B 1 277 ? -0.771 7.969 18.234 1 96.94 277 ASP B C 1
ATOM 5968 O O . ASP B 1 277 ? -0.933 8.336 19.406 1 96.94 277 ASP B O 1
ATOM 5972 N N . ARG B 1 278 ? 0.128 8.406 17.359 1 97.12 278 ARG B N 1
ATOM 5973 C CA . ARG B 1 278 ? 0.951 9.539 17.781 1 97.12 278 ARG B CA 1
ATOM 5974 C C . ARG B 1 278 ? 0.091 10.766 18.078 1 97.12 278 ARG B C 1
ATOM 5976 O O . ARG B 1 278 ? 0.321 11.469 19.062 1 97.12 278 ARG B O 1
ATOM 5983 N N . ALA B 1 279 ? -0.906 11.078 17.234 1 98.19 279 ALA B N 1
ATOM 5984 C CA . ALA B 1 279 ? -1.82 12.203 17.422 1 98.19 279 ALA B CA 1
ATOM 5985 C C . ALA B 1 279 ? -2.506 12.125 18.797 1 98.19 279 ALA B C 1
ATOM 5987 O O . ALA B 1 279 ? -2.58 13.117 19.516 1 98.19 279 ALA B O 1
ATOM 5988 N N . VAL B 1 280 ? -2.943 10.93 19.141 1 98.12 280 VAL B N 1
ATOM 5989 C CA . VAL B 1 280 ? -3.648 10.719 20.391 1 98.12 280 VAL B CA 1
ATOM 5990 C C . VAL B 1 280 ? -2.705 10.992 21.562 1 98.12 280 VAL B C 1
ATOM 5992 O O . VAL B 1 280 ? -3.084 11.656 22.531 1 98.12 280 VAL B O 1
ATOM 5995 N N . ARG B 1 281 ? -1.498 10.523 21.484 1 96.75 281 ARG B N 1
ATOM 5996 C CA . ARG B 1 281 ? -0.535 10.742 22.547 1 96.75 281 ARG B CA 1
ATOM 5997 C C . ARG B 1 281 ? -0.203 12.227 22.688 1 96.75 281 ARG B C 1
ATOM 5999 O O . ARG B 1 281 ? -0.04 12.734 23.797 1 96.75 281 ARG B O 1
ATOM 6006 N N . GLU B 1 282 ? -0.139 12.961 21.562 1 97.75 282 GLU B N 1
ATOM 6007 C CA . GLU B 1 282 ? 0.099 14.398 21.594 1 97.75 282 GLU B CA 1
ATOM 6008 C C . GLU B 1 282 ? -1.071 15.141 22.234 1 97.75 282 GLU B C 1
ATOM 6010 O O . GLU B 1 282 ? -0.872 16.094 22.984 1 97.75 282 GLU B O 1
ATOM 6015 N N . LEU B 1 283 ? -2.25 14.711 21.938 1 98.38 283 LEU B N 1
ATOM 6016 C CA . LEU B 1 283 ? -3.432 15.312 22.547 1 98.38 283 LEU B CA 1
ATOM 6017 C C . LEU B 1 283 ? -3.467 15.062 24.047 1 98.38 283 LEU B C 1
ATOM 6019 O O . LEU B 1 283 ? -3.84 15.945 24.812 1 98.38 283 LEU B O 1
ATOM 6023 N N . ASP B 1 284 ? -3.113 13.852 24.469 1 97.75 284 ASP B N 1
ATOM 6024 C CA . ASP B 1 284 ? -3.043 13.539 25.891 1 97.75 284 ASP B CA 1
ATOM 6025 C C . ASP B 1 284 ? -2.045 14.453 26.594 1 97.75 284 ASP B C 1
ATOM 6027 O O . ASP B 1 284 ? -2.336 14.977 27.672 1 97.75 284 ASP B O 1
ATOM 6031 N N . ALA B 1 285 ? -0.924 14.625 26 1 96.56 285 ALA B N 1
ATOM 6032 C CA . ALA B 1 285 ? 0.089 15.508 26.562 1 96.56 285 ALA B CA 1
ATOM 6033 C C . ALA B 1 285 ? -0.431 16.938 26.672 1 96.56 285 ALA B C 1
ATOM 6035 O O . ALA B 1 285 ? -0.256 17.594 27.703 1 96.56 285 ALA B O 1
ATOM 6036 N N . ALA B 1 286 ? -1.1 17.438 25.609 1 97.75 286 ALA B N 1
ATOM 6037 C CA . ALA B 1 286 ? -1.653 18.797 25.594 1 97.75 286 ALA B CA 1
ATOM 6038 C C . ALA B 1 286 ? -2.736 18.953 26.656 1 97.75 286 ALA B C 1
ATOM 6040 O O . ALA B 1 286 ? -2.822 20 27.297 1 97.75 286 ALA B O 1
ATOM 6041 N N . ALA B 1 287 ? -3.572 17.906 26.828 1 97.75 287 ALA B N 1
ATOM 6042 C CA . ALA B 1 287 ? -4.652 17.953 27.812 1 97.75 287 ALA B CA 1
ATOM 6043 C C . ALA B 1 287 ? -4.098 18.125 29.219 1 97.75 287 ALA B C 1
ATOM 6045 O O . ALA B 1 287 ? -4.75 18.719 30.078 1 97.75 287 ALA B O 1
ATOM 6046 N N . GLY B 1 288 ? -2.893 17.578 29.422 1 96.38 288 GLY B N 1
ATOM 6047 C CA . GLY B 1 288 ? -2.248 17.703 30.734 1 96.38 288 GLY B CA 1
ATOM 6048 C C . GLY B 1 288 ? -1.665 19.078 30.969 1 96.38 288 GLY B C 1
ATOM 6049 O O . GLY B 1 288 ? -1.422 19.469 32.125 1 96.38 288 GLY B O 1
ATOM 6050 N N . ARG B 1 289 ? -1.577 19.906 29.938 1 96.38 289 ARG B N 1
ATOM 6051 C CA . ARG B 1 289 ? -0.886 21.188 30.047 1 96.38 289 ARG B CA 1
ATOM 6052 C C . ARG B 1 289 ? -1.88 22.344 30.125 1 96.38 289 ARG B C 1
ATOM 6054 O O . ARG B 1 289 ? -1.537 23.438 30.594 1 96.38 289 ARG B O 1
ATOM 6061 N N . VAL B 1 290 ? -3.092 22.109 29.547 1 97.06 290 VAL B N 1
ATOM 6062 C CA . VAL B 1 290 ? -4.066 23.188 29.547 1 97.06 290 VAL B CA 1
ATOM 6063 C C . VAL B 1 290 ? -4.582 23.438 30.969 1 97.06 290 VAL B C 1
ATOM 6065 O O . VAL B 1 290 ? -4.535 22.547 31.812 1 97.06 290 VAL B O 1
ATOM 6068 N N . LEU B 1 291 ? -5.113 24.625 31.25 1 93.75 291 LEU B N 1
ATOM 6069 C CA . LEU B 1 291 ? -5.371 25.047 32.625 1 93.75 291 LEU B CA 1
ATOM 6070 C C . LEU B 1 291 ? -6.863 25.031 32.938 1 93.75 291 LEU B C 1
ATOM 6072 O O . LEU B 1 291 ? -7.262 25.047 34.094 1 93.75 291 LEU B O 1
ATOM 6076 N N . ASN B 1 292 ? -7.777 24.984 31.922 1 96.12 292 ASN B N 1
ATOM 6077 C CA . ASN B 1 292 ? -9.211 25 32.188 1 96.12 292 ASN B CA 1
ATOM 6078 C C . ASN B 1 292 ? -9.922 23.812 31.562 1 96.12 292 ASN B C 1
ATOM 6080 O O . ASN B 1 292 ? -9.406 23.219 30.609 1 96.12 292 ASN B O 1
ATOM 6084 N N . GLY B 1 293 ? -11.047 23.562 32.125 1 97.25 293 GLY B N 1
ATOM 6085 C CA . GLY B 1 293 ? -11.82 22.391 31.734 1 97.25 293 GLY B CA 1
ATOM 6086 C C . GLY B 1 293 ? -12.367 22.484 30.312 1 97.25 293 GLY B C 1
ATOM 6087 O O . GLY B 1 293 ? -12.5 21.484 29.625 1 97.25 293 GLY B O 1
ATOM 6088 N N . GLY B 1 294 ? -12.797 23.641 29.938 1 98.06 294 GLY B N 1
ATOM 6089 C CA . GLY B 1 294 ? -13.281 23.844 28.578 1 98.06 294 GLY B CA 1
ATOM 6090 C C . GLY B 1 294 ? -12.258 23.469 27.516 1 98.06 294 GLY B C 1
ATOM 6091 O O . GLY B 1 294 ? -12.57 22.734 26.578 1 98.06 294 GLY B O 1
ATOM 6092 N N . ASP B 1 295 ? -11.023 23.984 27.688 1 98.12 295 ASP B N 1
ATOM 6093 C CA . ASP B 1 295 ? -9.938 23.656 26.781 1 98.12 295 ASP B CA 1
ATOM 6094 C C . ASP B 1 295 ? -9.625 22.156 26.797 1 98.12 295 ASP B C 1
ATOM 6096 O O . ASP B 1 295 ? -9.43 21.547 25.75 1 98.12 295 ASP B O 1
ATOM 6100 N N . ARG B 1 296 ? -9.602 21.625 27.969 1 98.44 296 ARG B N 1
ATOM 6101 C CA . ARG B 1 296 ? -9.352 20.188 28.094 1 98.44 296 ARG B CA 1
ATOM 6102 C C . ARG B 1 296 ? -10.43 19.375 27.375 1 98.44 296 ARG B C 1
ATOM 6104 O O . ARG B 1 296 ? -10.125 18.391 26.719 1 98.44 296 ARG B O 1
ATOM 6111 N N . SER B 1 297 ? -11.68 19.797 27.531 1 98.56 297 SER B N 1
ATOM 6112 C CA . SER B 1 297 ? -12.812 19.125 26.891 1 98.56 297 SER B CA 1
ATOM 6113 C C . SER B 1 297 ? -12.68 19.109 25.375 1 98.56 297 SER B C 1
ATOM 6115 O O . SER B 1 297 ? -12.953 18.094 24.734 1 98.56 297 SER B O 1
ATOM 6117 N N . VAL B 1 298 ? -12.234 20.219 24.844 1 98.56 298 VAL B N 1
ATOM 6118 C CA . VAL B 1 298 ? -12.062 20.328 23.391 1 98.56 298 VAL B CA 1
ATOM 6119 C C . VAL B 1 298 ? -11.023 19.328 22.922 1 98.56 298 VAL B C 1
ATOM 6121 O O . VAL B 1 298 ? -11.227 18.641 21.906 1 98.56 298 VAL B O 1
ATOM 6124 N N . LEU B 1 299 ? -9.891 19.188 23.578 1 98.75 299 LEU B N 1
ATOM 6125 C CA . LEU B 1 299 ? -8.82 18.266 23.219 1 98.75 299 LEU B CA 1
ATOM 6126 C C . LEU B 1 299 ? -9.273 16.812 23.375 1 98.75 299 LEU B C 1
ATOM 6128 O O . LEU B 1 299 ? -8.977 15.977 22.516 1 98.75 299 LEU B O 1
ATOM 6132 N N . LEU B 1 300 ? -10.031 16.547 24.406 1 98.69 300 LEU B N 1
ATOM 6133 C CA . LEU B 1 300 ? -10.531 15.195 24.641 1 98.69 300 LEU B CA 1
ATOM 6134 C C . LEU B 1 300 ? -11.562 14.805 23.578 1 98.69 300 LEU B C 1
ATOM 6136 O O . LEU B 1 300 ? -11.641 13.641 23.188 1 98.69 300 LEU B O 1
ATOM 6140 N N . LEU B 1 301 ? -12.359 15.773 23.188 1 98.56 301 LEU B N 1
ATOM 6141 C CA . LEU B 1 301 ? -13.312 15.492 22.125 1 98.56 301 LEU B CA 1
ATOM 6142 C C . LEU B 1 301 ? -12.578 15.125 20.828 1 98.56 301 LEU B C 1
ATOM 6144 O O . LEU B 1 301 ? -12.977 14.188 20.141 1 98.56 301 LEU B O 1
ATOM 6148 N N . ARG B 1 302 ? -11.484 15.852 20.469 1 98.69 302 ARG B N 1
ATOM 6149 C CA . ARG B 1 302 ? -10.703 15.516 19.281 1 98.69 302 ARG B CA 1
ATOM 6150 C C . ARG B 1 302 ? -10.086 14.125 19.406 1 98.69 302 ARG B C 1
ATOM 6152 O O . ARG B 1 302 ? -10.047 13.375 18.422 1 98.69 302 ARG B O 1
ATOM 6159 N N . LYS B 1 303 ? -9.602 13.812 20.594 1 98.62 303 LYS B N 1
ATOM 6160 C CA . LYS B 1 303 ? -9.102 12.469 20.859 1 98.62 303 LYS B CA 1
ATOM 6161 C C . LYS B 1 303 ? -10.172 11.414 20.578 1 98.62 303 LYS B C 1
ATOM 6163 O O . LYS B 1 303 ? -9.898 10.414 19.906 1 98.62 303 LYS B O 1
ATOM 6168 N N . ALA B 1 304 ? -11.398 11.688 21.062 1 98.62 304 ALA B N 1
ATOM 6169 C CA . ALA B 1 304 ? -12.508 10.773 20.828 1 98.62 304 ALA B CA 1
ATOM 6170 C C . ALA B 1 304 ? -12.766 10.578 19.328 1 98.62 304 ALA B C 1
ATOM 6172 O O . ALA B 1 304 ? -12.992 9.461 18.875 1 98.62 304 ALA B O 1
ATOM 6173 N N . ASN B 1 305 ? -12.695 11.641 18.641 1 98.5 305 ASN B N 1
ATOM 6174 C CA . ASN B 1 305 ? -12.922 11.578 17.203 1 98.5 305 ASN B CA 1
ATOM 6175 C C . ASN B 1 305 ? -11.867 10.727 16.5 1 98.5 305 ASN B C 1
ATOM 6177 O O . ASN B 1 305 ? -12.188 9.914 15.633 1 98.5 305 ASN B O 1
ATOM 6181 N N . ILE B 1 306 ? -10.625 10.875 16.875 1 98.31 306 ILE B N 1
ATOM 6182 C CA . ILE B 1 306 ? -9.539 10.133 16.234 1 98.31 306 ILE B CA 1
ATOM 6183 C C . ILE B 1 306 ? -9.656 8.656 16.594 1 98.31 306 ILE B C 1
ATOM 6185 O O . ILE B 1 306 ? -9.523 7.793 15.711 1 98.31 306 ILE B O 1
ATOM 6189 N N . LEU B 1 307 ? -9.961 8.344 17.828 1 98.25 307 LEU B N 1
ATOM 6190 C CA . LEU B 1 307 ? -10.109 6.957 18.266 1 98.25 307 LEU B 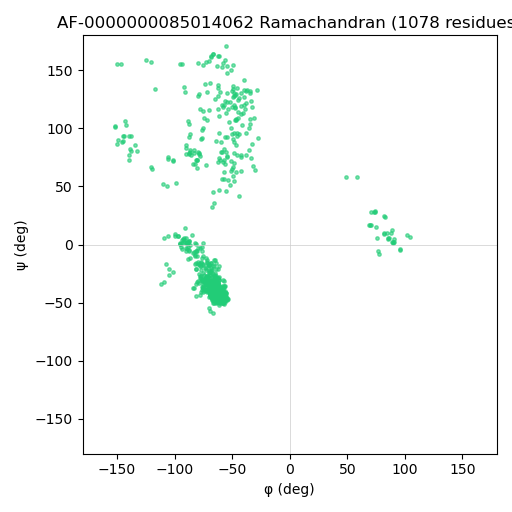CA 1
ATOM 6191 C C . LEU B 1 307 ? -11.266 6.281 17.531 1 98.25 307 LEU B C 1
ATOM 6193 O O . LEU B 1 307 ? -11.156 5.121 17.125 1 98.25 307 LEU B O 1
ATOM 6197 N N . ALA B 1 308 ? -12.328 7.012 17.359 1 96.81 308 ALA B N 1
ATOM 6198 C CA . ALA B 1 308 ? -13.477 6.469 16.625 1 96.81 308 ALA B CA 1
ATOM 6199 C C . ALA B 1 308 ? -13.117 6.176 15.18 1 96.81 308 ALA B C 1
ATOM 6201 O O . ALA B 1 308 ? -13.477 5.125 14.641 1 96.81 308 ALA B O 1
ATOM 6202 N N . ALA B 1 309 ? -12.398 7.055 14.586 1 96.31 309 ALA B N 1
ATOM 6203 C CA . ALA B 1 309 ? -12.031 6.93 13.18 1 96.31 309 ALA B CA 1
ATOM 6204 C C . ALA B 1 309 ? -11.094 5.746 12.961 1 96.31 309 ALA B C 1
ATOM 6206 O O . ALA B 1 309 ? -11.07 5.156 11.875 1 96.31 309 ALA B O 1
ATOM 6207 N N . THR B 1 310 ? -10.375 5.383 14 1 95.56 310 THR B N 1
ATOM 6208 C CA . THR B 1 310 ? -9.43 4.277 13.883 1 95.56 310 THR B CA 1
ATOM 6209 C C . THR B 1 310 ? -10.062 2.969 14.344 1 95.56 310 THR B C 1
ATOM 6211 O O . THR B 1 310 ? -9.391 1.937 14.414 1 95.56 310 THR B O 1
ATOM 6214 N N . GLY B 1 311 ? -11.367 3.012 14.766 1 95.19 311 GLY B N 1
ATOM 6215 C CA . GLY B 1 311 ? -12.125 1.812 15.086 1 95.19 311 GLY B CA 1
ATOM 6216 C C . GLY B 1 311 ? -12.125 1.484 16.562 1 95.19 311 GLY B C 1
ATOM 6217 O O . GLY B 1 311 ? -12.742 0.502 16.984 1 95.19 311 GLY B O 1
ATOM 6218 N N . ASP B 1 312 ? -11.398 2.262 17.312 1 96.25 312 ASP B N 1
ATOM 6219 C CA . ASP B 1 312 ? -11.398 2.049 18.75 1 96.25 312 ASP B CA 1
ATOM 6220 C C . ASP B 1 312 ? -12.594 2.738 19.406 1 96.25 312 ASP B C 1
ATOM 6222 O O . ASP B 1 312 ? -12.43 3.725 20.125 1 96.25 312 ASP B O 1
ATOM 6226 N N . THR B 1 313 ? -13.719 2.168 19.328 1 96.62 313 THR B N 1
ATOM 6227 C CA . THR B 1 313 ? -14.961 2.75 19.797 1 96.62 313 THR B CA 1
ATOM 6228 C C . THR B 1 313 ? -14.969 2.852 21.328 1 96.62 313 THR B C 1
ATOM 6230 O O . THR B 1 313 ? -15.43 3.846 21.891 1 96.62 313 THR B O 1
ATOM 6233 N N . ARG B 1 314 ? -14.5 1.819 21.969 1 96.81 314 ARG B N 1
ATOM 6234 C CA . ARG B 1 314 ? -14.469 1.851 23.422 1 96.81 314 ARG B CA 1
ATOM 6235 C C . ARG B 1 314 ? -13.617 3.016 23.922 1 96.81 314 ARG B C 1
ATOM 6237 O O . ARG B 1 314 ? -14.055 3.775 24.797 1 96.81 314 ARG B O 1
ATOM 6244 N N . GLY B 1 315 ? -12.438 3.127 23.312 1 98.12 315 GLY B N 1
ATOM 6245 C CA . GLY B 1 315 ? -11.578 4.246 23.672 1 98.12 315 GLY B CA 1
ATOM 6246 C C . GLY B 1 315 ? -12.203 5.598 23.359 1 98.12 315 GLY B C 1
ATOM 6247 O O . GLY B 1 315 ? -12.039 6.551 24.125 1 98.12 315 GLY B O 1
ATOM 6248 N N . ALA B 1 316 ? -12.914 5.656 22.297 1 98.5 316 ALA B N 1
ATOM 6249 C CA . ALA B 1 316 ? -13.594 6.883 21.891 1 98.5 316 ALA B CA 1
ATOM 6250 C C . ALA B 1 316 ? -14.672 7.277 22.891 1 98.5 316 ALA B C 1
ATOM 6252 O O . ALA B 1 316 ? -14.805 8.453 23.234 1 98.5 316 ALA B O 1
ATOM 6253 N N . VAL B 1 317 ? -15.414 6.262 23.359 1 98.44 317 VAL B N 1
ATOM 6254 C CA . VAL B 1 317 ? -16.469 6.508 24.344 1 98.44 317 VAL B CA 1
ATOM 6255 C C . VAL B 1 317 ? -15.852 7.062 25.625 1 98.44 317 VAL B C 1
ATOM 6257 O O . VAL B 1 317 ? -16.328 8.062 26.172 1 98.44 317 VAL B O 1
ATOM 6260 N N . LEU B 1 318 ? -14.781 6.48 26.078 1 98.44 318 LEU B N 1
ATOM 6261 C CA . LEU B 1 318 ? -14.125 6.918 27.312 1 98.44 318 LEU B CA 1
ATOM 6262 C C . LEU B 1 318 ? -13.617 8.352 27.172 1 98.44 318 LEU B C 1
ATOM 6264 O O . LEU B 1 318 ? -13.781 9.164 28.078 1 98.44 318 LEU B O 1
ATOM 6268 N N . ALA B 1 319 ? -13.031 8.648 26.016 1 98.62 319 ALA B N 1
ATOM 6269 C CA . ALA B 1 319 ? -12.531 10 25.766 1 98.62 319 ALA B CA 1
ATOM 6270 C C . ALA B 1 319 ? -13.672 11.016 25.719 1 98.62 319 ALA B C 1
ATOM 6272 O O . ALA B 1 319 ? -13.547 12.117 26.266 1 98.62 319 ALA B O 1
ATOM 6273 N N . ALA B 1 320 ? -14.742 10.703 25.125 1 98.69 320 ALA B N 1
ATOM 6274 C CA . ALA B 1 320 ? -15.898 11.586 25.078 1 98.69 320 ALA B CA 1
ATOM 6275 C C . ALA B 1 320 ? -16.5 11.781 26.469 1 98.69 320 ALA B C 1
ATOM 6277 O O . ALA B 1 320 ? -16.953 12.883 26.812 1 98.69 320 ALA B O 1
ATOM 6278 N N . GLN B 1 321 ? -16.562 10.703 27.25 1 98.62 321 GLN B N 1
ATOM 6279 C CA . GLN B 1 321 ? -17.031 10.805 28.625 1 98.62 321 GLN B CA 1
ATOM 6280 C C . GLN B 1 321 ? -16.156 11.758 29.438 1 98.62 321 GLN B C 1
ATOM 6282 O O . GLN B 1 321 ? -16.656 12.594 30.188 1 98.62 321 GLN B O 1
ATOM 6287 N N . ASP B 1 322 ? -14.914 11.617 29.25 1 98.62 322 ASP B N 1
ATOM 6288 C CA . ASP B 1 322 ? -13.984 12.523 29.922 1 98.62 322 ASP B CA 1
ATOM 6289 C C . ASP B 1 322 ? -14.219 13.969 29.484 1 98.62 322 ASP B C 1
ATOM 6291 O O . ASP B 1 322 ? -14.148 14.891 30.297 1 98.62 322 ASP B O 1
ATOM 6295 N N . ALA B 1 323 ? -14.523 14.172 28.188 1 98.69 323 ALA B N 1
ATOM 6296 C CA . ALA B 1 323 ? -14.766 15.508 27.656 1 98.69 323 ALA B CA 1
ATOM 6297 C C . ALA B 1 323 ? -15.977 16.156 28.328 1 98.69 323 ALA B C 1
ATOM 6299 O O . ALA B 1 323 ? -15.922 17.328 28.719 1 98.69 323 ALA B O 1
ATOM 6300 N N . VAL B 1 324 ? -17.047 15.391 28.516 1 98.31 324 VAL B N 1
ATOM 6301 C CA . VAL B 1 324 ? -18.266 15.945 29.109 1 98.31 324 VAL B CA 1
ATOM 6302 C C . VAL B 1 324 ? -18.062 16.156 30.594 1 98.31 324 VAL B C 1
ATOM 6304 O O . VAL B 1 324 ? -18.656 17.062 31.188 1 98.31 324 VAL B O 1
ATOM 6307 N N . ARG B 1 325 ? -17.219 15.352 31.234 1 98.19 325 ARG B N 1
ATOM 6308 C CA . ARG B 1 325 ? -16.891 15.547 32.656 1 98.19 325 ARG B CA 1
ATOM 6309 C C . ARG B 1 325 ? -16.109 16.828 32.844 1 98.19 325 ARG B C 1
ATOM 6311 O O . ARG B 1 325 ? -16.359 17.562 33.812 1 98.19 325 ARG B O 1
ATOM 6318 N N . GLU B 1 326 ? -15.219 17.156 31.938 1 98.38 326 GLU B N 1
ATOM 6319 C CA . GLU B 1 326 ? -14.367 18.328 32.031 1 98.38 326 GLU B CA 1
ATOM 6320 C C . GLU B 1 326 ? -15.164 19.609 31.766 1 98.38 326 GLU B C 1
ATOM 6322 O O . GLU B 1 326 ? -14.859 20.656 32.312 1 98.38 326 GLU B O 1
ATOM 6327 N N . ASP B 1 327 ? -16.156 19.531 30.906 1 98.31 327 ASP B N 1
ATOM 6328 C CA . ASP B 1 327 ? -17.031 20.656 30.609 1 98.31 327 ASP B CA 1
ATOM 6329 C C . ASP B 1 327 ? -18.484 20.172 30.422 1 98.31 327 ASP B C 1
ATOM 6331 O O . ASP B 1 327 ? -18.859 19.734 29.328 1 98.31 327 ASP B O 1
ATOM 6335 N N . SER B 1 328 ? -19.234 20.375 31.375 1 97.69 328 SER B N 1
ATOM 6336 C CA . SER B 1 328 ? -20.609 19.875 31.375 1 97.69 328 SER B CA 1
ATOM 6337 C C . SER B 1 328 ? -21.516 20.734 30.484 1 97.69 328 SER B C 1
ATOM 6339 O O . SER B 1 328 ? -22.688 20.406 30.281 1 97.69 328 SER B O 1
ATOM 6341 N N . ARG B 1 329 ? -21.031 21.812 29.953 1 97.94 329 ARG B N 1
ATOM 6342 C CA . ARG B 1 329 ? -21.828 22.688 29.094 1 97.94 329 ARG B CA 1
ATOM 6343 C C . ARG B 1 329 ? -21.438 22.547 27.641 1 97.94 329 ARG B C 1
ATOM 6345 O O . ARG B 1 329 ? -21.875 23.312 26.781 1 97.94 329 ARG B O 1
ATOM 6352 N N . PHE B 1 330 ? -20.609 21.609 27.344 1 97.69 330 PHE B N 1
ATOM 6353 C CA . PHE B 1 330 ? -20.109 21.422 25.984 1 97.69 330 PHE B CA 1
ATOM 6354 C C . PHE B 1 330 ? -21.047 20.516 25.188 1 97.69 330 PHE B C 1
ATOM 6356 O O . PHE B 1 330 ? -20.859 19.297 25.141 1 97.69 330 PHE B O 1
ATOM 6363 N N . ALA B 1 331 ? -21.984 21.031 24.484 1 98.44 331 ALA B N 1
ATOM 6364 C CA . ALA B 1 331 ? -23.047 20.297 23.797 1 98.44 331 ALA B CA 1
ATOM 6365 C C . ALA B 1 331 ? -22.453 19.328 22.781 1 98.44 331 ALA B C 1
ATOM 6367 O O . ALA B 1 331 ? -22.938 18.188 22.656 1 98.44 331 ALA B O 1
ATOM 6368 N N . ALA B 1 332 ? -21.438 19.766 22.094 1 98.31 332 ALA B N 1
ATOM 6369 C CA . ALA B 1 332 ? -20.844 18.953 21.031 1 98.31 332 ALA B CA 1
ATOM 6370 C C . ALA B 1 332 ? -20.266 17.656 21.609 1 98.31 332 ALA B C 1
ATOM 6372 O O . ALA B 1 332 ? -20.328 16.609 20.969 1 98.31 332 ALA B O 1
ATOM 6373 N N . ALA B 1 333 ? -19.688 17.688 22.766 1 98.62 333 ALA B N 1
ATOM 6374 C CA . ALA B 1 333 ? -19.125 16.5 23.422 1 98.62 333 ALA B CA 1
ATOM 6375 C C . ALA B 1 333 ? -20.234 15.516 23.781 1 98.62 333 ALA B C 1
ATOM 6377 O O . ALA B 1 333 ? -20.078 14.305 23.594 1 98.62 333 ALA B O 1
ATOM 6378 N N . PHE B 1 334 ? -21.344 16 24.266 1 98.56 334 PHE B N 1
ATOM 6379 C CA . PHE B 1 334 ? -22.484 15.141 24.578 1 98.56 334 PHE B CA 1
ATOM 6380 C C . PHE B 1 334 ? -23.016 14.477 23.312 1 98.56 334 PHE B C 1
ATOM 6382 O O . PHE B 1 334 ? -23.344 13.289 23.312 1 98.56 334 PHE B O 1
ATOM 6389 N N . ALA B 1 335 ? -23.125 15.305 22.266 1 98.5 335 ALA B N 1
ATOM 6390 C CA . ALA B 1 335 ? -23.609 14.758 21.016 1 98.5 335 ALA B CA 1
ATOM 6391 C C . ALA B 1 335 ? -22.703 13.641 20.516 1 98.5 335 ALA B C 1
ATOM 6393 O O . ALA B 1 335 ? -23.172 12.586 20.094 1 98.5 335 ALA B O 1
ATOM 6394 N N . ARG B 1 336 ? -21.406 13.852 20.578 1 98.5 336 ARG B N 1
ATOM 6395 C CA . ARG B 1 336 ? -20.469 12.828 20.141 1 98.5 336 ARG B CA 1
ATOM 6396 C C . ARG B 1 336 ? -20.562 11.586 21.016 1 98.5 336 ARG B C 1
ATOM 6398 O O . ARG B 1 336 ? -20.484 10.461 20.531 1 98.5 336 ARG B O 1
ATOM 6405 N N . LEU B 1 337 ? -20.656 11.758 22.312 1 98.56 337 LEU B N 1
ATOM 6406 C CA . LEU B 1 337 ? -20.844 10.633 23.219 1 98.56 337 LEU B CA 1
ATOM 6407 C C . LEU B 1 337 ? -22.062 9.82 22.828 1 98.56 337 LEU B C 1
ATOM 6409 O O . LEU B 1 337 ? -22.016 8.586 22.781 1 98.56 337 LEU B O 1
ATOM 6413 N N . GLY B 1 338 ? -23.156 10.57 22.547 1 98.56 338 GLY B N 1
ATOM 6414 C CA . GLY B 1 338 ? -24.359 9.891 22.094 1 98.56 338 GLY B CA 1
ATOM 6415 C C . GLY B 1 338 ? -24.125 9.039 20.859 1 98.56 338 GLY B C 1
ATOM 6416 O O . GLY B 1 338 ? -24.547 7.883 20.812 1 98.56 338 GLY B O 1
ATOM 6417 N N . GLU B 1 339 ? -23.484 9.609 19.906 1 98.06 339 GLU B N 1
ATOM 6418 C CA . GLU B 1 339 ? -23.188 8.898 18.672 1 98.06 339 GLU B CA 1
ATOM 6419 C C . GLU B 1 339 ? -22.359 7.641 18.938 1 98.06 339 GLU B C 1
ATOM 6421 O O . GLU B 1 339 ? -22.641 6.574 18.391 1 98.06 339 GLU B O 1
ATOM 6426 N N . LEU B 1 340 ? -21.391 7.746 19.781 1 98.31 340 LEU B N 1
ATOM 6427 C CA . LEU B 1 340 ? -20.469 6.648 20.062 1 98.31 340 LEU B CA 1
ATOM 6428 C C . LEU B 1 340 ? -21.172 5.559 20.875 1 98.31 340 LEU B C 1
ATOM 6430 O O . LEU B 1 340 ? -20.906 4.371 20.688 1 98.31 340 LEU B O 1
ATOM 6434 N N . LEU B 1 341 ? -22.031 5.965 21.719 1 98 341 LEU B N 1
ATOM 6435 C CA . LEU B 1 341 ? -22.766 4.988 22.516 1 98 341 LEU B CA 1
ATOM 6436 C C . LEU B 1 341 ? -23.734 4.203 21.656 1 98 341 LEU B C 1
ATOM 6438 O O . LEU B 1 341 ? -23.984 3.02 21.906 1 98 341 LEU B O 1
ATOM 6442 N N . VAL B 1 342 ? -24.312 4.867 20.641 1 96.44 342 VAL B N 1
ATOM 6443 C CA . VAL B 1 342 ? -25.141 4.141 19.672 1 96.44 342 VAL B CA 1
ATOM 6444 C C . VAL B 1 342 ? -24.297 3.061 19 1 96.44 342 VAL B C 1
ATOM 6446 O O . VAL B 1 342 ? -24.719 1.904 18.906 1 96.44 342 VAL B O 1
ATOM 6449 N N . LEU B 1 343 ? -23.125 3.441 18.625 1 94.75 343 LEU B N 1
ATOM 6450 C CA . LEU B 1 343 ? -22.234 2.51 17.953 1 94.75 343 LEU B CA 1
ATOM 6451 C C . LEU B 1 343 ? -21.828 1.373 18.891 1 94.75 343 LEU B C 1
ATOM 6453 O O . LEU B 1 343 ? -21.609 0.242 18.438 1 94.75 343 LEU B O 1
ATOM 6457 N N . HIS B 1 344 ? -21.703 1.729 20.125 1 95 344 HIS B N 1
ATOM 6458 C CA . HIS B 1 344 ? -21.312 0.743 21.125 1 95 344 HIS B CA 1
ATOM 6459 C C . HIS B 1 344 ? -22.5 -0.104 21.578 1 95 344 HIS B C 1
ATOM 6461 O O . HIS B 1 344 ? -22.328 -1.052 22.344 1 95 344 HIS B O 1
ATOM 6467 N N . GLY B 1 345 ? -23.75 0.243 21.094 1 94.62 345 GLY B N 1
ATOM 6468 C CA . GLY B 1 345 ? -24.938 -0.543 21.375 1 94.62 345 GLY B CA 1
ATOM 6469 C C . GLY B 1 345 ? -25.656 -0.116 22.641 1 94.62 345 GLY B C 1
ATOM 6470 O O . GLY B 1 345 ? -26.625 -0.76 23.062 1 94.62 345 GLY B O 1
ATOM 6471 N N . ASP B 1 346 ? -25.141 0.89 23.281 1 97 346 ASP B N 1
ATOM 6472 C CA . ASP B 1 346 ? -25.766 1.408 24.484 1 97 346 ASP B CA 1
ATOM 6473 C C . ASP B 1 346 ? -26.781 2.498 24.156 1 97 346 ASP B C 1
ATOM 6475 O O . ASP B 1 346 ? -26.516 3.684 24.359 1 97 346 ASP B O 1
ATOM 6479 N N . ARG B 1 347 ? -28 2.121 23.859 1 97.31 347 ARG B N 1
ATOM 6480 C CA . ARG B 1 347 ? -29 3.049 23.359 1 97.31 347 ARG B CA 1
ATOM 6481 C C . ARG B 1 347 ? -29.547 3.92 24.484 1 97.31 347 ARG B C 1
ATOM 6483 O O . ARG B 1 347 ? -29.719 5.129 24.312 1 97.31 347 ARG B O 1
ATOM 6490 N N . PRO B 1 348 ? -29.734 3.326 25.641 1 97.88 348 PRO B N 1
ATOM 6491 C CA . PRO B 1 348 ? -30.203 4.203 26.719 1 97.88 348 PRO B CA 1
ATOM 6492 C C . PRO B 1 348 ? -29.188 5.277 27.094 1 97.88 348 PRO B C 1
ATOM 6494 O O . PRO B 1 348 ? -29.547 6.434 27.328 1 97.88 348 PRO B O 1
ATOM 6497 N N . GLY B 1 349 ? -27.938 4.801 27.141 1 98.44 349 GLY B N 1
ATOM 6498 C CA . GLY B 1 349 ? -26.891 5.781 27.406 1 98.44 349 GLY B CA 1
ATOM 6499 C C . GLY B 1 349 ? -26.812 6.863 26.344 1 98.44 349 GLY B C 1
ATOM 6500 O O . GLY B 1 349 ? -26.594 8.031 26.656 1 98.44 349 GLY B O 1
ATOM 6501 N N . ALA B 1 350 ? -27.031 6.484 25.156 1 98.69 350 ALA B N 1
ATOM 6502 C CA . ALA B 1 350 ? -27.016 7.426 24.031 1 98.69 350 ALA B CA 1
ATOM 6503 C C . ALA B 1 350 ? -28.141 8.453 24.172 1 98.69 350 ALA B C 1
ATOM 6505 O O . ALA B 1 350 ? -27.922 9.641 23.938 1 98.69 350 ALA B O 1
ATOM 6506 N N . LEU B 1 351 ? -29.281 7.945 24.531 1 98.44 351 LEU B N 1
ATOM 6507 C CA . LEU B 1 351 ? -30.422 8.844 24.688 1 98.44 351 LEU B CA 1
ATOM 6508 C C . LEU B 1 351 ? -30.141 9.891 25.75 1 98.44 351 LEU B C 1
ATOM 6510 O O . LEU B 1 351 ? -30.453 11.07 25.562 1 98.44 351 LEU B O 1
ATOM 6514 N N . ALA B 1 352 ? -29.594 9.375 26.844 1 98.5 352 ALA B N 1
ATOM 6515 C CA . ALA B 1 352 ? -29.266 10.312 27.906 1 98.5 352 ALA B CA 1
ATOM 6516 C C . ALA B 1 352 ? -28.281 11.375 27.422 1 98.5 352 ALA B C 1
ATOM 6518 O O . ALA B 1 352 ? -28.438 12.562 27.734 1 98.5 352 ALA B O 1
ATOM 6519 N N . ALA B 1 353 ? -27.312 11.039 26.672 1 98.69 353 ALA B N 1
ATOM 6520 C CA . ALA B 1 353 ? -26.297 11.953 26.141 1 98.69 353 ALA B CA 1
ATOM 6521 C C . ALA B 1 353 ? -26.922 12.945 25.172 1 98.69 353 ALA B C 1
ATOM 6523 O O . ALA B 1 353 ? -26.688 14.156 25.281 1 98.69 353 ALA B O 1
ATOM 6524 N N . TYR B 1 354 ? -27.734 12.516 24.281 1 98.62 354 TYR B N 1
ATOM 6525 C CA . TYR B 1 354 ? -28.375 13.398 23.312 1 98.62 354 TYR B CA 1
ATOM 6526 C C . TYR B 1 354 ? -29.344 14.359 24 1 98.62 354 TYR B C 1
ATOM 6528 O O . TYR B 1 354 ? -29.484 15.508 23.594 1 98.62 354 TYR B O 1
ATOM 6536 N N . ALA B 1 355 ? -30 13.805 25 1 98.44 355 ALA B N 1
ATOM 6537 C CA . ALA B 1 355 ? -30.906 14.664 25.734 1 98.44 355 ALA B CA 1
ATOM 6538 C C . ALA B 1 355 ? -30.172 15.867 26.328 1 98.44 355 ALA B C 1
ATOM 6540 O O . ALA B 1 355 ? -30.672 17 26.266 1 98.44 355 ALA B O 1
ATOM 6541 N N . GLN B 1 356 ? -29.031 15.586 26.844 1 98.62 356 GLN B N 1
ATOM 6542 C CA . GLN B 1 356 ? -28.219 16.672 27.375 1 98.62 356 GLN B CA 1
ATOM 6543 C C . GLN B 1 356 ? -27.75 17.609 26.266 1 98.62 356 GLN B C 1
ATOM 6545 O O . GLN B 1 356 ? -27.766 18.828 26.438 1 98.62 356 GLN B O 1
ATOM 6550 N N . ALA B 1 357 ? -27.344 17.125 25.109 1 98.69 357 ALA B N 1
ATOM 6551 C CA . ALA B 1 357 ? -26.906 17.938 23.984 1 98.69 357 ALA B CA 1
ATOM 6552 C C . ALA B 1 357 ? -28.031 18.875 23.516 1 98.69 357 ALA B C 1
ATOM 6554 O O . ALA B 1 357 ? -27.797 20.062 23.281 1 98.69 357 ALA B O 1
ATOM 6555 N N . VAL B 1 358 ? -29.234 18.344 23.469 1 98.44 358 VAL B N 1
ATOM 6556 C CA . VAL B 1 358 ? -30.391 19.109 23 1 98.44 358 VAL B CA 1
ATOM 6557 C C . VAL B 1 358 ? -30.719 20.203 24.016 1 98.44 358 VAL B C 1
ATOM 6559 O O . VAL B 1 358 ? -31.062 21.328 23.625 1 98.44 358 VAL B O 1
ATOM 6562 N N . LYS B 1 359 ? -30.656 19.828 25.25 1 98.31 359 LYS B N 1
ATOM 6563 C CA . LYS B 1 359 ? -30.891 20.812 26.297 1 98.31 359 LYS B CA 1
ATOM 6564 C C . LYS B 1 359 ? -29.922 21.984 26.188 1 98.31 359 LYS B C 1
ATOM 6566 O O . LYS B 1 359 ? -30.328 23.141 26.312 1 98.31 359 LYS B O 1
ATOM 6571 N N . LEU B 1 360 ? -28.672 21.719 25.906 1 98.38 360 LEU B N 1
ATOM 6572 C CA . LEU B 1 360 ? -27.609 22.703 25.844 1 98.38 360 LEU B CA 1
ATOM 6573 C C . LEU B 1 360 ? -27.656 23.484 24.531 1 98.38 360 LEU B C 1
ATOM 6575 O O . LEU B 1 360 ? -27.234 24.641 24.469 1 98.38 360 LEU B O 1
ATOM 6579 N N . ALA B 1 361 ? -28.188 22.859 23.484 1 98.25 361 ALA B N 1
ATOM 6580 C CA . ALA B 1 361 ? -28.312 23.484 22.172 1 98.25 361 ALA B CA 1
ATOM 6581 C C . ALA B 1 361 ? -29.641 23.141 21.516 1 98.25 361 ALA B C 1
ATOM 6583 O O . ALA B 1 361 ? -29.688 22.438 20.5 1 98.25 361 ALA B O 1
ATOM 6584 N N . PRO B 1 362 ? -30.672 23.703 22 1 97 362 PRO B N 1
ATOM 6585 C CA . PRO B 1 362 ? -32 23.328 21.562 1 97 362 PRO B CA 1
ATOM 6586 C C . PRO B 1 362 ? -32.281 23.688 20.109 1 97 362 PRO B C 1
ATOM 6588 O O . PRO B 1 362 ? -33.25 23.172 19.5 1 97 362 PRO B O 1
ATOM 6591 N N . GLN B 1 363 ? -31.516 24.578 19.516 1 97.56 363 GLN B N 1
ATOM 6592 C CA . GLN B 1 363 ? -31.75 25 18.156 1 97.56 363 GLN B CA 1
ATOM 6593 C C . GLN B 1 363 ? -30.953 24.172 17.156 1 97.56 363 GLN B C 1
ATOM 6595 O O . GLN B 1 363 ? -30.969 24.438 15.953 1 97.56 363 GLN B O 1
ATOM 6600 N N . ASN B 1 364 ? -30.281 23.188 17.625 1 97.81 364 ASN B N 1
ATOM 6601 C CA . ASN B 1 364 ? -29.516 22.297 16.75 1 97.81 364 ASN B CA 1
ATOM 6602 C C . ASN B 1 364 ? -30.359 21.141 16.25 1 97.81 364 ASN B C 1
ATOM 6604 O O . ASN B 1 364 ? -30.594 20.172 16.984 1 97.81 364 ASN B O 1
ATOM 6608 N N . ALA B 1 365 ? -30.75 21.172 15.016 1 98.12 365 ALA B N 1
ATOM 6609 C CA . ALA B 1 365 ? -31.656 20.188 14.43 1 98.12 365 ALA B CA 1
ATOM 6610 C C . ALA B 1 365 ? -31.016 18.812 14.391 1 98.12 365 ALA B C 1
ATOM 6612 O O . ALA B 1 365 ? -31.703 17.797 14.492 1 98.12 365 ALA B O 1
ATOM 6613 N N . ALA B 1 366 ? -29.766 18.766 14.242 1 98.12 366 ALA B N 1
ATOM 6614 C CA . ALA B 1 366 ? -29.078 17.484 14.156 1 98.12 366 ALA B CA 1
ATOM 6615 C C . ALA B 1 366 ? -29.156 16.734 15.477 1 98.12 366 ALA B C 1
ATOM 6617 O O . ALA B 1 366 ? -29.375 15.516 15.492 1 98.12 366 ALA B O 1
ATOM 6618 N N . TYR B 1 367 ? -28.969 17.438 16.562 1 98.31 367 TYR B N 1
ATOM 6619 C CA . TYR B 1 367 ? -29.047 16.797 17.875 1 98.31 367 TYR B CA 1
ATOM 6620 C C . TYR B 1 367 ? -30.453 16.266 18.141 1 98.31 367 TYR B C 1
ATOM 6622 O O . TYR B 1 367 ? -30.609 15.141 18.625 1 98.31 367 TYR B O 1
ATOM 6630 N N . LEU B 1 368 ? -31.406 17.047 17.797 1 98.06 368 LEU B N 1
ATOM 6631 C CA . LEU B 1 368 ? -32.781 16.641 17.984 1 98.06 368 LEU B CA 1
ATOM 6632 C C . LEU B 1 368 ? -33.125 15.414 17.141 1 98.06 368 LEU B C 1
ATOM 6634 O O . LEU B 1 368 ? -33.812 14.5 17.609 1 98.06 368 LEU B O 1
ATOM 6638 N N . THR B 1 369 ? -32.656 15.43 15.93 1 98.19 369 THR B N 1
ATOM 6639 C CA . THR B 1 369 ? -32.906 14.305 15.039 1 98.19 369 THR B CA 1
ATOM 6640 C C . THR B 1 369 ? -32.25 13.031 15.57 1 98.19 369 THR B C 1
ATOM 6642 O O . THR B 1 369 ? -32.844 11.953 15.523 1 98.19 369 THR B O 1
ATOM 6645 N N . ALA B 1 370 ? -31.078 13.164 16.062 1 98.31 370 ALA B N 1
ATOM 6646 C CA . ALA B 1 370 ? -30.375 12.016 16.625 1 98.31 370 ALA B CA 1
ATOM 6647 C C . ALA B 1 370 ? -31.109 11.469 17.844 1 98.31 370 ALA B C 1
ATOM 6649 O O . ALA B 1 370 ? -31.25 10.258 18 1 98.31 370 ALA B O 1
ATOM 6650 N N . GLN B 1 371 ? -31.531 12.359 18.672 1 98.06 371 GLN B N 1
ATOM 6651 C CA . GLN B 1 371 ? -32.344 11.961 19.828 1 98.06 371 GLN B CA 1
ATOM 6652 C C . GLN B 1 371 ? -33.594 11.219 19.375 1 98.06 371 GLN B C 1
ATOM 6654 O O . GLN B 1 371 ? -33.938 10.172 19.938 1 98.06 371 GLN B O 1
ATOM 6659 N N . ALA B 1 372 ? -34.281 11.742 18.359 1 98.44 372 ALA B N 1
ATOM 6660 C CA . ALA B 1 372 ? -35.469 11.125 17.828 1 98.44 372 ALA B CA 1
ATOM 6661 C C . ALA B 1 372 ? -35.188 9.711 17.328 1 98.44 372 ALA B C 1
ATOM 6663 O O . ALA B 1 372 ? -35.969 8.789 17.594 1 98.44 372 ALA B O 1
ATOM 6664 N N . ALA B 1 373 ? -34.125 9.586 16.672 1 97.75 373 ALA B N 1
ATOM 6665 C CA . ALA B 1 373 ? -33.781 8.281 16.109 1 97.75 373 ALA B CA 1
ATOM 6666 C C . ALA B 1 373 ? -33.5 7.262 17.203 1 97.75 373 ALA B C 1
ATOM 6668 O O . ALA B 1 373 ? -33.938 6.109 17.109 1 97.75 373 ALA B O 1
ATOM 6669 N N . VAL B 1 374 ? -32.844 7.664 18.25 1 98.31 374 VAL B N 1
ATOM 6670 C CA . VAL B 1 374 ? -32.562 6.746 19.344 1 98.31 374 VAL B CA 1
ATOM 6671 C C . VAL B 1 374 ? -33.844 6.387 20.078 1 98.31 374 VAL B C 1
ATOM 6673 O O . VAL B 1 374 ? -34.062 5.23 20.453 1 98.31 374 VAL B O 1
ATOM 6676 N N . ARG B 1 375 ? -34.719 7.359 20.281 1 98.12 375 ARG B N 1
ATOM 6677 C CA . ARG B 1 375 ? -36 7.09 20.906 1 98.12 375 ARG B CA 1
ATOM 6678 C C . ARG B 1 375 ? -36.812 6.09 20.078 1 98.12 375 ARG B C 1
ATOM 6680 O O . ARG B 1 375 ? -37.438 5.191 20.625 1 98.12 375 ARG B O 1
ATOM 6687 N N . LEU B 1 376 ? -36.75 6.238 18.75 1 96.88 376 LEU B N 1
ATOM 6688 C CA . LEU B 1 376 ? -37.438 5.301 17.875 1 96.88 376 LEU B CA 1
ATOM 6689 C C . LEU B 1 376 ? -36.906 3.887 18.047 1 96.88 376 LEU B C 1
ATOM 6691 O O . LEU B 1 376 ? -37.656 2.928 18.141 1 96.88 376 LEU B O 1
ATOM 6695 N N . ALA B 1 377 ? -35.625 3.818 18.125 1 96 377 ALA B N 1
ATOM 6696 C CA . ALA B 1 377 ? -34.969 2.521 18.281 1 96 377 ALA B CA 1
ATOM 6697 C C . ALA B 1 377 ? -35.312 1.888 19.625 1 96 377 ALA B C 1
ATOM 6699 O O . ALA B 1 377 ? -35.375 0.661 19.75 1 96 377 ALA B O 1
ATOM 6700 N N . LEU B 1 378 ? -35.625 2.699 20.609 1 96.94 378 LEU B N 1
ATOM 6701 C CA . LEU B 1 378 ? -35.969 2.223 21.938 1 96.94 378 LEU B CA 1
ATOM 6702 C C . LEU B 1 378 ? -37.469 1.954 22.062 1 96.94 378 LEU B C 1
ATOM 6704 O O . LEU B 1 378 ? -37.938 1.551 23.125 1 96.94 378 LEU B O 1
ATOM 6708 N N . GLY B 1 379 ? -38.188 2.279 20.984 1 96.06 379 GLY B N 1
ATOM 6709 C CA . GLY B 1 379 ? -39.594 2.006 20.969 1 96.06 379 GLY B CA 1
ATOM 6710 C C . GLY B 1 379 ? -40.438 3.158 21.5 1 96.06 379 GLY B C 1
ATOM 6711 O O . GLY B 1 379 ? -41.656 3.029 21.656 1 96.06 379 GLY B O 1
ATOM 6712 N N . GLN B 1 380 ? -39.75 4.199 21.828 1 97.25 380 GLN B N 1
ATOM 6713 C CA . GLN B 1 380 ? -40.5 5.387 22.266 1 97.25 380 GLN B CA 1
ATOM 6714 C C . GLN B 1 380 ? -41.031 6.172 21.078 1 97.25 380 GLN B C 1
ATOM 6716 O O . GLN B 1 380 ? -40.625 7.312 20.844 1 97.25 380 GLN B O 1
ATOM 6721 N N . THR B 1 381 ? -42 5.672 20.438 1 97.69 381 THR B N 1
ATOM 6722 C CA . THR B 1 381 ? -42.438 6.062 19.109 1 97.69 381 THR B CA 1
ATOM 6723 C C . THR B 1 381 ? -43.062 7.461 19.125 1 97.69 381 THR B C 1
ATOM 6725 O O . THR B 1 381 ? -42.719 8.305 18.297 1 97.69 381 THR B O 1
ATOM 6728 N N . ALA B 1 382 ? -43.844 7.691 20.125 1 97.12 382 ALA B N 1
ATOM 6729 C CA . ALA B 1 382 ? -44.531 8.977 20.188 1 97.12 382 ALA B CA 1
ATOM 6730 C C . ALA B 1 382 ? -43.562 10.117 20.406 1 97.12 382 ALA B C 1
ATOM 6732 O O . ALA B 1 382 ? -43.625 11.141 19.734 1 97.12 382 ALA B O 1
ATOM 6733 N N . GLN B 1 383 ? -42.688 9.883 21.359 1 98.06 383 GLN B N 1
ATOM 6734 C CA . GLN B 1 383 ? -41.688 10.898 21.641 1 98.06 383 GLN B CA 1
ATOM 6735 C C . GLN B 1 383 ? -40.75 11.102 20.453 1 98.06 383 GLN B C 1
ATOM 6737 O O . GLN B 1 383 ? -40.312 12.227 20.188 1 98.06 383 GLN B O 1
ATOM 6742 N N . ALA B 1 384 ? -40.406 10.078 19.766 1 98.25 384 ALA B N 1
ATOM 6743 C CA . ALA B 1 384 ? -39.562 10.156 18.578 1 98.25 384 ALA B CA 1
ATOM 6744 C C . ALA B 1 384 ? -40.188 11.023 17.5 1 98.25 384 ALA B C 1
ATOM 6746 O O . ALA B 1 384 ? -39.531 11.859 16.891 1 98.25 384 ALA B O 1
ATOM 6747 N N . GLY B 1 385 ? -41.438 10.766 17.297 1 97.5 385 GLY B N 1
ATOM 6748 C CA . GLY B 1 385 ? -42.188 11.555 16.328 1 97.5 385 GLY B CA 1
ATOM 6749 C C . GLY B 1 385 ? -42.219 13.039 16.656 1 97.5 385 GLY B C 1
ATOM 6750 O O . GLY B 1 385 ? -42.062 13.883 15.781 1 97.5 385 GLY B O 1
ATOM 6751 N N . LYS B 1 386 ? -42.406 13.281 17.953 1 97.44 386 LYS B N 1
ATOM 6752 C CA . LYS B 1 386 ? -42.438 14.672 18.391 1 97.44 386 LYS B CA 1
ATOM 6753 C C . LYS B 1 386 ? -41.094 15.352 18.188 1 97.44 386 LYS B C 1
ATOM 6755 O O . LYS B 1 386 ? -41 16.484 17.688 1 97.44 386 LYS B O 1
ATOM 6760 N N . ASP B 1 387 ? -40 14.727 18.578 1 98.19 387 ASP B N 1
ATOM 6761 C CA . ASP B 1 387 ? -38.656 15.258 18.391 1 98.19 387 ASP B CA 1
ATOM 6762 C C . ASP B 1 387 ? -38.375 15.508 16.922 1 98.19 387 ASP B C 1
ATOM 6764 O O . ASP B 1 387 ? -37.812 16.547 16.562 1 98.19 387 ASP B O 1
ATOM 6768 N N . ALA B 1 388 ? -38.75 14.594 16.062 1 98.06 388 ALA B N 1
ATOM 6769 C CA . ALA B 1 388 ? -38.531 14.734 14.617 1 98.06 388 ALA B CA 1
ATOM 6770 C C . ALA B 1 388 ? -39.281 15.938 14.062 1 98.06 388 ALA B C 1
ATOM 6772 O O . ALA B 1 388 ? -38.75 16.688 13.25 1 98.06 388 ALA B O 1
ATOM 6773 N N . ALA B 1 389 ? -40.438 16.047 14.516 1 96.88 389 ALA B N 1
ATOM 6774 C CA . ALA B 1 389 ? -41.25 17.172 14.078 1 96.88 389 ALA B CA 1
ATOM 6775 C C . ALA B 1 389 ? -40.625 18.5 14.484 1 96.88 389 ALA B C 1
ATOM 6777 O O . ALA B 1 389 ? -40.594 19.453 13.703 1 96.88 389 ALA B O 1
ATOM 6778 N N . GLN B 1 390 ? -40.156 18.562 15.648 1 97.75 390 GLN B N 1
ATOM 6779 C CA . GLN B 1 390 ? -39.469 19.766 16.125 1 97.75 390 GLN B CA 1
ATOM 6780 C C . GLN B 1 390 ? -38.219 20.031 15.312 1 97.75 390 GLN B C 1
ATOM 6782 O O . GLN B 1 390 ? -37.906 21.188 14.984 1 97.75 390 GLN B O 1
ATOM 6787 N N . ALA B 1 391 ? -37.438 19.031 15.016 1 98.25 391 ALA B N 1
ATOM 6788 C CA . ALA B 1 391 ? -36.219 19.156 14.219 1 98.25 391 ALA B CA 1
ATOM 6789 C C . ALA B 1 391 ? -36.531 19.734 12.836 1 98.25 391 ALA B C 1
ATOM 6791 O O . ALA B 1 391 ? -35.781 20.562 12.312 1 98.25 391 ALA B O 1
ATOM 6792 N N . LEU B 1 392 ? -37.656 19.297 12.305 1 97.06 392 LEU B N 1
ATOM 6793 C CA . LEU B 1 392 ? -38.031 19.734 10.969 1 97.06 392 LEU B CA 1
ATOM 6794 C C . LEU B 1 392 ? -38.375 21.219 10.945 1 97.06 392 LEU B C 1
ATOM 6796 O O . LEU B 1 392 ? -38.188 21.891 9.922 1 97.06 392 LEU B O 1
ATOM 6800 N N . LYS B 1 393 ? -38.75 21.734 12.086 1 97.12 393 LYS B N 1
ATOM 6801 C CA . LYS B 1 393 ? -39.094 23.156 12.188 1 97.12 393 LYS B CA 1
ATOM 6802 C C . LYS B 1 393 ? -37.844 24.031 12.219 1 97.12 393 LYS B C 1
ATOM 6804 O O . LYS B 1 393 ? -37.906 25.234 11.961 1 97.12 393 LYS B O 1
ATOM 6809 N N . LEU B 1 394 ? -36.688 23.5 12.461 1 97.31 394 LEU B N 1
ATOM 6810 C CA . LEU B 1 394 ? -35.438 24.25 12.633 1 97.31 394 LEU B CA 1
ATOM 6811 C C . LEU B 1 394 ? -34.719 24.375 11.312 1 97.31 394 LEU B C 1
ATOM 6813 O O . LEU B 1 394 ? -33.562 24.844 11.281 1 97.31 394 LEU B O 1
ATOM 6817 N N . LYS B 1 395 ? -35.25 23.953 10.195 1 93 395 LYS B N 1
ATOM 6818 C CA . LYS B 1 395 ? -34.688 24.078 8.852 1 93 395 LYS B CA 1
ATOM 6819 C C . LYS B 1 395 ? -33.312 23.406 8.773 1 93 395 LYS B C 1
ATOM 6821 O O . LYS B 1 395 ? -32.312 24.062 8.445 1 93 395 LYS B O 1
ATOM 6826 N N . PRO B 1 396 ? -33.281 22.25 9.047 1 96.25 396 PRO B N 1
ATOM 6827 C CA . PRO B 1 396 ? -32 21.5 9.078 1 96.25 396 PRO B CA 1
ATOM 6828 C C . PRO B 1 396 ? -31.359 21.375 7.703 1 96.25 396 PRO B C 1
ATOM 6830 O O . PRO B 1 396 ? -31.984 21.672 6.688 1 96.25 396 PRO B O 1
ATOM 6833 N N . ASP B 1 397 ? -30.078 21.031 7.609 1 95.38 397 ASP B N 1
ATOM 6834 C CA . ASP B 1 397 ? -29.406 20.688 6.363 1 95.38 397 ASP B CA 1
ATOM 6835 C C . ASP B 1 397 ? -30.031 19.453 5.719 1 95.38 397 ASP B C 1
ATOM 6837 O O . ASP B 1 397 ? -30.781 18.719 6.367 1 95.38 397 ASP B O 1
ATOM 6841 N N . PRO B 1 398 ? -29.844 19.188 4.523 1 94.25 398 PRO B N 1
ATOM 6842 C CA . PRO B 1 398 ? -30.547 18.141 3.768 1 94.25 398 PRO B CA 1
ATOM 6843 C C . PRO B 1 398 ? -30.375 16.766 4.383 1 94.25 398 PRO B C 1
ATOM 6845 O O . PRO B 1 398 ? -31.328 15.984 4.449 1 94.25 398 PRO B O 1
ATOM 6848 N N . ALA B 1 399 ? -29.266 16.5 4.84 1 94.88 399 ALA B N 1
ATOM 6849 C CA . ALA B 1 399 ? -29.047 15.18 5.41 1 94.88 399 ALA B CA 1
ATOM 6850 C C . ALA B 1 399 ? -29.844 14.992 6.699 1 94.88 399 ALA B C 1
ATOM 6852 O O . ALA B 1 399 ? -30.469 13.961 6.898 1 94.88 399 ALA B O 1
ATOM 6853 N N . THR B 1 400 ? -29.797 15.969 7.496 1 96.88 400 THR B N 1
ATOM 6854 C CA . THR B 1 400 ? -30.547 15.938 8.742 1 96.88 400 THR B CA 1
ATOM 6855 C C . THR B 1 400 ? -32.062 15.945 8.453 1 96.88 400 THR B C 1
ATOM 6857 O O . THR B 1 400 ? -32.812 15.281 9.148 1 96.88 400 THR B O 1
ATOM 6860 N N . LEU B 1 401 ? -32.375 16.688 7.469 1 96.56 401 LEU B N 1
ATOM 6861 C CA . LEU B 1 401 ? -33.781 16.75 7.047 1 96.56 401 LEU B CA 1
ATOM 6862 C C . LEU B 1 401 ? -34.281 15.375 6.664 1 96.56 401 LEU B C 1
ATOM 6864 O O . LEU B 1 401 ? -35.344 14.945 7.133 1 96.56 401 LEU B O 1
ATOM 6868 N N . ALA B 1 402 ? -33.562 14.719 5.852 1 96.5 402 ALA B N 1
ATOM 6869 C CA . ALA B 1 402 ? -33.969 13.391 5.398 1 96.5 402 ALA B CA 1
ATOM 6870 C C . ALA B 1 402 ? -34.094 12.422 6.57 1 96.5 402 ALA B C 1
ATOM 6872 O O . ALA B 1 402 ? -35.031 11.633 6.633 1 96.5 402 ALA B O 1
ATOM 6873 N N . ARG B 1 403 ? -33.188 12.477 7.465 1 97.19 403 ARG B N 1
ATOM 6874 C CA . ARG B 1 403 ? -33.188 11.578 8.617 1 97.19 403 ARG B CA 1
ATOM 6875 C C . ARG B 1 403 ? -34.375 11.875 9.531 1 97.19 403 ARG B C 1
ATOM 6877 O O . ARG B 1 403 ? -35 10.961 10.055 1 97.19 403 ARG B O 1
ATOM 6884 N N . ALA B 1 404 ? -34.594 13.133 9.734 1 98 404 ALA B N 1
ATOM 6885 C CA . ALA B 1 404 ? -35.719 13.516 10.555 1 98 404 ALA B CA 1
ATOM 6886 C C . ALA B 1 404 ? -37.031 13.062 9.914 1 98 404 ALA B C 1
ATOM 6888 O O . ALA B 1 404 ? -37.938 12.57 10.609 1 98 404 ALA B O 1
ATOM 6889 N N . GLN B 1 405 ? -37.125 13.203 8.648 1 97.81 405 GLN B N 1
ATOM 6890 C CA . GLN B 1 405 ? -38.312 12.742 7.926 1 97.81 405 GLN B CA 1
ATOM 6891 C C . GLN B 1 405 ? -38.469 11.227 8.023 1 97.81 405 GLN B C 1
ATOM 6893 O O . GLN B 1 405 ? -39.594 10.719 8.141 1 97.81 405 GLN B O 1
ATOM 6898 N N . PHE B 1 406 ? -37.406 10.578 7.922 1 97.56 406 PHE B N 1
ATOM 6899 C CA . PHE B 1 406 ? -37.438 9.125 8.086 1 97.56 406 PHE B CA 1
ATOM 6900 C C . PHE B 1 406 ? -38 8.742 9.453 1 97.56 406 PHE B C 1
ATOM 6902 O O . PHE B 1 406 ? -38.875 7.898 9.547 1 97.56 406 PHE B O 1
ATOM 6909 N N . VAL B 1 407 ? -37.469 9.352 10.492 1 98.38 407 VAL B N 1
ATOM 6910 C CA . VAL B 1 407 ? -37.906 9.039 11.852 1 98.38 407 VAL B CA 1
ATOM 6911 C C . VAL B 1 407 ? -39.406 9.383 11.992 1 98.38 407 VAL B C 1
ATOM 6913 O O . VAL B 1 407 ? -40.156 8.602 12.562 1 98.38 407 VAL B O 1
ATOM 6916 N N . GLN B 1 408 ? -39.75 10.539 11.477 1 97.81 408 GLN B N 1
ATOM 6917 C CA . GLN B 1 408 ? -41.156 10.938 11.516 1 97.81 408 GLN B CA 1
ATOM 6918 C C . GLN B 1 408 ? -42.031 9.906 10.82 1 97.81 408 GLN B C 1
ATOM 6920 O O . GLN B 1 408 ? -43.094 9.539 11.328 1 97.81 408 GLN B O 1
ATOM 6925 N N . GLY B 1 409 ? -41.594 9.445 9.648 1 98 409 GLY B N 1
ATOM 6926 C CA . GLY B 1 409 ? -42.344 8.477 8.867 1 98 409 GLY B CA 1
ATOM 6927 C C . GLY B 1 409 ? -42.5 7.137 9.562 1 98 409 GLY B C 1
ATOM 6928 O O . GLY B 1 409 ? -43.594 6.59 9.648 1 98 409 GLY B O 1
ATOM 6929 N N . VAL B 1 410 ? -41.469 6.645 10.078 1 97.5 410 VAL B N 1
ATOM 6930 C CA . VAL B 1 410 ? -41.5 5.352 10.758 1 97.5 410 VAL B CA 1
ATOM 6931 C C . VAL B 1 410 ? -42.344 5.461 12.016 1 97.5 410 VAL B C 1
ATOM 6933 O O . VAL B 1 410 ? -43.125 4.555 12.328 1 97.5 410 VAL B O 1
ATOM 6936 N N . ALA B 1 411 ? -42.156 6.543 12.742 1 97.56 411 ALA B N 1
ATOM 6937 C CA . ALA B 1 411 ? -42.969 6.766 13.93 1 97.56 411 ALA B CA 1
ATOM 6938 C C . ALA B 1 411 ? -44.469 6.805 13.562 1 97.56 411 ALA B C 1
ATOM 6940 O O . ALA B 1 411 ? -45.281 6.191 14.242 1 97.56 411 ALA B O 1
ATOM 6941 N N . ALA B 1 412 ? -44.844 7.496 12.508 1 97.75 412 ALA B N 1
ATOM 6942 C CA . ALA B 1 412 ? -46.219 7.578 12.055 1 97.75 412 ALA B CA 1
ATOM 6943 C C . ALA B 1 412 ? -46.75 6.199 11.672 1 97.75 412 ALA B C 1
ATOM 6945 O O . ALA B 1 412 ? -47.875 5.855 12 1 97.75 412 ALA B O 1
ATOM 6946 N N . TYR B 1 413 ? -45.906 5.418 10.969 1 97 413 TYR B N 1
ATOM 6947 C CA . TYR B 1 413 ? -46.312 4.07 10.586 1 97 413 TYR B CA 1
ATOM 6948 C C . TYR B 1 413 ? -46.656 3.227 11.812 1 97 413 TYR B C 1
ATOM 6950 O O . TYR B 1 413 ? -47.688 2.57 11.859 1 97 413 TYR B O 1
ATOM 6958 N N . ARG B 1 414 ? -45.781 3.291 12.828 1 96.81 414 ARG B N 1
ATOM 6959 C CA . ARG B 1 414 ? -45.938 2.48 14.031 1 96.81 414 ARG B CA 1
ATOM 6960 C C . ARG B 1 414 ? -47.156 2.93 14.836 1 96.81 414 ARG B C 1
ATOM 6962 O O . ARG B 1 414 ? -47.688 2.152 15.617 1 96.81 414 ARG B O 1
ATOM 6969 N N . GLN B 1 415 ? -47.531 4.113 14.617 1 96.12 415 GLN B N 1
ATOM 6970 C CA . GLN B 1 415 ? -48.719 4.641 15.305 1 96.12 415 GLN B CA 1
ATOM 6971 C C . GLN B 1 415 ? -49.969 4.469 14.453 1 96.12 415 GLN B C 1
ATOM 6973 O O . GLN B 1 415 ? -51.031 4.977 14.805 1 96.12 415 GLN B O 1
ATOM 6978 N N . GLY B 1 416 ? -49.812 3.877 13.281 1 95.75 416 GLY B N 1
ATOM 6979 C CA . GLY B 1 416 ? -50.938 3.564 12.43 1 95.75 416 GLY B CA 1
ATOM 6980 C C . GLY B 1 416 ? -51.344 4.715 11.523 1 95.75 416 GLY B C 1
ATOM 6981 O O . GLY B 1 416 ? -52.406 4.676 10.898 1 95.75 416 GLY B O 1
ATOM 6982 N N . GLN B 1 417 ? -50.625 5.695 11.547 1 97.12 417 GLN B N 1
ATOM 6983 C CA . GLN B 1 417 ? -50.906 6.832 10.68 1 97.12 417 GLN B CA 1
ATOM 6984 C C . GLN B 1 417 ? -50.188 6.668 9.328 1 97.12 417 GLN B C 1
ATOM 6986 O O . GLN B 1 417 ? -49.25 7.375 9.031 1 97.12 417 GLN B O 1
ATOM 6991 N N . TYR B 1 418 ? -50.719 5.879 8.492 1 97.56 418 TYR B N 1
ATOM 6992 C CA . TYR B 1 418 ? -50 5.371 7.324 1 97.56 418 TYR B CA 1
ATOM 6993 C C . TYR B 1 418 ? -49.875 6.449 6.25 1 97.56 418 TYR B C 1
ATOM 6995 O O . TYR B 1 418 ? -48.906 6.5 5.52 1 97.56 418 TYR B O 1
ATOM 7003 N N . ALA B 1 419 ? -50.844 7.301 6.18 1 97.44 419 ALA B N 1
ATOM 7004 C CA . ALA B 1 419 ? -50.781 8.359 5.18 1 97.44 419 ALA B CA 1
ATOM 7005 C C . ALA B 1 419 ? -49.656 9.344 5.484 1 97.44 419 ALA B C 1
ATOM 7007 O O . ALA B 1 419 ? -48.906 9.727 4.594 1 97.44 419 ALA B O 1
ATOM 7008 N N . GLN B 1 420 ? -49.625 9.703 6.727 1 97.31 420 GLN B N 1
ATOM 7009 C CA . GLN B 1 420 ? -48.562 10.586 7.16 1 97.31 420 GLN B CA 1
ATOM 7010 C C . GLN B 1 420 ? -47.188 9.922 7.004 1 97.31 420 GLN B C 1
ATOM 7012 O O . GLN B 1 420 ? -46.219 10.57 6.629 1 97.31 420 GLN B O 1
ATOM 7017 N N . ALA B 1 421 ? -47.156 8.68 7.273 1 98 421 ALA B N 1
ATOM 7018 C CA . ALA B 1 421 ? -45.906 7.906 7.129 1 98 421 ALA B CA 1
ATOM 7019 C C . ALA B 1 421 ? -45.438 7.918 5.684 1 98 421 ALA B C 1
ATOM 7021 O O . ALA B 1 421 ? -44.25 8.211 5.418 1 98 421 ALA B O 1
ATOM 7022 N N . ARG B 1 422 ? -46.312 7.621 4.809 1 97.56 422 ARG B N 1
ATOM 7023 C CA . ARG B 1 422 ? -45.969 7.574 3.393 1 97.56 422 ARG B CA 1
ATOM 7024 C C . ARG B 1 422 ? -45.438 8.922 2.918 1 97.56 422 ARG B C 1
ATOM 7026 O O . ARG B 1 422 ? -44.438 8.977 2.189 1 97.56 422 ARG B O 1
ATOM 7033 N N . ALA B 1 423 ? -46.094 9.977 3.344 1 97.31 423 ALA B N 1
ATOM 7034 C CA . ALA B 1 423 ? -45.688 11.312 2.918 1 97.31 423 ALA B CA 1
ATOM 7035 C C . ALA B 1 423 ? -44.312 11.648 3.428 1 97.31 423 ALA B C 1
ATOM 7037 O O . ALA B 1 423 ? -43.438 12.109 2.664 1 97.31 423 ALA B O 1
ATOM 7038 N N . ALA B 1 424 ? -44.094 11.453 4.668 1 97.75 424 ALA B N 1
ATOM 7039 C CA . ALA B 1 424 ? -42.812 11.75 5.281 1 97.75 424 ALA B CA 1
ATOM 7040 C C . ALA B 1 424 ? -41.688 10.891 4.68 1 97.75 424 ALA B C 1
ATOM 7042 O O . ALA B 1 424 ? -40.594 11.391 4.367 1 97.75 424 ALA B O 1
ATOM 7043 N N . LEU B 1 425 ? -41.938 9.633 4.492 1 98.06 425 LEU B N 1
ATOM 7044 C CA . LEU B 1 425 ? -40.938 8.703 3.988 1 98.06 425 LEU B CA 1
ATOM 7045 C C . LEU B 1 425 ? -40.625 8.969 2.516 1 98.06 425 LEU B C 1
ATOM 7047 O O . LEU B 1 425 ? -39.5 8.789 2.064 1 98.06 425 LEU B O 1
ATOM 7051 N N . ARG B 1 426 ? -41.656 9.359 1.828 1 97.31 426 ARG B N 1
ATOM 7052 C CA . ARG B 1 426 ? -41.438 9.75 0.44 1 97.31 426 ARG B CA 1
ATOM 7053 C C . ARG B 1 426 ? -40.5 10.953 0.353 1 97.31 426 ARG B C 1
ATOM 7055 O O . ARG B 1 426 ? -39.594 10.977 -0.47 1 97.31 426 ARG B O 1
ATOM 7062 N N . SER B 1 427 ? -40.75 11.898 1.173 1 97 427 SER B N 1
ATOM 7063 C CA . SER B 1 427 ? -39.906 13.078 1.225 1 97 427 SER B CA 1
ATOM 7064 C C . SER B 1 427 ? -38.469 12.719 1.624 1 97 427 SER B C 1
ATOM 7066 O O . SER B 1 427 ? -37.531 13.234 1.052 1 97 427 SER B O 1
ATOM 7068 N N . SER B 1 428 ? -38.344 11.891 2.59 1 97.44 428 SER B N 1
ATOM 7069 C CA . SER B 1 428 ? -37.031 11.43 3.029 1 97.44 428 SER B CA 1
ATOM 7070 C C . SER B 1 428 ? -36.281 10.742 1.894 1 97.44 428 SER B C 1
ATOM 7072 O O . SER B 1 428 ? -35.094 11.039 1.649 1 97.44 428 SER B O 1
ATOM 7074 N N . ALA B 1 429 ? -36.969 9.859 1.206 1 95.06 429 ALA B N 1
ATOM 7075 C CA . ALA B 1 429 ? -36.344 9.102 0.112 1 95.06 429 ALA B CA 1
ATOM 7076 C C . ALA B 1 429 ? -35.938 10.023 -1.031 1 95.06 429 ALA B C 1
ATOM 7078 O O . ALA B 1 429 ? -34.938 9.766 -1.713 1 95.06 429 ALA B O 1
ATOM 7079 N N . ALA B 1 430 ? -36.656 11.023 -1.193 1 94.31 430 ALA B N 1
ATOM 7080 C CA . ALA B 1 430 ? -36.375 11.984 -2.256 1 94.31 430 ALA B CA 1
ATOM 7081 C C . ALA B 1 430 ? -35.094 12.766 -1.944 1 94.31 430 ALA B C 1
ATOM 7083 O O . ALA B 1 430 ? -34.312 13.07 -2.846 1 94.31 430 ALA B O 1
ATOM 7084 N N . THR B 1 431 ? -34.969 13.078 -0.746 1 94.12 431 THR B N 1
ATOM 7085 C CA . THR B 1 431 ? -33.812 13.875 -0.312 1 94.12 431 THR B CA 1
ATOM 7086 C C . THR B 1 431 ? -32.562 13 -0.201 1 94.12 431 THR B C 1
ATOM 7088 O O . THR B 1 431 ? -31.484 13.406 -0.618 1 94.12 431 THR B O 1
ATOM 7091 N N . ALA B 1 432 ? -32.781 11.812 0.391 1 94.62 432 ALA B N 1
ATOM 7092 C CA . ALA B 1 432 ? -31.672 10.883 0.566 1 94.62 432 ALA B CA 1
ATOM 7093 C C . ALA B 1 432 ? -32.125 9.438 0.418 1 94.62 432 ALA B C 1
ATOM 7095 O O . ALA B 1 432 ? -32.562 8.812 1.393 1 94.62 432 ALA B O 1
ATOM 7096 N N . PRO B 1 433 ? -32.031 8.938 -0.672 1 93.12 433 PRO B N 1
ATOM 7097 C CA . PRO B 1 433 ? -32.5 7.562 -0.9 1 93.12 433 PRO B CA 1
ATOM 7098 C C . PRO B 1 433 ? -31.719 6.539 -0.062 1 93.12 433 PRO B C 1
ATOM 7100 O O . PRO B 1 433 ? -30.5 6.664 0.113 1 93.12 433 PRO B O 1
ATOM 7103 N N . SER B 1 434 ? -32.469 5.633 0.544 1 94.38 434 SER B N 1
ATOM 7104 C CA . SER B 1 434 ? -31.891 4.523 1.29 1 94.38 434 SER B CA 1
ATOM 7105 C C . SER B 1 434 ? -32.781 3.295 1.256 1 94.38 434 SER B C 1
ATOM 7107 O O . SER B 1 434 ? -34 3.41 1.052 1 94.38 434 SER B O 1
ATOM 7109 N N . ALA B 1 435 ? -32.188 2.17 1.431 1 95 435 ALA B N 1
ATOM 7110 C CA . ALA B 1 435 ? -32.938 0.922 1.424 1 95 435 ALA B CA 1
ATOM 7111 C C . ALA B 1 435 ? -33.969 0.901 2.549 1 95 435 ALA B C 1
ATOM 7113 O O . ALA B 1 435 ? -35.125 0.476 2.348 1 95 435 ALA B O 1
ATOM 7114 N N . GLU B 1 436 ? -33.562 1.374 3.629 1 94.94 436 GLU B N 1
ATOM 7115 C CA . GLU B 1 436 ? -34.438 1.354 4.805 1 94.94 436 GLU B CA 1
ATOM 7116 C C . GLU B 1 436 ? -35.625 2.26 4.613 1 94.94 436 GLU B C 1
ATOM 7118 O O . GLU B 1 436 ? -36.781 1.877 4.938 1 94.94 436 GLU B O 1
ATOM 7123 N N . THR B 1 437 ? -35.344 3.404 4.148 1 96.44 437 THR B N 1
ATOM 7124 C CA . THR B 1 437 ? -36.438 4.348 3.914 1 96.44 437 THR B CA 1
ATOM 7125 C C . THR B 1 437 ? -37.406 3.785 2.896 1 96.44 437 THR B C 1
ATOM 7127 O O . THR B 1 437 ? -38.625 3.861 3.098 1 96.44 437 THR B O 1
ATOM 7130 N N . SER B 1 438 ? -36.906 3.223 1.841 1 96.38 438 SER B N 1
ATOM 7131 C CA . SER B 1 438 ? -37.781 2.645 0.808 1 96.38 438 SER B CA 1
ATOM 7132 C C . SER B 1 438 ? -38.562 1.46 1.347 1 96.38 438 SER B C 1
ATOM 7134 O O . SER B 1 438 ? -39.719 1.228 0.929 1 96.38 438 SER B O 1
ATOM 7136 N N . LEU B 1 439 ? -37.969 0.749 2.201 1 95.94 439 LEU B N 1
ATOM 7137 C CA . LEU B 1 439 ? -38.688 -0.363 2.824 1 95.94 439 LEU B CA 1
ATOM 7138 C C . LEU B 1 439 ? -39.906 0.13 3.576 1 95.94 439 LEU B C 1
ATOM 7140 O O . LEU B 1 439 ? -41 -0.361 3.35 1 95.94 439 LEU B O 1
ATOM 7144 N N . TRP B 1 440 ? -39.688 1.105 4.387 1 96.88 440 TRP B N 1
ATOM 7145 C CA . TRP B 1 440 ? -40.781 1.611 5.203 1 96.88 440 TRP B CA 1
ATOM 7146 C C . TRP B 1 440 ? -41.812 2.354 4.344 1 96.88 440 TRP B C 1
ATOM 7148 O O . TRP B 1 440 ? -43 2.338 4.641 1 96.88 440 TRP B O 1
ATOM 7158 N N . LEU B 1 441 ? -41.344 2.982 3.322 1 96.94 441 LEU B N 1
ATOM 7159 C CA . LEU B 1 441 ? -42.25 3.607 2.367 1 96.94 441 LEU B CA 1
ATOM 7160 C C . LEU B 1 441 ? -43.156 2.566 1.723 1 96.94 441 LEU B C 1
ATOM 7162 O O . LEU B 1 441 ? -44.375 2.773 1.62 1 96.94 441 LEU B O 1
ATOM 7166 N N . GLY B 1 442 ? -42.562 1.486 1.308 1 97.12 442 GLY B N 1
ATOM 7167 C CA . GLY B 1 442 ? -43.344 0.403 0.728 1 97.12 442 GLY B CA 1
ATOM 7168 C C . GLY B 1 442 ? -44.344 -0.195 1.695 1 97.12 442 GLY B C 1
ATOM 7169 O O . GLY B 1 442 ? -45.469 -0.463 1.322 1 97.12 442 GLY B O 1
ATOM 7170 N N . LEU B 1 443 ? -43.938 -0.384 2.885 1 96.06 443 LEU B N 1
ATOM 7171 C CA . LEU B 1 443 ? -44.812 -0.915 3.914 1 96.06 443 LEU B CA 1
ATOM 7172 C C . LEU B 1 443 ? -45.969 0.032 4.164 1 96.06 443 LEU B C 1
ATOM 7174 O O . LEU B 1 443 ? -47.125 -0.412 4.355 1 96.06 443 LEU B O 1
ATOM 7178 N N . SER B 1 444 ? -45.688 1.273 4.18 1 97.31 444 SER B N 1
ATOM 7179 C CA . SER B 1 444 ? -46.719 2.266 4.379 1 97.31 444 SER B CA 1
ATOM 7180 C C . SER B 1 444 ? -47.719 2.262 3.215 1 97.31 444 SER B C 1
ATOM 7182 O O . SER B 1 444 ? -48.938 2.336 3.422 1 97.31 444 SER B O 1
ATOM 7184 N N . ALA B 1 445 ? -47.188 2.168 2.035 1 97.06 445 ALA B N 1
ATOM 7185 C CA . ALA B 1 445 ? -48.062 2.1 0.854 1 97.06 445 ALA B CA 1
ATOM 7186 C C . ALA B 1 445 ? -48.938 0.846 0.879 1 97.06 445 ALA B C 1
ATOM 7188 O O . ALA B 1 445 ? -50.094 0.896 0.534 1 97.06 445 ALA B O 1
ATOM 7189 N N . TYR B 1 446 ? -48.344 -0.255 1.243 1 95.94 446 TYR B N 1
ATOM 7190 C CA . TYR B 1 446 ? -49.094 -1.509 1.351 1 95.94 446 TYR B CA 1
ATOM 7191 C C . TYR B 1 446 ? -50.25 -1.378 2.336 1 95.94 446 TYR B C 1
ATOM 7193 O O . TYR B 1 446 ? -51.344 -1.809 2.049 1 95.94 446 TYR B O 1
ATOM 7201 N N . ALA B 1 447 ? -49.969 -0.738 3.463 1 95.62 447 ALA B N 1
ATOM 7202 C CA . ALA B 1 447 ? -50.969 -0.561 4.5 1 95.62 447 ALA B CA 1
ATOM 7203 C C . ALA B 1 447 ? -52.125 0.321 4.008 1 95.62 447 ALA B C 1
ATOM 7205 O O . ALA B 1 447 ? -53.25 0.17 4.445 1 95.62 447 ALA B O 1
ATOM 7206 N N . LEU B 1 448 ? -51.812 1.173 3.088 1 96.56 448 LEU B N 1
ATOM 7207 C CA . LEU B 1 448 ? -52.812 2.057 2.506 1 96.56 448 LEU B CA 1
ATOM 7208 C C . LEU B 1 448 ? -53.469 1.399 1.303 1 96.56 448 LEU B C 1
ATOM 7210 O O . LEU B 1 448 ? -54.25 2.047 0.579 1 96.56 448 LEU B O 1
ATOM 7214 N N . LYS B 1 449 ? -53.062 0.121 1.019 1 94.81 449 LYS B N 1
ATOM 7215 C CA . LYS B 1 449 ? -53.625 -0.695 -0.063 1 94.81 449 LYS B CA 1
ATOM 7216 C C . LYS B 1 449 ? -53.219 -0.133 -1.427 1 94.81 449 LYS B C 1
ATOM 7218 O O . LYS B 1 449 ? -53.938 -0.316 -2.41 1 94.81 449 LYS B O 1
ATOM 7223 N N . ASP B 1 450 ? -52.281 0.636 -1.352 1 96.06 450 ASP B N 1
ATOM 7224 C CA . ASP B 1 450 ? -51.625 1.021 -2.6 1 96.06 450 ASP B CA 1
ATOM 7225 C C . ASP B 1 450 ? -50.562 0.011 -2.992 1 96.06 450 ASP B C 1
ATOM 7227 O O . ASP B 1 450 ? -49.375 0.279 -2.844 1 96.06 450 ASP B O 1
ATOM 7231 N N . TYR B 1 451 ? -50.969 -1.065 -3.494 1 96.06 451 TYR B N 1
ATOM 7232 C CA . TYR B 1 451 ? -50.125 -2.219 -3.688 1 96.06 451 TYR B CA 1
ATOM 7233 C C . TYR B 1 451 ? -49.094 -1.96 -4.805 1 96.06 451 TYR B C 1
ATOM 7235 O O . TYR B 1 451 ? -47.969 -2.43 -4.746 1 96.06 451 TYR B O 1
ATOM 7243 N N . ALA B 1 452 ? -49.531 -1.186 -5.719 1 95.31 452 ALA B N 1
ATOM 7244 C CA . ALA B 1 452 ? -48.594 -0.828 -6.785 1 95.31 452 ALA B CA 1
ATOM 7245 C C . ALA B 1 452 ? -47.469 0.047 -6.25 1 95.31 452 ALA B C 1
ATOM 7247 O O . ALA B 1 452 ? -46.281 -0.184 -6.559 1 95.31 452 ALA B O 1
ATOM 7248 N N . GLY B 1 453 ? -47.906 1.051 -5.5 1 96.44 453 GLY B N 1
ATOM 7249 C CA . GLY B 1 453 ? -46.906 1.899 -4.867 1 96.44 453 GLY B CA 1
ATOM 7250 C C . GLY B 1 453 ? -45.969 1.144 -3.926 1 96.44 453 GLY B C 1
ATOM 7251 O O . GLY B 1 453 ? -44.781 1.423 -3.859 1 96.44 453 GLY B O 1
ATOM 7252 N N . ALA B 1 454 ? -46.5 0.209 -3.262 1 96.81 454 ALA B N 1
ATOM 7253 C CA . ALA B 1 454 ? -45.719 -0.625 -2.35 1 96.81 454 ALA B CA 1
ATOM 7254 C C . ALA B 1 454 ? -44.688 -1.443 -3.109 1 96.81 454 ALA B C 1
ATOM 7256 O O . ALA B 1 454 ? -43.531 -1.49 -2.717 1 96.81 454 ALA B O 1
ATOM 7257 N N . ALA B 1 455 ? -45.188 -2.023 -4.176 1 96.06 455 ALA B N 1
ATOM 7258 C CA . ALA B 1 455 ? -44.281 -2.832 -4.988 1 96.06 455 ALA B CA 1
ATOM 7259 C C . ALA B 1 455 ? -43.125 -1.987 -5.539 1 96.06 455 ALA B C 1
ATOM 7261 O O . ALA B 1 455 ? -41.969 -2.43 -5.559 1 96.06 455 ALA B O 1
ATOM 7262 N N . SER B 1 456 ? -43.469 -0.831 -5.902 1 96.75 456 SER B N 1
ATOM 7263 C CA . SER B 1 456 ? -42.469 0.074 -6.438 1 96.75 456 SER B CA 1
ATOM 7264 C C . SER B 1 456 ? -41.438 0.45 -5.375 1 96.75 456 SER B C 1
ATOM 7266 O O . SER B 1 456 ? -40.219 0.34 -5.602 1 96.75 456 SER B O 1
ATOM 7268 N N . ALA B 1 457 ? -41.875 0.859 -4.254 1 97 457 ALA B N 1
ATOM 7269 C CA . ALA B 1 457 ? -41 1.274 -3.168 1 97 457 ALA B CA 1
ATOM 7270 C C . ALA B 1 457 ? -40.156 0.099 -2.654 1 97 457 ALA B C 1
ATOM 7272 O O . ALA B 1 457 ? -38.969 0.236 -2.418 1 97 457 ALA B O 1
ATOM 7273 N N . LEU B 1 458 ? -40.719 -1.038 -2.535 1 96.38 458 LEU B N 1
ATOM 7274 C CA . LEU B 1 458 ? -40.031 -2.213 -2.023 1 96.38 458 LEU B CA 1
ATOM 7275 C C . LEU B 1 458 ? -39.031 -2.734 -3.045 1 96.38 458 LEU B C 1
ATOM 7277 O O . LEU B 1 458 ? -37.969 -3.264 -2.674 1 96.38 458 LEU B O 1
ATOM 7281 N N . SER B 1 459 ? -39.406 -2.592 -4.289 1 96.69 459 SER B N 1
ATOM 7282 C CA . SER B 1 459 ? -38.438 -2.926 -5.324 1 96.69 459 SER B CA 1
ATOM 7283 C C . SER B 1 459 ? -37.188 -2.07 -5.207 1 96.69 459 SER B C 1
ATOM 7285 O O . SER B 1 459 ? -36.062 -2.57 -5.367 1 96.69 459 SER B O 1
ATOM 7287 N N . GLU B 1 460 ? -37.438 -0.851 -4.977 1 95.94 460 GLU B N 1
ATOM 7288 C CA . GLU B 1 460 ? -36.312 0.046 -4.762 1 95.94 460 GLU B CA 1
ATOM 7289 C C . GLU B 1 460 ? -35.5 -0.365 -3.535 1 95.94 460 GLU B C 1
ATOM 7291 O O . GLU B 1 460 ? -34.25 -0.325 -3.553 1 95.94 460 GLU B O 1
ATOM 7296 N N . SER B 1 461 ? -36.094 -0.712 -2.482 1 95.5 461 SER B N 1
ATOM 7297 C CA . SER B 1 461 ? -35.438 -1.174 -1.273 1 95.5 461 SER B CA 1
ATOM 7298 C C . SER B 1 461 ? -34.531 -2.377 -1.563 1 95.5 461 SER B C 1
ATOM 7300 O O . SER B 1 461 ? -33.375 -2.412 -1.141 1 95.5 461 SER B O 1
ATOM 7302 N N . VAL B 1 462 ? -35.062 -3.305 -2.322 1 94.81 462 VAL B N 1
ATOM 7303 C CA . VAL B 1 462 ? -34.344 -4.527 -2.66 1 94.81 462 VAL B CA 1
ATOM 7304 C C . VAL B 1 462 ? -33.188 -4.199 -3.568 1 94.81 462 VAL B C 1
ATOM 7306 O O . VAL B 1 462 ? -32.094 -4.789 -3.434 1 94.81 462 VAL B O 1
ATOM 7309 N N . ARG B 1 463 ? -33.406 -3.307 -4.438 1 95.44 463 ARG B N 1
ATOM 7310 C CA . ARG B 1 463 ? -32.312 -2.869 -5.332 1 95.44 463 ARG B CA 1
ATOM 7311 C C . ARG B 1 463 ? -31.156 -2.297 -4.543 1 95.44 463 ARG B C 1
ATOM 7313 O O . ARG B 1 463 ? -30 -2.582 -4.855 1 95.44 463 ARG B O 1
ATOM 7320 N N . LEU B 1 464 ? -31.453 -1.572 -3.631 1 93.31 464 LEU B N 1
ATOM 7321 C CA . LEU B 1 464 ? -30.422 -0.902 -2.848 1 93.31 464 LEU B CA 1
ATOM 7322 C C . LEU B 1 464 ? -29.766 -1.87 -1.867 1 93.31 464 LEU B C 1
ATOM 7324 O O . LEU B 1 464 ? -28.562 -1.814 -1.645 1 93.31 464 LEU B O 1
ATOM 7328 N N . ASN B 1 465 ? -30.531 -2.736 -1.226 1 95.31 465 ASN B N 1
ATOM 7329 C CA . ASN B 1 465 ? -30.047 -3.754 -0.299 1 95.31 465 ASN B CA 1
ATOM 7330 C C . ASN B 1 465 ? -30.969 -4.969 -0.272 1 95.31 465 ASN B C 1
ATOM 7332 O O . ASN B 1 465 ? -31.969 -4.977 0.44 1 95.31 465 ASN B O 1
ATOM 7336 N N . PRO B 1 466 ? -30.531 -5.922 -0.929 1 94.81 466 PRO B N 1
ATOM 7337 C CA . PRO B 1 466 ? -31.422 -7.055 -1.145 1 94.81 466 PRO B CA 1
ATOM 7338 C C . PRO B 1 466 ? -31.453 -8.016 0.04 1 94.81 466 PRO B C 1
ATOM 7340 O O . PRO B 1 466 ? -31.109 -9.188 -0.105 1 94.81 466 PRO B O 1
ATOM 7343 N N . THR B 1 467 ? -32 -7.613 1.131 1 93.5 467 THR B N 1
ATOM 7344 C CA . THR B 1 467 ? -32.125 -8.461 2.311 1 93.5 467 THR B CA 1
ATOM 7345 C C . THR B 1 467 ? -33.312 -9.43 2.148 1 93.5 467 THR B C 1
ATOM 7347 O O . THR B 1 467 ? -34.219 -9.18 1.36 1 93.5 467 THR B O 1
ATOM 7350 N N . PRO B 1 468 ? -33.25 -10.508 2.855 1 92.44 468 PRO B N 1
ATOM 7351 C CA . PRO B 1 468 ? -34.406 -11.438 2.793 1 92.44 468 PRO B CA 1
ATOM 7352 C C . PRO B 1 468 ? -35.719 -10.773 3.193 1 92.44 468 PRO B C 1
ATOM 7354 O O . PRO B 1 468 ? -36.75 -11.031 2.57 1 92.44 468 PRO B O 1
ATOM 7357 N N . THR B 1 469 ? -35.625 -9.898 4.137 1 93 469 THR B N 1
ATOM 7358 C CA . THR B 1 469 ? -36.844 -9.219 4.617 1 93 469 THR B CA 1
ATOM 7359 C C . THR B 1 469 ? -37.406 -8.305 3.535 1 93 469 THR B C 1
ATOM 7361 O O . THR B 1 469 ? -38.594 -8.297 3.295 1 93 469 THR B O 1
ATOM 7364 N N . ALA B 1 470 ? -36.531 -7.586 2.947 1 94.56 470 ALA B N 1
ATOM 7365 C CA . ALA B 1 470 ? -36.969 -6.691 1.883 1 94.56 470 ALA B CA 1
ATOM 7366 C C . ALA B 1 470 ? -37.562 -7.473 0.712 1 94.56 470 ALA B C 1
ATOM 7368 O O . ALA B 1 470 ? -38.594 -7.102 0.171 1 94.56 470 ALA B O 1
ATOM 7369 N N . ARG B 1 471 ? -36.969 -8.516 0.358 1 96.25 471 ARG B N 1
ATOM 7370 C CA . ARG B 1 471 ? -37.438 -9.344 -0.751 1 96.25 471 ARG B CA 1
ATOM 7371 C C . ARG B 1 471 ? -38.75 -9.992 -0.426 1 96.25 471 ARG B C 1
ATOM 7373 O O . ARG B 1 471 ? -39.656 -10.062 -1.281 1 96.25 471 ARG B O 1
ATOM 7380 N N . GLN B 1 472 ? -38.844 -10.445 0.758 1 95.5 472 GLN B N 1
ATOM 7381 C CA . GLN B 1 472 ? -40.094 -11.055 1.188 1 95.5 472 GLN B CA 1
ATOM 7382 C C . GLN B 1 472 ? -41.25 -10.055 1.151 1 95.5 472 GLN B C 1
ATOM 7384 O O . GLN B 1 472 ? -42.344 -10.375 0.701 1 95.5 472 GLN B O 1
ATOM 7389 N N . ASN B 1 473 ? -41.031 -8.875 1.605 1 95.62 473 ASN B N 1
ATOM 7390 C CA . ASN B 1 473 ? -42.031 -7.832 1.574 1 95.62 473 ASN B CA 1
ATOM 7391 C C . ASN B 1 473 ? -42.375 -7.43 0.143 1 95.62 473 ASN B C 1
ATOM 7393 O O . ASN B 1 473 ? -43.531 -7.145 -0.164 1 95.62 473 ASN B O 1
ATOM 7397 N N . LEU B 1 474 ? -41.406 -7.418 -0.666 1 96.31 474 LEU B N 1
ATOM 7398 C CA . LEU B 1 474 ? -41.656 -7.145 -2.076 1 96.31 474 LEU B CA 1
ATOM 7399 C C . LEU B 1 474 ? -42.562 -8.211 -2.682 1 96.31 474 LEU B C 1
ATOM 7401 O O . LEU B 1 474 ? -43.531 -7.898 -3.391 1 96.31 474 LEU B O 1
ATOM 7405 N N . ALA B 1 475 ? -42.25 -9.445 -2.367 1 96.19 475 ALA B N 1
ATOM 7406 C CA . ALA B 1 475 ? -43.062 -10.539 -2.881 1 96.19 475 ALA B CA 1
ATOM 7407 C C . ALA B 1 475 ? -44.531 -10.406 -2.418 1 96.19 475 ALA B C 1
ATOM 7409 O O . ALA B 1 475 ? -45.438 -10.617 -3.199 1 96.19 475 ALA B O 1
ATOM 7410 N N . SER B 1 476 ? -44.75 -10.062 -1.215 1 95.31 476 SER B N 1
ATOM 7411 C CA . SER B 1 476 ? -46.094 -9.852 -0.668 1 95.31 476 SER B CA 1
ATOM 7412 C C . SER B 1 476 ? -46.812 -8.742 -1.408 1 95.31 476 SER B C 1
ATOM 7414 O O . SER B 1 476 ? -48 -8.859 -1.708 1 95.31 476 SER B O 1
ATOM 7416 N N . ALA B 1 477 ? -46.094 -7.66 -1.629 1 95.81 477 ALA B N 1
ATOM 7417 C CA . ALA B 1 477 ? -46.688 -6.535 -2.35 1 95.81 477 ALA B CA 1
ATOM 7418 C C . ALA B 1 477 ? -47.031 -6.93 -3.781 1 95.81 477 ALA B C 1
ATOM 7420 O O . ALA B 1 477 ? -48.094 -6.543 -4.293 1 95.81 477 ALA B O 1
ATOM 7421 N N . LEU B 1 478 ? -46.156 -7.727 -4.367 1 96.56 478 LEU B N 1
ATOM 7422 C CA . LEU B 1 478 ? -46.406 -8.188 -5.73 1 96.56 478 LEU B CA 1
ATOM 7423 C C . LEU B 1 478 ? -47.625 -9.109 -5.781 1 96.56 478 LEU B C 1
ATOM 7425 O O . LEU B 1 478 ? -48.438 -9.023 -6.703 1 96.56 478 LEU B O 1
ATOM 7429 N N . LEU B 1 479 ? -47.719 -10.008 -4.777 1 95.44 479 LEU B N 1
ATOM 7430 C CA . LEU B 1 479 ? -48.906 -10.883 -4.684 1 95.44 479 LEU B CA 1
ATOM 7431 C C . LEU B 1 479 ? -50.188 -10.07 -4.59 1 95.44 479 LEU B C 1
ATOM 7433 O O . LEU B 1 479 ? -51.156 -10.344 -5.309 1 95.44 479 LEU B O 1
ATOM 7437 N N . ALA B 1 480 ? -50.125 -9.016 -3.818 1 94.12 480 ALA B N 1
ATOM 7438 C CA . ALA B 1 480 ? -51.281 -8.164 -3.619 1 94.12 480 ALA B CA 1
ATOM 7439 C C . ALA B 1 480 ? -51.594 -7.359 -4.875 1 94.12 480 ALA B C 1
ATOM 7441 O O . ALA B 1 480 ? -52.781 -7.055 -5.152 1 94.12 480 ALA B O 1
ATOM 7442 N N . ALA B 1 481 ? -50.625 -7.062 -5.609 1 94.31 481 ALA B N 1
ATOM 7443 C CA . ALA B 1 481 ? -50.781 -6.309 -6.848 1 94.31 481 ALA B CA 1
ATOM 7444 C C . ALA B 1 481 ? -51.094 -7.234 -8.016 1 94.31 481 ALA B C 1
ATOM 7446 O O . ALA B 1 481 ? -51.094 -6.805 -9.172 1 94.31 481 ALA B O 1
ATOM 7447 N N . ALA B 1 482 ? -51.156 -8.539 -7.727 1 94.44 482 ALA B N 1
ATOM 7448 C CA . ALA B 1 482 ? -51.562 -9.562 -8.695 1 94.44 482 ALA B CA 1
ATOM 7449 C C . ALA B 1 482 ? -50.469 -9.797 -9.727 1 94.44 482 ALA B C 1
ATOM 7451 O O . ALA B 1 482 ? -50.75 -10.094 -10.891 1 94.44 482 ALA B O 1
ATOM 7452 N N . ARG B 1 483 ? -49.344 -9.562 -9.312 1 96.69 483 ARG B N 1
ATOM 7453 C CA . ARG B 1 483 ? -48.188 -9.883 -10.141 1 96.69 483 ARG B CA 1
ATOM 7454 C C . ARG B 1 483 ? -47.531 -11.188 -9.68 1 96.69 483 ARG B C 1
ATOM 7456 O O . ARG B 1 483 ? -46.406 -11.18 -9.18 1 96.69 483 ARG B O 1
ATOM 7463 N N . TYR B 1 484 ? -48.156 -12.273 -9.938 1 95.94 484 TYR B N 1
ATOM 7464 C CA . TYR B 1 484 ? -47.938 -13.562 -9.289 1 95.94 484 TYR B CA 1
ATOM 7465 C C . TYR B 1 484 ? -46.656 -14.203 -9.797 1 95.94 484 TYR B C 1
ATOM 7467 O O . TYR B 1 484 ? -45.875 -14.727 -9.008 1 95.94 484 TYR B O 1
ATOM 7475 N N . PRO B 1 485 ? -46.375 -14.047 -11.086 1 95.44 485 PRO B N 1
ATOM 7476 C CA . PRO B 1 485 ? -45.125 -14.695 -11.555 1 95.44 485 PRO B CA 1
ATOM 7477 C C . PRO B 1 485 ? -43.875 -14.07 -10.961 1 95.44 485 PRO B C 1
ATOM 7479 O O . PRO B 1 485 ? -42.938 -14.789 -10.602 1 95.44 485 PRO B O 1
ATOM 7482 N N . GLU B 1 486 ? -43.906 -12.781 -10.898 1 96.69 486 GLU B N 1
ATOM 7483 C CA . GLU B 1 486 ? -42.75 -12.094 -10.32 1 96.69 486 GLU B CA 1
ATOM 7484 C C . GLU B 1 486 ? -42.594 -12.438 -8.844 1 96.69 486 GLU B C 1
ATOM 7486 O O . GLU B 1 486 ? -41.469 -12.641 -8.375 1 96.69 486 GLU B O 1
ATOM 7491 N N . ALA B 1 487 ? -43.656 -12.461 -8.156 1 96.69 487 ALA B N 1
ATOM 7492 C CA . ALA B 1 487 ? -43.656 -12.82 -6.738 1 96.69 487 ALA B CA 1
ATOM 7493 C C . ALA B 1 487 ? -43.062 -14.219 -6.539 1 96.69 487 ALA B C 1
ATOM 7495 O O . ALA B 1 487 ? -42.25 -14.438 -5.652 1 96.69 487 ALA B O 1
ATOM 7496 N N . GLU B 1 488 ? -43.5 -15.109 -7.395 1 96.31 488 GLU B N 1
ATOM 7497 C CA . GLU B 1 488 ? -43.062 -16.484 -7.281 1 96.31 488 GLU B CA 1
ATOM 7498 C C . GLU B 1 488 ? -41.531 -16.594 -7.48 1 96.31 488 GLU B C 1
ATOM 7500 O O . GLU B 1 488 ? -40.875 -17.344 -6.766 1 96.31 488 GLU B O 1
ATOM 7505 N N . ALA B 1 489 ? -41.094 -15.875 -8.461 1 96.25 489 ALA B N 1
ATOM 7506 C CA . ALA B 1 489 ? -39.656 -15.898 -8.734 1 96.25 489 ALA B CA 1
ATOM 7507 C C . ALA B 1 489 ? -38.844 -15.477 -7.512 1 96.25 489 ALA B C 1
ATOM 7509 O O . ALA B 1 489 ? -37.844 -16.109 -7.172 1 96.25 489 ALA B O 1
ATOM 7510 N N . ILE B 1 490 ? -39.281 -14.5 -6.836 1 96.44 490 ILE B N 1
ATOM 7511 C CA . ILE B 1 490 ? -38.594 -13.992 -5.648 1 96.44 490 ILE B CA 1
ATOM 7512 C C . ILE B 1 490 ? -38.719 -15.008 -4.512 1 96.44 490 ILE B C 1
ATOM 7514 O O . ILE B 1 490 ? -37.75 -15.305 -3.824 1 96.44 490 ILE B O 1
ATOM 7518 N N . LEU B 1 491 ? -39.875 -15.625 -4.391 1 96.31 491 LEU B N 1
ATOM 7519 C CA . LEU B 1 491 ? -40.156 -16.531 -3.285 1 96.31 491 LEU B CA 1
ATOM 7520 C C . LEU B 1 491 ? -39.406 -17.844 -3.443 1 96.31 491 LEU B C 1
ATOM 7522 O O . LEU B 1 491 ? -38.938 -18.422 -2.455 1 96.31 491 LEU B O 1
ATOM 7526 N N . ARG B 1 492 ? -39.25 -18.234 -4.621 1 96.56 492 ARG B N 1
ATOM 7527 C CA . ARG B 1 492 ? -38.438 -19.422 -4.863 1 96.56 492 ARG B CA 1
ATOM 7528 C C . ARG B 1 492 ? -37 -19.203 -4.434 1 96.56 492 ARG B C 1
ATOM 7530 O O . ARG B 1 492 ? -36.375 -20.078 -3.828 1 96.56 492 ARG B O 1
ATOM 7537 N N . GLY B 1 493 ? -36.562 -18.016 -4.793 1 94.56 493 GLY B N 1
ATOM 7538 C CA . GLY B 1 493 ? -35.219 -17.672 -4.348 1 94.56 493 GLY B CA 1
ATOM 7539 C C . GLY B 1 493 ? -35.094 -17.672 -2.836 1 94.56 493 GLY B C 1
ATOM 7540 O O . GLY B 1 493 ? -34.094 -18.156 -2.301 1 94.56 493 GLY B O 1
ATOM 7541 N N . LEU B 1 494 ? -36.031 -17.219 -2.125 1 95.31 494 LEU B N 1
ATOM 7542 C CA . LEU B 1 494 ? -36 -17.109 -0.672 1 95.31 494 LEU B CA 1
ATOM 7543 C C . LEU B 1 494 ? -36.062 -18.484 -0.015 1 95.31 494 LEU B C 1
ATOM 7545 O O . LEU B 1 494 ? -35.344 -18.734 0.958 1 95.31 494 LEU B O 1
ATOM 7549 N N . VAL B 1 495 ? -36.844 -19.391 -0.594 1 95.25 495 VAL B N 1
ATOM 7550 C CA . VAL B 1 495 ? -36.969 -20.703 0.021 1 95.25 495 VAL B CA 1
ATOM 7551 C C . VAL B 1 495 ? -35.75 -21.562 -0.304 1 95.25 495 VAL B C 1
ATOM 7553 O O . VAL B 1 495 ? -35.375 -22.438 0.478 1 95.25 495 VAL B O 1
ATOM 7556 N N . ASP B 1 496 ? -35.094 -21.25 -1.431 1 93 496 ASP B N 1
ATOM 7557 C CA . ASP B 1 496 ? -33.875 -21.938 -1.774 1 93 496 ASP B CA 1
ATOM 7558 C C . ASP B 1 496 ? -32.719 -21.516 -0.842 1 93 496 ASP B C 1
ATOM 7560 O O . ASP B 1 496 ? -31.922 -22.344 -0.421 1 93 496 ASP B O 1
ATOM 7564 N N . GLU B 1 497 ? -32.75 -20.281 -0.558 1 93.31 497 GLU B N 1
ATOM 7565 C CA . GLU B 1 497 ? -31.719 -19.719 0.322 1 93.31 497 GLU B CA 1
ATOM 7566 C C . GLU B 1 497 ? -31.922 -20.172 1.764 1 93.31 497 GLU B C 1
ATOM 7568 O O . GLU B 1 497 ? -30.953 -20.484 2.465 1 93.31 497 GLU B O 1
ATOM 7573 N N . ASN B 1 498 ? -33.188 -20.203 2.229 1 94.69 498 ASN B N 1
ATOM 7574 C CA . ASN B 1 498 ? -33.531 -20.641 3.572 1 94.69 498 ASN B CA 1
ATOM 7575 C C . ASN B 1 498 ? -34.781 -21.531 3.561 1 94.69 498 ASN B C 1
ATOM 7577 O O . ASN B 1 498 ? -35.906 -21.031 3.727 1 94.69 498 ASN B O 1
ATOM 7581 N N . PRO B 1 499 ? -34.5 -22.703 3.488 1 94.19 499 PRO B N 1
ATOM 7582 C CA . PRO B 1 499 ? -35.656 -23.625 3.395 1 94.19 499 PRO B CA 1
ATOM 7583 C C . PRO B 1 499 ? -36.531 -23.609 4.648 1 94.19 499 PRO B C 1
ATOM 7585 O O . PRO B 1 499 ? -37.625 -24.172 4.645 1 94.19 499 PRO B O 1
ATOM 7588 N N . LYS B 1 500 ? -36.094 -23.047 5.711 1 94.94 500 LYS B N 1
ATOM 7589 C CA . LYS B 1 500 ? -36.844 -23.031 6.953 1 94.94 500 LYS B CA 1
ATOM 7590 C C . LYS B 1 500 ? -37.719 -21.766 7.043 1 94.94 500 LYS B C 1
ATOM 7592 O O . LYS B 1 500 ? -38.406 -21.562 8.039 1 94.94 500 LYS B O 1
ATOM 7597 N N . ASN B 1 501 ? -37.719 -21.016 6.07 1 94.94 501 ASN B N 1
ATOM 7598 C CA . ASN B 1 501 ? -38.531 -19.797 6.039 1 94.94 501 ASN B CA 1
ATOM 7599 C C . ASN B 1 501 ? -40 -20.109 5.785 1 94.94 501 ASN B C 1
ATOM 7601 O O . ASN B 1 501 ? -40.438 -20.125 4.637 1 94.94 501 ASN B O 1
ATOM 7605 N N . SER B 1 502 ? -40.75 -20.281 6.793 1 95.06 502 SER B N 1
ATOM 7606 C CA . SER B 1 502 ? -42.125 -20.734 6.711 1 95.06 502 SER B CA 1
ATOM 7607 C C . SER B 1 502 ? -43 -19.719 5.992 1 95.06 502 SER B C 1
ATOM 7609 O O . SER B 1 502 ? -43.906 -20.094 5.234 1 95.06 502 SER B O 1
ATOM 7611 N N . GLU B 1 503 ? -42.688 -18.438 6.184 1 94 503 GLU B N 1
ATOM 7612 C CA . GLU B 1 503 ? -43.5 -17.391 5.57 1 94 503 GLU B CA 1
ATOM 7613 C C . GLU B 1 503 ? -43.281 -17.359 4.055 1 94 503 GLU B C 1
ATOM 7615 O O . GLU B 1 503 ? -44.25 -17.172 3.307 1 94 503 GLU B O 1
ATOM 7620 N N . ALA B 1 504 ? -42.125 -17.547 3.625 1 95.44 504 ALA B N 1
ATOM 7621 C CA . ALA B 1 504 ? -41.844 -17.578 2.191 1 95.44 504 ALA B CA 1
ATOM 7622 C C . ALA B 1 504 ? -42.562 -18.75 1.517 1 95.44 504 ALA B C 1
ATOM 7624 O O . ALA B 1 504 ? -43.094 -18.594 0.415 1 95.44 504 ALA B O 1
ATOM 7625 N N . TRP B 1 505 ? -42.531 -19.828 2.221 1 96.31 505 TRP B N 1
ATOM 7626 C CA . TRP B 1 505 ? -43.25 -20.984 1.693 1 96.31 505 TRP B CA 1
ATOM 7627 C C . TRP B 1 505 ? -44.75 -20.688 1.578 1 96.31 505 TRP B C 1
ATOM 7629 O O . TRP B 1 505 ? -45.375 -21.062 0.585 1 96.31 505 TRP B O 1
ATOM 7639 N N . TYR B 1 506 ? -45.344 -20.109 2.586 1 95.19 506 TYR B N 1
ATOM 7640 C CA . TYR B 1 506 ? -46.75 -19.75 2.582 1 95.19 506 TYR B CA 1
ATOM 7641 C C . TYR B 1 506 ? -47.094 -18.844 1.414 1 95.19 506 TYR B C 1
ATOM 7643 O O . TYR B 1 506 ? -48.062 -19.094 0.671 1 95.19 506 TYR B O 1
ATOM 7651 N N . LEU B 1 507 ? -46.25 -17.828 1.24 1 95.5 507 LEU B N 1
ATOM 7652 C CA . LEU B 1 507 ? -46.469 -16.875 0.16 1 95.5 507 LEU B CA 1
ATOM 7653 C C . LEU B 1 507 ? -46.281 -17.531 -1.2 1 95.5 507 LEU B C 1
ATOM 7655 O O . LEU B 1 507 ? -46.969 -17.203 -2.158 1 95.5 507 LEU B O 1
ATOM 7659 N N . LEU B 1 508 ? -45.375 -18.438 -1.248 1 96.25 508 LEU B N 1
ATOM 7660 C CA . LEU B 1 508 ? -45.156 -19.188 -2.479 1 96.25 508 LEU B CA 1
ATOM 7661 C C . LEU B 1 508 ? -46.406 -19.984 -2.84 1 96.25 508 LEU B C 1
ATOM 7663 O O . LEU B 1 508 ? -46.844 -20 -4 1 96.25 508 LEU B O 1
ATOM 7667 N N . GLY B 1 509 ? -46.938 -20.641 -1.783 1 96.5 509 GLY B N 1
ATOM 7668 C CA . GLY B 1 509 ? -48.188 -21.344 -1.997 1 96.5 509 GLY B CA 1
ATOM 7669 C C . GLY B 1 509 ? -49.312 -20.453 -2.514 1 96.5 509 GLY B C 1
ATOM 7670 O O . GLY B 1 509 ? -50.031 -20.844 -3.422 1 96.5 509 GLY B O 1
ATOM 7671 N N . LEU B 1 510 ? -49.406 -19.266 -1.995 1 95.25 510 LEU B N 1
ATOM 7672 C CA . LEU B 1 510 ? -50.406 -18.297 -2.441 1 95.25 510 LEU B CA 1
ATOM 7673 C C . LEU B 1 510 ? -50.156 -17.906 -3.898 1 95.25 510 LEU B C 1
ATOM 7675 O O . LEU B 1 510 ? -51.125 -17.797 -4.672 1 95.25 510 LEU B O 1
ATOM 7679 N N . ALA B 1 511 ? -48.969 -17.672 -4.25 1 96.19 511 ALA B N 1
ATOM 7680 C CA . ALA B 1 511 ? -48.625 -17.297 -5.617 1 96.19 511 ALA B CA 1
ATOM 7681 C C . ALA B 1 511 ? -49 -18.422 -6.598 1 96.19 511 ALA B C 1
ATOM 7683 O O . ALA B 1 511 ? -49.531 -18.156 -7.672 1 96.19 511 ALA B O 1
ATOM 7684 N N . GLN B 1 512 ? -48.688 -19.625 -6.168 1 96.56 512 GLN B N 1
ATOM 7685 C CA . GLN B 1 512 ? -48.969 -20.781 -7.004 1 96.56 512 GLN B CA 1
ATOM 7686 C C . GLN B 1 512 ? -50.469 -21.016 -7.152 1 96.56 512 GLN B C 1
ATOM 7688 O O . GLN B 1 512 ? -50.969 -21.281 -8.25 1 96.56 512 GLN B O 1
ATOM 7693 N N . ARG B 1 513 ? -51.156 -20.844 -6.012 1 95.19 513 ARG B N 1
ATOM 7694 C CA . ARG B 1 513 ? -52.625 -21.016 -6.047 1 95.19 513 ARG B CA 1
ATOM 7695 C C . ARG B 1 513 ? -53.281 -19.969 -6.945 1 95.19 513 ARG B C 1
ATOM 7697 O O . ARG B 1 513 ? -54.156 -20.281 -7.73 1 95.19 513 ARG B O 1
ATOM 7704 N N . ALA B 1 514 ? -52.812 -18.797 -6.961 1 94 514 ALA B N 1
ATOM 7705 C CA . ALA B 1 514 ? -53.344 -17.703 -7.766 1 94 514 ALA B CA 1
ATOM 7706 C C . ALA B 1 514 ? -53.094 -17.938 -9.25 1 94 514 ALA B C 1
ATOM 7708 O O . ALA B 1 514 ? -53.812 -17.406 -10.102 1 94 514 ALA B O 1
ATOM 7709 N N . GLN B 1 515 ? -52.094 -18.734 -9.531 1 94.31 515 GLN B N 1
ATOM 7710 C CA . GLN B 1 515 ? -51.781 -19.062 -10.906 1 94.31 515 GLN B CA 1
ATOM 7711 C C . GLN B 1 515 ? -52.406 -20.406 -11.312 1 94.31 515 GLN B C 1
ATOM 7713 O O . GLN B 1 515 ? -52 -21 -12.32 1 94.31 515 GLN B O 1
ATOM 7718 N N . ALA B 1 516 ? -53.188 -20.969 -10.508 1 93 516 ALA B N 1
ATOM 7719 C CA . ALA B 1 516 ? -53.969 -22.156 -10.742 1 93 516 ALA B CA 1
ATOM 7720 C C . ALA B 1 516 ? -53.094 -23.406 -10.727 1 93 516 ALA B C 1
ATOM 7722 O O . ALA B 1 516 ? -53.375 -24.375 -11.461 1 93 516 ALA B O 1
ATOM 7723 N N . ARG B 1 517 ? -52.062 -23.328 -10.008 1 94.81 517 ARG B N 1
ATOM 7724 C CA . ARG B 1 517 ? -51.188 -24.5 -9.797 1 94.81 517 ARG B CA 1
ATOM 7725 C C . ARG B 1 517 ? -51.375 -25.062 -8.398 1 94.81 517 ARG B C 1
ATOM 7727 O O . ARG B 1 517 ? -50.438 -25.047 -7.586 1 94.81 517 ARG B O 1
ATOM 7734 N N . GLU B 1 518 ? -52.438 -25.719 -8.211 1 92.19 518 GLU B N 1
ATOM 7735 C CA . GLU B 1 518 ? -52.938 -26.094 -6.887 1 92.19 518 GLU B CA 1
ATOM 7736 C C . GLU B 1 518 ? -52.062 -27.188 -6.273 1 92.19 518 GLU B C 1
ATOM 7738 O O . GLU B 1 518 ? -51.844 -27.203 -5.066 1 92.19 518 GLU B O 1
ATOM 7743 N N . THR B 1 519 ? -51.562 -28.062 -7.121 1 93.81 519 THR B N 1
ATOM 7744 C CA . THR B 1 519 ? -50.75 -29.172 -6.602 1 93.81 519 THR B CA 1
ATOM 7745 C C . THR B 1 519 ? -49.469 -28.656 -5.988 1 93.81 519 THR B C 1
ATOM 7747 O O . THR B 1 519 ? -49.094 -29.031 -4.867 1 93.81 519 THR B O 1
ATOM 7750 N N . GLU B 1 520 ? -48.875 -27.781 -6.734 1 95.75 520 GLU B N 1
ATOM 7751 C CA . GLU B 1 520 ? -47.625 -27.188 -6.238 1 95.75 520 GLU B CA 1
ATOM 7752 C C . GLU B 1 520 ? -47.906 -26.312 -5.016 1 95.75 520 GLU B C 1
ATOM 7754 O O . GLU B 1 520 ? -47.125 -26.297 -4.066 1 95.75 520 GLU B O 1
ATOM 7759 N N . ALA B 1 521 ? -49 -25.594 -5.062 1 96.38 521 ALA B N 1
ATOM 7760 C CA . ALA B 1 521 ? -49.406 -24.703 -3.965 1 96.38 521 ALA B CA 1
ATOM 7761 C C . ALA B 1 521 ? -49.594 -25.5 -2.676 1 96.38 521 ALA B C 1
ATOM 7763 O O . ALA B 1 521 ? -49.125 -25.094 -1.609 1 96.38 521 ALA B O 1
ATOM 7764 N N . ARG B 1 522 ? -50.25 -26.656 -2.791 1 95.44 522 ARG B N 1
ATOM 7765 C CA . ARG B 1 522 ? -50.531 -27.5 -1.628 1 95.44 522 ARG B CA 1
ATOM 7766 C C . ARG B 1 522 ? -49.219 -28.016 -1.007 1 95.44 522 ARG B C 1
ATOM 7768 O O . ARG B 1 522 ? -49.094 -28.094 0.217 1 95.44 522 ARG B O 1
ATOM 7775 N N . GLN B 1 523 ? -48.281 -28.328 -1.896 1 95.69 523 GLN B N 1
ATOM 7776 C CA . GLN B 1 523 ? -46.969 -28.766 -1.394 1 95.69 523 GLN B CA 1
ATOM 7777 C C . GLN B 1 523 ? -46.281 -27.656 -0.619 1 95.69 523 GLN B C 1
ATOM 7779 O O . GLN B 1 523 ? -45.719 -27.906 0.451 1 95.69 523 GLN B O 1
ATOM 7784 N N . SER B 1 524 ? -46.406 -26.516 -1.18 1 97.06 524 SER B N 1
ATOM 7785 C CA . SER B 1 524 ? -45.781 -25.359 -0.519 1 97.06 524 SER B CA 1
ATOM 7786 C C . SER B 1 524 ? -46.5 -25.047 0.794 1 97.06 524 SER B C 1
ATOM 7788 O O . SER B 1 524 ? -45.844 -24.766 1.806 1 97.06 524 SER B O 1
ATOM 7790 N N . PHE B 1 525 ? -47.812 -25.109 0.866 1 96.12 525 PHE B N 1
ATOM 7791 C CA . PHE B 1 525 ? -48.594 -24.875 2.082 1 96.12 525 PHE B CA 1
ATOM 7792 C C . PHE B 1 525 ? -48.25 -25.938 3.133 1 96.12 525 PHE B C 1
ATOM 7794 O O . PHE B 1 525 ? -48.156 -25.625 4.32 1 96.12 525 PHE B O 1
ATOM 7801 N N . LYS B 1 526 ? -48.031 -27.125 2.641 1 95.88 526 LYS B N 1
ATOM 7802 C CA . LYS B 1 526 ? -47.688 -28.203 3.564 1 95.88 526 LYS B CA 1
ATOM 7803 C C . LYS B 1 526 ? -46.344 -27.953 4.238 1 95.88 526 LYS B C 1
ATOM 7805 O O . LYS B 1 526 ? -46.219 -28.094 5.453 1 95.88 526 LYS B O 1
ATOM 7810 N N . THR B 1 527 ? -45.438 -27.547 3.389 1 96.06 527 THR B N 1
ATOM 7811 C CA . THR B 1 527 ? -44.125 -27.25 3.922 1 96.06 527 THR B CA 1
ATOM 7812 C C . THR B 1 527 ? -44.188 -26.094 4.926 1 96.06 527 THR B C 1
ATOM 7814 O O . THR B 1 527 ? -43.625 -26.172 6.016 1 96.06 527 THR B O 1
ATOM 7817 N N . ALA B 1 528 ? -44.875 -25.094 4.598 1 96.44 528 ALA B N 1
ATOM 7818 C CA . ALA B 1 528 ? -45.031 -23.938 5.48 1 96.44 528 ALA B CA 1
ATOM 7819 C C . ALA B 1 528 ? -45.719 -24.344 6.781 1 96.44 528 ALA B C 1
ATOM 7821 O O . ALA B 1 528 ? -45.312 -23.906 7.863 1 96.44 528 ALA B O 1
ATOM 7822 N N . ALA B 1 529 ? -46.719 -25.172 6.703 1 94.06 529 ALA B N 1
ATOM 7823 C CA . ALA B 1 529 ? -47.469 -25.641 7.871 1 94.06 529 ALA B CA 1
ATOM 7824 C C . ALA B 1 529 ? -46.594 -26.484 8.781 1 94.06 529 ALA B C 1
ATOM 7826 O O . ALA B 1 529 ? -46.625 -26.344 10.008 1 94.06 529 ALA B O 1
ATOM 7827 N N . ASN B 1 530 ? -45.812 -27.281 8.109 1 95.12 530 ASN B N 1
ATOM 7828 C CA . ASN B 1 530 ? -44.875 -28.125 8.867 1 95.12 530 ASN B CA 1
ATOM 7829 C C . ASN B 1 530 ? -43.844 -27.281 9.625 1 95.12 530 ASN B C 1
ATOM 7831 O O . ASN B 1 530 ? -43.344 -27.688 10.672 1 95.12 530 ASN B O 1
ATOM 7835 N N . LEU B 1 531 ? -43.594 -26.156 9.109 1 95.12 531 LEU B N 1
ATOM 7836 C CA . LEU B 1 531 ? -42.594 -25.25 9.719 1 95.12 531 LEU B CA 1
ATOM 7837 C C . LEU B 1 531 ? -43.281 -24.344 10.75 1 95.12 531 LEU B C 1
ATOM 7839 O O . LEU B 1 531 ? -42.625 -23.5 11.352 1 95.12 531 LEU B O 1
ATOM 7843 N N . GLY B 1 532 ? -44.625 -24.562 10.914 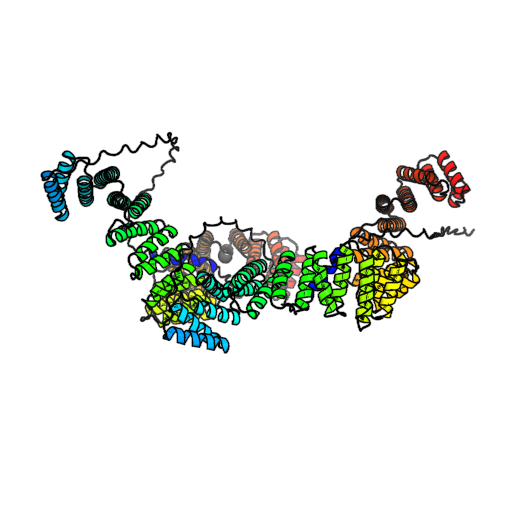1 92.25 532 GLY B N 1
ATOM 7844 C CA . GLY B 1 532 ? -45.312 -23.906 12.016 1 92.25 532 GLY B CA 1
ATOM 7845 C C . GLY B 1 532 ? -46.156 -22.719 11.562 1 92.25 532 GLY B C 1
ATOM 7846 O O . GLY B 1 532 ? -46.625 -21.953 12.391 1 92.25 532 GLY B O 1
ATOM 7847 N N . ASN B 1 533 ? -46.281 -22.5 10.289 1 92.62 533 ASN B N 1
ATOM 7848 C CA . ASN B 1 533 ? -47.094 -21.391 9.797 1 92.62 533 ASN B CA 1
ATOM 7849 C C . ASN B 1 533 ? -48.594 -21.672 9.914 1 92.62 533 ASN B C 1
ATOM 7851 O O . ASN B 1 533 ? -49.094 -22.547 9.219 1 92.62 533 ASN B O 1
ATOM 7855 N N . THR B 1 534 ? -49.281 -20.922 10.734 1 92.12 534 THR B N 1
ATOM 7856 C CA . THR B 1 534 ? -50.656 -21.188 11.055 1 92.12 534 THR B CA 1
ATOM 7857 C C . THR B 1 534 ? -51.562 -20.844 9.875 1 92.12 534 THR B C 1
ATOM 7859 O O . THR B 1 534 ? -52.562 -21.516 9.625 1 92.12 534 THR B O 1
ATOM 7862 N N . ARG B 1 535 ? -51.219 -19.891 9.125 1 91.94 535 ARG B N 1
ATOM 7863 C CA . ARG B 1 535 ? -52.031 -19.469 7.992 1 91.94 535 ARG B CA 1
ATOM 7864 C C . ARG B 1 535 ? -52 -20.531 6.887 1 91.94 535 ARG B C 1
ATOM 7866 O O . ARG B 1 535 ? -53 -20.734 6.199 1 91.94 535 ARG B O 1
ATOM 7873 N N . ALA B 1 536 ? -50.875 -21.156 6.754 1 91.62 536 ALA B N 1
ATOM 7874 C CA . ALA B 1 536 ? -50.75 -22.203 5.746 1 91.62 536 ALA B CA 1
ATOM 7875 C C . ALA B 1 536 ? -51.656 -23.391 6.066 1 91.62 536 ALA B C 1
ATOM 7877 O O . ALA B 1 536 ? -52.188 -24.031 5.16 1 91.62 536 ALA B O 1
ATOM 7878 N N . LYS B 1 537 ? -51.812 -23.688 7.375 1 90.12 537 LYS B N 1
ATOM 7879 C CA . LYS B 1 537 ? -52.719 -24.75 7.797 1 90.12 537 LYS B CA 1
ATOM 7880 C C . LYS B 1 537 ? -54.156 -24.469 7.363 1 90.12 537 LYS B C 1
ATOM 7882 O O . LYS B 1 537 ? -54.875 -25.359 6.926 1 90.12 537 LYS B O 1
ATOM 7887 N N . GLY B 1 538 ? -54.469 -23.172 7.531 1 89.25 538 GLY B N 1
ATOM 7888 C CA . GLY B 1 538 ? -55.781 -22.75 7.098 1 89.25 538 GLY B CA 1
ATOM 7889 C C . GLY B 1 538 ? -56 -22.844 5.594 1 89.25 538 GLY B C 1
ATOM 7890 O O . GLY B 1 538 ? -57.062 -23.188 5.121 1 89.25 538 GLY B O 1
ATOM 7891 N N . ALA B 1 539 ? -54.969 -22.641 4.816 1 90.19 539 ALA B N 1
ATOM 7892 C CA . ALA B 1 539 ? -55.031 -22.625 3.357 1 90.19 539 ALA B CA 1
ATOM 7893 C C . ALA B 1 539 ? -55.125 -24.047 2.799 1 90.19 539 ALA B C 1
ATOM 7895 O O . ALA B 1 539 ? -55.531 -24.25 1.647 1 90.19 539 ALA B O 1
ATOM 7896 N N . LEU B 1 540 ? -54.688 -25.031 3.615 1 89.56 540 LEU B N 1
ATOM 7897 C CA . LEU B 1 540 ? -54.719 -26.438 3.199 1 89.56 540 LEU B CA 1
ATOM 7898 C C . LEU B 1 540 ? -56.125 -27 3.322 1 89.56 540 LEU B C 1
ATOM 7900 O O . LEU B 1 540 ? -56.438 -28.016 2.703 1 89.56 540 LEU B O 1
ATOM 7904 N N . LYS B 1 541 ? -57.125 -26.375 4.125 1 79.5 541 LYS B N 1
ATOM 7905 C CA . LYS B 1 541 ? -58.5 -26.844 4.258 1 79.5 541 LYS B CA 1
ATOM 7906 C C . LYS B 1 541 ? -59.344 -26.453 3.039 1 79.5 541 LYS B C 1
ATOM 7908 O O . LYS B 1 541 ? -59.031 -25.469 2.357 1 79.5 541 LYS B O 1
#

Nearest PDB structures (foldseek):
  5a31-assembly1_C  TM=4.179E-01  e=8.015E-10  Homo sapiens
  4r7s-assembly1_A  TM=6.693E-01  e=7.633E-07  Parabacteroides merdae ATCC 43184
  7qdz-assembly1_B  TM=3.969E-01  e=3.042E-09  Homo sapiens
  9g8o-assembly1_B  TM=4.043E-01  e=1.397E-08  Homo sapiens
  3u4t-assembly2_B  TM=6.518E-01  e=2.743E-05  Cytophaga hutchinsonii ATCC 33406